Protein AF-0000000073405586 (afdb_homodimer)

Sequence (906 aa):
MIQQFIDRERELEFLEEKYNEDKAQFIILYGRRRIGKTELVKQFIKDKEAIYHLSTTDGIQNNVNRLKETFARFTGKNYFRSLNVLFDDLLIYFGDEIGDKKVILAIDEFQYLIEADRSIISQVQRAWDEKLRSTKIYLLITGSSVGMMENEVLSTKSPLYGRRTGSWKLSALPFPSLSSFFRNKDIEELIKIWSTVDGIPFYILQLDPRLSVEENIKFKIMKKGNVLYDEPLYLLREEFKEQRVYLSILRAVSQGYNTVSKISEVTGLDKGNLTSYLDRLEENEIVERVIPYGMKRGWWEIKDNFFDFWFRFVYENVSDLEIDRVEEVMNRVNLEQYFSSKFEKLIRELIRNKTIPLPFKYEYVSKYLHKGEEVDIIAEGKDVLFMAEVKWSDNVDCKPLINKMRRIISKLNQEGKKNEYYGVFAKSFKNCDADVSFDLNKLTQTLRIKQGYMIQQFIDRERELEFLEEKYNEDKAQFIILYGRRRIGKTELVKQFIKDKEAIYHLSTTDGIQNNVNRLKETFARFTGKNYFRSLNVLFDDLLIYFGDEIGDKKVILAIDEFQYLIEADRSIISQVQRAWDEKLRSTKIYLLITGSSVGMMENEVLSTKSPLYGRRTGSWKLSALPFPSLSSFFRNKDIEELIKIWSTVDGIPFYILQLDPRLSVEENIKFKIMKKGNVLYDEPLYLLREEFKEQRVYLSILRAVSQGYNTVSKISEVTGLDKGNLTSYLDRLEENEIVERVIPYGMKRGWWEIKDNFFDFWFRFVYENVSDLEIDRVEEVMNRVNLEQYFSSKFEKLIRELIRNKTIPLPFKYEYVSKYLHKGEEVDIIAEGKDVLFMAEVKWSDNVDCKPLINKMRRIISKLNQEGKKNEYYGVFAKSFKNCDADVSFDLNKLTQTLRIKQGY

Nearest PDB structures (foldseek):
  4zzl-assembly1_A  TM=5.320E-01  e=2.211E-02  Pseudomonas aeruginosa
  7tji-assembly1_C  TM=3.770E-01  e=5.898E-03  Saccharomyces cerevisiae
  7tjj-assembly1_C  TM=3.459E-01  e=6.957E-03  Saccharomyces cerevisiae
  9bcx-assembly1_D  TM=3.627E-01  e=1.589E-02  Saccharomyces cerevisiae
  7tjh-assembly1_C  TM=3.698E-01  e=2.211E-02  Saccharomyces cerevisiae

Secondary structure (DSSP, 8-state):
------S-HHHHHHHHHHHTSSS-EEEEEE--TTSSHHHHHHHHHTTS-EEEEE--SS-HHHHHHHHHHHHHHHH--THHHH----HHHHHHHHHHHHTT---EEEEE-THHHHHH-TTHHHHHHHHHHHTGGGTT-EEEEEES-HHHIIIIISSTTSTTGGG-SEEEE--PPPGGGHHHH-TT--HHHHHHHHHHHTT-HHHHHHS-TTS-HHHHIIIIISSTTSHHHHHHHHHHHHH-S-HHHHHHHHHHHHTT--SHHHHHHHH---HHHHHHHHHHHHHTTSEEEE--TT-S--EEEE-SHHHHHIIIIIGGGHHHHHTT-HHHHHHHS-HHHHHHHHHHHHHHHHHHTTSS--SS--SEEEEEEETTEEEEEEEE-SSEEEEEEEE-SSSEEHHHHHHHHHHHHHHH-TT--SEEEEEEEES-EEE---SEEE-HHHHHHHHT-----/------S-HHHHHHHHHHHHSSS-EEEEEE--TTSSHHHHHHHHHTTS-EEEEE--SS-HHHHHHHHHHHHHHHH--THHHH----HHHHHHHHHHHHTTS--EEEEE-THHHHHH-TTHHHHHHHHHHHTGGGTT-EEEEEES-HHHIIIIISSTTSTTGGG-SEEEE--PPPGGGHHHH-TT--HHHHHHHHHHHTT-HHHHHHS-TTS-HHHHIIIIISSTTSHHHHHHHHHHHHH-S-HHHHHHHHHHHHTT--SHHHHHHHH---HHHHHHHHHHHHHTTSEEEE--TT-SS-EEEE-SHHHHHIIIIIGGGHHHHHTT-HHHHHHHS-HHHHHHHHHHHHHHHHHHTTSS--SS--SEEEEEEETTEEEEEEEE-SSEEEEEEEE-SSSEEHHHHHHHHHHHHHHH-TT--SEEEEEEEES-EEE---SEEE-HHHHHHHHT-----

Organism: Sulfolobus acidocaldarius (strain ATCC 33909 / DSM 639 / JCM 8929 / NBRC 15157 / NCIMB 11770) (NCBI:txid330779)

Solvent-accessible surface area (backbone atoms only — not comparable to full-atom values): 48409 Å² total; per-residue (Å²): 139,81,79,76,78,66,92,50,61,68,62,50,48,50,54,51,55,53,65,68,40,94,42,42,35,33,34,39,40,32,24,46,79,58,53,49,65,70,60,52,50,48,62,67,44,56,99,50,59,58,47,65,41,59,48,48,65,54,33,56,65,57,47,48,51,54,47,24,48,50,50,16,67,73,72,68,44,67,63,44,67,71,60,88,70,54,72,26,56,53,49,33,56,48,37,64,71,48,41,81,45,67,36,34,43,34,36,35,37,44,55,34,44,39,73,56,37,63,61,48,52,55,28,49,36,48,20,36,74,74,35,36,60,80,28,27,34,34,38,35,39,26,26,45,49,39,54,54,45,45,61,58,42,60,20,86,85,19,75,40,34,88,62,48,72,44,71,48,76,58,64,66,48,58,76,59,58,50,31,77,73,30,39,78,43,54,64,72,54,48,50,49,42,36,42,41,36,37,39,28,53,55,55,54,68,64,52,56,73,93,50,54,66,69,52,30,43,51,62,37,34,47,26,78,90,32,73,56,48,51,39,67,64,51,48,40,53,73,75,33,87,62,35,46,60,54,48,32,50,52,45,36,35,54,72,66,33,31,38,68,66,53,35,23,66,74,66,67,46,54,61,74,62,45,51,56,53,50,51,53,36,36,49,59,52,42,29,42,80,47,55,34,57,93,48,92,68,56,36,46,43,62,56,31,29,34,58,38,44,39,45,54,58,41,61,71,38,41,36,46,26,75,64,69,36,46,69,62,48,63,69,70,53,65,63,65,62,51,44,35,56,38,48,43,52,48,52,48,49,33,44,66,70,54,65,46,80,65,100,64,73,62,81,43,67,35,34,33,65,56,96,90,43,72,42,65,29,33,34,37,30,96,55,31,39,35,40,29,45,64,42,81,40,68,57,37,62,39,63,69,56,50,52,53,47,51,60,54,46,49,71,74,44,68,83,59,74,47,48,77,46,42,31,42,36,28,51,27,66,68,48,72,91,53,81,38,71,40,32,50,66,54,46,36,62,67,57,62,48,57,60,54,123,136,89,83,78,79,66,91,49,61,67,62,51,47,52,54,49,55,54,64,68,41,96,42,42,36,34,35,39,41,32,24,46,78,57,54,49,66,70,59,52,51,48,62,66,44,55,97,50,60,58,46,65,42,61,48,50,66,55,34,56,66,56,48,48,51,54,48,24,49,49,49,16,66,74,72,68,44,66,64,43,65,69,59,89,70,56,71,26,55,52,49,32,54,48,38,63,71,46,42,80,45,66,36,35,44,33,36,34,37,44,56,34,43,40,73,58,38,64,61,49,52,56,28,51,36,50,19,35,76,73,33,35,58,81,26,27,33,34,40,34,38,27,28,47,51,38,53,54,45,46,60,58,42,58,21,86,86,19,74,39,33,86,62,48,73,45,72,48,74,59,65,66,48,56,75,61,59,50,32,77,75,30,39,78,42,52,66,70,54,48,51,49,42,36,42,42,36,39,40,28,53,55,54,53,70,64,50,57,74,92,49,55,65,67,50,30,44,52,63,37,34,47,26,77,90,32,74,57,49,49,41,65,63,51,50,41,53,73,74,34,84,63,35,46,59,54,50,30,51,52,45,36,35,54,72,66,32,31,37,69,68,52,35,22,65,76,66,68,45,54,61,73,63,45,51,55,53,51,50,52,35,35,50,59,54,42,29,40,80,45,53,34,56,92,47,91,69,56,35,46,43,62,57,32,29,34,56,38,44,39,45,54,58,42,62,72,39,40,36,46,27,75,63,69,36,45,70,62,49,63,70,70,55,66,62,64,62,51,45,34,56,39,48,44,51,48,53,48,49,34,44,66,70,53,67,48,79,63,100,64,73,61,82,44,67,36,33,34,63,56,96,88,43,72,41,64,29,33,35,38,29,96,54,32,39,34,41,29,44,63,43,82,40,67,55,38,64,39,63,69,56,51,53,52,50,51,60,55,46,50,70,74,42,68,83,60,73,46,47,76,46,43,31,43,35,29,52,27,64,70,48,73,93,50,81,39,71,38,31,51,68,54,45,35,61,67,56,61,48,60,60,53,123

Foldseek 3Di:
DPDPPFDCVVVLVVLVVQLPDQFEAAEEEEAAPLQQPVVSVVVNCPPHAEDEAEDDLPAQVVSQQVVLVSLCVSLVPNVSNVDDDHPLVSLLVSLVRCAAPEYEYEYEACVSHCVRPVCVQVSVLNSCVPGRRHYNYYYYYYHNQQVCCCPAACDPPHSNNVVHPYYDYRDFDALLSLCVLQVADAVLQSLLVCLAFNRRVSSSVQADSVDGSLVRCLPQALAPPHCNVCVVLVSLVVQDPPSVLLLLQLLQQLVPQWALVSSCVRSVDDSVVSVVSLVSCVSSQQKDFADAPPGPHTTIHGRGSNSSNCSNQRVVCVVCSVVPVSVVSSVVDDSLVSSFVSQLVSVQVCVQVCLPPDPDDFNDKHWHDDPRDTFSIWTDDPAAIETEHEGADEADECVVVVVSVVVVVCVVCVVVRHHYFYEYEYCYHVDDDGSHYDHSVNVCVSSVNNNND/DDDDPFDCPVVLVVLVVQLPPQFEAAEEEEAAPLQQPVVSVVVNCPPHAEDEAEDDLPAQVVSQQVVLVSLCVSLVPNVSNVDDDHPLVSLLVSLVRCAAPEYEYEYEACVSHCVRPVCVQVSVLNSCVPGRRHYNYYYYYYHNQQVCCCPAACDPPHSNNVVHPYYDYRDFDALLSLCVLQVADAVLQSLLVCLAFNRRVSSSVQADSVDGSLVRCLPQALAPPHCNVCVVLVSLVVQDPPSVLLLLLLLQQLVPQWALVSSCVRSVDDSVVSVVSLVSCVSSQQKDWADAPPGPHTTIHGRGSNSSNCSNQRVVCVVCSVVPVSVVSSVVDDSLVSSFVSQLVSVQVCVQVCLPPDPDDFNDKHWHDDPHDTFSIWTDDPAAIETEHEGADEADECVVVVVSVVVVVCVVCVVVRHHYFYEYEYCYHVDDDGSHYDHSVNVCVSSVRNNND

pLDDT: mean 93.16, std 7.82, range [24.2, 98.69]

Radius of gyration: 31.66 Å; Cα contacts (8 Å, |Δi|>4): 1477; chains: 2; bounding box: 80×100×73 Å

Structure (mmCIF, N/CA/C/O backbone):
data_AF-0000000073405586-model_v1
#
loop_
_entity.id
_entity.type
_entity.pdbx_description
1 polymer 'Conserved Archaeal protein'
#
loop_
_atom_site.group_PDB
_atom_site.id
_atom_site.type_symbol
_atom_site.label_atom_id
_atom_site.label_alt_id
_atom_site.label_comp_id
_atom_site.label_asym_id
_atom_site.label_entity_id
_atom_site.label_seq_id
_atom_site.pdbx_PDB_ins_code
_atom_site.Cartn_x
_atom_site.Cartn_y
_atom_site.Cartn_z
_atom_site.occupancy
_atom_site.B_iso_or_equiv
_atom_site.auth_seq_id
_atom_site.auth_comp_id
_atom_site.auth_asym_id
_atom_site.auth_atom_id
_atom_site.pdbx_PDB_model_num
ATOM 1 N N . MET A 1 1 ? -14.164 2.766 -19.672 1 27.66 1 MET A N 1
ATOM 2 C CA . MET A 1 1 ? -14.586 1.571 -20.391 1 27.66 1 MET A CA 1
ATOM 3 C C . MET A 1 1 ? -14.648 0.362 -19.469 1 27.66 1 MET A C 1
ATOM 5 O O . MET A 1 1 ? -13.617 -0.123 -19 1 27.66 1 MET A O 1
ATOM 9 N N . ILE A 1 2 ? -15.484 0.156 -18.578 1 34.91 2 ILE A N 1
ATOM 10 C CA . ILE A 1 2 ? -15.82 -0.611 -17.391 1 34.91 2 ILE A CA 1
ATOM 11 C C . ILE A 1 2 ? -15.727 -2.105 -17.688 1 34.91 2 ILE A C 1
ATOM 13 O O . ILE A 1 2 ? -15.719 -2.932 -16.781 1 34.91 2 ILE A O 1
ATOM 17 N N . GLN A 1 3 ? -15.977 -2.729 -18.812 1 44.03 3 GLN A N 1
ATOM 18 C CA . GLN A 1 3 ? -16.828 -3.906 -18.969 1 44.03 3 GLN A CA 1
ATOM 19 C C . GLN A 1 3 ? -16.156 -5.148 -18.391 1 44.03 3 GLN A C 1
ATOM 21 O O . GLN A 1 3 ? -16.594 -6.273 -18.641 1 44.03 3 GLN A O 1
ATOM 26 N N . GLN A 1 4 ? -14.797 -5.152 -18.031 1 52.56 4 GLN A N 1
ATOM 27 C CA . GLN A 1 4 ? -13.875 -6.254 -18.297 1 52.56 4 GLN A CA 1
ATOM 28 C C . GLN A 1 4 ? -14.078 -7.398 -17.312 1 52.56 4 GLN A C 1
ATOM 30 O O . GLN A 1 4 ? -13.227 -7.656 -16.469 1 52.56 4 GLN A O 1
ATOM 35 N N . PHE A 1 5 ? -15.227 -7.477 -16.875 1 65.56 5 PHE A N 1
ATOM 36 C CA . PHE A 1 5 ? -15.391 -8.727 -16.141 1 65.56 5 PHE A CA 1
ATOM 37 C C . PHE A 1 5 ? -15.18 -9.93 -17.062 1 65.56 5 PHE A C 1
ATOM 39 O O . PHE A 1 5 ? -16.094 -10.328 -17.781 1 65.56 5 PHE A O 1
ATOM 46 N N . ILE A 1 6 ? -14.023 -10.266 -17.156 1 70.12 6 ILE A N 1
ATOM 47 C CA . ILE A 1 6 ? -13.609 -11.289 -18.109 1 70.12 6 ILE A CA 1
ATOM 48 C C . ILE A 1 6 ? -13.328 -12.594 -17.375 1 70.12 6 ILE A C 1
ATOM 50 O O . ILE A 1 6 ? -12.742 -12.594 -16.281 1 70.12 6 ILE A O 1
ATOM 54 N N . ASP A 1 7 ? -13.914 -13.586 -17.984 1 71 7 ASP A N 1
ATOM 55 C CA . ASP A 1 7 ? -13.562 -14.977 -17.703 1 71 7 ASP A CA 1
ATOM 56 C C . ASP A 1 7 ? -13.961 -15.367 -16.281 1 71 7 ASP A C 1
ATOM 58 O O . ASP A 1 7 ? -13.164 -15.953 -15.555 1 71 7 ASP A O 1
ATOM 62 N N . ARG A 1 8 ? -15.125 -14.828 -15.758 1 88.06 8 ARG A N 1
ATOM 63 C CA . ARG A 1 8 ? -15.719 -15.258 -14.492 1 88.06 8 ARG A CA 1
ATOM 64 C C . ARG A 1 8 ? -17.172 -15.672 -14.688 1 88.06 8 ARG A C 1
ATOM 66 O O . ARG A 1 8 ? -18 -15.477 -13.797 1 88.06 8 ARG A O 1
ATOM 73 N N . GLU A 1 9 ? -17.422 -16.219 -15.836 1 89 9 GLU A N 1
ATOM 74 C CA . GLU A 1 9 ? -18.781 -16.578 -16.188 1 89 9 GLU A CA 1
ATOM 75 C C . GLU A 1 9 ? -19.281 -17.766 -15.359 1 89 9 GLU A C 1
ATOM 77 O O . GLU A 1 9 ? -20.422 -17.781 -14.898 1 89 9 GLU A O 1
ATOM 82 N N . ARG A 1 10 ? -18.375 -18.703 -15.148 1 90 10 ARG A N 1
ATOM 83 C CA . ARG A 1 10 ? -18.766 -19.875 -14.375 1 90 10 ARG A CA 1
ATOM 84 C C . ARG A 1 10 ? -19.062 -19.5 -12.922 1 90 10 ARG A C 1
ATOM 86 O O . ARG A 1 10 ? -20.031 -20 -12.336 1 90 10 ARG A O 1
ATOM 93 N N . GLU A 1 11 ? -18.25 -18.688 -12.398 1 93.56 11 GLU A N 1
ATOM 94 C CA . GLU A 1 11 ? -18.469 -18.234 -11.023 1 93.56 11 GLU A CA 1
ATOM 95 C C . GLU A 1 11 ? -19.75 -17.438 -10.898 1 93.56 11 GLU A C 1
ATOM 97 O O . GLU A 1 11 ? -20.516 -17.625 -9.953 1 93.56 11 GLU A O 1
ATOM 102 N N . LEU A 1 12 ? -20 -16.578 -11.852 1 95 12 LEU A N 1
ATOM 103 C CA . LEU A 1 12 ? -21.219 -15.781 -11.828 1 95 12 LEU A CA 1
ATOM 104 C C . LEU A 1 12 ? -22.453 -16.656 -12 1 95 12 LEU A C 1
ATOM 106 O O . LEU A 1 12 ? -23.484 -16.438 -11.344 1 95 12 LEU A O 1
ATOM 110 N N . GLU A 1 13 ? -22.328 -17.656 -12.844 1 94.5 13 GLU A N 1
ATOM 111 C CA . GLU A 1 13 ? -23.422 -18.594 -13.055 1 94.5 13 GLU A CA 1
ATOM 112 C C . GLU A 1 13 ? -23.734 -19.375 -11.781 1 94.5 13 GLU A C 1
ATOM 114 O O . GLU A 1 13 ? -24.906 -19.594 -11.453 1 94.5 13 GLU A O 1
ATOM 119 N N . PHE A 1 14 ? -22.734 -19.75 -11.148 1 95.12 14 PHE A N 1
ATOM 120 C CA . PHE A 1 14 ? -22.906 -20.453 -9.875 1 95.12 14 PHE A CA 1
ATOM 121 C C . PHE A 1 14 ? -23.688 -19.578 -8.891 1 95.12 14 PHE A C 1
ATOM 123 O O . PHE A 1 14 ? -24.641 -20.047 -8.273 1 95.12 14 PHE A O 1
ATOM 130 N N . LEU A 1 15 ? -23.281 -18.328 -8.734 1 97.44 15 LEU A N 1
ATOM 131 C CA . LEU A 1 15 ? -23.953 -17.406 -7.816 1 97.44 15 LEU A CA 1
ATOM 132 C C . LEU A 1 15 ? -25.406 -17.188 -8.227 1 97.44 15 LEU A C 1
ATOM 134 O O . LEU A 1 15 ? -26.297 -17.172 -7.375 1 97.44 15 LEU A O 1
ATOM 138 N N . GLU A 1 16 ? -25.672 -17.094 -9.516 1 97.12 16 GLU A N 1
ATOM 139 C CA . GLU A 1 16 ? -27.016 -16.859 -10.031 1 97.12 16 GLU A CA 1
ATOM 140 C C . GLU A 1 16 ? -27.906 -18.078 -9.82 1 97.12 16 GLU A C 1
ATOM 142 O O . GLU A 1 16 ? -29.078 -17.938 -9.492 1 97.12 16 GLU A O 1
ATOM 147 N N . GLU A 1 17 ? -27.312 -19.203 -10.062 1 96.81 17 GLU A N 1
ATOM 148 C CA . GLU A 1 17 ? -28.062 -20.438 -9.844 1 96.81 17 GLU A CA 1
ATOM 149 C C . GLU A 1 17 ? -28.531 -20.547 -8.398 1 96.81 17 GLU A C 1
ATOM 151 O O . GLU A 1 17 ? -29.688 -20.891 -8.141 1 96.81 17 GLU A O 1
ATOM 156 N N . LYS A 1 18 ? -27.672 -20.266 -7.5 1 97.12 18 LYS A N 1
ATOM 157 C CA . LYS A 1 18 ? -28.016 -20.312 -6.082 1 97.12 18 LYS A CA 1
ATOM 158 C C . LYS A 1 18 ? -29.031 -19.219 -5.734 1 97.12 18 LYS A C 1
ATOM 160 O O . LYS A 1 18 ? -29.938 -19.453 -4.93 1 97.12 18 LYS A O 1
ATOM 165 N N . TYR A 1 19 ? -28.906 -18.062 -6.297 1 97.38 19 TYR A N 1
ATOM 166 C CA . TYR A 1 19 ? -29.812 -16.953 -6.062 1 97.38 19 TYR A CA 1
ATOM 167 C C . TYR A 1 19 ? -31.234 -17.312 -6.508 1 97.38 19 TYR A C 1
ATOM 169 O O . TYR A 1 19 ? -32.219 -16.891 -5.887 1 97.38 19 TYR A O 1
ATOM 177 N N . ASN A 1 20 ? -31.312 -18.094 -7.523 1 96.38 20 ASN A N 1
ATOM 178 C CA . ASN A 1 20 ? -32.594 -18.422 -8.109 1 96.38 20 ASN A CA 1
ATOM 179 C C . ASN A 1 20 ? -33.312 -19.516 -7.324 1 96.38 20 ASN A C 1
ATOM 181 O O . ASN A 1 20 ? -34.5 -19.75 -7.516 1 96.38 20 ASN A O 1
ATOM 185 N N . GLU A 1 21 ? -32.5 -20.047 -6.457 1 95.06 21 GLU A N 1
ATOM 186 C CA . GLU A 1 21 ? -33.188 -20.969 -5.547 1 95.06 21 GLU A CA 1
ATOM 187 C C . GLU A 1 21 ? -34.031 -20.234 -4.52 1 95.06 21 GLU A C 1
ATOM 189 O O . GLU A 1 21 ? -33.625 -19.172 -4.02 1 95.06 21 GLU A O 1
ATOM 194 N N . ASP A 1 22 ? -35.25 -20.578 -4.324 1 91.88 22 ASP A N 1
ATOM 195 C CA . ASP A 1 22 ? -36.188 -19.891 -3.455 1 91.88 22 ASP A CA 1
ATOM 196 C C . ASP A 1 22 ? -36.031 -20.344 -2.004 1 91.88 22 ASP A C 1
ATOM 198 O O . ASP A 1 22 ? -36.969 -20.797 -1.38 1 91.88 22 ASP A O 1
ATOM 202 N N . LYS A 1 23 ? -34.875 -20.172 -1.495 1 95.5 23 LYS A N 1
ATOM 203 C CA . LYS A 1 23 ? -34.531 -20.484 -0.11 1 95.5 23 LYS A CA 1
ATOM 204 C C . LYS A 1 23 ? -33.312 -19.688 0.342 1 95.5 23 LYS A C 1
ATOM 206 O O . LYS A 1 23 ? -32.625 -19.047 -0.474 1 95.5 23 LYS A O 1
ATOM 211 N N . ALA A 1 24 ? -33.062 -19.719 1.585 1 97.56 24 ALA A N 1
ATOM 212 C CA . ALA A 1 24 ? -31.891 -19.031 2.125 1 97.56 24 ALA A CA 1
ATOM 213 C C . ALA A 1 24 ? -30.594 -19.656 1.591 1 97.56 24 ALA A C 1
ATOM 215 O O . ALA A 1 24 ? -30.516 -20.875 1.429 1 97.56 24 ALA A O 1
ATOM 216 N N . GLN A 1 25 ? -29.688 -18.844 1.227 1 97.94 25 GLN A N 1
ATOM 217 C CA . GLN A 1 25 ? -28.391 -19.297 0.725 1 97.94 25 GLN A CA 1
ATOM 218 C C . GLN A 1 25 ? -27.25 -18.766 1.59 1 97.94 25 GLN A C 1
ATOM 220 O O . GLN A 1 25 ? -27.266 -17.594 2.008 1 97.94 25 GLN A O 1
ATOM 225 N N . PHE A 1 26 ? -26.328 -19.578 1.99 1 98.19 26 PHE A N 1
ATOM 226 C CA . PHE A 1 26 ? -25.094 -19.25 2.678 1 98.19 26 PHE A CA 1
ATOM 227 C C . PHE A 1 26 ? -23.875 -19.625 1.835 1 98.19 26 PHE A C 1
ATOM 229 O O . PHE A 1 26 ? -23.422 -20.781 1.882 1 98.19 26 PHE A O 1
ATOM 236 N N . ILE A 1 27 ? -23.359 -18.656 1.091 1 98.25 27 ILE A N 1
ATOM 237 C CA . ILE A 1 27 ? -22.344 -18.891 0.082 1 98.25 27 ILE A CA 1
ATOM 238 C C . ILE A 1 27 ? -21 -18.344 0.558 1 98.25 27 ILE A C 1
ATOM 240 O O . ILE A 1 27 ? -20.938 -17.219 1.074 1 98.25 27 ILE A O 1
ATOM 244 N N . ILE A 1 28 ? -19.953 -19.125 0.409 1 97.62 28 ILE A N 1
ATOM 245 C CA . ILE A 1 28 ? -18.594 -18.703 0.755 1 97.62 28 ILE A CA 1
ATOM 246 C C . ILE A 1 28 ? -17.75 -18.578 -0.513 1 97.62 28 ILE A C 1
ATOM 248 O O . ILE A 1 28 ? -17.594 -19.531 -1.265 1 97.62 28 ILE A O 1
ATOM 252 N N . LEU A 1 29 ? -17.266 -17.406 -0.779 1 97.25 29 LEU A N 1
ATOM 253 C CA . LEU A 1 29 ? -16.344 -17.109 -1.875 1 97.25 29 LEU A CA 1
ATOM 254 C C . LEU A 1 29 ? -14.969 -16.703 -1.343 1 97.25 29 LEU A C 1
ATOM 256 O O . LEU A 1 29 ? -14.852 -15.766 -0.562 1 97.25 29 LEU A O 1
ATOM 260 N N . TYR A 1 30 ? -13.898 -17.438 -1.693 1 96.06 30 TYR A N 1
ATOM 261 C CA . TYR A 1 30 ? -12.594 -17.094 -1.138 1 96.06 30 TYR A CA 1
ATOM 262 C C . TYR A 1 30 ? -11.5 -17.281 -2.178 1 96.06 30 TYR A C 1
ATOM 264 O O . TYR A 1 30 ? -11.719 -17.891 -3.227 1 96.06 30 TYR A O 1
ATOM 272 N N . GLY A 1 31 ? -10.438 -16.656 -2 1 94.38 31 GLY A N 1
ATOM 273 C CA . GLY A 1 31 ? -9.281 -16.625 -2.887 1 94.38 31 GLY A CA 1
ATOM 274 C C . GLY A 1 31 ? -8.289 -15.531 -2.535 1 94.38 31 GLY A C 1
ATOM 275 O O . GLY A 1 31 ? -8.602 -14.625 -1.758 1 94.38 31 GLY A O 1
ATOM 276 N N . ARG A 1 32 ? -7.184 -15.602 -3.105 1 92.06 32 ARG A N 1
ATOM 277 C CA . ARG A 1 32 ? -6.117 -14.656 -2.775 1 92.06 32 ARG A CA 1
ATOM 278 C C . ARG A 1 32 ? -6.504 -13.234 -3.164 1 92.06 32 ARG A C 1
ATOM 280 O O . ARG A 1 32 ? -7.438 -13.031 -3.943 1 92.06 32 ARG A O 1
ATOM 287 N N . ARG A 1 33 ? -5.707 -12.266 -2.666 1 90.06 33 ARG A N 1
ATOM 288 C CA . ARG A 1 33 ? -5.93 -10.867 -3.01 1 90.06 33 ARG A CA 1
ATOM 289 C C . ARG A 1 33 ? -5.672 -10.617 -4.492 1 90.06 33 ARG A C 1
ATOM 291 O O . ARG A 1 33 ? -4.809 -11.258 -5.094 1 90.06 33 ARG A O 1
ATOM 298 N N . ARG A 1 34 ? -6.406 -9.695 -5.074 1 92.56 34 ARG A N 1
ATOM 299 C CA . ARG A 1 34 ? -6.246 -9.219 -6.445 1 92.56 34 ARG A CA 1
ATOM 300 C C . ARG A 1 34 ? -6.816 -10.227 -7.441 1 92.56 34 ARG A C 1
ATOM 302 O O . ARG A 1 34 ? -6.703 -10.039 -8.656 1 92.56 34 ARG A O 1
ATOM 309 N N . ILE A 1 35 ? -7.539 -11.266 -6.922 1 93.56 35 ILE A N 1
ATOM 310 C CA . ILE A 1 35 ? -8.008 -12.336 -7.793 1 93.56 35 ILE A CA 1
ATOM 311 C C . ILE A 1 35 ? -9.359 -11.945 -8.406 1 93.56 35 ILE A C 1
ATOM 313 O O . ILE A 1 35 ? -9.836 -12.594 -9.336 1 93.56 35 ILE A O 1
ATOM 317 N N . GLY A 1 36 ? -10.086 -10.922 -7.801 1 93 36 GLY A N 1
ATOM 318 C CA . GLY A 1 36 ? -11.297 -10.406 -8.422 1 93 36 GLY A CA 1
ATOM 319 C C . GLY A 1 36 ? -12.555 -10.711 -7.625 1 93 36 GLY A C 1
ATOM 320 O O . GLY A 1 36 ? -13.664 -10.672 -8.164 1 93 36 GLY A O 1
ATOM 321 N N . LYS A 1 37 ? -12.484 -11.008 -6.367 1 94.75 37 LYS A N 1
ATOM 322 C CA . LYS A 1 37 ? -13.633 -11.344 -5.535 1 94.75 37 LYS A CA 1
ATOM 323 C C . LYS A 1 37 ? -14.617 -10.188 -5.461 1 94.75 37 LYS A C 1
ATOM 325 O O . LYS A 1 37 ? -15.812 -10.359 -5.703 1 94.75 37 LYS A O 1
ATOM 330 N N . THR A 1 38 ? -14.109 -8.984 -5.082 1 93.62 38 THR A N 1
ATOM 331 C CA . THR A 1 38 ? -14.961 -7.809 -4.906 1 93.62 38 THR A CA 1
ATOM 332 C C . THR A 1 38 ? -15.68 -7.465 -6.211 1 93.62 38 THR A C 1
ATOM 334 O O . THR A 1 38 ? -16.875 -7.164 -6.203 1 93.62 38 THR A O 1
ATOM 337 N N . GLU A 1 39 ? -14.938 -7.566 -7.301 1 92.56 39 GLU A N 1
ATOM 338 C CA . GLU A 1 39 ? -15.547 -7.277 -8.602 1 92.56 39 GLU A CA 1
ATOM 339 C C . GLU A 1 39 ? -16.641 -8.289 -8.93 1 92.56 39 GLU A C 1
ATOM 341 O O . GLU A 1 39 ? -17.672 -7.922 -9.492 1 92.56 39 GLU A O 1
ATOM 346 N N . LEU A 1 40 ? -16.375 -9.547 -8.648 1 95.06 40 LEU A N 1
ATOM 347 C CA . LEU A 1 40 ? -17.375 -10.578 -8.875 1 95.06 40 LEU A CA 1
ATOM 348 C C . LEU A 1 40 ? -18.641 -10.305 -8.062 1 95.06 40 LEU A C 1
ATOM 350 O O . LEU A 1 40 ? -19.75 -10.406 -8.586 1 95.06 40 LEU A O 1
ATOM 354 N N . VAL A 1 41 ? -18.5 -9.914 -6.812 1 96.44 41 VAL A N 1
ATOM 355 C CA . VAL A 1 41 ? -19.625 -9.594 -5.945 1 96.44 41 VAL A CA 1
ATOM 356 C C . VAL A 1 41 ? -20.375 -8.398 -6.5 1 96.44 41 VAL A C 1
ATOM 358 O O . VAL A 1 41 ? -21.609 -8.406 -6.559 1 96.44 41 VAL A O 1
ATOM 361 N N . LYS A 1 42 ? -19.672 -7.402 -6.91 1 94.5 42 LYS A N 1
ATOM 362 C CA . LYS A 1 42 ? -20.266 -6.188 -7.461 1 94.5 42 LYS A CA 1
ATOM 363 C C . LYS A 1 42 ? -21.156 -6.508 -8.656 1 94.5 42 LYS A C 1
ATOM 365 O O . LYS A 1 42 ? -22.281 -6.008 -8.75 1 94.5 42 LYS A O 1
ATOM 370 N N . GLN A 1 43 ? -20.609 -7.352 -9.562 1 94.19 43 GLN A N 1
ATOM 371 C CA . GLN A 1 43 ? -21.375 -7.738 -10.742 1 94.19 43 GLN A CA 1
ATOM 372 C C . GLN A 1 43 ? -22.609 -8.562 -10.367 1 94.19 43 GLN A C 1
ATOM 374 O O . GLN A 1 43 ? -23.672 -8.398 -10.953 1 94.19 43 GLN A O 1
ATOM 379 N N . PHE A 1 44 ? -22.484 -9.375 -9.445 1 96.62 44 PHE A N 1
ATOM 380 C CA . PHE A 1 44 ? -23.562 -10.273 -9.031 1 96.62 44 PHE A CA 1
ATOM 381 C C . PHE A 1 44 ? -24.719 -9.484 -8.414 1 96.62 44 PHE A C 1
ATOM 383 O O . PHE A 1 44 ? -25.891 -9.781 -8.688 1 96.62 44 PHE A O 1
ATOM 390 N N . ILE A 1 45 ? -24.375 -8.445 -7.605 1 97.06 45 ILE A N 1
ATOM 391 C CA . ILE A 1 45 ? -25.406 -7.805 -6.816 1 97.06 45 ILE A CA 1
ATOM 392 C C . ILE A 1 45 ? -26.062 -6.691 -7.633 1 97.06 45 ILE A C 1
ATOM 394 O O . ILE A 1 45 ? -27.031 -6.07 -7.188 1 97.06 45 ILE A O 1
ATOM 398 N N . LYS A 1 46 ? -25.562 -6.523 -8.844 1 94.19 46 LYS A N 1
ATOM 399 C CA . LYS A 1 46 ? -26.109 -5.484 -9.711 1 94.19 46 LYS A CA 1
ATOM 400 C C . LYS A 1 46 ? -27.609 -5.707 -9.953 1 94.19 46 LYS A C 1
ATOM 402 O O . LYS A 1 46 ? -28.016 -6.816 -10.281 1 94.19 46 LYS A O 1
ATOM 407 N N . ASP A 1 47 ? -28.391 -4.66 -9.789 1 93.56 47 ASP A N 1
ATOM 408 C CA . ASP A 1 47 ? -29.828 -4.625 -10.039 1 93.56 47 ASP A CA 1
ATOM 409 C C . ASP A 1 47 ? -30.578 -5.574 -9.102 1 93.56 47 ASP A C 1
ATOM 411 O O . ASP A 1 47 ? -31.609 -6.117 -9.461 1 93.56 47 ASP A O 1
ATOM 415 N N . LYS A 1 48 ? -30.031 -5.891 -7.969 1 96.69 48 LYS A N 1
ATOM 416 C CA . LYS A 1 48 ? -30.641 -6.719 -6.941 1 96.69 48 LYS A CA 1
ATOM 417 C C . LYS A 1 48 ? -30.719 -5.977 -5.609 1 96.69 48 LYS A C 1
ATOM 419 O O . LYS A 1 48 ? -30.047 -4.969 -5.414 1 96.69 48 LYS A O 1
ATOM 424 N N . GLU A 1 49 ? -31.672 -6.355 -4.824 1 96.81 49 GLU A N 1
ATOM 425 C CA . GLU A 1 49 ? -31.703 -5.855 -3.451 1 96.81 49 GLU A CA 1
ATOM 426 C C . GLU A 1 49 ? -30.547 -6.418 -2.635 1 96.81 49 GLU A C 1
ATOM 428 O O . GLU A 1 49 ? -30.562 -7.586 -2.236 1 96.81 49 GLU A O 1
ATOM 433 N N . ALA A 1 50 ? -29.562 -5.531 -2.449 1 97.88 50 ALA A N 1
ATOM 434 C CA . ALA A 1 50 ? -28.344 -6.07 -1.854 1 97.88 50 ALA A CA 1
ATOM 435 C C . ALA A 1 50 ? -27.703 -5.055 -0.915 1 97.88 50 ALA A C 1
ATOM 437 O O . ALA A 1 50 ? -27.812 -3.846 -1.127 1 97.88 50 ALA A O 1
ATOM 438 N N . ILE A 1 51 ? -27.125 -5.574 0.143 1 97.5 51 ILE A N 1
ATOM 439 C CA . ILE A 1 51 ? -26.234 -4.844 1.036 1 97.5 51 ILE A CA 1
ATOM 440 C C . ILE A 1 51 ? -24.812 -5.367 0.886 1 97.5 51 ILE A C 1
ATOM 442 O O . ILE A 1 51 ? -24.578 -6.582 0.896 1 97.5 51 ILE A O 1
ATOM 446 N N . TYR A 1 52 ? -23.922 -4.484 0.625 1 97.62 52 TYR A N 1
ATOM 447 C CA . TYR A 1 52 ? -22.516 -4.824 0.596 1 97.62 52 TYR A CA 1
ATOM 448 C C . TYR A 1 52 ? -21.781 -4.207 1.784 1 97.62 52 TYR A C 1
ATOM 450 O O . TYR A 1 52 ? -21.875 -3 2.018 1 97.62 52 TYR A O 1
ATOM 458 N N . HIS A 1 53 ? -21.094 -5.023 2.537 1 97.5 53 HIS A N 1
ATOM 459 C CA . HIS A 1 53 ? -20.328 -4.594 3.695 1 97.5 53 HIS A CA 1
ATOM 460 C C . HIS A 1 53 ? -18.875 -5.027 3.58 1 97.5 53 HIS A C 1
ATOM 462 O O . HIS A 1 53 ? -18.578 -6.227 3.529 1 97.5 53 HIS A O 1
ATOM 468 N N . LEU A 1 54 ? -17.953 -4.094 3.557 1 96.31 54 LEU A N 1
ATOM 469 C CA . LEU A 1 54 ? -16.516 -4.398 3.611 1 96.31 54 LEU A CA 1
ATOM 470 C C . LEU A 1 54 ? -16.031 -4.438 5.055 1 96.31 54 LEU A C 1
ATOM 472 O O . LEU A 1 54 ? -16.062 -3.424 5.754 1 96.31 54 LEU A O 1
ATOM 476 N N . SER A 1 55 ? -15.594 -5.605 5.465 1 95.81 55 SER A N 1
ATOM 477 C CA . SER A 1 55 ? -15.023 -5.723 6.805 1 95.81 55 SER A CA 1
ATOM 478 C C . SER A 1 55 ? -13.641 -5.082 6.875 1 95.81 55 SER A C 1
ATOM 480 O O . SER A 1 55 ? -12.852 -5.188 5.934 1 95.81 55 SER A O 1
ATOM 482 N N . THR A 1 56 ? -13.422 -4.398 8.016 1 92 56 THR A N 1
ATOM 483 C CA . THR A 1 56 ? -12.141 -3.729 8.211 1 92 56 THR A CA 1
ATOM 484 C C . THR A 1 56 ? -11.469 -4.215 9.5 1 92 56 THR A C 1
ATOM 486 O O . THR A 1 56 ? -12.078 -4.949 10.281 1 92 56 THR A O 1
ATOM 489 N N . THR A 1 57 ? -10.227 -3.818 9.688 1 87 57 THR A N 1
ATOM 490 C CA . THR A 1 57 ? -9.406 -4.355 10.766 1 87 57 THR A CA 1
ATOM 491 C C . THR A 1 57 ? -9.523 -3.486 12.016 1 87 57 THR A C 1
ATOM 493 O O . THR A 1 57 ? -8.852 -3.736 13.016 1 87 57 THR A O 1
ATOM 496 N N . ASP A 1 58 ? -10.367 -2.5 12 1 84.06 58 ASP A N 1
ATOM 497 C CA . ASP A 1 58 ? -10.414 -1.522 13.086 1 84.06 58 ASP A CA 1
ATOM 498 C C . ASP A 1 58 ? -11.258 -2.031 14.25 1 84.06 58 ASP A C 1
ATOM 500 O O . ASP A 1 58 ? -11.695 -1.246 15.094 1 84.06 58 ASP A O 1
ATOM 504 N N . GLY A 1 59 ? -11.633 -3.344 14.258 1 84.56 59 GLY A N 1
ATOM 505 C CA . GLY A 1 59 ? -12.328 -3.928 15.391 1 84.56 59 GLY A CA 1
ATOM 506 C C . GLY A 1 59 ? -13.766 -4.309 15.086 1 84.56 59 GLY A C 1
ATOM 507 O O . GLY A 1 59 ? -14.359 -3.791 14.141 1 84.56 59 GLY A O 1
ATOM 508 N N . ILE A 1 60 ? -14.328 -5.125 15.898 1 89 60 ILE A N 1
ATOM 509 C CA . ILE A 1 60 ? -15.648 -5.688 15.664 1 89 60 ILE A CA 1
ATOM 510 C C . ILE A 1 60 ? -16.719 -4.602 15.844 1 89 60 ILE A C 1
ATOM 512 O O . ILE A 1 60 ? -17.672 -4.527 15.07 1 89 60 ILE A O 1
ATOM 516 N N . GLN A 1 61 ? -16.531 -3.773 16.828 1 88 61 GLN A N 1
ATOM 517 C CA . GLN A 1 61 ? -17.531 -2.758 17.125 1 88 61 GLN A CA 1
ATOM 518 C C . GLN A 1 61 ? -17.703 -1.785 15.969 1 88 61 GLN A C 1
ATOM 520 O O . GLN A 1 61 ? -18.828 -1.428 15.609 1 88 61 GLN A O 1
ATOM 525 N N . ASN A 1 62 ? -16.609 -1.41 15.43 1 88.25 62 ASN A N 1
ATOM 526 C CA . ASN A 1 62 ? -16.672 -0.483 14.305 1 88.25 62 ASN A CA 1
ATOM 527 C C . ASN A 1 62 ? -17.344 -1.122 13.086 1 88.25 62 ASN A C 1
ATOM 529 O O . ASN A 1 62 ? -18.094 -0.46 12.367 1 88.25 62 ASN A O 1
ATOM 533 N N . ASN A 1 63 ? -17.062 -2.377 12.812 1 92.56 63 ASN A N 1
ATOM 534 C CA . ASN A 1 63 ? -17.703 -3.102 11.719 1 92.56 63 ASN A CA 1
ATOM 535 C C . ASN A 1 63 ? -19.203 -3.229 11.938 1 92.56 63 ASN A C 1
ATOM 537 O O . ASN A 1 63 ? -20 -3.012 11.016 1 92.56 63 ASN A O 1
ATOM 541 N N . VAL A 1 64 ? -19.578 -3.475 13.188 1 94.19 64 VAL A N 1
ATOM 542 C CA . VAL A 1 64 ? -20.984 -3.609 13.539 1 94.19 64 VAL A CA 1
ATOM 543 C C . VAL A 1 64 ? -21.688 -2.262 13.391 1 94.19 64 VAL A C 1
ATOM 545 O O . VAL A 1 64 ? -22.797 -2.191 12.867 1 94.19 64 VAL A O 1
ATOM 548 N N . ASN A 1 65 ? -21 -1.205 13.781 1 91.62 65 ASN A N 1
ATOM 549 C CA . ASN A 1 65 ? -21.594 0.128 13.68 1 91.62 65 ASN A CA 1
ATOM 550 C C . ASN A 1 65 ? -21.859 0.51 12.227 1 91.62 65 ASN A C 1
ATOM 552 O O . ASN A 1 65 ? -22.906 1.083 11.914 1 91.62 65 ASN A O 1
ATOM 556 N N . ARG A 1 66 ? -20.984 0.22 11.383 1 92.5 66 ARG A N 1
ATOM 557 C CA . ARG A 1 66 ? -21.188 0.512 9.969 1 92.5 66 ARG A CA 1
ATOM 558 C C . ARG A 1 66 ? -22.312 -0.323 9.391 1 92.5 66 ARG A C 1
ATOM 560 O O . ARG A 1 66 ? -23.094 0.16 8.562 1 92.5 66 ARG A O 1
ATOM 567 N N . LEU A 1 67 ? -22.391 -1.535 9.836 1 95.75 67 LEU A N 1
ATOM 568 C CA . LEU A 1 67 ? -23.453 -2.408 9.367 1 95.75 67 LEU A CA 1
ATOM 569 C C . LEU A 1 67 ? -24.812 -1.919 9.867 1 95.75 67 LEU A C 1
ATOM 571 O O . LEU A 1 67 ? -25.797 -1.969 9.133 1 95.75 67 LEU A O 1
ATOM 575 N N . LYS A 1 68 ? -24.812 -1.461 11.125 1 96.31 68 LYS A N 1
ATOM 576 C CA . LYS A 1 68 ? -26.031 -0.892 11.68 1 96.31 68 LYS A CA 1
ATOM 577 C C . LYS A 1 68 ? -26.547 0.264 10.82 1 96.31 68 LYS A C 1
ATOM 579 O O . LYS A 1 68 ? -27.734 0.34 10.516 1 96.31 68 LYS A O 1
ATOM 584 N N . GLU A 1 69 ? -25.641 1.126 10.484 1 94.06 69 GLU A N 1
ATOM 585 C CA . GLU A 1 69 ? -26 2.268 9.648 1 94.06 69 GLU A CA 1
ATOM 586 C C . GLU A 1 69 ? -26.531 1.812 8.297 1 94.06 69 GLU A C 1
ATOM 588 O O . GLU A 1 69 ? -27.516 2.367 7.797 1 94.06 69 GLU A O 1
ATOM 593 N N . THR A 1 70 ? -25.969 0.824 7.73 1 95.31 70 THR A N 1
ATOM 594 C CA . THR A 1 70 ? -26.375 0.296 6.434 1 95.31 70 THR A CA 1
ATOM 595 C C . THR A 1 70 ? -27.75 -0.366 6.527 1 95.31 70 THR A C 1
ATOM 597 O O . THR A 1 70 ? -28.594 -0.199 5.637 1 95.31 70 THR A O 1
ATOM 600 N N . PHE A 1 71 ? -27.969 -1.117 7.629 1 97.38 71 PHE A N 1
ATOM 601 C CA . PHE A 1 71 ? -29.266 -1.761 7.828 1 97.38 71 PHE A CA 1
ATOM 602 C C . PHE A 1 71 ? -30.359 -0.722 7.98 1 97.38 71 PHE A C 1
ATOM 604 O O . PHE A 1 71 ? -31.453 -0.886 7.434 1 97.38 71 PHE A O 1
ATOM 611 N N . ALA A 1 72 ? -30.016 0.338 8.719 1 96.5 72 ALA A N 1
ATOM 612 C CA . ALA A 1 72 ? -30.984 1.407 8.914 1 96.5 72 ALA A CA 1
ATOM 613 C C . ALA A 1 72 ? -31.375 2.035 7.578 1 96.5 72 ALA A C 1
ATOM 615 O O . ALA A 1 72 ? -32.562 2.207 7.289 1 96.5 72 ALA A O 1
ATOM 616 N N . ARG A 1 73 ? -30.5 2.307 6.777 1 94.31 73 ARG A N 1
ATOM 617 C CA . ARG A 1 73 ? -30.75 2.932 5.484 1 94.31 73 ARG A CA 1
ATOM 618 C C . ARG A 1 73 ? -31.516 1.994 4.559 1 94.31 73 ARG A C 1
ATOM 620 O O . ARG A 1 73 ? -32.438 2.42 3.855 1 94.31 73 ARG A O 1
ATOM 627 N N . PHE A 1 74 ? -31.172 0.745 4.598 1 95.69 74 PHE A N 1
ATOM 628 C CA . PHE A 1 74 ? -31.734 -0.242 3.691 1 95.69 74 PHE A CA 1
ATOM 629 C C . PHE A 1 74 ? -33.188 -0.541 4.062 1 95.69 74 PHE A C 1
ATOM 631 O O . PHE A 1 74 ? -34.062 -0.642 3.189 1 95.69 74 PHE A O 1
ATOM 638 N N . THR A 1 75 ? -33.5 -0.642 5.375 1 96.62 75 THR A N 1
ATOM 639 C CA . THR A 1 75 ? -34.812 -1.065 5.836 1 96.62 75 THR A CA 1
ATOM 640 C C . THR A 1 75 ? -35.688 0.142 6.113 1 96.62 75 THR A C 1
ATOM 642 O O . THR A 1 75 ? -36.938 0.006 6.223 1 96.62 75 THR A O 1
ATOM 645 N N . GLY A 1 76 ? -35.031 1.273 6.316 1 95.69 76 GLY A N 1
ATOM 646 C CA . GLY A 1 76 ? -35.781 2.457 6.738 1 95.69 76 GLY A CA 1
ATOM 647 C C . GLY A 1 76 ? -36.094 2.467 8.219 1 95.69 76 GLY A C 1
ATOM 648 O O . GLY A 1 76 ? -36.875 3.303 8.688 1 95.69 76 GLY A O 1
ATOM 649 N N . LYS A 1 77 ? -35.562 1.502 8.953 1 96.56 77 LYS A N 1
ATOM 650 C CA . LYS A 1 77 ? -35.781 1.389 10.383 1 96.56 77 LYS A CA 1
ATOM 651 C C . LYS A 1 77 ? -34.656 2.018 11.188 1 96.56 77 LYS A C 1
ATOM 653 O O . LYS A 1 77 ? -33.625 1.387 11.398 1 96.56 77 LYS A O 1
ATOM 658 N N . ASN A 1 78 ? -34.844 3.102 11.859 1 94.94 78 ASN A N 1
ATOM 659 C CA . ASN A 1 78 ? -33.812 3.898 12.516 1 94.94 78 ASN A CA 1
ATOM 660 C C . ASN A 1 78 ? -33.344 3.252 13.812 1 94.94 78 ASN A C 1
ATOM 662 O O . ASN A 1 78 ? -32.281 3.607 14.344 1 94.94 78 ASN A O 1
ATOM 666 N N . TYR A 1 79 ? -34.062 2.283 14.281 1 94.44 79 TYR A N 1
ATOM 667 C CA . TYR A 1 79 ? -33.688 1.687 15.555 1 94.44 79 TYR A CA 1
ATOM 668 C C . TYR A 1 79 ? -32.375 0.935 15.422 1 94.44 79 TYR A C 1
ATOM 670 O O . TYR A 1 79 ? -31.656 0.745 16.406 1 94.44 79 TYR A O 1
ATOM 678 N N . PHE A 1 80 ? -32.031 0.524 14.242 1 94.88 80 PHE A N 1
ATOM 679 C CA . PHE A 1 80 ? -30.766 -0.153 14.016 1 94.88 80 PHE A CA 1
ATOM 680 C C . PHE A 1 80 ? -29.609 0.699 14.508 1 94.88 80 PHE A C 1
ATOM 682 O O . PHE A 1 80 ? -28.625 0.173 15.039 1 94.88 80 PHE A O 1
ATOM 689 N N . ARG A 1 81 ? -29.641 2.01 14.391 1 92.38 81 ARG A N 1
ATOM 690 C CA . ARG A 1 81 ? -28.562 2.932 14.727 1 92.38 81 ARG A CA 1
ATOM 691 C C . ARG A 1 81 ? -28.328 2.975 16.234 1 92.38 81 ARG A C 1
ATOM 693 O O . ARG A 1 81 ? -27.234 3.264 16.703 1 92.38 81 ARG A O 1
ATOM 700 N N . SER A 1 82 ? -29.328 2.576 16.984 1 92.25 82 SER A N 1
ATOM 701 C CA . SER A 1 82 ? -29.266 2.742 18.438 1 92.25 82 SER A CA 1
ATOM 702 C C . SER A 1 82 ? -29.047 1.406 19.141 1 92.25 82 SER A C 1
ATOM 704 O O . SER A 1 82 ? -28.969 1.351 20.375 1 92.25 82 SER A O 1
ATOM 706 N N . LEU A 1 83 ? -28.938 0.417 18.375 1 90.62 83 LEU A N 1
ATOM 707 C CA . LEU A 1 83 ? -28.812 -0.915 18.953 1 90.62 83 LEU A CA 1
ATOM 708 C C . LEU A 1 83 ? -27.453 -1.085 19.625 1 90.62 83 LEU A C 1
ATOM 710 O O . LEU A 1 83 ? -26.438 -0.587 19.125 1 90.62 83 LEU A O 1
ATOM 714 N N . ASN A 1 84 ? -27.453 -1.657 20.75 1 90.44 84 ASN A N 1
ATOM 715 C CA . ASN A 1 84 ? -26.25 -2.123 21.422 1 90.44 84 ASN A CA 1
ATOM 716 C C . ASN A 1 84 ? -26.234 -3.645 21.547 1 90.44 84 ASN A C 1
ATOM 718 O O . ASN A 1 84 ? -26.5 -4.18 22.625 1 90.44 84 ASN A O 1
ATOM 722 N N . VAL A 1 85 ? -25.953 -4.316 20.484 1 89.44 85 VAL A N 1
ATOM 723 C CA . VAL A 1 85 ? -26.031 -5.773 20.406 1 89.44 85 VAL A CA 1
ATOM 724 C C . VAL A 1 85 ? -24.781 -6.332 19.719 1 89.44 85 VAL A C 1
ATOM 726 O O . VAL A 1 85 ? -24 -5.582 19.141 1 89.44 85 VAL A O 1
ATOM 729 N N . LEU A 1 86 ? -24.688 -7.598 19.875 1 91.69 86 LEU A N 1
ATOM 730 C CA . LEU A 1 86 ? -23.609 -8.312 19.172 1 91.69 86 LEU A CA 1
ATOM 731 C C . LEU A 1 86 ? -23.984 -8.578 17.719 1 91.69 86 LEU A C 1
ATOM 733 O O . LEU A 1 86 ? -25.109 -8.305 17.312 1 91.69 86 LEU A O 1
ATOM 737 N N . PHE A 1 87 ? -23.094 -9.102 17.031 1 95.19 87 PHE A N 1
ATOM 738 C CA . PHE A 1 87 ? -23.219 -9.328 15.602 1 95.19 87 PHE A CA 1
ATOM 739 C C . PHE A 1 87 ? -24.359 -10.273 15.297 1 95.19 87 PHE A C 1
ATOM 741 O O . PHE A 1 87 ? -25.109 -10.07 14.336 1 95.19 87 PHE A O 1
ATOM 748 N N . ASP A 1 88 ? -24.562 -11.328 16.109 1 96 88 ASP A N 1
ATOM 749 C CA . ASP A 1 88 ? -25.609 -12.312 15.898 1 96 88 ASP A CA 1
ATOM 750 C C . ASP A 1 88 ? -27 -11.68 16.031 1 96 88 ASP A C 1
ATOM 752 O O . ASP A 1 88 ? -27.844 -11.812 15.148 1 96 88 ASP A O 1
ATOM 756 N N . ASP A 1 89 ? -27.188 -10.883 17.062 1 96.25 89 ASP A N 1
ATOM 757 C CA . ASP A 1 89 ? -28.469 -10.227 17.281 1 96.25 89 ASP A CA 1
ATOM 758 C C . ASP A 1 89 ? -28.781 -9.242 16.141 1 96.25 89 ASP A C 1
ATOM 760 O O . ASP A 1 89 ? -29.922 -9.141 15.703 1 96.25 89 ASP A O 1
ATOM 764 N N . LEU A 1 90 ? -27.781 -8.555 15.75 1 97.25 90 LEU A N 1
ATOM 765 C CA . LEU A 1 90 ? -27.953 -7.617 14.648 1 97.25 90 LEU A CA 1
ATOM 766 C C . LEU A 1 90 ? -28.469 -8.336 13.406 1 97.25 90 LEU A C 1
ATOM 768 O O . LEU A 1 90 ? -29.391 -7.855 12.742 1 97.25 90 LEU A O 1
ATOM 772 N N . LEU A 1 91 ? -27.922 -9.523 13.086 1 97.88 91 LEU A N 1
ATOM 773 C CA . LEU A 1 91 ? -28.328 -10.305 11.922 1 97.88 91 LEU A CA 1
ATOM 774 C C . LEU A 1 91 ? -29.734 -10.859 12.102 1 97.88 91 LEU A C 1
ATOM 776 O O . LEU A 1 91 ? -30.5 -10.922 11.141 1 97.88 91 LEU A O 1
ATOM 780 N N . ILE A 1 92 ? -30.031 -11.258 13.344 1 97.56 92 ILE A N 1
ATOM 781 C CA . ILE A 1 92 ? -31.344 -11.805 13.633 1 97.56 92 ILE A CA 1
ATOM 782 C C . ILE A 1 92 ? -32.406 -10.727 13.406 1 97.56 92 ILE A C 1
ATOM 784 O O . ILE A 1 92 ? -33.406 -10.961 12.727 1 97.56 92 ILE A O 1
ATOM 788 N N . TYR A 1 93 ? -32.156 -9.492 13.906 1 97.56 93 TYR A N 1
ATOM 789 C CA . TYR A 1 93 ? -33.094 -8.383 13.727 1 97.56 93 TYR A CA 1
ATOM 790 C C . TYR A 1 93 ? -33.219 -8.031 12.258 1 97.56 93 TYR A C 1
ATOM 792 O O . TYR A 1 93 ? -34.312 -7.676 11.797 1 97.56 93 TYR A O 1
ATOM 800 N N . PHE A 1 94 ? -32.156 -8.07 11.562 1 97.81 94 PHE A N 1
ATOM 801 C CA . PHE A 1 94 ? -32.219 -7.816 10.133 1 97.81 94 PHE A CA 1
ATOM 802 C C . PHE A 1 94 ? -33.094 -8.844 9.438 1 97.81 94 PHE A C 1
ATOM 804 O O . PHE A 1 94 ? -33.906 -8.492 8.578 1 97.81 94 PHE A O 1
ATOM 811 N N . GLY A 1 95 ? -32.969 -10.109 9.805 1 97.62 95 GLY A N 1
ATOM 812 C CA . GLY A 1 95 ? -33.844 -11.156 9.289 1 97.62 95 GLY A CA 1
ATOM 813 C C . GLY A 1 95 ? -35.312 -10.898 9.539 1 97.62 95 GLY A C 1
ATOM 814 O O . GLY A 1 95 ? -36.156 -11.172 8.68 1 97.62 95 GLY A O 1
ATOM 815 N N . ASP A 1 96 ? -35.531 -10.383 10.703 1 97.06 96 ASP A N 1
ATOM 816 C CA . ASP A 1 96 ? -36.906 -10.047 11.039 1 97.06 96 ASP A CA 1
ATOM 817 C C . ASP A 1 96 ? -37.469 -8.992 10.086 1 97.06 96 ASP A C 1
ATOM 819 O O . ASP A 1 96 ? -38.625 -9.062 9.688 1 97.06 96 ASP A O 1
ATOM 823 N N . GLU A 1 97 ? -36.656 -8.062 9.719 1 96.88 97 GLU A N 1
ATOM 824 C CA . GLU A 1 97 ? -37.125 -6.934 8.914 1 96.88 97 GLU A CA 1
ATOM 825 C C . GLU A 1 97 ? -37.281 -7.328 7.449 1 96.88 97 GLU A C 1
ATOM 827 O O . GLU A 1 97 ? -38.156 -6.824 6.754 1 96.88 97 GLU A O 1
ATOM 832 N N . ILE A 1 98 ? -36.469 -8.195 6.965 1 95.5 98 ILE A N 1
ATOM 833 C CA . ILE A 1 98 ? -36.531 -8.516 5.543 1 95.5 98 ILE A CA 1
ATOM 834 C C . ILE A 1 98 ? -37.656 -9.508 5.293 1 95.5 98 ILE A C 1
ATOM 836 O O . ILE A 1 98 ? -38.219 -9.586 4.188 1 95.5 98 ILE A O 1
ATOM 840 N N . GLY A 1 99 ? -38.031 -10.312 6.289 1 93.12 99 GLY A N 1
ATOM 841 C CA . GLY A 1 99 ? -39.125 -11.266 6.129 1 93.12 99 GLY A CA 1
ATOM 842 C C . GLY A 1 99 ? -38.906 -12.25 4.996 1 93.12 99 GLY A C 1
ATOM 843 O O . GLY A 1 99 ? -37.875 -12.93 4.957 1 93.12 99 GLY A O 1
ATOM 844 N N . ASP A 1 100 ? -39.812 -12.156 3.992 1 92.25 100 ASP A N 1
ATOM 845 C CA . ASP A 1 100 ? -39.781 -13.109 2.891 1 92.25 100 ASP A CA 1
ATOM 846 C C . ASP A 1 100 ? -39.156 -12.484 1.648 1 92.25 100 ASP A C 1
ATOM 848 O O . ASP A 1 100 ? -39.094 -13.117 0.592 1 92.25 100 ASP A O 1
ATOM 852 N N . LYS A 1 101 ? -38.594 -11.328 1.858 1 95.44 101 LYS A N 1
ATOM 853 C CA . LYS A 1 101 ? -37.938 -10.648 0.744 1 95.44 101 LYS A CA 1
ATOM 854 C C . LYS A 1 101 ? -36.562 -11.242 0.48 1 95.44 101 LYS A C 1
ATOM 856 O O . LYS A 1 101 ? -35.844 -11.555 1.417 1 95.44 101 LYS A O 1
ATOM 861 N N . LYS A 1 102 ? -36.344 -11.406 -0.786 1 96.81 102 LYS A N 1
ATOM 862 C CA . LYS A 1 102 ? -35 -11.875 -1.161 1 96.81 102 LYS A CA 1
ATOM 863 C C . LYS A 1 102 ? -34 -10.734 -1.123 1 96.81 102 LYS A C 1
ATOM 865 O O . LYS A 1 102 ? -34.062 -9.797 -1.923 1 96.81 102 LYS A O 1
ATOM 870 N N . VAL A 1 103 ? -33.031 -10.82 -0.183 1 98 103 VAL A N 1
ATOM 871 C CA . VAL A 1 103 ? -32.031 -9.781 0.016 1 98 103 VAL A CA 1
ATOM 872 C C . VAL A 1 103 ? -30.656 -10.398 0.077 1 98 103 VAL A C 1
ATOM 874 O O . VAL A 1 103 ? -30.453 -11.438 0.717 1 98 103 VAL A O 1
ATOM 877 N N . ILE A 1 104 ? -29.734 -9.852 -0.674 1 98.62 104 ILE A N 1
ATOM 878 C CA . ILE A 1 104 ? -28.344 -10.289 -0.611 1 98.62 104 ILE A CA 1
ATOM 879 C C . ILE A 1 104 ? -27.594 -9.484 0.452 1 98.62 104 ILE A C 1
ATOM 881 O O . ILE A 1 104 ? -27.641 -8.258 0.448 1 98.62 104 ILE A O 1
ATOM 885 N N . LEU A 1 105 ? -27.016 -10.117 1.416 1 98.62 105 LEU A N 1
ATOM 886 C CA . LEU A 1 105 ? -26.062 -9.523 2.35 1 98.62 105 LEU A CA 1
ATOM 887 C C . LEU A 1 105 ? -24.656 -10.047 2.088 1 98.62 105 LEU A C 1
ATOM 889 O O . LEU A 1 105 ? -24.328 -11.18 2.457 1 98.62 105 LEU A O 1
ATOM 893 N N . ALA A 1 106 ? -23.875 -9.227 1.43 1 98.62 106 ALA A N 1
ATOM 894 C CA . ALA A 1 106 ? -22.484 -9.594 1.13 1 98.62 106 ALA A CA 1
ATOM 895 C C . ALA A 1 106 ? -21.531 -9.008 2.164 1 98.62 106 ALA A C 1
ATOM 897 O O . ALA A 1 106 ? -21.453 -7.789 2.322 1 98.62 106 ALA A O 1
ATOM 898 N N . ILE A 1 107 ? -20.859 -9.852 2.852 1 98.25 107 ILE A N 1
ATOM 899 C CA . ILE A 1 107 ? -19.828 -9.453 3.803 1 98.25 107 ILE A CA 1
ATOM 900 C C . ILE A 1 107 ? -18.453 -9.781 3.242 1 98.25 107 ILE A C 1
ATOM 902 O O . ILE A 1 107 ? -18.031 -10.945 3.24 1 98.25 107 ILE A O 1
ATOM 906 N N . ASP A 1 108 ? -17.75 -8.742 2.773 1 97.5 108 ASP A N 1
ATOM 907 C CA . ASP A 1 108 ? -16.453 -8.898 2.131 1 97.5 108 ASP A CA 1
ATOM 908 C C . ASP A 1 108 ? -15.328 -8.867 3.158 1 97.5 108 ASP A C 1
ATOM 910 O O . ASP A 1 108 ? -15.406 -8.141 4.152 1 97.5 108 ASP A O 1
ATOM 914 N N . GLU A 1 109 ? -14.305 -9.656 2.943 1 96.31 109 GLU A N 1
ATOM 915 C CA . GLU A 1 109 ? -13.125 -9.766 3.789 1 96.31 109 GLU A CA 1
ATOM 916 C C . GLU A 1 109 ? -13.492 -10.18 5.207 1 96.31 109 GLU A C 1
ATOM 918 O O . GLU A 1 109 ? -13.094 -9.531 6.176 1 96.31 109 GLU A O 1
ATOM 923 N N . PHE A 1 110 ? -14.188 -11.328 5.316 1 97.31 110 PHE A N 1
ATOM 924 C CA . PHE A 1 110 ? -14.758 -11.852 6.551 1 97.31 110 PHE A CA 1
ATOM 925 C C . PHE A 1 110 ? -13.664 -12.227 7.543 1 97.31 110 PHE A C 1
ATOM 927 O O . PHE A 1 110 ? -13.891 -12.211 8.758 1 97.31 110 PHE A O 1
ATOM 934 N N . GLN A 1 111 ? -12.445 -12.477 6.996 1 94.25 111 GLN A N 1
ATOM 935 C CA . GLN A 1 111 ? -11.359 -12.891 7.879 1 94.25 111 GLN A CA 1
ATOM 936 C C . GLN A 1 111 ? -11.008 -11.797 8.875 1 94.25 111 GLN A C 1
ATOM 938 O O . GLN A 1 111 ? -10.516 -12.078 9.969 1 94.25 111 GLN A O 1
ATOM 943 N N . TYR A 1 112 ? -11.266 -10.562 8.531 1 93 112 TYR A N 1
ATOM 944 C CA . TYR A 1 112 ? -10.961 -9.461 9.438 1 93 112 TYR A CA 1
ATOM 945 C C . TYR A 1 112 ? -11.859 -9.492 10.664 1 93 112 TYR A C 1
ATOM 947 O O . TYR A 1 112 ? -11.43 -9.125 11.766 1 93 112 TYR A O 1
ATOM 955 N N . LEU A 1 113 ? -13.086 -9.922 10.484 1 95.62 113 LEU A N 1
ATOM 956 C CA . LEU A 1 113 ? -13.977 -10.094 11.625 1 95.62 113 LEU A CA 1
ATOM 957 C C . LEU A 1 113 ? -13.508 -11.227 12.523 1 95.62 113 LEU A C 1
ATOM 959 O O . LEU A 1 113 ? -13.523 -11.109 13.75 1 95.62 113 LEU A O 1
ATOM 963 N N . ILE A 1 114 ? -13.07 -12.289 11.898 1 94.44 114 ILE A N 1
ATOM 964 C CA . ILE A 1 114 ? -12.578 -13.438 12.641 1 94.44 114 ILE A CA 1
ATOM 965 C C . ILE A 1 114 ? -11.352 -13.039 13.461 1 94.44 114 ILE A C 1
ATOM 967 O O . ILE A 1 114 ? -11.242 -13.391 14.633 1 94.44 114 ILE A O 1
ATOM 971 N N . GLU A 1 115 ? -10.469 -12.273 12.852 1 90.62 115 GLU A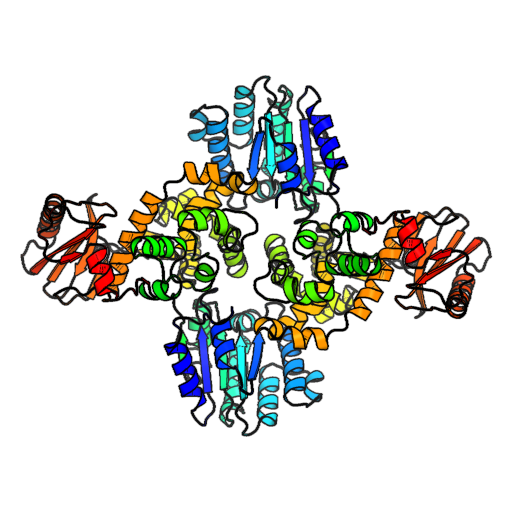 N 1
ATOM 972 C CA . GLU A 1 115 ? -9.25 -11.828 13.516 1 90.62 115 GLU A CA 1
ATOM 973 C C . GLU A 1 115 ? -9.562 -10.922 14.703 1 90.62 115 GLU A C 1
ATOM 975 O O . GLU A 1 115 ? -8.867 -10.961 15.719 1 90.62 115 GLU A O 1
ATOM 980 N N . ALA A 1 116 ? -10.586 -10.156 14.508 1 89.31 116 ALA A N 1
ATOM 981 C CA . ALA A 1 116 ? -10.977 -9.219 15.555 1 89.31 116 ALA A CA 1
ATOM 982 C C . ALA A 1 116 ? -11.617 -9.953 16.734 1 89.31 116 ALA A C 1
ATOM 984 O O . ALA A 1 116 ? -11.375 -9.609 17.891 1 89.31 116 ALA A O 1
ATOM 985 N N . ASP A 1 117 ? -12.461 -10.938 16.406 1 93.5 117 ASP A N 1
ATOM 986 C CA . ASP A 1 117 ? -13.188 -11.719 17.406 1 93.5 117 ASP A CA 1
ATOM 987 C C . ASP A 1 117 ? -13.562 -13.094 16.859 1 93.5 117 ASP A C 1
ATOM 989 O O . ASP A 1 117 ? -14.547 -13.227 16.125 1 93.5 117 ASP A O 1
ATOM 993 N N . ARG A 1 118 ? -12.93 -14.094 17.312 1 92.06 118 ARG A N 1
ATOM 994 C CA . ARG A 1 118 ? -13.125 -15.445 16.797 1 92.06 118 ARG A CA 1
ATOM 995 C C . ARG A 1 118 ? -14.555 -15.922 17.031 1 92.06 118 ARG A C 1
ATOM 997 O O . ARG A 1 118 ? -15.031 -16.828 16.344 1 92.06 118 ARG A O 1
ATOM 1004 N N . SER A 1 119 ? -15.18 -15.328 18 1 95 119 SER A N 1
ATOM 1005 C CA . SER A 1 119 ? -16.531 -15.758 18.328 1 95 119 SER A CA 1
ATOM 1006 C C . SER A 1 119 ? -17.516 -15.406 17.219 1 95 119 SER A C 1
ATOM 1008 O O . SER A 1 119 ? -18.656 -15.867 17.219 1 95 119 SER A O 1
ATOM 1010 N N . ILE A 1 120 ? -17.031 -14.648 16.25 1 96.44 120 ILE A N 1
ATOM 1011 C CA . ILE A 1 120 ? -17.891 -14.234 15.133 1 96.44 120 ILE A CA 1
ATOM 1012 C C . ILE A 1 120 ? -18.422 -15.461 14.406 1 96.44 120 ILE A C 1
ATOM 1014 O O . ILE A 1 120 ? -19.547 -15.453 13.898 1 96.44 120 ILE A O 1
ATOM 1018 N N . ILE A 1 121 ? -17.656 -16.516 14.367 1 96.12 121 ILE A N 1
ATOM 1019 C CA . ILE A 1 121 ? -18.047 -17.75 13.688 1 96.12 121 ILE A CA 1
ATOM 1020 C C . ILE A 1 121 ? -19.281 -18.344 14.359 1 96.12 121 ILE A C 1
ATOM 1022 O O . ILE A 1 121 ? -20.281 -18.656 13.688 1 96.12 121 ILE A O 1
ATOM 1026 N N . SER A 1 122 ? -19.25 -18.406 15.641 1 96.12 122 SER A N 1
ATOM 1027 C CA . SER A 1 122 ? -20.375 -18.938 16.406 1 96.12 122 SER A CA 1
ATOM 1028 C C . SER A 1 122 ? -21.562 -17.984 16.344 1 96.12 122 SER A C 1
ATOM 1030 O O . SER A 1 122 ? -22.719 -18.422 16.375 1 96.12 122 SER A O 1
ATOM 1032 N N . GLN A 1 123 ? -21.281 -16.734 16.297 1 96.94 123 GLN A N 1
ATOM 1033 C CA . GLN A 1 123 ? -22.359 -15.742 16.203 1 96.94 123 GLN A CA 1
ATOM 1034 C C . GLN A 1 123 ? -23.109 -15.852 14.891 1 96.94 123 GLN A C 1
ATOM 1036 O O . GLN A 1 123 ? -24.328 -15.797 14.859 1 96.94 123 GLN A O 1
ATOM 1041 N N . VAL A 1 124 ? -22.406 -16.031 13.828 1 97.56 124 VAL A N 1
ATOM 1042 C CA . VAL A 1 124 ? -23.047 -16.203 12.531 1 97.56 124 VAL A CA 1
ATOM 1043 C C . VAL A 1 124 ? -23.859 -17.5 12.523 1 97.56 124 VAL A C 1
ATOM 1045 O O . VAL A 1 124 ? -24.953 -17.547 11.977 1 97.56 124 VAL A O 1
ATOM 1048 N N . GLN A 1 125 ? -23.297 -18.516 13.141 1 96.88 125 GLN A N 1
ATOM 1049 C CA . GLN A 1 125 ? -24.031 -19.781 13.273 1 96.88 125 GLN A CA 1
ATOM 1050 C C . GLN A 1 125 ? -25.359 -19.562 13.984 1 96.88 125 GLN A C 1
ATOM 1052 O O . GLN A 1 125 ? -26.406 -20.031 13.508 1 96.88 125 GLN A O 1
ATOM 1057 N N . ARG A 1 126 ? -25.312 -18.906 15.055 1 97.19 126 ARG A N 1
ATOM 1058 C CA . ARG A 1 126 ? -26.531 -18.656 15.828 1 97.19 126 ARG A CA 1
ATOM 1059 C C . ARG A 1 126 ? -27.547 -17.859 15 1 97.19 126 ARG A C 1
ATOM 1061 O O . ARG A 1 126 ? -28.734 -18.219 14.961 1 97.19 126 ARG A O 1
ATOM 1068 N N . ALA A 1 127 ? -27.109 -16.844 14.414 1 98 127 ALA A N 1
ATOM 1069 C CA . ALA A 1 127 ? -28 -16.016 13.602 1 98 127 ALA A CA 1
ATOM 1070 C C . ALA A 1 127 ? -28.641 -16.844 12.484 1 98 127 ALA A C 1
ATOM 1072 O O . ALA A 1 127 ? -29.828 -16.688 12.211 1 98 127 ALA A O 1
ATOM 1073 N N . TRP A 1 128 ? -27.812 -17.672 11.844 1 97.69 128 TRP A N 1
ATOM 1074 C CA . TRP A 1 128 ? -28.297 -18.516 10.75 1 97.69 128 TRP A CA 1
ATOM 1075 C C . TRP A 1 128 ? -29.375 -19.484 11.242 1 97.69 128 TRP A C 1
ATOM 1077 O O . TRP A 1 128 ? -30.438 -19.578 10.648 1 97.69 128 TRP A O 1
ATOM 1087 N N . ASP A 1 129 ? -29.094 -20.141 12.383 1 97.25 129 ASP A N 1
ATOM 1088 C CA . ASP A 1 129 ? -29.953 -21.188 12.898 1 97.25 129 ASP A CA 1
ATOM 1089 C C . ASP A 1 129 ? -31.25 -20.609 13.461 1 97.25 129 ASP A C 1
ATOM 1091 O O . ASP A 1 129 ? -32.312 -21.219 13.32 1 97.25 129 ASP A O 1
ATOM 1095 N N . GLU A 1 130 ? -31.125 -19.5 13.992 1 97.25 130 GLU A N 1
ATOM 1096 C CA . GLU A 1 130 ? -32.25 -18.938 14.711 1 97.25 130 GLU A CA 1
ATOM 1097 C C . GLU A 1 130 ? -33.188 -18.188 13.766 1 97.25 130 GLU A C 1
ATOM 1099 O O . GLU A 1 130 ? -34.406 -18.141 13.992 1 97.25 130 GLU A O 1
ATOM 1104 N N . LYS A 1 131 ? -32.625 -17.656 12.734 1 97.38 131 LYS A N 1
ATOM 1105 C CA . LYS A 1 131 ? -33.5 -16.766 11.992 1 97.38 131 LYS A CA 1
ATOM 1106 C C . LYS A 1 131 ? -33.219 -16.828 10.5 1 97.38 131 LYS A C 1
ATOM 1108 O O . LYS A 1 131 ? -34.125 -17.062 9.695 1 97.38 131 LYS A O 1
ATOM 1113 N N . LEU A 1 132 ? -32.031 -16.672 10.055 1 97.62 132 LEU A N 1
ATOM 1114 C CA . LEU A 1 132 ? -31.719 -16.391 8.664 1 97.62 132 LEU A CA 1
ATOM 1115 C C . LEU A 1 132 ? -32.094 -17.562 7.762 1 97.62 132 LEU A C 1
ATOM 1117 O O . LEU A 1 132 ? -32.562 -17.359 6.641 1 97.62 132 LEU A O 1
ATOM 1121 N N . ARG A 1 133 ? -31.953 -18.781 8.289 1 96.25 133 ARG A N 1
ATOM 1122 C CA . ARG A 1 133 ? -32.25 -19.953 7.48 1 96.25 133 ARG A CA 1
ATOM 1123 C C . ARG A 1 133 ? -33.719 -20.047 7.129 1 96.25 133 ARG A C 1
ATOM 1125 O O . ARG A 1 133 ? -34.094 -20.688 6.152 1 96.25 133 ARG A O 1
ATOM 1132 N N . SER A 1 134 ? -34.531 -19.375 7.906 1 96 134 SER A N 1
ATOM 1133 C CA . SER A 1 134 ? -36 -19.438 7.691 1 96 134 SER A CA 1
ATOM 1134 C C . SER A 1 134 ? -36.469 -18.297 6.781 1 96 134 SER A C 1
ATOM 1136 O O . SER A 1 134 ? -37.656 -18.172 6.512 1 96 134 SER A O 1
ATOM 1138 N N . THR A 1 135 ? -35.562 -17.516 6.262 1 96.88 135 THR A N 1
ATOM 1139 C CA . THR A 1 135 ? -35.875 -16.438 5.332 1 96.88 135 THR A CA 1
ATOM 1140 C C . THR A 1 135 ? -35.406 -16.781 3.92 1 96.88 135 THR A C 1
ATOM 1142 O O . THR A 1 135 ? -35.219 -17.953 3.607 1 96.88 135 THR A O 1
ATOM 1145 N N . LYS A 1 136 ? -35.344 -15.789 3.033 1 97.12 136 LYS A N 1
ATOM 1146 C CA . LYS A 1 136 ? -34.812 -15.977 1.684 1 97.12 136 LYS A CA 1
ATOM 1147 C C . LYS A 1 136 ? -33.531 -15.195 1.483 1 97.12 136 LYS A C 1
ATOM 1149 O O . LYS A 1 136 ? -33.188 -14.812 0.36 1 97.12 136 LYS A O 1
ATOM 1154 N N . ILE A 1 137 ? -32.812 -14.977 2.578 1 98.06 137 ILE A N 1
ATOM 1155 C CA . ILE A 1 137 ? -31.578 -14.203 2.553 1 98.06 137 ILE A CA 1
ATOM 1156 C C . ILE A 1 137 ? -30.531 -14.93 1.729 1 98.06 137 ILE A C 1
ATOM 1158 O O . ILE A 1 137 ? -30.484 -16.172 1.725 1 98.06 137 ILE A O 1
ATOM 1162 N N . TYR A 1 138 ? -29.828 -14.203 0.968 1 98.44 138 TYR A N 1
ATOM 1163 C CA . TYR A 1 138 ? -28.578 -14.656 0.344 1 98.44 138 TYR A CA 1
ATOM 1164 C C . TYR A 1 138 ? -27.375 -14.094 1.078 1 98.44 138 TYR A C 1
ATOM 1166 O O . TYR A 1 138 ? -26.922 -12.984 0.79 1 98.44 138 TYR A O 1
ATOM 1174 N N . LEU A 1 139 ? -26.812 -14.875 2.027 1 98.5 139 LEU A N 1
ATOM 1175 C CA . LEU A 1 139 ? -25.641 -14.469 2.787 1 98.5 139 LEU A CA 1
ATOM 1176 C C . LEU A 1 139 ? -24.359 -14.852 2.057 1 98.5 139 LEU A C 1
ATOM 1178 O O . LEU A 1 139 ? -24.031 -16.031 1.939 1 98.5 139 LEU A O 1
ATOM 1182 N N . LEU A 1 140 ? -23.672 -13.898 1.523 1 98.5 140 LEU A N 1
ATOM 1183 C CA . LEU A 1 140 ? -22.438 -14.086 0.776 1 98.5 140 LEU A CA 1
ATOM 1184 C C . LEU A 1 140 ? -21.234 -13.602 1.581 1 98.5 140 LEU A C 1
ATOM 1186 O O . LEU A 1 140 ? -21.094 -12.406 1.856 1 98.5 140 LEU A O 1
ATOM 1190 N N . ILE A 1 141 ? -20.406 -14.516 1.969 1 98.06 141 ILE A N 1
ATOM 1191 C CA . ILE A 1 141 ? -19.188 -14.188 2.719 1 98.06 141 ILE A CA 1
ATOM 1192 C C . ILE A 1 141 ? -17.969 -14.398 1.836 1 98.06 141 ILE A C 1
ATOM 1194 O O . ILE A 1 141 ? -17.844 -15.422 1.163 1 98.06 141 ILE A O 1
ATOM 1198 N N . THR A 1 142 ? -17.078 -13.383 1.79 1 97.94 142 THR A N 1
ATOM 1199 C CA . THR A 1 142 ? -15.852 -13.531 1.013 1 97.94 142 THR A CA 1
ATOM 1200 C C . THR A 1 142 ? -14.625 -13.414 1.911 1 97.94 142 THR A C 1
ATOM 1202 O O . THR A 1 142 ? -14.711 -12.891 3.025 1 97.94 142 THR A O 1
ATOM 1205 N N . GLY A 1 143 ? -13.523 -13.969 1.51 1 96.19 143 GLY A N 1
ATOM 1206 C CA . GLY A 1 143 ? -12.273 -13.875 2.25 1 96.19 143 GLY A CA 1
ATOM 1207 C C . GLY A 1 143 ? -11.047 -13.984 1.366 1 96.19 143 GLY A C 1
ATOM 1208 O O . GLY A 1 143 ? -11.039 -14.742 0.393 1 96.19 143 GLY A O 1
ATOM 1209 N N . SER A 1 144 ? -10 -13.227 1.759 1 93.69 144 SER A N 1
ATOM 1210 C CA . SER A 1 144 ? -8.766 -13.25 0.987 1 93.69 144 SER A CA 1
ATOM 1211 C C . SER A 1 144 ? -7.699 -14.109 1.671 1 93.69 144 SER A C 1
ATOM 1213 O O . SER A 1 144 ? -6.684 -14.445 1.063 1 93.69 144 SER A O 1
ATOM 1215 N N . SER A 1 145 ? -7.906 -14.367 2.934 1 90.75 145 SER A N 1
ATOM 1216 C CA . SER A 1 145 ? -7.031 -15.297 3.639 1 90.75 145 SER A CA 1
ATOM 1217 C C . SER A 1 145 ? -7.461 -16.734 3.412 1 90.75 145 SER A C 1
ATOM 1219 O O . SER A 1 145 ? -8.211 -17.312 4.215 1 90.75 145 SER A O 1
ATOM 1221 N N . VAL A 1 146 ? -6.906 -17.328 2.426 1 89.94 146 VAL A N 1
ATOM 1222 C CA . VAL A 1 146 ? -7.344 -18.656 1.984 1 89.94 146 VAL A CA 1
ATOM 1223 C C . VAL A 1 146 ? -7.223 -19.641 3.135 1 89.94 146 VAL A C 1
ATOM 1225 O O . VAL A 1 146 ? -8.164 -20.391 3.424 1 89.94 146 VAL A O 1
ATOM 1228 N N . GLY A 1 147 ? -6.102 -19.609 3.809 1 87.31 147 GLY A N 1
ATOM 1229 C CA . GLY A 1 147 ? -5.902 -20.516 4.934 1 87.31 147 GLY A CA 1
ATOM 1230 C C . GLY A 1 147 ? -6.934 -20.328 6.031 1 87.31 147 GLY A C 1
ATOM 1231 O O . GLY A 1 147 ? -7.5 -21.312 6.523 1 87.31 147 GLY A O 1
ATOM 1232 N N . MET A 1 148 ? -7.223 -19.156 6.34 1 89.12 148 MET A N 1
ATOM 1233 C CA . MET A 1 148 ? -8.188 -18.859 7.402 1 89.12 148 MET A CA 1
ATOM 1234 C C . MET A 1 148 ? -9.586 -19.297 6.992 1 89.12 148 MET A C 1
ATOM 1236 O O . MET A 1 148 ? -10.32 -19.875 7.797 1 89.12 148 MET A O 1
ATOM 1240 N N . MET A 1 149 ? -9.938 -19.031 5.777 1 93.31 149 MET A N 1
ATOM 1241 C CA . MET A 1 149 ? -11.266 -19.406 5.301 1 93.31 149 MET A CA 1
ATOM 1242 C C . MET A 1 149 ? -11.422 -20.922 5.277 1 93.31 149 MET A C 1
ATOM 1244 O O . MET A 1 149 ? -12.469 -21.453 5.664 1 93.31 149 MET A O 1
ATOM 1248 N N . GLU A 1 150 ? -10.406 -21.594 4.91 1 91.44 150 GLU A N 1
ATOM 1249 C CA . GLU A 1 150 ? -10.461 -23.047 4.828 1 91.44 150 GLU A CA 1
ATOM 1250 C C . GLU A 1 150 ? -10.453 -23.688 6.219 1 91.44 150 GLU A C 1
ATOM 1252 O O . GLU A 1 150 ? -11.172 -24.641 6.473 1 91.44 150 GLU A O 1
ATOM 1257 N N . ASN A 1 151 ? -9.727 -23.062 7.133 1 89.81 151 ASN A N 1
ATOM 1258 C CA . ASN A 1 151 ? -9.539 -23.656 8.453 1 89.81 151 ASN A CA 1
ATOM 1259 C C . ASN A 1 151 ? -10.648 -23.25 9.414 1 89.81 151 ASN A C 1
ATOM 1261 O O . ASN A 1 151 ? -11.094 -24.062 10.242 1 89.81 151 ASN A O 1
ATOM 1265 N N . GLU A 1 152 ? -11.109 -22.016 9.281 1 92.06 152 GLU A N 1
ATOM 1266 C CA . GLU A 1 152 ? -12.023 -21.484 10.297 1 92.06 152 GLU A CA 1
ATOM 1267 C C . GLU A 1 152 ? -13.469 -21.531 9.805 1 92.06 152 GLU A C 1
ATOM 1269 O O . GLU A 1 152 ? -14.398 -21.609 10.617 1 92.06 152 GLU A O 1
ATOM 1274 N N . VAL A 1 153 ? -13.672 -21.5 8.531 1 93.31 153 VAL A N 1
ATOM 1275 C CA . VAL A 1 153 ? -15.039 -21.375 8.016 1 93.31 153 VAL A CA 1
ATOM 1276 C C . VAL A 1 153 ? -15.453 -22.672 7.328 1 93.31 153 VAL A C 1
ATOM 1278 O O . VAL A 1 153 ? -16.562 -23.156 7.531 1 93.31 153 VAL A O 1
ATOM 1281 N N . LEU A 1 154 ? -14.547 -23.281 6.609 1 93.25 154 LEU A N 1
ATOM 1282 C CA . LEU A 1 154 ? -14.93 -24.375 5.711 1 93.25 154 LEU A CA 1
ATOM 1283 C C . LEU A 1 154 ? -14.531 -25.719 6.293 1 93.25 154 LEU A C 1
ATOM 1285 O O . LEU A 1 154 ? -14.984 -26.766 5.812 1 93.25 154 LEU A O 1
ATOM 1289 N N . SER A 1 155 ? -13.75 -25.656 7.32 1 91.56 155 SER A N 1
ATOM 1290 C CA . SER A 1 155 ? -13.32 -26.922 7.918 1 91.56 155 SER A CA 1
ATOM 1291 C C . SER A 1 155 ? -14.492 -27.656 8.562 1 91.56 155 SER A C 1
ATOM 1293 O O . SER A 1 155 ? -15.453 -27.016 9.016 1 91.56 155 SER A O 1
ATOM 1295 N N . THR A 1 156 ? -14.352 -28.938 8.688 1 87.44 156 THR A N 1
ATOM 1296 C CA . THR A 1 156 ? -15.398 -29.766 9.273 1 87.44 156 THR A CA 1
ATOM 1297 C C . THR A 1 156 ? -15.586 -29.453 10.75 1 87.44 156 THR A C 1
ATOM 1299 O O . THR A 1 156 ? -16.656 -29.672 11.312 1 87.44 156 THR A O 1
ATOM 1302 N N . LYS A 1 157 ? -14.656 -28.875 11.328 1 89.25 157 LYS A N 1
ATOM 1303 C CA . LYS A 1 157 ? -14.711 -28.547 12.75 1 89.25 157 LYS A CA 1
ATOM 1304 C C . LYS A 1 157 ? -15.391 -27.203 12.977 1 89.25 157 LYS A C 1
ATOM 1306 O O . LYS A 1 157 ? -15.773 -26.875 14.102 1 89.25 157 LYS A O 1
ATOM 1311 N N . SER A 1 158 ? -15.594 -26.5 11.906 1 91.5 158 SER A N 1
ATOM 1312 C CA . SER A 1 158 ? -16.172 -25.172 12.016 1 91.5 158 SER A CA 1
ATOM 1313 C C . SER A 1 158 ? -17.672 -25.234 12.273 1 91.5 158 SER A C 1
ATOM 1315 O O . SER A 1 158 ? -18.375 -26.031 11.648 1 91.5 158 SER A O 1
ATOM 1317 N N . PRO A 1 159 ? -18.172 -24.359 13.109 1 91.12 159 PRO A N 1
ATOM 1318 C CA . PRO A 1 159 ? -19.609 -24.25 13.328 1 91.12 159 PRO A CA 1
ATOM 1319 C C . PRO A 1 159 ? -20.375 -23.938 12.047 1 91.12 159 PRO A C 1
ATOM 1321 O O . PRO A 1 159 ? -21.578 -24.203 11.961 1 91.12 159 PRO A O 1
ATOM 1324 N N . LEU A 1 160 ? -19.719 -23.406 11.078 1 93.44 160 LEU A N 1
ATOM 1325 C CA . LEU A 1 160 ? -20.406 -22.938 9.883 1 93.44 160 LEU A CA 1
ATOM 1326 C C . LEU A 1 160 ? -20.391 -24 8.789 1 93.44 160 LEU A C 1
ATOM 1328 O O . LEU A 1 160 ? -21.078 -23.875 7.77 1 93.44 160 LEU A O 1
ATOM 1332 N N . TYR A 1 161 ? -19.578 -25.047 8.945 1 88.56 161 TYR A N 1
ATOM 1333 C CA . TYR A 1 161 ? -19.344 -26.062 7.918 1 88.56 161 TYR A CA 1
ATOM 1334 C C . TYR A 1 161 ? -20.672 -26.625 7.426 1 88.56 161 TYR A C 1
ATOM 1336 O O . TYR A 1 161 ? -20.938 -26.656 6.219 1 88.56 161 TYR A O 1
ATOM 1344 N N . GLY A 1 162 ? -21.578 -27.031 8.219 1 89.31 162 GLY A N 1
ATOM 1345 C CA . GLY A 1 162 ? -22.812 -27.688 7.84 1 89.31 162 GLY A CA 1
ATOM 1346 C C . GLY A 1 162 ? -23.906 -26.719 7.422 1 89.31 162 GLY A C 1
ATOM 1347 O O . GLY A 1 162 ? -24.969 -27.125 6.949 1 89.31 162 GLY A O 1
ATOM 1348 N N . ARG A 1 163 ? -23.641 -25.469 7.473 1 93.19 163 ARG A N 1
ATOM 1349 C CA . ARG A 1 163 ? -24.656 -24.469 7.172 1 93.19 163 ARG A CA 1
ATOM 1350 C C . ARG A 1 163 ? -24.469 -23.891 5.773 1 93.19 163 ARG A C 1
ATOM 1352 O O . ARG A 1 163 ? -25.422 -23.422 5.148 1 93.19 163 ARG A O 1
ATOM 1359 N N . ARG A 1 164 ? -23.25 -23.984 5.27 1 93.56 164 ARG A N 1
ATOM 1360 C CA . ARG A 1 164 ? -22.969 -23.422 3.953 1 93.56 164 ARG A CA 1
ATOM 1361 C C . ARG A 1 164 ? -23.719 -24.172 2.865 1 93.56 164 ARG A C 1
ATOM 1363 O O . ARG A 1 164 ? -23.844 -25.406 2.92 1 93.56 164 ARG A O 1
ATOM 1370 N N . THR A 1 165 ? -24.266 -23.469 1.94 1 95.38 165 THR A N 1
ATOM 1371 C CA . THR A 1 165 ? -25 -24.062 0.833 1 95.38 165 THR A CA 1
ATOM 1372 C C . THR A 1 165 ? -24.141 -24.109 -0.43 1 95.38 165 THR A C 1
ATOM 1374 O O . THR A 1 165 ? -24.547 -24.703 -1.435 1 95.38 165 THR A O 1
ATOM 1377 N N . GLY A 1 166 ? -23.047 -23.484 -0.386 1 95.31 166 GLY A N 1
ATOM 1378 C CA . GLY A 1 166 ? -22.094 -23.516 -1.491 1 95.31 166 GLY A CA 1
ATOM 1379 C C . GLY A 1 166 ? -20.812 -22.781 -1.191 1 95.31 166 GLY A C 1
ATOM 1380 O O . GLY A 1 166 ? -20.766 -21.922 -0.3 1 95.31 166 GLY A O 1
ATOM 1381 N N . SER A 1 167 ? -19.781 -23.156 -1.789 1 95.94 167 SER A N 1
ATOM 1382 C CA . SER A 1 167 ? -18.5 -22.469 -1.692 1 95.94 167 SER A CA 1
ATOM 1383 C C . SER A 1 167 ? -17.734 -22.516 -3.012 1 95.94 167 SER A C 1
ATOM 1385 O O . SER A 1 167 ? -17.953 -23.422 -3.824 1 95.94 167 SER A O 1
ATOM 1387 N N . TRP A 1 168 ? -16.953 -21.5 -3.232 1 95.56 168 TRP A N 1
ATOM 1388 C CA . TRP A 1 168 ? -16.141 -21.438 -4.449 1 95.56 168 TRP A CA 1
ATOM 1389 C C . TRP A 1 168 ? -14.812 -20.75 -4.188 1 95.56 168 TRP A C 1
ATOM 1391 O O . TRP A 1 168 ? -14.773 -19.625 -3.678 1 95.56 168 TRP A O 1
ATOM 1401 N N . LYS A 1 169 ? -13.719 -21.406 -4.465 1 94.94 169 LYS A N 1
ATOM 1402 C CA . LYS A 1 169 ? -12.391 -20.797 -4.414 1 94.94 169 LYS A CA 1
ATOM 1403 C C . LYS A 1 169 ? -12.023 -20.172 -5.754 1 94.94 169 LYS A C 1
ATOM 1405 O O . LYS A 1 169 ? -11.898 -20.875 -6.762 1 94.94 169 LYS A O 1
ATOM 1410 N N . LEU A 1 170 ? -11.883 -18.875 -5.773 1 94.19 170 LEU A N 1
ATOM 1411 C CA . LEU A 1 170 ? -11.445 -18.203 -6.992 1 94.19 170 LEU A CA 1
ATOM 1412 C C . LEU A 1 170 ? -9.961 -18.453 -7.25 1 94.19 170 LEU A C 1
ATOM 1414 O O . LEU A 1 170 ? -9.148 -18.375 -6.328 1 94.19 170 LEU A O 1
ATOM 1418 N N . SER A 1 171 ? -9.625 -18.797 -8.477 1 92 171 SER A N 1
ATOM 1419 C CA . SER A 1 171 ? -8.242 -19.047 -8.883 1 92 171 SER A CA 1
ATOM 1420 C C . SER A 1 171 ? -7.82 -18.109 -10.008 1 92 171 SER A C 1
ATOM 1422 O O . SER A 1 171 ? -8.648 -17.391 -10.57 1 92 171 SER A O 1
ATOM 1424 N N . ALA A 1 172 ? -6.469 -18.094 -10.227 1 93.75 172 ALA A N 1
ATOM 1425 C CA . ALA A 1 172 ? -5.949 -17.281 -11.328 1 93.75 172 ALA A CA 1
ATOM 1426 C C . ALA A 1 172 ? -6.602 -17.672 -12.648 1 93.75 172 ALA A C 1
ATOM 1428 O O . ALA A 1 172 ? -7.02 -18.812 -12.836 1 93.75 172 ALA A O 1
ATOM 1429 N N . LEU A 1 173 ? -6.73 -16.734 -13.555 1 93.94 173 LEU A N 1
ATOM 1430 C CA . LEU A 1 173 ? -7.262 -17 -14.883 1 93.94 173 LEU A CA 1
ATOM 1431 C C . LEU A 1 173 ? -6.324 -17.922 -15.656 1 93.94 173 LEU A C 1
ATOM 1433 O O . LEU A 1 173 ? -5.102 -17.797 -15.57 1 93.94 173 LEU A O 1
ATOM 1437 N N . PRO A 1 174 ? -6.895 -18.812 -16.375 1 92.44 174 PRO A N 1
ATOM 1438 C CA . PRO A 1 174 ? -6.051 -19.672 -17.203 1 92.44 174 PRO A CA 1
ATOM 1439 C C . PRO A 1 174 ? -5.34 -18.906 -18.312 1 92.44 174 PRO A C 1
ATOM 1441 O O . PRO A 1 174 ? -5.852 -17.891 -18.797 1 92.44 174 PRO A O 1
ATOM 1444 N N . PHE A 1 175 ? -4.25 -19.438 -18.766 1 95.69 175 PHE A N 1
ATOM 1445 C CA . PHE A 1 175 ? -3.385 -18.766 -19.734 1 95.69 175 PHE A CA 1
ATOM 1446 C C . PHE A 1 175 ? -4.164 -18.375 -20.984 1 95.69 175 PHE A C 1
ATOM 1448 O O . PHE A 1 175 ? -4.07 -17.25 -21.453 1 95.69 175 PHE A O 1
ATOM 1455 N N . PRO A 1 176 ? -5.027 -19.234 -21.516 1 92.44 176 PRO A N 1
ATOM 1456 C CA . PRO A 1 176 ? -5.699 -18.875 -22.766 1 92.44 176 PRO A CA 1
ATOM 1457 C C . PRO A 1 176 ? -6.633 -17.688 -22.609 1 92.44 176 PRO A C 1
ATOM 1459 O O . PRO A 1 176 ? -6.906 -16.984 -23.594 1 92.44 176 PRO A O 1
ATOM 1462 N N . SER A 1 177 ? -7.051 -17.469 -21.438 1 91.31 177 SER A N 1
ATOM 1463 C CA . SER A 1 177 ? -7.98 -16.375 -21.188 1 91.31 177 SER A CA 1
ATOM 1464 C C . SER A 1 177 ? -7.316 -15.016 -21.406 1 91.31 177 SER A C 1
ATOM 1466 O O . SER A 1 177 ? -8 -14 -21.562 1 91.31 177 SER A O 1
ATOM 1468 N N . LEU A 1 178 ? -6.008 -14.945 -21.422 1 94.44 178 LEU A N 1
ATOM 1469 C CA . LEU A 1 178 ? -5.285 -13.695 -21.594 1 94.44 178 LEU A CA 1
ATOM 1470 C C . LEU A 1 178 ? -5.586 -13.086 -22.969 1 94.44 178 LEU A C 1
ATOM 1472 O O . LEU A 1 178 ? -5.539 -11.859 -23.125 1 94.44 178 LEU A O 1
ATOM 1476 N N . SER A 1 179 ? -5.953 -13.93 -23.922 1 92.88 179 SER A N 1
ATOM 1477 C CA . SER A 1 179 ? -6.219 -13.461 -25.266 1 92.88 179 SER A CA 1
ATOM 1478 C C . SER A 1 179 ? -7.438 -12.539 -25.312 1 92.88 179 SER A C 1
ATOM 1480 O O . SER A 1 179 ? -7.543 -11.672 -26.172 1 92.88 179 SER A O 1
ATOM 1482 N N . SER A 1 180 ? -8.281 -12.727 -24.344 1 90.5 180 SER A N 1
ATOM 1483 C CA . SER A 1 180 ? -9.477 -11.883 -24.281 1 90.5 180 SER A CA 1
ATOM 1484 C C . SER A 1 180 ? -9.125 -10.469 -23.828 1 90.5 180 SER A C 1
ATOM 1486 O O . SER A 1 180 ? -9.828 -9.516 -24.172 1 90.5 180 SER A O 1
ATOM 1488 N N . PHE A 1 181 ? -8.039 -10.32 -23.094 1 91.62 181 PHE A N 1
ATOM 1489 C CA . PHE A 1 181 ? -7.59 -9.023 -22.609 1 91.62 181 PHE A CA 1
ATOM 1490 C C . PHE A 1 181 ? -6.691 -8.352 -23.641 1 91.62 181 PHE A C 1
ATOM 1492 O O . PHE A 1 181 ? -6.605 -7.117 -23.688 1 91.62 181 PHE A O 1
ATOM 1499 N N . PHE A 1 182 ? -6.027 -9.203 -24.406 1 93.38 182 PHE A N 1
ATOM 1500 C CA . PHE A 1 182 ? -5.043 -8.719 -25.375 1 93.38 182 PHE A CA 1
ATOM 1501 C C . PHE A 1 182 ? -5.328 -9.266 -26.766 1 93.38 182 PHE A C 1
ATOM 1503 O O . PHE A 1 182 ? -4.539 -10.039 -27.312 1 93.38 182 PHE A O 1
ATOM 1510 N N . ARG A 1 183 ? -6.305 -8.797 -27.469 1 87.88 183 ARG A N 1
ATOM 1511 C CA . ARG A 1 183 ? -6.859 -9.359 -28.703 1 87.88 183 ARG A CA 1
ATOM 1512 C C . ARG A 1 183 ? -5.863 -9.242 -29.844 1 87.88 183 ARG A C 1
ATOM 1514 O O . ARG A 1 183 ? -5.863 -10.07 -30.766 1 87.88 183 ARG A O 1
ATOM 1521 N N . ASN A 1 184 ? -4.945 -8.312 -29.797 1 88.5 184 ASN A N 1
ATOM 1522 C CA . ASN A 1 184 ? -4.051 -8.094 -30.922 1 88.5 184 ASN A CA 1
ATOM 1523 C C . ASN A 1 184 ? -2.652 -8.641 -30.641 1 88.5 184 ASN A C 1
ATOM 1525 O O . ASN A 1 184 ? -1.712 -8.367 -31.391 1 88.5 184 ASN A O 1
ATOM 1529 N N . LYS A 1 185 ? -2.592 -9.5 -29.703 1 93.75 185 LYS A N 1
ATOM 1530 C CA . LYS A 1 185 ? -1.271 -10.031 -29.375 1 93.75 185 LYS A CA 1
ATOM 1531 C C . LYS A 1 185 ? -1.146 -11.492 -29.781 1 93.75 185 LYS A C 1
ATOM 1533 O O . LYS A 1 185 ? -2.109 -12.258 -29.672 1 93.75 185 LYS A O 1
ATOM 1538 N N . ASP A 1 186 ? 0.008 -11.781 -30.25 1 95.19 186 ASP A N 1
ATOM 1539 C CA . ASP A 1 186 ? 0.253 -13.18 -30.594 1 95.19 186 ASP A CA 1
ATOM 1540 C C . ASP A 1 186 ? 0.625 -13.984 -29.344 1 95.19 186 ASP A C 1
ATOM 1542 O O . ASP A 1 186 ? 0.734 -13.43 -28.25 1 95.19 186 ASP A O 1
ATOM 1546 N N . ILE A 1 187 ? 0.817 -15.242 -29.469 1 96.81 187 ILE A N 1
ATOM 1547 C CA . ILE A 1 187 ? 0.991 -16.141 -28.344 1 96.81 187 ILE A CA 1
ATOM 1548 C C . ILE A 1 187 ? 2.324 -15.852 -27.656 1 96.81 187 ILE A C 1
ATOM 1550 O O . ILE A 1 187 ? 2.449 -16 -26.438 1 96.81 187 ILE A O 1
ATOM 1554 N N . GLU A 1 188 ? 3.338 -15.523 -28.422 1 97.44 188 GLU A N 1
ATOM 1555 C CA . GLU A 1 188 ? 4.625 -15.203 -27.812 1 97.44 188 GLU A CA 1
ATOM 1556 C C . GLU A 1 188 ? 4.496 -14.047 -26.828 1 97.44 188 GLU A C 1
ATOM 1558 O O . GLU A 1 188 ? 5.023 -14.117 -25.703 1 97.44 188 GLU A O 1
ATOM 1563 N N . GLU A 1 189 ? 3.785 -13.047 -27.266 1 97.19 189 GLU A N 1
ATOM 1564 C CA . GLU A 1 189 ? 3.533 -11.906 -26.406 1 97.19 189 GLU A CA 1
ATOM 1565 C C . GLU A 1 189 ? 2.689 -12.305 -25.188 1 97.19 189 GLU A C 1
ATOM 1567 O O . GLU A 1 189 ? 2.922 -11.828 -24.078 1 97.19 189 GLU A O 1
ATOM 1572 N N . LEU A 1 190 ? 1.731 -13.156 -25.406 1 97.75 190 LEU A N 1
ATOM 1573 C CA . LEU A 1 190 ? 0.87 -13.609 -24.328 1 97.75 190 LEU A CA 1
ATOM 1574 C C . LEU A 1 190 ? 1.668 -14.391 -23.281 1 97.75 190 LEU A C 1
ATOM 1576 O O . LEU A 1 190 ? 1.421 -14.266 -22.078 1 97.75 190 LEU A O 1
ATOM 1580 N N . ILE A 1 191 ? 2.609 -15.18 -23.766 1 98.38 191 ILE A N 1
ATOM 1581 C CA . ILE A 1 191 ? 3.463 -15.945 -22.875 1 98.38 191 ILE A CA 1
ATOM 1582 C C . ILE A 1 191 ? 4.309 -14.992 -22.031 1 98.38 191 ILE A C 1
ATOM 1584 O O . ILE A 1 191 ? 4.457 -15.18 -20.812 1 98.38 191 ILE A O 1
ATOM 1588 N N . LYS A 1 192 ? 4.82 -13.984 -22.672 1 98.62 192 LYS A N 1
ATOM 1589 C CA . LYS A 1 192 ? 5.609 -12.992 -21.938 1 98.62 192 LYS A CA 1
ATOM 1590 C C . LYS A 1 192 ? 4.758 -12.258 -20.906 1 98.62 192 LYS A C 1
ATOM 1592 O O . LYS A 1 192 ? 5.215 -12 -19.797 1 98.62 192 LYS A O 1
ATOM 1597 N N . ILE A 1 193 ? 3.549 -11.984 -21.281 1 98.25 193 ILE A N 1
ATOM 1598 C CA . ILE A 1 193 ? 2.629 -11.32 -20.359 1 98.25 193 ILE A CA 1
ATOM 1599 C C . ILE A 1 193 ? 2.328 -12.234 -19.172 1 98.25 193 ILE A C 1
ATOM 1601 O O . ILE A 1 193 ? 2.434 -11.812 -18.016 1 98.25 193 ILE A O 1
ATOM 1605 N N . TRP A 1 194 ? 2.018 -13.43 -19.453 1 98.38 194 TRP A N 1
ATOM 1606 C CA . TRP A 1 194 ? 1.756 -14.406 -18.391 1 98.38 194 TRP A CA 1
ATOM 1607 C C . TRP A 1 194 ? 2.969 -14.555 -17.484 1 98.38 194 TRP A C 1
ATOM 1609 O O . TRP A 1 194 ? 2.828 -14.656 -16.266 1 98.38 194 TRP A O 1
ATOM 1619 N N . SER A 1 195 ? 4.098 -14.562 -18.094 1 98.62 195 SER A N 1
ATOM 1620 C CA . SER A 1 195 ? 5.348 -14.711 -17.359 1 98.62 195 SER A CA 1
ATOM 1621 C C . SER A 1 195 ? 5.547 -13.57 -16.375 1 98.62 195 SER A C 1
ATOM 1623 O O . SER A 1 195 ? 6.188 -13.742 -15.328 1 98.62 195 SER A O 1
ATOM 1625 N N . THR A 1 196 ? 4.984 -12.461 -16.688 1 98.44 196 THR A N 1
ATOM 1626 C CA . THR A 1 196 ? 5.211 -11.25 -15.906 1 98.44 196 THR A CA 1
ATOM 1627 C C . THR A 1 196 ? 4.117 -11.07 -14.852 1 98.44 196 THR A C 1
ATOM 1629 O O . THR A 1 196 ? 4.41 -10.867 -13.672 1 98.44 196 THR A O 1
ATOM 1632 N N . VAL A 1 197 ? 2.85 -11.258 -15.242 1 98.12 197 VAL A N 1
ATOM 1633 C CA . VAL A 1 197 ? 1.779 -10.836 -14.352 1 98.12 197 VAL A CA 1
ATOM 1634 C C . VAL A 1 197 ? 0.88 -12.023 -14.016 1 98.12 197 VAL A C 1
ATOM 1636 O O . VAL A 1 197 ? -0.136 -11.867 -13.336 1 98.12 197 VAL A O 1
ATOM 1639 N N . ASP A 1 198 ? 1.227 -13.156 -14.508 1 97.25 198 ASP A N 1
ATOM 1640 C CA . ASP A 1 198 ? 0.439 -14.352 -14.219 1 97.25 198 ASP A CA 1
ATOM 1641 C C . ASP A 1 198 ? -1.006 -14.18 -14.68 1 97.25 198 ASP A C 1
ATOM 1643 O O . ASP A 1 198 ? -1.276 -13.461 -15.641 1 97.25 198 ASP A O 1
ATOM 1647 N N . GLY A 1 199 ? -1.937 -14.969 -14.164 1 95.88 199 GLY A N 1
ATOM 1648 C CA . GLY A 1 199 ? -3.352 -14.891 -14.492 1 95.88 199 GLY A CA 1
ATOM 1649 C C . GLY A 1 199 ? -4.148 -14.07 -13.492 1 95.88 199 GLY A C 1
ATOM 1650 O O . GLY A 1 199 ? -5.324 -14.359 -13.242 1 95.88 199 GLY A O 1
ATOM 1651 N N . ILE A 1 200 ? -3.488 -13.086 -12.898 1 95.69 200 ILE A N 1
ATOM 1652 C CA . ILE A 1 200 ? -4.156 -12.289 -11.875 1 95.69 200 ILE A CA 1
ATOM 1653 C C . ILE A 1 200 ? -4.844 -11.094 -12.523 1 95.69 200 ILE A C 1
ATOM 1655 O O . ILE A 1 200 ? -4.18 -10.18 -13.031 1 95.69 200 ILE A O 1
ATOM 1659 N N . PRO A 1 201 ? -6.133 -11.016 -12.438 1 94.5 201 PRO A N 1
ATOM 1660 C CA . PRO A 1 201 ? -6.891 -9.984 -13.156 1 94.5 201 PRO A CA 1
ATOM 1661 C C . PRO A 1 201 ? -6.422 -8.57 -12.828 1 94.5 201 PRO A C 1
ATOM 1663 O O . PRO A 1 201 ? -6.281 -7.738 -13.727 1 94.5 201 PRO A O 1
ATOM 1666 N N . PHE A 1 202 ? -6.191 -8.32 -11.633 1 92.88 202 PHE A N 1
ATOM 1667 C CA . PHE A 1 202 ? -5.777 -6.984 -11.219 1 92.88 202 PHE A CA 1
ATOM 1668 C C . PHE A 1 202 ? -4.5 -6.566 -11.93 1 92.88 202 PHE A C 1
ATOM 1670 O O . PHE A 1 202 ? -4.387 -5.43 -12.398 1 92.88 202 PHE A O 1
ATOM 1677 N N . TYR A 1 203 ? -3.521 -7.457 -11.969 1 96.81 203 TYR A N 1
ATOM 1678 C CA . TYR A 1 203 ? -2.258 -7.145 -12.633 1 96.81 203 TYR A CA 1
ATOM 1679 C C . TYR A 1 203 ? -2.449 -6.996 -14.133 1 96.81 203 TYR A C 1
ATOM 1681 O O . TYR A 1 203 ? -1.917 -6.066 -14.742 1 96.81 203 TYR A O 1
ATOM 1689 N N . ILE A 1 204 ? -3.229 -7.863 -14.68 1 96.44 204 ILE A N 1
ATOM 1690 C CA . ILE A 1 204 ? -3.471 -7.902 -16.109 1 96.44 204 ILE A CA 1
ATOM 1691 C C . ILE A 1 204 ? -4.074 -6.574 -16.562 1 96.44 204 ILE A C 1
ATOM 1693 O O . ILE A 1 204 ? -3.633 -5.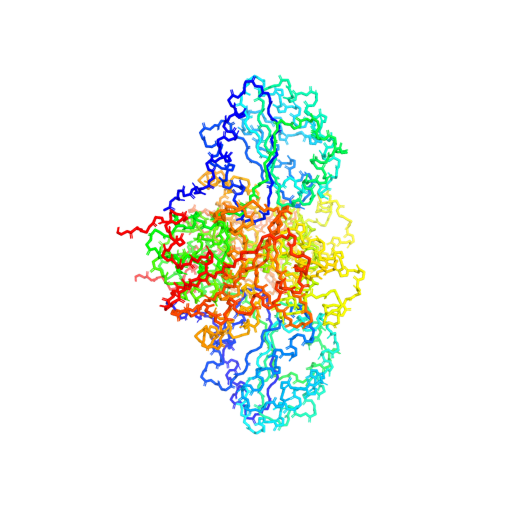992 -17.562 1 96.44 204 ILE A O 1
ATOM 1697 N N . LEU A 1 205 ? -4.938 -6.016 -15.828 1 93.62 205 LEU A N 1
ATOM 1698 C CA . LEU A 1 205 ? -5.699 -4.832 -16.203 1 93.62 205 LEU A CA 1
ATOM 1699 C C . LEU A 1 205 ? -4.84 -3.578 -16.109 1 93.62 205 LEU A C 1
ATOM 1701 O O . LEU A 1 205 ? -5.207 -2.523 -16.625 1 93.62 205 LEU A O 1
ATOM 1705 N N . GLN A 1 206 ? -3.717 -3.682 -15.406 1 94.19 206 GLN A N 1
ATOM 1706 C CA . GLN A 1 206 ? -2.826 -2.531 -15.297 1 94.19 206 GLN A CA 1
ATOM 1707 C C . GLN A 1 206 ? -2.002 -2.346 -16.562 1 94.19 206 GLN A C 1
ATOM 1709 O O . GLN A 1 206 ? -1.424 -1.279 -16.781 1 94.19 206 GLN A O 1
ATOM 1714 N N . LEU A 1 207 ? -1.938 -3.367 -17.391 1 96.62 207 LEU A N 1
ATOM 1715 C CA . LEU A 1 207 ? -1.108 -3.305 -18.578 1 96.62 207 LEU A CA 1
ATOM 1716 C C . LEU A 1 207 ? -1.854 -2.627 -19.734 1 96.62 207 LEU A C 1
ATOM 1718 O O . LEU A 1 207 ? -3.086 -2.66 -19.781 1 96.62 207 LEU A O 1
ATOM 1722 N N . ASP A 1 208 ? -1.095 -1.955 -20.609 1 96 208 ASP A N 1
ATOM 1723 C CA . ASP A 1 208 ? -1.624 -1.352 -21.828 1 96 208 ASP A CA 1
ATOM 1724 C C . ASP A 1 208 ? -1.557 -2.328 -23 1 96 208 ASP A C 1
ATOM 1726 O O . ASP A 1 208 ? -0.469 -2.674 -23.453 1 96 208 ASP A O 1
ATOM 1730 N N . PRO A 1 209 ? -2.717 -2.742 -23.516 1 95.19 209 PRO A N 1
ATOM 1731 C CA . PRO A 1 209 ? -2.723 -3.738 -24.578 1 95.19 209 PRO A CA 1
ATOM 1732 C C . PRO A 1 209 ? -2.088 -3.223 -25.875 1 95.19 209 PRO A C 1
ATOM 1734 O O . PRO A 1 209 ? -1.778 -4.008 -26.766 1 95.19 209 PRO A O 1
ATOM 1737 N N . ARG A 1 210 ? -1.964 -1.932 -26.109 1 95.25 210 ARG A N 1
ATOM 1738 C CA . ARG A 1 210 ? -1.404 -1.339 -27.312 1 95.25 210 ARG A CA 1
ATOM 1739 C C . ARG A 1 210 ? 0.12 -1.373 -27.297 1 95.25 210 ARG A C 1
ATOM 1741 O O . ARG A 1 210 ? 0.769 -1.193 -28.328 1 95.25 210 ARG A O 1
ATOM 1748 N N . LEU A 1 211 ? 0.804 -1.651 -26.031 1 97.12 211 LEU A N 1
ATOM 1749 C CA . LEU A 1 211 ? 2.254 -1.644 -25.859 1 97.12 211 LEU A CA 1
ATOM 1750 C C . LEU A 1 211 ? 2.809 -3.064 -25.859 1 97.12 211 LEU A C 1
ATOM 1752 O O . LEU A 1 211 ? 2.088 -4.016 -25.562 1 97.12 211 LEU A O 1
ATOM 1756 N N . SER A 1 212 ? 4.098 -3.193 -26.266 1 96.94 212 SER A N 1
ATOM 1757 C CA . SER A 1 212 ? 4.781 -4.473 -26.109 1 96.94 212 SER A CA 1
ATOM 1758 C C . SER A 1 212 ? 4.938 -4.824 -24.625 1 96.94 212 SER A C 1
ATOM 1760 O O . SER A 1 212 ? 4.742 -3.977 -23.75 1 96.94 212 SER A O 1
ATOM 1762 N N . VAL A 1 213 ? 5.254 -6.078 -24.359 1 97.31 213 VAL A N 1
ATOM 1763 C CA . VAL A 1 213 ? 5.441 -6.492 -22.984 1 97.31 213 VAL A CA 1
ATOM 1764 C C . VAL A 1 213 ? 6.613 -5.727 -22.359 1 97.31 213 VAL A C 1
ATOM 1766 O O . VAL A 1 213 ? 6.551 -5.316 -21.203 1 97.31 213 VAL A O 1
ATOM 1769 N N . GLU A 1 214 ? 7.648 -5.48 -23.188 1 97.56 214 GLU A N 1
ATOM 1770 C CA . GLU A 1 214 ? 8.812 -4.742 -22.703 1 97.56 214 GLU A CA 1
ATOM 1771 C C . GLU A 1 214 ? 8.445 -3.301 -22.359 1 97.56 214 GLU A C 1
ATOM 1773 O O . GLU A 1 214 ? 8.906 -2.762 -21.344 1 97.56 214 GLU A O 1
ATOM 1778 N N . GLU A 1 215 ? 7.656 -2.748 -23.156 1 97.5 215 GLU A N 1
ATOM 1779 C CA . GLU A 1 215 ? 7.195 -1.389 -22.891 1 97.5 215 GLU A CA 1
ATOM 1780 C C . GLU A 1 215 ? 6.32 -1.338 -21.641 1 97.5 215 GLU A C 1
ATOM 1782 O O . GLU A 1 215 ? 6.418 -0.4 -20.844 1 97.5 215 GLU A O 1
ATOM 1787 N N . ASN A 1 216 ? 5.457 -2.305 -21.516 1 98.19 216 ASN A N 1
ATOM 1788 C CA . ASN A 1 216 ? 4.637 -2.381 -20.312 1 98.19 216 ASN A CA 1
ATOM 1789 C C . ASN A 1 216 ? 5.492 -2.525 -19.062 1 98.19 216 ASN A C 1
ATOM 1791 O O . ASN A 1 216 ? 5.215 -1.901 -18.031 1 98.19 216 ASN A O 1
ATOM 1795 N N . ILE A 1 217 ? 6.516 -3.354 -19.156 1 98.44 217 ILE A N 1
ATOM 1796 C CA . ILE A 1 217 ? 7.43 -3.537 -18.047 1 98.44 217 ILE A CA 1
ATOM 1797 C C . ILE A 1 217 ? 8.086 -2.205 -17.688 1 98.44 217 ILE A C 1
ATOM 1799 O O . ILE A 1 217 ? 8.125 -1.82 -16.516 1 98.44 217 ILE A O 1
ATOM 1803 N N . LYS A 1 218 ? 8.477 -1.467 -18.672 1 97.5 218 LYS A N 1
ATOM 1804 C CA . LYS A 1 218 ? 9.156 -0.188 -18.484 1 97.5 218 LYS A CA 1
ATOM 1805 C C . LYS A 1 218 ? 8.219 0.855 -17.891 1 97.5 218 LYS A C 1
ATOM 1807 O O . LYS A 1 218 ? 8.555 1.501 -16.891 1 97.5 218 LYS A O 1
ATOM 1812 N N . PHE A 1 219 ? 7.012 0.907 -18.391 1 95.75 219 PHE A N 1
ATOM 1813 C CA . PHE A 1 219 ? 6.176 2.07 -18.109 1 95.75 219 PHE A CA 1
ATOM 1814 C C . PHE A 1 219 ? 5.133 1.754 -17.047 1 95.75 219 PHE A C 1
ATOM 1816 O O . PHE A 1 219 ? 4.652 2.654 -16.359 1 95.75 219 PHE A O 1
ATOM 1823 N N . LYS A 1 220 ? 4.789 0.484 -16.891 1 96.75 220 LYS A N 1
ATOM 1824 C CA . LYS A 1 220 ? 3.678 0.155 -16 1 96.75 220 LYS A CA 1
ATOM 1825 C C . LYS A 1 220 ? 4.168 -0.566 -14.75 1 96.75 220 LYS A C 1
ATOM 1827 O O . LYS A 1 220 ? 3.457 -0.626 -13.742 1 96.75 220 LYS A O 1
ATOM 1832 N N . ILE A 1 221 ? 5.391 -1.08 -14.82 1 97.75 221 ILE A N 1
ATOM 1833 C CA . ILE A 1 221 ? 5.859 -1.876 -13.688 1 97.75 221 ILE A CA 1
ATOM 1834 C C . ILE A 1 221 ? 7.074 -1.2 -13.055 1 97.75 221 ILE A C 1
ATOM 1836 O O . ILE A 1 221 ? 7.094 -0.964 -11.844 1 97.75 221 ILE A O 1
ATOM 1840 N N . MET A 1 222 ? 8.047 -0.739 -13.867 1 97.56 222 MET A N 1
ATOM 1841 C CA . MET A 1 222 ? 9.328 -0.292 -13.336 1 97.56 222 MET A CA 1
ATOM 1842 C C . MET A 1 222 ? 9.328 1.215 -13.102 1 97.56 222 MET A C 1
ATOM 1844 O O . MET A 1 222 ? 10.281 1.765 -12.562 1 97.56 222 MET A O 1
ATOM 1848 N N . LYS A 1 223 ? 8.312 1.854 -13.5 1 93.81 223 LYS A N 1
ATOM 1849 C CA . LYS A 1 223 ? 8.242 3.301 -13.312 1 93.81 223 LYS A CA 1
ATOM 1850 C C . LYS A 1 223 ? 7.453 3.658 -12.055 1 93.81 223 LYS A C 1
ATOM 1852 O O . LYS A 1 223 ? 6.312 3.219 -11.883 1 93.81 223 LYS A O 1
ATOM 1857 N N . LYS A 1 224 ? 8.055 4.492 -11.25 1 87.19 224 LYS A N 1
ATOM 1858 C CA . LYS A 1 224 ? 7.434 4.961 -10.016 1 87.19 224 LYS A CA 1
ATOM 1859 C C . LYS A 1 224 ? 6.117 5.684 -10.297 1 87.19 224 LYS A C 1
ATOM 1861 O O . LYS A 1 224 ? 6.004 6.41 -11.281 1 87.19 224 LYS A O 1
ATOM 1866 N N . GLY A 1 225 ? 5.109 5.508 -9.445 1 80.38 225 GLY A N 1
ATOM 1867 C CA . GLY A 1 225 ? 3.803 6.125 -9.625 1 80.38 225 GLY A CA 1
ATOM 1868 C C . GLY A 1 225 ? 2.75 5.152 -10.125 1 80.38 225 GLY A C 1
ATOM 1869 O O . GLY A 1 225 ? 1.553 5.379 -9.938 1 80.38 225 GLY A O 1
ATOM 1870 N N . ASN A 1 226 ? 3.283 4.109 -10.781 1 87.31 226 ASN A N 1
ATOM 1871 C CA . ASN A 1 226 ? 2.354 3.078 -11.227 1 87.31 226 ASN A CA 1
ATOM 1872 C C . ASN A 1 226 ? 1.973 2.141 -10.078 1 87.31 226 ASN A C 1
ATOM 1874 O O . ASN A 1 226 ? 2.764 1.923 -9.164 1 87.31 226 ASN A O 1
ATOM 1878 N N . VAL A 1 227 ? 0.823 1.593 -10.156 1 87 227 VAL A N 1
ATOM 1879 C CA . VAL A 1 227 ? 0.26 0.743 -9.109 1 87 227 VAL A CA 1
ATOM 1880 C C . VAL A 1 227 ? 1.127 -0.502 -8.938 1 87 227 VAL A C 1
ATOM 1882 O O . VAL A 1 227 ? 1.373 -0.94 -7.809 1 87 227 VAL A O 1
ATOM 1885 N N . LEU A 1 228 ? 1.67 -1.041 -9.992 1 94.69 228 LEU A N 1
ATOM 1886 C CA . LEU A 1 228 ? 2.377 -2.316 -9.938 1 94.69 228 LEU A CA 1
ATOM 1887 C C . LEU A 1 228 ? 3.785 -2.133 -9.383 1 94.69 228 LEU A C 1
ATOM 1889 O O . LEU A 1 228 ? 4.434 -3.105 -8.992 1 94.69 228 LEU A O 1
ATOM 1893 N N . TYR A 1 229 ? 4.27 -0.896 -9.305 1 93.5 229 TYR A N 1
ATOM 1894 C CA . TYR A 1 229 ? 5.633 -0.614 -8.859 1 93.5 229 TYR A CA 1
ATOM 1895 C C . TYR A 1 229 ? 5.84 -1.058 -7.418 1 93.5 229 TYR A C 1
ATOM 1897 O O . TYR A 1 229 ? 6.875 -1.639 -7.082 1 93.5 229 TYR A O 1
ATOM 1905 N N . ASP A 1 230 ? 4.777 -0.887 -6.617 1 90.75 230 ASP A N 1
ATOM 1906 C CA . ASP A 1 230 ? 4.926 -1.185 -5.195 1 90.75 230 ASP A CA 1
ATOM 1907 C C . ASP A 1 230 ? 3.992 -2.316 -4.773 1 90.75 230 ASP A C 1
ATOM 1909 O O . ASP A 1 230 ? 3.912 -2.65 -3.588 1 90.75 230 ASP A O 1
ATOM 1913 N N . GLU A 1 231 ? 3.357 -2.949 -5.641 1 92.19 231 GLU A N 1
ATOM 1914 C CA . GLU A 1 231 ? 2.238 -3.842 -5.363 1 92.19 231 GLU A CA 1
ATOM 1915 C C . GLU A 1 231 ? 2.664 -4.996 -4.457 1 92.19 231 GLU A C 1
ATOM 1917 O O . GLU A 1 231 ? 1.984 -5.305 -3.477 1 92.19 231 GLU A O 1
ATOM 1922 N N . PRO A 1 232 ? 3.811 -5.723 -4.711 1 93.75 232 PRO A N 1
ATOM 1923 C CA . PRO A 1 232 ? 4.176 -6.84 -3.838 1 93.75 232 PRO A CA 1
ATOM 1924 C C . PRO A 1 232 ? 4.461 -6.398 -2.402 1 93.75 232 PRO A C 1
ATOM 1926 O O . PRO A 1 232 ? 4.09 -7.094 -1.454 1 93.75 232 PRO A O 1
ATOM 1929 N N . LEU A 1 233 ? 5.078 -5.234 -2.248 1 91.38 233 LEU A N 1
ATOM 1930 C CA . LEU A 1 233 ? 5.336 -4.723 -0.907 1 91.38 233 LEU A CA 1
ATOM 1931 C C . LEU A 1 233 ? 4.031 -4.379 -0.197 1 91.38 233 LEU A C 1
ATOM 1933 O O . LEU A 1 233 ? 3.883 -4.637 1 1 91.38 233 LEU A O 1
ATOM 1937 N N . TYR A 1 234 ? 3.148 -3.844 -0.986 1 87.25 234 TYR A N 1
ATOM 1938 C CA . TYR A 1 234 ? 1.834 -3.516 -0.444 1 87.25 234 TYR A CA 1
ATOM 1939 C C . TYR A 1 234 ? 1.113 -4.77 0.034 1 87.25 234 TYR A C 1
ATOM 1941 O O . TYR A 1 234 ? 0.573 -4.797 1.143 1 87.25 234 TYR A O 1
ATOM 1949 N N . LEU A 1 235 ? 1.147 -5.766 -0.737 1 90.25 235 LEU A N 1
ATOM 1950 C CA . LEU A 1 235 ? 0.446 -7.008 -0.426 1 90.25 235 LEU A CA 1
ATOM 1951 C C . LEU A 1 235 ? 1.066 -7.691 0.786 1 90.25 235 LEU A C 1
ATOM 1953 O O . LEU A 1 235 ? 0.351 -8.227 1.636 1 90.25 235 LEU A O 1
ATOM 1957 N N . LEU A 1 236 ? 2.375 -7.691 0.858 1 90.38 236 LEU A N 1
ATOM 1958 C CA . LEU A 1 236 ? 3.053 -8.32 1.986 1 90.38 236 LEU A CA 1
ATOM 1959 C C . LEU A 1 236 ? 2.691 -7.625 3.293 1 90.38 236 LEU A C 1
ATOM 1961 O O . LEU A 1 236 ? 2.479 -8.281 4.312 1 90.38 236 LEU A O 1
ATOM 1965 N N . ARG A 1 237 ? 2.555 -6.328 3.211 1 85.31 237 ARG A N 1
ATOM 1966 C CA . ARG A 1 237 ? 2.219 -5.551 4.402 1 85.31 237 ARG A CA 1
ATOM 1967 C C . ARG A 1 237 ? 0.78 -5.809 4.832 1 85.31 237 ARG A C 1
ATOM 1969 O O . ARG A 1 237 ? 0.476 -5.812 6.027 1 85.31 237 ARG A O 1
ATOM 1976 N N . GLU A 1 238 ? -0.025 -5.992 3.875 1 81.75 238 GLU A N 1
ATOM 1977 C CA . GLU A 1 238 ? -1.438 -6.227 4.156 1 81.75 238 GLU A CA 1
ATOM 1978 C C . GLU A 1 238 ? -1.666 -7.625 4.723 1 81.75 238 GLU A C 1
ATOM 1980 O O . GLU A 1 238 ? -2.518 -7.816 5.594 1 81.75 238 GLU A O 1
ATOM 1985 N N . GLU A 1 239 ? -0.851 -8.539 4.258 1 83 239 GLU A N 1
ATOM 1986 C CA . GLU A 1 239 ? -1.118 -9.945 4.543 1 83 239 GLU A CA 1
ATOM 1987 C C . GLU A 1 239 ? -0.362 -10.414 5.785 1 83 239 GLU A C 1
ATOM 1989 O O . GLU A 1 239 ? -0.809 -11.32 6.488 1 83 239 GLU A O 1
ATOM 1994 N N . PHE A 1 240 ? 0.799 -9.727 6.027 1 83.88 240 PHE A N 1
ATOM 1995 C CA . PHE A 1 240 ? 1.663 -10.32 7.043 1 83.88 240 PHE A CA 1
ATOM 1996 C C . PHE A 1 240 ? 2.084 -9.281 8.07 1 83.88 240 PHE A C 1
ATOM 1998 O O . PHE A 1 240 ? 2.438 -8.156 7.715 1 83.88 240 PHE A O 1
ATOM 2005 N N . LYS A 1 241 ? 2.129 -9.664 9.328 1 78.62 241 LYS A N 1
ATOM 2006 C CA . LYS A 1 241 ? 2.578 -8.789 10.406 1 78.62 241 LYS A CA 1
ATOM 2007 C C . LYS A 1 241 ? 4.09 -8.594 10.359 1 78.62 241 LYS A C 1
ATOM 2009 O O . LYS A 1 241 ? 4.574 -7.461 10.461 1 78.62 241 LYS A O 1
ATOM 2014 N N . GLU A 1 242 ? 4.832 -9.75 10.109 1 85.5 242 GLU A N 1
ATOM 2015 C CA . GLU A 1 242 ? 6.289 -9.68 10.047 1 85.5 242 GLU A CA 1
ATOM 2016 C C . GLU A 1 242 ? 6.773 -9.5 8.609 1 85.5 242 GLU A C 1
ATOM 2018 O O . GLU A 1 242 ? 7.531 -10.32 8.094 1 85.5 242 GLU A O 1
ATOM 2023 N N . GLN A 1 243 ? 6.449 -8.422 8.047 1 85.44 243 GLN A N 1
ATOM 2024 C CA . GLN A 1 243 ? 6.664 -8.18 6.629 1 85.44 243 GLN A CA 1
ATOM 2025 C C . GLN A 1 243 ? 8.148 -8.266 6.273 1 85.44 243 GLN A C 1
ATOM 2027 O O . GLN A 1 243 ? 8.508 -8.75 5.195 1 85.44 243 GLN A O 1
ATOM 2032 N N . ARG A 1 244 ? 9.039 -7.816 7.16 1 86.12 244 ARG A N 1
ATOM 2033 C CA . ARG A 1 244 ? 10.469 -7.785 6.883 1 86.12 244 ARG A CA 1
ATOM 2034 C C . ARG A 1 244 ? 11.016 -9.195 6.684 1 86.12 244 ARG A C 1
ATOM 2036 O O . ARG A 1 244 ? 11.859 -9.422 5.812 1 86.12 244 ARG A O 1
ATOM 2043 N N . VAL A 1 245 ? 10.531 -10.109 7.469 1 91.31 245 VAL A N 1
ATOM 2044 C CA . VAL A 1 245 ? 10.977 -11.492 7.391 1 91.31 245 VAL A CA 1
ATOM 2045 C C . VAL A 1 245 ? 10.539 -12.102 6.062 1 91.31 245 VAL A C 1
ATOM 2047 O O . VAL A 1 245 ? 11.336 -12.719 5.359 1 91.31 245 VAL A O 1
ATOM 2050 N N . TYR A 1 246 ? 9.289 -11.883 5.723 1 93.75 246 TYR A N 1
ATOM 2051 C CA . TYR A 1 246 ? 8.758 -12.43 4.477 1 93.75 246 TYR A CA 1
ATOM 2052 C C . TYR A 1 246 ? 9.469 -11.828 3.273 1 93.75 246 TYR A C 1
ATOM 2054 O O . TYR A 1 246 ? 9.75 -12.523 2.295 1 93.75 246 TYR A O 1
ATOM 2062 N N . LEU A 1 247 ? 9.758 -10.57 3.375 1 92.69 247 LEU A N 1
ATOM 2063 C CA . LEU A 1 247 ? 10.5 -9.891 2.316 1 92.69 247 LEU A CA 1
ATOM 2064 C C . LEU A 1 247 ? 11.867 -10.523 2.113 1 92.69 247 LEU A C 1
ATOM 2066 O O . LEU A 1 247 ? 12.289 -10.766 0.979 1 92.69 247 LEU A O 1
ATOM 2070 N N . SER A 1 248 ? 12.562 -10.789 3.184 1 92.44 248 SER A N 1
ATOM 2071 C CA . SER A 1 248 ? 13.891 -11.391 3.123 1 92.44 248 SER A CA 1
ATOM 2072 C C . SER A 1 248 ? 13.836 -12.797 2.537 1 92.44 248 SER A C 1
ATOM 2074 O O . SER A 1 248 ? 14.711 -13.18 1.759 1 92.44 248 SER A O 1
ATOM 2076 N N . ILE A 1 249 ? 12.82 -13.562 2.916 1 95.75 249 ILE A N 1
ATOM 2077 C CA . ILE A 1 249 ? 12.656 -14.922 2.43 1 95.75 249 ILE A CA 1
ATOM 2078 C C . ILE A 1 249 ? 12.398 -14.906 0.925 1 95.75 249 ILE A C 1
ATOM 2080 O O . ILE A 1 249 ? 13.055 -15.625 0.17 1 95.75 249 ILE A O 1
ATOM 2084 N N . LEU A 1 250 ? 11.484 -14.062 0.48 1 96.44 250 LEU A N 1
ATOM 2085 C CA . LEU A 1 250 ? 11.125 -14 -0.932 1 96.44 250 LEU A CA 1
ATOM 2086 C C . LEU A 1 250 ? 12.297 -13.508 -1.773 1 96.44 250 LEU A C 1
ATOM 2088 O O . LEU A 1 250 ? 12.5 -13.977 -2.898 1 96.44 250 LEU A O 1
ATOM 2092 N N . ARG A 1 251 ? 13.055 -12.625 -1.228 1 93.81 251 ARG A N 1
ATOM 2093 C CA . ARG A 1 251 ? 14.258 -12.18 -1.921 1 93.81 251 ARG A CA 1
ATOM 2094 C C . ARG A 1 251 ? 15.242 -13.328 -2.104 1 93.81 251 ARG A C 1
ATOM 2096 O O . ARG A 1 251 ? 15.789 -13.516 -3.191 1 93.81 251 ARG A O 1
ATOM 2103 N N . ALA A 1 252 ? 15.453 -14.055 -1.028 1 94.19 252 ALA A N 1
ATOM 2104 C CA . ALA A 1 252 ? 16.359 -15.195 -1.095 1 94.19 252 ALA A CA 1
ATOM 2105 C C . ALA A 1 252 ? 15.914 -16.188 -2.156 1 94.19 252 ALA A C 1
ATOM 2107 O O . ALA A 1 252 ? 16.719 -16.625 -2.994 1 94.19 252 ALA A O 1
ATOM 2108 N N . VAL A 1 253 ? 14.68 -16.5 -2.15 1 96.31 253 VAL A N 1
ATOM 2109 C CA . VAL A 1 253 ? 14.141 -17.469 -3.094 1 96.31 253 VAL A CA 1
ATOM 2110 C C . VAL A 1 253 ? 14.281 -16.938 -4.52 1 96.31 253 VAL A C 1
ATOM 2112 O O . VAL A 1 253 ? 14.633 -17.688 -5.434 1 96.31 253 VAL A O 1
ATOM 2115 N N . SER A 1 254 ? 14.07 -15.688 -4.723 1 93.5 254 SER A N 1
ATOM 2116 C CA . SER A 1 254 ? 14.148 -15.086 -6.051 1 93.5 254 SER A CA 1
ATOM 2117 C C . SER A 1 254 ? 15.578 -15.117 -6.582 1 93.5 254 SER A C 1
ATOM 2119 O O . SER A 1 254 ? 15.797 -15.078 -7.793 1 93.5 254 SER A O 1
ATOM 2121 N N . GLN A 1 255 ? 16.484 -15.188 -5.656 1 91 255 GLN A N 1
ATOM 2122 C CA . GLN A 1 255 ? 17.906 -15.195 -6.027 1 91 255 GLN A CA 1
ATOM 2123 C C . GLN A 1 255 ? 18.406 -16.625 -6.219 1 91 255 GLN A C 1
ATOM 2125 O O . GLN A 1 255 ? 19.594 -16.828 -6.48 1 91 255 GLN A O 1
ATOM 2130 N N . GLY A 1 256 ? 17.594 -17.609 -6.043 1 91.19 256 GLY A N 1
ATOM 2131 C CA . GLY A 1 256 ? 17.953 -18.969 -6.363 1 91.19 256 GLY A CA 1
ATOM 2132 C C . GLY A 1 256 ? 18.188 -19.828 -5.129 1 91.19 256 GLY A C 1
ATOM 2133 O O . GLY A 1 256 ? 18.516 -21.016 -5.242 1 91.19 256 GLY A O 1
ATOM 2134 N N . TYR A 1 257 ? 18.078 -19.188 -3.965 1 93.69 257 TYR A N 1
ATOM 2135 C CA . TYR A 1 257 ? 18.094 -20 -2.758 1 93.69 257 TYR A CA 1
ATOM 2136 C C . TYR A 1 257 ? 16.75 -20.688 -2.537 1 93.69 257 TYR A C 1
ATOM 2138 O O . TYR A 1 257 ? 15.773 -20.031 -2.139 1 93.69 257 TYR A O 1
ATOM 2146 N N . ASN A 1 258 ? 16.734 -22 -2.691 1 93.38 258 ASN A N 1
ATOM 2147 C CA . ASN A 1 258 ? 15.406 -22.609 -2.824 1 93.38 258 ASN A CA 1
ATOM 2148 C C . ASN A 1 258 ? 15.188 -23.703 -1.775 1 93.38 258 ASN A C 1
ATOM 2150 O O . AS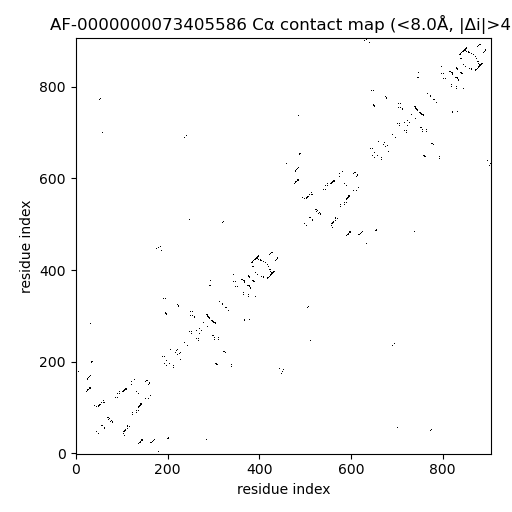N A 1 258 ? 14.109 -24.297 -1.718 1 93.38 258 ASN A O 1
ATOM 2154 N N . THR A 1 259 ? 16.203 -24.047 -0.952 1 94.19 259 THR A N 1
ATOM 2155 C CA . THR A 1 259 ? 16.031 -25.016 0.122 1 94.19 259 THR A CA 1
ATOM 2156 C C . THR A 1 259 ? 15.992 -24.312 1.479 1 94.19 259 THR A C 1
ATOM 2158 O O . THR A 1 259 ? 16.516 -23.219 1.631 1 94.19 259 THR A O 1
ATOM 2161 N N . VAL A 1 260 ? 15.406 -25.031 2.408 1 94.56 260 VAL A N 1
ATOM 2162 C CA . VAL A 1 260 ? 15.289 -24.484 3.754 1 94.56 260 VAL A CA 1
ATOM 2163 C C . VAL A 1 260 ? 16.672 -24.156 4.297 1 94.56 260 VAL A C 1
ATOM 2165 O O . VAL A 1 260 ? 16.875 -23.109 4.906 1 94.56 260 VAL A O 1
ATOM 2168 N N . SER A 1 261 ? 17.594 -24.984 3.982 1 94.5 261 SER A N 1
ATOM 2169 C CA . SER A 1 261 ? 18.953 -24.781 4.465 1 94.5 261 SER A CA 1
ATOM 2170 C C . SER A 1 261 ? 19.578 -23.531 3.85 1 94.5 261 SER A C 1
ATOM 2172 O O . SER A 1 261 ? 20.141 -22.703 4.562 1 94.5 261 SER A O 1
ATOM 2174 N N . LYS A 1 262 ? 19.5 -23.422 2.629 1 94.88 262 LYS A N 1
ATOM 2175 C CA . LYS A 1 262 ? 20.094 -22.297 1.928 1 94.88 262 LYS A CA 1
ATOM 2176 C C . LYS A 1 262 ? 19.422 -20.984 2.305 1 94.88 262 LYS A C 1
ATOM 2178 O O . LYS A 1 262 ? 20.078 -19.969 2.496 1 94.88 262 LYS A O 1
ATOM 2183 N N . ILE A 1 263 ? 18.125 -20.984 2.41 1 95.75 263 ILE A N 1
ATOM 2184 C CA . ILE A 1 263 ? 17.375 -19.797 2.773 1 95.75 263 ILE A CA 1
ATOM 2185 C C . ILE A 1 263 ? 17.734 -19.359 4.191 1 95.75 263 ILE A C 1
ATOM 2187 O O . ILE A 1 263 ? 17.938 -18.172 4.457 1 95.75 263 ILE A O 1
ATOM 2191 N N . SER A 1 264 ? 17.797 -20.359 5.043 1 95.5 264 SER A N 1
ATOM 2192 C CA . SER A 1 264 ? 18.172 -20.078 6.43 1 95.5 264 SER A CA 1
ATOM 2193 C C . SER A 1 264 ? 19.547 -19.438 6.52 1 95.5 264 SER A C 1
ATOM 2195 O O . SER A 1 264 ? 19.75 -18.5 7.289 1 95.5 264 SER A O 1
ATOM 2197 N N . GLU A 1 265 ? 20.422 -19.891 5.762 1 91.31 265 GLU A N 1
ATOM 2198 C CA . GLU A 1 265 ? 21.781 -19.391 5.773 1 91.31 265 GLU A CA 1
ATOM 2199 C C . GLU A 1 265 ? 21.844 -17.922 5.352 1 91.31 265 GLU A C 1
ATOM 2201 O O . GLU A 1 265 ? 22.516 -17.109 5.988 1 91.31 265 GLU A O 1
ATOM 2206 N N . VAL A 1 266 ? 21.156 -17.641 4.379 1 88.62 266 VAL A N 1
ATOM 2207 C CA . VAL A 1 266 ? 21.234 -16.297 3.807 1 88.62 266 VAL A CA 1
ATOM 2208 C C . VAL A 1 266 ? 20.422 -15.328 4.648 1 88.62 266 VAL A C 1
ATOM 2210 O O . VAL A 1 266 ? 20.781 -14.164 4.797 1 88.62 266 VAL A O 1
ATOM 2213 N N . THR A 1 267 ? 19.328 -15.703 5.195 1 89.62 267 THR A N 1
ATOM 2214 C CA . THR A 1 267 ? 18.422 -14.82 5.93 1 89.62 267 THR A CA 1
ATOM 2215 C C . THR A 1 267 ? 18.812 -14.758 7.402 1 89.62 267 THR A C 1
ATOM 2217 O O . THR A 1 267 ? 18.406 -13.836 8.117 1 89.62 267 THR A O 1
ATOM 2220 N N . GLY A 1 268 ? 19.422 -15.758 7.926 1 88.25 268 GLY A N 1
ATOM 2221 C CA . GLY A 1 268 ? 19.766 -15.844 9.336 1 88.25 268 GLY A CA 1
ATOM 2222 C C . GLY A 1 268 ? 18.641 -16.375 10.195 1 88.25 268 GLY A C 1
ATOM 2223 O O . GLY A 1 268 ? 18.766 -16.438 11.422 1 88.25 268 GLY A O 1
ATOM 2224 N N . LEU A 1 269 ? 17.625 -16.859 9.594 1 91.25 269 LEU A N 1
ATOM 2225 C CA . LEU A 1 269 ? 16.484 -17.375 10.328 1 91.25 269 LEU A CA 1
ATOM 2226 C C . LEU A 1 269 ? 16.703 -18.828 10.727 1 91.25 269 LEU A C 1
ATOM 2228 O O . LEU A 1 269 ? 17.281 -19.609 9.969 1 91.25 269 LEU A O 1
ATOM 2232 N N . ASP A 1 270 ? 16.203 -19.109 11.883 1 93.06 270 ASP A N 1
ATOM 2233 C CA . ASP A 1 270 ? 16.219 -20.516 12.289 1 93.06 270 ASP A CA 1
ATOM 2234 C C . ASP A 1 270 ? 15.312 -21.359 11.398 1 93.06 270 ASP A C 1
ATOM 2236 O O . ASP A 1 270 ? 14.234 -20.922 11.008 1 93.06 270 ASP A O 1
ATOM 2240 N N . LYS A 1 271 ? 15.789 -22.609 11.164 1 91.56 271 LYS A N 1
ATOM 2241 C CA . LYS A 1 271 ? 15.102 -23.484 10.219 1 91.56 271 LYS A CA 1
ATOM 2242 C C . LYS A 1 271 ? 13.664 -23.75 10.656 1 91.56 271 LYS A C 1
ATOM 2244 O O . LYS A 1 271 ? 12.758 -23.797 9.828 1 91.56 271 LYS A O 1
ATOM 2249 N N . GLY A 1 272 ? 13.469 -23.938 11.961 1 89.62 272 GLY A N 1
ATOM 2250 C CA . GLY A 1 272 ? 12.117 -24.172 12.453 1 89.62 272 GLY A CA 1
ATOM 2251 C C . GLY A 1 272 ? 11.172 -23.016 12.172 1 89.62 272 GLY A C 1
ATOM 2252 O O . GLY A 1 272 ? 10.086 -23.219 11.633 1 89.62 272 GLY A O 1
ATOM 2253 N N . ASN A 1 273 ? 11.539 -21.828 12.461 1 92.31 273 ASN A N 1
ATOM 2254 C CA . ASN A 1 273 ? 10.742 -20.625 12.195 1 92.31 273 ASN A CA 1
ATOM 2255 C C . ASN A 1 273 ? 10.547 -20.391 10.703 1 92.31 273 ASN A C 1
ATOM 2257 O O . ASN A 1 273 ? 9.461 -20.016 10.273 1 92.31 273 ASN A O 1
ATOM 2261 N N . LEU A 1 274 ? 11.609 -20.719 10.008 1 95.75 274 LEU A N 1
ATOM 2262 C CA . LEU A 1 274 ? 11.578 -20.5 8.562 1 95.75 274 LEU A CA 1
ATOM 2263 C C . LEU A 1 274 ? 10.484 -21.344 7.922 1 95.75 274 LEU A C 1
ATOM 2265 O O . LEU A 1 274 ? 9.773 -20.875 7.031 1 95.75 274 LEU A O 1
ATOM 2269 N N . THR A 1 275 ? 10.312 -22.547 8.328 1 94.44 275 THR A N 1
ATOM 2270 C CA . THR A 1 275 ? 9.305 -23.438 7.77 1 94.44 275 THR A CA 1
ATOM 2271 C C . THR A 1 275 ? 7.902 -22.891 7.996 1 94.44 275 THR A C 1
ATOM 2273 O O . THR A 1 275 ? 7.043 -22.984 7.117 1 94.44 275 THR A O 1
ATOM 2276 N N . SER A 1 276 ? 7.715 -22.328 9.094 1 94.31 276 SER A N 1
ATOM 2277 C CA . SER A 1 276 ? 6.414 -21.734 9.398 1 94.31 276 SER A CA 1
ATOM 2278 C C . SER A 1 276 ? 6.125 -20.547 8.484 1 94.31 276 SER A C 1
ATOM 2280 O O . SER A 1 276 ? 4.988 -20.375 8.031 1 94.31 276 SER A O 1
ATOM 2282 N N . TYR A 1 277 ? 7.125 -19.781 8.242 1 94.94 277 TYR A N 1
ATOM 2283 C CA . TYR A 1 277 ? 6.977 -18.641 7.34 1 94.94 277 TYR A CA 1
ATOM 2284 C C . TYR A 1 277 ? 6.68 -19.109 5.918 1 94.94 277 TYR A C 1
ATOM 2286 O O . TYR A 1 277 ? 5.816 -18.547 5.242 1 94.94 277 TYR A O 1
ATOM 2294 N N . LEU A 1 278 ? 7.375 -20.125 5.504 1 96.19 278 LEU A N 1
ATOM 2295 C CA . LEU A 1 278 ? 7.176 -20.672 4.168 1 96.19 278 LEU A CA 1
ATOM 2296 C C . LEU A 1 278 ? 5.781 -21.266 4.023 1 96.19 278 LEU A C 1
ATOM 2298 O O . LEU A 1 278 ? 5.137 -21.109 2.984 1 96.19 278 LEU A O 1
ATOM 2302 N N . ASP A 1 279 ? 5.309 -21.875 5.059 1 93.88 279 ASP A N 1
ATOM 2303 C CA . ASP A 1 279 ? 3.967 -22.453 5.047 1 93.88 279 ASP A CA 1
ATOM 2304 C C . ASP A 1 279 ? 2.908 -21.359 4.871 1 93.88 279 ASP A C 1
ATOM 2306 O O . ASP A 1 279 ? 1.944 -21.547 4.125 1 93.88 279 ASP A O 1
ATOM 2310 N N . ARG A 1 280 ? 3.121 -20.297 5.492 1 90.56 280 ARG A N 1
ATOM 2311 C CA . ARG A 1 280 ? 2.184 -19.172 5.387 1 90.56 280 ARG A CA 1
ATOM 2312 C C . ARG A 1 280 ? 2.189 -18.594 3.979 1 90.56 280 ARG A C 1
ATOM 2314 O O . ARG A 1 280 ? 1.137 -18.234 3.443 1 90.56 280 ARG A O 1
ATOM 2321 N N . LEU A 1 281 ? 3.381 -18.453 3.449 1 94.62 281 LEU A N 1
ATOM 2322 C CA . LEU A 1 281 ? 3.496 -17.969 2.08 1 94.62 281 LEU A CA 1
ATOM 2323 C C . LEU A 1 281 ? 2.807 -18.906 1.104 1 94.62 281 LEU A C 1
ATOM 2325 O O . LEU A 1 281 ? 2.178 -18.469 0.139 1 94.62 281 LEU A O 1
ATOM 2329 N N . GLU A 1 282 ? 2.904 -20.188 1.354 1 93.75 282 GLU A N 1
ATOM 2330 C CA . GLU A 1 282 ? 2.27 -21.188 0.508 1 93.75 282 GLU A CA 1
ATOM 2331 C C . GLU A 1 282 ? 0.75 -21.125 0.617 1 93.75 282 GLU A C 1
ATOM 2333 O O . GLU A 1 282 ? 0.045 -21.219 -0.39 1 93.75 282 GLU A O 1
ATOM 2338 N N . GLU A 1 283 ? 0.305 -20.906 1.799 1 87.88 283 GLU A N 1
ATOM 2339 C CA . GLU A 1 283 ? -1.13 -20.797 2.043 1 87.88 283 GLU A CA 1
ATOM 2340 C C . GLU A 1 283 ? -1.72 -19.609 1.292 1 87.88 283 GLU A C 1
ATOM 2342 O O . GLU A 1 283 ? -2.885 -19.625 0.889 1 87.88 283 GLU A O 1
ATOM 2347 N N . ASN A 1 284 ? -0.864 -18.609 1.122 1 88.06 284 ASN A N 1
ATOM 2348 C CA . ASN A 1 284 ? -1.328 -17.422 0.43 1 88.06 284 ASN A CA 1
ATOM 2349 C C . ASN A 1 284 ? -1.002 -17.469 -1.06 1 88.06 284 ASN A C 1
ATOM 2351 O O . ASN A 1 284 ? -1.158 -16.469 -1.769 1 88.06 284 ASN A O 1
ATOM 2355 N N . GLU A 1 285 ? -0.465 -18.578 -1.484 1 90.5 285 GLU A N 1
ATOM 2356 C CA . GLU A 1 285 ? -0.218 -18.906 -2.887 1 90.5 285 GLU A CA 1
ATOM 2357 C C . GLU A 1 285 ? 0.872 -18.016 -3.473 1 90.5 285 GLU A C 1
ATOM 2359 O O . GLU A 1 285 ? 0.81 -17.641 -4.645 1 90.5 285 GLU A O 1
ATOM 2364 N N . ILE A 1 286 ? 1.783 -17.609 -2.627 1 94.19 286 ILE A N 1
ATOM 2365 C CA . ILE A 1 286 ? 2.9 -16.781 -3.07 1 94.19 286 ILE A CA 1
ATOM 2366 C C . ILE A 1 286 ? 4.078 -17.672 -3.457 1 94.19 286 ILE A C 1
ATOM 2368 O O . ILE A 1 286 ? 4.742 -17.438 -4.469 1 94.19 286 ILE A O 1
ATOM 2372 N N . VAL A 1 287 ? 4.238 -18.75 -2.621 1 96.62 287 VAL A N 1
ATOM 2373 C CA . VAL A 1 287 ? 5.285 -19.719 -2.932 1 96.62 287 VAL A CA 1
ATOM 2374 C C . VAL A 1 287 ? 4.68 -21.109 -3.072 1 96.62 287 VAL A C 1
ATOM 2376 O O . VAL A 1 287 ? 3.51 -21.328 -2.738 1 96.62 287 VAL A O 1
ATOM 2379 N N . GLU A 1 288 ? 5.418 -22 -3.646 1 95.44 288 GLU A N 1
ATOM 2380 C CA . GLU A 1 288 ? 5.02 -23.391 -3.762 1 95.44 288 GLU A CA 1
ATOM 2381 C C . GLU A 1 288 ? 6.211 -24.328 -3.582 1 95.44 288 GLU A C 1
ATOM 2383 O O . GLU A 1 288 ? 7.355 -23.938 -3.834 1 95.44 288 GLU A O 1
ATOM 2388 N N . ARG A 1 289 ? 5.895 -25.484 -3.158 1 93.5 289 ARG A N 1
ATOM 2389 C CA . ARG A 1 289 ? 6.898 -26.531 -3.062 1 93.5 289 ARG A CA 1
ATOM 2390 C C . ARG A 1 289 ? 6.969 -27.344 -4.352 1 93.5 289 ARG A C 1
ATOM 2392 O O . ARG A 1 289 ? 5.941 -27.797 -4.863 1 93.5 289 ARG A O 1
ATOM 2399 N N . VAL A 1 290 ? 8.18 -27.453 -4.902 1 93.44 290 VAL A N 1
ATOM 2400 C CA . VAL A 1 290 ? 8.398 -28.25 -6.109 1 93.44 290 VAL A CA 1
ATOM 2401 C C . VAL A 1 290 ? 9.164 -29.531 -5.762 1 93.44 290 VAL A C 1
ATOM 2403 O O . VAL A 1 290 ? 10.273 -29.469 -5.219 1 93.44 290 VAL A O 1
ATOM 2406 N N . ILE A 1 291 ? 8.586 -30.609 -6.102 1 92.44 291 ILE A N 1
ATOM 2407 C CA . ILE A 1 291 ? 9.219 -31.906 -5.848 1 92.44 291 ILE A CA 1
ATOM 2408 C C . ILE A 1 291 ? 9.547 -32.594 -7.172 1 92.44 291 ILE A C 1
ATOM 2410 O O . ILE A 1 291 ? 8.641 -33.062 -7.867 1 92.44 291 ILE A O 1
ATOM 2414 N N . PRO A 1 292 ? 10.789 -32.656 -7.492 1 92.19 292 PRO A N 1
ATOM 2415 C CA . PRO A 1 292 ? 11.164 -33.344 -8.727 1 92.19 292 PRO A CA 1
ATOM 2416 C C . PRO A 1 292 ? 10.797 -34.844 -8.711 1 92.19 292 PRO A C 1
ATOM 2418 O O . PRO A 1 292 ? 10.656 -35.406 -7.633 1 92.19 292 PRO A O 1
ATOM 2421 N N . TYR A 1 293 ? 10.758 -35.344 -9.867 1 92.62 293 TYR A N 1
ATOM 2422 C CA . TYR A 1 293 ? 10.375 -36.719 -10.031 1 92.62 293 TYR A CA 1
ATOM 2423 C C . TYR A 1 293 ? 11.336 -37.656 -9.281 1 92.62 293 TYR A C 1
ATOM 2425 O O . TYR A 1 293 ? 12.555 -37.531 -9.422 1 92.62 293 TYR A O 1
ATOM 2433 N N . GLY A 1 294 ? 10.773 -38.438 -8.422 1 87.06 294 GLY A N 1
ATOM 2434 C CA . GLY A 1 294 ? 11.555 -39.438 -7.727 1 87.06 294 GLY A CA 1
ATOM 2435 C C . GLY A 1 294 ? 12.18 -38.938 -6.438 1 87.06 294 GLY A C 1
ATOM 2436 O O . GLY A 1 294 ? 12.82 -39.719 -5.715 1 87.06 294 GLY A O 1
ATOM 2437 N N . MET A 1 295 ? 12.008 -37.719 -6.164 1 87.44 295 MET A N 1
ATOM 2438 C CA . MET A 1 295 ? 12.594 -37.156 -4.945 1 87.44 295 MET A CA 1
ATOM 2439 C C . MET A 1 295 ? 11.547 -37.062 -3.844 1 87.44 295 MET A C 1
ATOM 2441 O O . MET A 1 295 ? 10.352 -36.938 -4.129 1 87.44 295 MET A O 1
ATOM 2445 N N . LYS A 1 296 ? 12.031 -37.188 -2.609 1 83.75 296 LYS A N 1
ATOM 2446 C CA . LYS A 1 296 ? 11.133 -37.062 -1.462 1 83.75 296 LYS A CA 1
ATOM 2447 C C . LYS A 1 296 ? 11.016 -35.594 -1.023 1 83.75 296 LYS A C 1
ATOM 2449 O O . LYS A 1 296 ? 9.977 -35.188 -0.505 1 83.75 296 LYS A O 1
ATOM 2454 N N . ARG A 1 297 ? 12.203 -34.969 -1.092 1 84.81 297 ARG A N 1
ATOM 2455 C CA . ARG A 1 297 ? 12.219 -33.562 -0.691 1 84.81 297 ARG A CA 1
ATOM 2456 C C . ARG A 1 297 ? 12.367 -32.656 -1.902 1 84.81 297 ARG A C 1
ATOM 2458 O O . ARG A 1 297 ? 13.055 -33 -2.865 1 84.81 297 ARG A O 1
ATOM 2465 N N . GLY A 1 298 ? 11.688 -31.656 -1.879 1 88.69 298 GLY A N 1
ATOM 2466 C CA . GLY A 1 298 ? 11.766 -30.703 -2.969 1 88.69 298 GLY A CA 1
ATOM 2467 C C . GLY A 1 298 ? 12.312 -29.344 -2.539 1 88.69 298 GLY A C 1
ATOM 2468 O O . GLY A 1 298 ? 13.141 -29.266 -1.625 1 88.69 298 GLY A O 1
ATOM 2469 N N . TRP A 1 299 ? 12.109 -28.391 -3.348 1 93 299 TRP A N 1
ATOM 2470 C CA . TRP A 1 299 ? 12.578 -27.031 -3.037 1 93 299 TRP A CA 1
ATOM 2471 C C . TRP A 1 299 ? 11.453 -26.016 -3.189 1 93 299 TRP A C 1
ATOM 2473 O O . TRP A 1 299 ? 10.328 -26.375 -3.555 1 93 299 TRP A O 1
ATOM 2483 N N . TRP A 1 300 ? 11.695 -24.812 -2.719 1 95.88 300 TRP A N 1
ATOM 2484 C CA . TRP A 1 300 ? 10.688 -23.75 -2.74 1 95.88 300 TRP A CA 1
ATOM 2485 C C . TRP A 1 300 ? 10.914 -22.828 -3.928 1 95.88 300 TRP A C 1
ATOM 2487 O O . TRP A 1 300 ? 12.047 -22.5 -4.266 1 95.88 300 TRP A O 1
ATOM 2497 N N . GLU A 1 301 ? 9.812 -22.453 -4.57 1 96.5 301 GLU A N 1
ATOM 2498 C CA . GLU A 1 301 ? 9.828 -21.453 -5.633 1 96.5 301 GLU A CA 1
ATOM 2499 C C . GLU A 1 301 ? 8.711 -20.438 -5.434 1 96.5 301 GLU A C 1
ATOM 2501 O O . GLU A 1 301 ? 7.73 -20.703 -4.742 1 96.5 301 GLU A O 1
ATOM 2506 N N . ILE A 1 302 ? 8.953 -19.266 -5.957 1 97.38 302 ILE A N 1
ATOM 2507 C CA . ILE A 1 302 ? 7.863 -18.297 -5.961 1 97.38 302 ILE A CA 1
ATOM 2508 C C . ILE A 1 302 ? 6.812 -18.719 -6.992 1 97.38 302 ILE A C 1
ATOM 2510 O O . ILE A 1 302 ? 7.125 -18.891 -8.172 1 97.38 302 ILE A O 1
ATOM 2514 N N . LYS A 1 303 ? 5.637 -18.922 -6.547 1 96.06 303 LYS A N 1
ATOM 2515 C CA . LYS A 1 303 ? 4.539 -19.406 -7.375 1 96.06 303 LYS A CA 1
ATOM 2516 C C . LYS A 1 303 ? 3.953 -18.297 -8.234 1 96.06 303 LYS A C 1
ATOM 2518 O O . LYS A 1 303 ? 3.707 -18.484 -9.43 1 96.06 303 LYS A O 1
ATOM 2523 N N . ASP A 1 304 ? 3.713 -17.172 -7.66 1 95.88 304 ASP A N 1
ATOM 2524 C CA . ASP A 1 304 ? 3.156 -16.016 -8.352 1 95.88 304 ASP A CA 1
ATOM 2525 C C . ASP A 1 304 ? 4.188 -15.383 -9.289 1 95.88 304 ASP A C 1
ATOM 2527 O O . ASP A 1 304 ? 5.227 -14.898 -8.836 1 95.88 304 ASP A O 1
ATOM 2531 N N . ASN A 1 305 ? 3.855 -15.383 -10.586 1 97.88 305 ASN A N 1
ATOM 2532 C CA . ASN A 1 305 ? 4.824 -14.891 -11.562 1 97.88 305 ASN A CA 1
ATOM 2533 C C . ASN A 1 305 ? 5.188 -13.43 -11.305 1 97.88 305 ASN A C 1
ATOM 2535 O O . ASN A 1 305 ? 6.336 -13.031 -11.492 1 97.88 305 ASN A O 1
ATOM 2539 N N . PHE A 1 306 ? 4.246 -12.664 -10.93 1 98.31 306 PHE A N 1
ATOM 2540 C CA . PHE A 1 306 ? 4.527 -11.242 -10.75 1 98.31 306 PHE A CA 1
ATOM 2541 C C . PHE A 1 306 ? 5.445 -11.016 -9.555 1 98.31 306 PHE A C 1
ATOM 2543 O O . PHE A 1 306 ? 6.359 -10.188 -9.617 1 98.31 306 PHE A O 1
ATOM 2550 N N . PHE A 1 307 ? 5.176 -11.711 -8.453 1 98 307 PHE A N 1
ATOM 2551 C CA . PHE A 1 307 ? 6.082 -11.641 -7.312 1 98 307 PHE A CA 1
ATOM 2552 C C . PHE A 1 307 ? 7.5 -12.023 -7.719 1 98 307 PHE A C 1
ATOM 2554 O O . PHE A 1 307 ? 8.461 -11.328 -7.363 1 98 307 PHE A O 1
ATOM 2561 N N . ASP A 1 308 ? 7.582 -13.094 -8.43 1 97.69 308 ASP A N 1
ATOM 2562 C CA . ASP A 1 308 ? 8.891 -13.555 -8.875 1 97.69 308 ASP A CA 1
ATOM 2563 C C . ASP A 1 308 ? 9.586 -12.508 -9.742 1 97.69 308 ASP A C 1
ATOM 2565 O O . ASP A 1 308 ? 10.75 -12.172 -9.508 1 97.69 308 ASP A O 1
ATOM 2569 N N . PHE A 1 309 ? 8.859 -12 -10.688 1 98.19 309 PHE A N 1
ATOM 2570 C CA . PHE A 1 309 ? 9.383 -10.977 -11.586 1 98.19 309 PHE A CA 1
ATOM 2571 C C . PHE A 1 309 ? 9.82 -9.742 -10.805 1 98.19 309 PHE A C 1
ATOM 2573 O O . PHE A 1 309 ? 10.922 -9.227 -11.016 1 98.19 309 PHE A O 1
ATOM 2580 N N . TRP A 1 310 ? 8.961 -9.289 -9.938 1 98.25 310 TRP A N 1
ATOM 2581 C CA . TRP A 1 310 ? 9.156 -8.047 -9.203 1 98.25 310 TRP A CA 1
ATOM 2582 C C . TRP A 1 310 ? 10.383 -8.133 -8.305 1 98.25 310 TRP A C 1
ATOM 2584 O O . TRP A 1 310 ? 11.219 -7.219 -8.305 1 98.25 310 TRP A O 1
ATOM 2594 N N . PHE A 1 311 ? 10.555 -9.195 -7.59 1 96.94 311 PHE A N 1
ATOM 2595 C CA . PHE A 1 311 ? 11.695 -9.336 -6.695 1 96.94 311 PHE A CA 1
ATOM 2596 C C . PHE A 1 311 ? 12.992 -9.438 -7.488 1 96.94 311 PHE A C 1
ATOM 2598 O O . PHE A 1 311 ? 14.023 -8.906 -7.078 1 96.94 311 PHE A O 1
ATOM 2605 N N . ARG A 1 312 ? 12.906 -10.062 -8.625 1 95.81 312 ARG A N 1
ATOM 2606 C CA . ARG A 1 312 ? 14.102 -10.312 -9.422 1 95.81 312 ARG A CA 1
ATOM 2607 C C . ARG A 1 312 ? 14.57 -9.039 -10.117 1 95.81 312 ARG A C 1
ATOM 2609 O O . ARG A 1 312 ? 15.773 -8.797 -10.234 1 95.81 312 ARG A O 1
ATOM 2616 N N . PHE A 1 313 ? 13.578 -8.258 -10.562 1 97.06 313 PHE A N 1
ATOM 2617 C CA . PHE A 1 313 ? 14 -7.211 -11.484 1 97.06 313 PHE A CA 1
ATOM 2618 C C . PHE A 1 313 ? 13.695 -5.832 -10.914 1 97.06 313 PHE A C 1
ATOM 2620 O O . PHE A 1 313 ? 14.391 -4.859 -11.219 1 97.06 313 PHE A O 1
ATOM 2627 N N . VAL A 1 314 ? 12.656 -5.68 -10.125 1 96.94 314 VAL A N 1
ATOM 2628 C CA . VAL A 1 314 ? 12.305 -4.375 -9.578 1 96.94 314 VAL A CA 1
ATOM 2629 C C . VAL A 1 314 ? 12.992 -4.172 -8.234 1 96.94 314 VAL A C 1
ATOM 2631 O O . VAL A 1 314 ? 13.797 -3.246 -8.07 1 96.94 314 VAL A O 1
ATOM 2634 N N . TYR A 1 315 ? 12.773 -5.062 -7.336 1 95.19 315 TYR A N 1
ATOM 2635 C CA . TYR A 1 315 ? 13.281 -4.934 -5.977 1 95.19 315 TYR A CA 1
ATOM 2636 C C . TYR A 1 315 ? 14.805 -4.871 -5.969 1 95.19 315 TYR A C 1
ATOM 2638 O O . TYR A 1 315 ? 15.398 -4.066 -5.238 1 95.19 315 TYR A O 1
ATOM 2646 N N . GLU A 1 316 ? 15.422 -5.691 -6.832 1 92.12 316 GLU A N 1
ATOM 2647 C CA . GLU A 1 316 ? 16.875 -5.758 -6.898 1 92.12 316 GLU A CA 1
ATOM 2648 C C . GLU A 1 316 ? 17.469 -4.461 -7.453 1 92.12 316 GLU A C 1
ATOM 2650 O O . GLU A 1 316 ? 18.641 -4.164 -7.234 1 92.12 316 GLU A O 1
ATOM 2655 N N . ASN A 1 317 ? 16.672 -3.699 -8.18 1 94.56 317 ASN A N 1
ATOM 2656 C CA . ASN A 1 317 ? 17.141 -2.482 -8.828 1 94.56 317 ASN A CA 1
ATOM 2657 C C . ASN A 1 317 ? 16.406 -1.247 -8.312 1 94.56 317 ASN A C 1
ATOM 2659 O O . ASN A 1 317 ? 16.312 -0.24 -9.008 1 94.56 317 ASN A O 1
ATOM 2663 N N . VAL A 1 318 ? 15.93 -1.346 -7.105 1 94.25 318 VAL A N 1
ATOM 2664 C CA . VAL A 1 318 ? 15.008 -0.344 -6.582 1 94.25 318 VAL A CA 1
ATOM 2665 C C . VAL A 1 318 ? 15.719 1.001 -6.461 1 94.25 318 VAL A C 1
ATOM 2667 O O . VAL A 1 318 ? 15.117 2.053 -6.68 1 94.25 318 VAL A O 1
ATOM 2670 N N . SER A 1 319 ? 17.031 1.059 -6.164 1 93.31 319 SER A N 1
ATOM 2671 C CA . SER A 1 319 ? 17.781 2.301 -6.027 1 93.31 319 SER A CA 1
ATOM 2672 C C . SER A 1 319 ? 17.797 3.086 -7.332 1 93.31 319 SER A C 1
ATOM 2674 O O . SER A 1 319 ? 17.547 4.293 -7.34 1 93.31 319 SER A O 1
ATOM 2676 N N . ASP A 1 320 ? 18.047 2.346 -8.406 1 93.56 320 ASP A N 1
ATOM 2677 C CA . ASP A 1 320 ? 18.078 2.99 -9.719 1 93.56 320 ASP A CA 1
ATOM 2678 C C . ASP A 1 320 ? 16.688 3.41 -10.156 1 93.56 320 ASP A C 1
ATOM 2680 O O . ASP A 1 320 ? 16.5 4.496 -10.711 1 93.56 320 ASP A O 1
ATOM 2684 N N . LEU A 1 321 ? 15.719 2.582 -9.875 1 95.12 321 LEU A N 1
ATOM 2685 C CA . LEU A 1 321 ? 14.359 2.852 -10.32 1 95.12 321 LEU A CA 1
ATOM 2686 C C . LEU A 1 321 ? 13.766 4.043 -9.57 1 95.12 321 LEU A C 1
ATOM 2688 O O . LEU A 1 321 ? 13 4.82 -10.141 1 95.12 321 LEU A O 1
ATOM 2692 N N . GLU A 1 322 ? 14.164 4.199 -8.312 1 91.81 322 GLU A N 1
ATOM 2693 C CA . GLU A 1 322 ? 13.664 5.293 -7.488 1 91.81 322 GLU A CA 1
ATOM 2694 C C . GLU A 1 322 ? 14.055 6.648 -8.07 1 91.81 322 GLU A C 1
ATOM 2696 O O . GLU A 1 322 ? 13.375 7.648 -7.844 1 91.81 322 GLU A O 1
ATOM 2701 N N . ILE A 1 323 ? 15.18 6.695 -8.789 1 91.69 323 ILE A N 1
ATOM 2702 C CA . ILE A 1 323 ? 15.625 7.953 -9.383 1 91.69 323 ILE A CA 1
ATOM 2703 C C . ILE A 1 323 ? 15.438 7.91 -10.891 1 91.69 323 ILE A C 1
ATOM 2705 O O . ILE A 1 323 ? 16.234 8.477 -11.641 1 91.69 323 ILE A O 1
ATOM 2709 N N . ASP A 1 324 ? 14.547 7.105 -11.438 1 91.88 324 ASP A N 1
ATOM 2710 C CA . ASP A 1 324 ? 13.984 7.09 -12.781 1 91.88 324 ASP A CA 1
ATOM 2711 C C . ASP A 1 324 ? 15.016 6.602 -13.805 1 91.88 324 ASP A C 1
ATOM 2713 O O . ASP A 1 324 ? 15.07 7.105 -14.922 1 91.88 324 ASP A O 1
ATOM 2717 N N . ARG A 1 325 ? 15.914 5.73 -13.328 1 94.31 325 ARG A N 1
ATOM 2718 C CA . ARG A 1 325 ? 16.875 5.133 -14.258 1 94.31 325 ARG A CA 1
ATOM 2719 C C . ARG A 1 325 ? 16.344 3.822 -14.828 1 94.31 325 ARG A C 1
ATOM 2721 O O . ARG A 1 325 ? 17.031 2.803 -14.797 1 94.31 325 ARG A O 1
ATOM 2728 N N . VAL A 1 326 ? 15.188 3.877 -15.43 1 96.44 326 VAL A N 1
ATOM 2729 C CA . VAL A 1 326 ? 14.469 2.705 -15.922 1 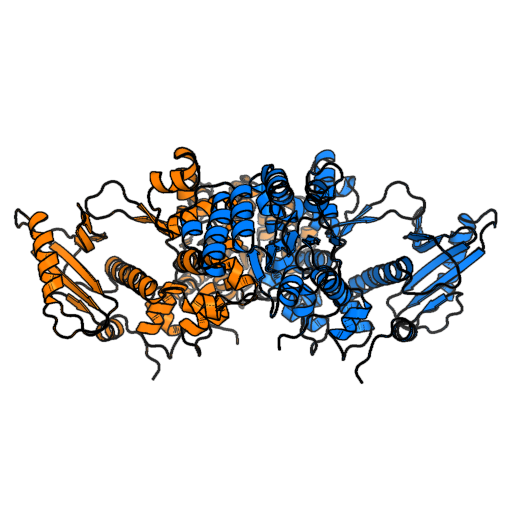96.44 326 VAL A CA 1
ATOM 2730 C C . VAL A 1 326 ? 15.18 2.131 -17.141 1 96.44 326 VAL A C 1
ATOM 2732 O O . VAL A 1 326 ? 15.344 0.914 -17.266 1 96.44 326 VAL A O 1
ATOM 2735 N N . GLU A 1 327 ? 15.664 3.027 -18.016 1 96.06 327 GLU A N 1
ATOM 2736 C CA . GLU A 1 327 ? 16.344 2.574 -19.219 1 96.06 327 GLU A CA 1
ATOM 2737 C C . GLU A 1 327 ? 17.625 1.804 -18.875 1 96.06 327 GLU A C 1
ATOM 2739 O O . GLU A 1 327 ? 17.922 0.778 -19.5 1 96.06 327 GLU A O 1
ATOM 2744 N N . GLU A 1 328 ? 18.312 2.291 -17.875 1 94.56 328 GLU A N 1
ATOM 2745 C CA . GLU A 1 328 ? 19.547 1.623 -17.453 1 94.56 328 GLU A CA 1
ATOM 2746 C C . GLU A 1 328 ? 19.25 0.231 -16.891 1 94.56 328 GLU A C 1
ATOM 2748 O O . GLU A 1 328 ? 19.969 -0.722 -17.172 1 94.56 328 GLU A O 1
ATOM 2753 N N . VAL A 1 329 ? 18.203 0.137 -16.156 1 95.94 329 VAL A N 1
ATOM 2754 C CA . VAL A 1 329 ? 17.828 -1.144 -15.578 1 95.94 329 VAL A CA 1
ATOM 2755 C C . VAL A 1 329 ? 17.391 -2.107 -16.672 1 95.94 329 VAL A C 1
ATOM 2757 O O . VAL A 1 329 ? 17.812 -3.266 -16.703 1 95.94 329 VAL A O 1
ATOM 2760 N N . MET A 1 330 ? 16.594 -1.643 -17.672 1 96.56 330 MET A N 1
ATOM 2761 C CA . MET A 1 330 ? 16.109 -2.473 -18.781 1 96.56 330 MET A CA 1
ATOM 2762 C C . MET A 1 330 ? 17.281 -3.016 -19.594 1 96.56 330 MET A C 1
ATOM 2764 O O . MET A 1 330 ? 17.219 -4.133 -20.109 1 96.56 330 MET A O 1
ATOM 2768 N N . ASN A 1 331 ? 18.344 -2.248 -19.656 1 94.75 331 ASN A N 1
ATOM 2769 C CA . ASN A 1 331 ? 19.5 -2.643 -20.453 1 94.75 331 ASN A CA 1
ATOM 2770 C C . ASN A 1 331 ? 20.344 -3.693 -19.734 1 94.75 331 ASN A C 1
ATOM 2772 O O . ASN A 1 331 ? 21.062 -4.465 -20.375 1 94.75 331 ASN A O 1
ATOM 2776 N N . ARG A 1 332 ? 20.219 -3.736 -18.484 1 92.56 332 ARG A N 1
ATOM 2777 C CA . ARG A 1 332 ? 21.141 -4.617 -17.766 1 92.56 332 ARG A CA 1
ATOM 2778 C C . ARG A 1 332 ? 20.453 -5.93 -17.391 1 92.56 332 ARG A C 1
ATOM 2780 O O . ARG A 1 332 ? 21.109 -6.945 -17.172 1 92.56 332 ARG A O 1
ATOM 2787 N N . VAL A 1 333 ? 19.125 -5.938 -17.312 1 93.44 333 VAL A N 1
ATOM 2788 C CA . VAL A 1 333 ? 18.422 -7.145 -16.891 1 93.44 333 VAL A CA 1
ATOM 2789 C C . VAL A 1 333 ? 18.25 -8.094 -18.078 1 93.44 333 VAL A C 1
ATOM 2791 O O . VAL A 1 333 ? 18.156 -7.652 -19.219 1 93.44 333 VAL A O 1
ATOM 2794 N N . ASN A 1 334 ? 18.188 -9.375 -17.828 1 94.56 334 ASN A N 1
ATOM 2795 C CA . ASN A 1 334 ? 18.016 -10.414 -18.844 1 94.56 334 ASN A CA 1
ATOM 2796 C C . ASN A 1 334 ? 16.594 -10.977 -18.828 1 94.56 334 ASN A C 1
ATOM 2798 O O . ASN A 1 334 ? 16.359 -12.047 -18.281 1 94.56 334 ASN A O 1
ATOM 2802 N N . LEU A 1 335 ? 15.711 -10.359 -19.531 1 97.12 335 LEU A N 1
ATOM 2803 C CA . LEU A 1 335 ? 14.305 -10.75 -19.562 1 97.12 335 LEU A CA 1
ATOM 2804 C C . LEU A 1 335 ? 14.117 -12.055 -20.328 1 97.12 335 LEU A C 1
ATOM 2806 O O . LEU A 1 335 ? 13.234 -12.852 -20 1 97.12 335 LEU A O 1
ATOM 2810 N N . GLU A 1 336 ? 14.969 -12.281 -21.281 1 96.44 336 GLU A N 1
ATOM 2811 C CA . GLU A 1 336 ? 14.82 -13.477 -22.125 1 96.44 336 GLU A CA 1
ATOM 2812 C C . GLU A 1 336 ? 15.055 -14.75 -21.312 1 96.44 336 GLU A C 1
ATOM 2814 O O . GLU A 1 336 ? 14.359 -15.75 -21.516 1 96.44 336 GLU A O 1
ATOM 2819 N N . GLN A 1 337 ? 16.016 -14.664 -20.516 1 96.38 337 GLN A N 1
ATOM 2820 C CA . GLN A 1 337 ? 16.266 -15.812 -19.656 1 96.38 337 GLN A CA 1
ATOM 2821 C C . GLN A 1 337 ? 15.086 -16.078 -18.734 1 96.38 337 GLN A C 1
ATOM 2823 O O . GLN A 1 337 ? 14.742 -17.234 -18.469 1 96.38 337 GLN A O 1
ATOM 2828 N N . TYR A 1 338 ? 14.531 -15.07 -18.25 1 96.94 338 TYR A N 1
ATOM 2829 C CA . TYR A 1 338 ? 13.359 -15.188 -17.406 1 96.94 338 TYR A CA 1
ATOM 2830 C C . TYR A 1 338 ? 12.18 -15.781 -18.156 1 96.94 338 TYR A C 1
ATOM 2832 O O . TYR A 1 338 ? 11.516 -16.703 -17.672 1 96.94 338 TYR A O 1
ATOM 2840 N N . PHE A 1 339 ? 11.914 -15.266 -19.391 1 98.31 339 PHE A N 1
ATOM 2841 C CA . PHE A 1 339 ? 10.82 -15.781 -20.203 1 98.31 339 PHE A CA 1
ATOM 2842 C C . PHE A 1 339 ? 11.039 -17.25 -20.531 1 98.31 339 PHE A C 1
ATOM 2844 O O . PHE A 1 339 ? 10.078 -18.031 -20.609 1 98.31 339 PHE A O 1
ATOM 2851 N N . SER A 1 340 ? 12.258 -17.609 -20.672 1 98.12 340 SER A N 1
ATOM 2852 C CA . SER A 1 340 ? 12.586 -19 -20.938 1 98.12 340 SER A CA 1
ATOM 2853 C C . SER A 1 340 ? 12.172 -19.906 -19.781 1 98.12 340 SER A C 1
ATOM 2855 O O . SER A 1 340 ? 11.5 -20.922 -19.984 1 98.12 340 SER A O 1
ATOM 2857 N N . SER A 1 341 ? 12.531 -19.484 -18.625 1 96.69 341 SER A N 1
ATOM 2858 C CA . SER A 1 341 ? 12.203 -20.266 -17.438 1 96.69 341 SER A CA 1
ATOM 2859 C C . SER A 1 341 ? 10.695 -20.344 -17.234 1 96.69 341 SER A C 1
ATOM 2861 O O . SER A 1 341 ? 10.164 -21.406 -16.859 1 96.69 341 SER A O 1
ATOM 2863 N N . LYS A 1 342 ? 10 -19.281 -17.484 1 98.06 342 LYS A N 1
ATOM 2864 C CA . LYS A 1 342 ? 8.555 -19.25 -17.281 1 98.06 342 LYS A CA 1
ATOM 2865 C C . LYS A 1 342 ? 7.816 -20.031 -18.359 1 98.06 342 LYS A C 1
ATOM 2867 O O . LYS A 1 342 ? 6.758 -20.609 -18.109 1 98.06 342 LYS A O 1
ATOM 2872 N N . PHE A 1 343 ? 8.438 -20.062 -19.578 1 98.44 343 PHE A N 1
ATOM 2873 C CA . PHE A 1 343 ? 7.855 -20.875 -20.625 1 98.44 343 PHE A CA 1
ATOM 2874 C C . PHE A 1 343 ? 7.859 -22.359 -20.25 1 98.44 343 PHE A C 1
ATOM 2876 O O . PHE A 1 343 ? 6.875 -23.062 -20.469 1 98.44 343 PHE A O 1
ATOM 2883 N N . GLU A 1 344 ? 8.875 -22.812 -19.641 1 98 344 GLU A N 1
ATOM 2884 C CA . GLU A 1 344 ? 8.938 -24.172 -19.125 1 98 344 GLU A CA 1
ATOM 2885 C C . GLU A 1 344 ? 7.82 -24.438 -18.125 1 98 344 GLU A C 1
ATOM 2887 O O . GLU A 1 344 ? 7.125 -25.453 -18.203 1 98 344 GLU A O 1
ATOM 2892 N N . LYS A 1 345 ? 7.719 -23.5 -17.234 1 97.12 345 LYS A N 1
ATOM 2893 C CA . LYS A 1 345 ? 6.688 -23.609 -16.219 1 97.12 345 LYS A CA 1
ATOM 2894 C C . LYS A 1 345 ? 5.297 -23.656 -16.828 1 97.12 345 LYS A C 1
ATOM 2896 O O . LYS A 1 345 ? 4.461 -24.469 -16.422 1 97.12 345 LYS A O 1
ATOM 2901 N N . LEU A 1 346 ? 5.09 -22.828 -17.781 1 98.25 346 LEU A N 1
ATOM 2902 C CA . LEU A 1 346 ? 3.783 -22.734 -18.422 1 98.25 346 LEU A CA 1
ATOM 2903 C C . LEU A 1 346 ? 3.43 -24.062 -19.109 1 98.25 346 LEU A C 1
ATOM 2905 O O . LEU A 1 346 ? 2.326 -24.578 -18.922 1 98.25 346 LEU A O 1
ATOM 2909 N N . ILE A 1 347 ? 4.375 -24.578 -19.875 1 98.19 347 ILE A N 1
ATOM 2910 C CA . ILE A 1 347 ? 4.113 -25.828 -20.609 1 98.19 347 ILE A CA 1
ATOM 2911 C C . ILE A 1 347 ? 3.826 -26.938 -19.609 1 98.19 347 ILE A C 1
ATOM 2913 O O . ILE A 1 347 ? 2.906 -27.734 -19.812 1 98.19 347 ILE A O 1
ATOM 2917 N N . ARG A 1 348 ? 4.59 -27 -18.609 1 97.25 348 ARG A N 1
ATOM 2918 C CA . ARG A 1 348 ? 4.371 -28.016 -17.594 1 97.25 348 ARG A CA 1
ATOM 2919 C C . ARG A 1 348 ? 2.975 -27.891 -16.984 1 97.25 348 ARG A C 1
ATOM 2921 O O . ARG A 1 348 ? 2.295 -28.906 -16.781 1 97.25 348 ARG A O 1
ATOM 2928 N N . GLU A 1 349 ? 2.543 -26.703 -16.734 1 95.62 349 GLU A N 1
ATOM 2929 C CA . GLU A 1 349 ? 1.22 -26.453 -16.156 1 95.62 349 GLU A CA 1
ATOM 2930 C C . GLU A 1 349 ? 0.118 -26.844 -17.141 1 95.62 349 GLU A C 1
ATOM 2932 O O . GLU A 1 349 ? -0.889 -27.438 -16.75 1 95.62 349 GLU A O 1
ATOM 2937 N N . LEU A 1 350 ? 0.321 -26.5 -18.391 1 97.06 350 LEU A N 1
ATOM 2938 C CA . LEU A 1 350 ? -0.67 -26.812 -19.406 1 97.06 350 LEU A CA 1
ATOM 2939 C C . LEU A 1 350 ? -0.813 -28.312 -19.609 1 97.06 350 LEU A C 1
ATOM 2941 O O . LEU A 1 350 ? -1.909 -28.812 -19.875 1 97.06 350 LEU A O 1
ATOM 2945 N N . ILE A 1 351 ? 0.286 -29.016 -19.453 1 96.94 351 ILE A N 1
ATOM 2946 C CA . ILE A 1 351 ? 0.241 -30.469 -19.531 1 96.94 351 ILE A CA 1
ATOM 2947 C C . ILE A 1 351 ? -0.42 -31.047 -18.281 1 96.94 351 ILE A C 1
ATOM 2949 O O . ILE A 1 351 ? -1.271 -31.922 -18.375 1 96.94 351 ILE A O 1
ATOM 2953 N N . ARG A 1 352 ? -0.033 -30.516 -17.156 1 95.31 352 ARG A N 1
ATOM 2954 C CA . ARG A 1 352 ? -0.557 -30.984 -15.883 1 95.31 352 ARG A CA 1
ATOM 2955 C C . ARG A 1 352 ? -2.076 -30.859 -15.836 1 95.31 352 ARG A C 1
ATOM 2957 O O . ARG A 1 352 ? -2.762 -31.75 -15.336 1 95.31 352 ARG A O 1
ATOM 2964 N N . ASN A 1 353 ? -2.586 -29.812 -16.422 1 92.94 353 ASN A N 1
ATOM 2965 C CA . ASN A 1 353 ? -4.023 -29.578 -16.359 1 92.94 353 ASN A CA 1
ATOM 2966 C C .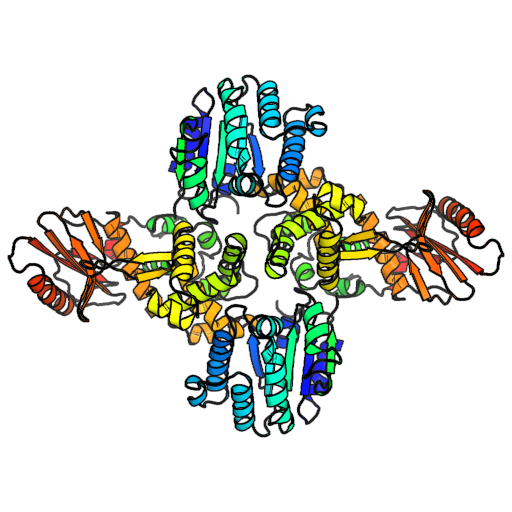 ASN A 1 353 ? -4.738 -30.125 -17.594 1 92.94 353 ASN A C 1
ATOM 2968 O O . ASN A 1 353 ? -5.926 -29.859 -17.797 1 92.94 353 ASN A O 1
ATOM 2972 N N . LYS A 1 354 ? -3.98 -30.719 -18.469 1 93.94 354 LYS A N 1
ATOM 2973 C CA . LYS A 1 354 ? -4.492 -31.438 -19.625 1 93.94 354 LYS A CA 1
ATOM 2974 C C . LYS A 1 354 ? -5.004 -30.484 -20.703 1 93.94 354 LYS A C 1
ATOM 2976 O O . LYS A 1 354 ? -5.836 -30.859 -21.531 1 93.94 354 LYS A O 1
ATOM 2981 N N . THR A 1 355 ? -4.57 -29.25 -20.562 1 93.12 355 THR A N 1
ATOM 2982 C CA . THR A 1 355 ? -4.883 -28.297 -21.625 1 93.12 355 THR A CA 1
ATOM 2983 C C . THR A 1 355 ? -4.152 -28.641 -22.906 1 93.12 355 THR A C 1
ATOM 2985 O O . THR A 1 355 ? -4.688 -28.453 -24 1 93.12 355 THR A O 1
ATOM 2988 N N . ILE A 1 356 ? -2.895 -29.062 -22.797 1 94.5 356 ILE A N 1
ATOM 2989 C CA . ILE A 1 356 ? -2.178 -29.672 -23.906 1 94.5 356 ILE A CA 1
ATOM 2990 C C . ILE A 1 356 ? -2.396 -31.188 -23.891 1 94.5 356 ILE A C 1
ATOM 2992 O O . ILE A 1 356 ? -1.94 -31.875 -22.969 1 94.5 356 ILE A O 1
ATOM 2996 N N . PRO A 1 357 ? -3.025 -31.641 -24.844 1 92.31 357 PRO A N 1
ATOM 2997 C CA . PRO A 1 357 ? -3.305 -33.094 -24.859 1 92.31 357 PRO A CA 1
ATOM 2998 C C . PRO A 1 357 ? -2.086 -33.906 -25.25 1 92.31 357 PRO A C 1
ATOM 3000 O O . PRO A 1 357 ? -1.36 -33.562 -26.172 1 92.31 357 PRO A O 1
ATOM 3003 N N . LEU A 1 358 ? -1.864 -34.969 -24.469 1 95.06 358 LEU A N 1
ATOM 3004 C CA . LEU A 1 358 ? -0.863 -35.969 -24.812 1 95.06 358 LEU A CA 1
ATOM 3005 C C . LEU A 1 358 ? -1.527 -37.25 -25.281 1 95.06 358 LEU A C 1
ATOM 3007 O O . LEU A 1 358 ? -2.676 -37.531 -24.938 1 95.06 358 LEU A O 1
ATOM 3011 N N . PRO A 1 359 ? -0.928 -38.031 -26.094 1 93.81 359 PRO A N 1
ATOM 3012 C CA . PRO A 1 359 ? -1.548 -39.188 -26.703 1 93.81 359 PRO A CA 1
ATOM 3013 C C . PRO A 1 359 ? -1.61 -40.375 -25.75 1 93.81 359 PRO A C 1
ATOM 3015 O O . PRO A 1 359 ? -1.856 -41.531 -26.188 1 93.81 359 PRO A O 1
ATOM 3018 N N . PHE A 1 360 ? -1.379 -40.219 -24.484 1 95 360 PHE A N 1
ATOM 3019 C CA . PHE A 1 360 ? -1.429 -41.25 -23.469 1 95 360 PHE A CA 1
ATOM 3020 C C . PHE A 1 360 ? -1.983 -40.719 -22.156 1 95 360 PHE A C 1
ATOM 3022 O O . PHE A 1 360 ? -2.061 -39.5 -21.969 1 95 360 PHE A O 1
ATOM 3029 N N . LYS A 1 361 ? -2.424 -41.656 -21.328 1 94.75 361 LYS A N 1
ATOM 3030 C CA . LYS A 1 361 ? -2.949 -41.281 -20.031 1 94.75 361 LYS A CA 1
ATOM 3031 C C . LYS A 1 361 ? -1.828 -41.156 -19 1 94.75 361 LYS A C 1
ATOM 3033 O O . LYS A 1 361 ? -0.877 -41.938 -19.016 1 94.75 361 LYS A O 1
ATOM 3038 N N . TYR A 1 362 ? -1.844 -40.125 -18.281 1 95.56 362 TYR A N 1
ATOM 3039 C CA . TYR A 1 362 ? -0.857 -39.906 -17.234 1 95.56 362 TYR A CA 1
ATOM 3040 C C . TYR A 1 362 ? -1.505 -39.281 -16.016 1 95.56 362 TYR A C 1
ATOM 3042 O O . TYR A 1 362 ? -2.58 -38.656 -16.109 1 95.56 362 TYR A O 1
ATOM 3050 N N . GLU A 1 363 ? -0.871 -39.406 -14.844 1 93.38 363 GLU A N 1
ATOM 3051 C CA . GLU A 1 363 ? -1.442 -38.875 -13.602 1 93.38 363 GLU A CA 1
ATOM 3052 C C . GLU A 1 363 ? -0.45 -37.969 -12.875 1 93.38 363 GLU A C 1
ATOM 3054 O O . GLU A 1 363 ? -0.839 -37.188 -12.016 1 93.38 363 GLU A O 1
ATOM 3059 N N . TYR A 1 364 ? 0.764 -38.062 -13.289 1 94.06 364 TYR A N 1
ATOM 3060 C CA . TYR A 1 364 ? 1.8 -37.312 -12.578 1 94.06 364 TYR A CA 1
ATOM 3061 C C . TYR A 1 364 ? 2.65 -36.5 -13.547 1 94.06 364 TYR A C 1
ATOM 3063 O O . TYR A 1 364 ? 3.008 -36.969 -14.625 1 94.06 364 TYR A O 1
ATOM 3071 N N . VAL A 1 365 ? 2.855 -35.344 -13.281 1 96.31 365 VAL A N 1
ATOM 3072 C CA . VAL A 1 365 ? 3.695 -34.438 -14.086 1 96.31 365 VAL A CA 1
ATOM 3073 C C . VAL A 1 365 ? 4.637 -33.656 -13.172 1 96.31 365 VAL A C 1
ATOM 3075 O O . VAL A 1 365 ? 4.211 -33.094 -12.164 1 96.31 365 VAL A O 1
ATOM 3078 N N . SER A 1 366 ? 5.906 -33.562 -13.445 1 95.62 366 SER A N 1
ATOM 3079 C CA . SER A 1 366 ? 6.879 -32.812 -12.672 1 95.62 366 SER A CA 1
ATOM 3080 C C . SER A 1 366 ? 8.148 -32.531 -13.477 1 95.62 366 SER A C 1
ATOM 3082 O O . SER A 1 366 ? 8.164 -32.719 -14.695 1 95.62 366 SER A O 1
ATOM 3084 N N . LYS A 1 367 ? 9.133 -32 -12.82 1 95.12 367 LYS A N 1
ATOM 3085 C CA . LYS A 1 367 ? 10.484 -31.875 -13.352 1 95.12 367 LYS A CA 1
ATOM 3086 C C . LYS A 1 367 ? 11.352 -33.062 -12.961 1 95.12 367 LYS A C 1
ATOM 3088 O O . LYS A 1 367 ? 11.047 -33.781 -11.992 1 95.12 367 LYS A O 1
ATOM 3093 N N . TYR A 1 368 ? 12.336 -33.25 -13.773 1 94.81 368 TYR A N 1
ATOM 3094 C CA . TYR A 1 368 ? 13.297 -34.281 -13.445 1 94.81 368 TYR A CA 1
ATOM 3095 C C . TYR A 1 368 ? 14.672 -33.688 -13.164 1 94.81 368 TYR A C 1
ATOM 3097 O O . TYR A 1 368 ? 15.188 -32.906 -13.953 1 94.81 368 TYR A O 1
ATOM 3105 N N . LEU A 1 369 ? 15.203 -33.938 -12.023 1 91 369 LEU A N 1
ATOM 3106 C CA . LEU A 1 369 ? 16.547 -33.531 -11.625 1 91 369 LEU A CA 1
ATOM 3107 C C . LEU A 1 369 ? 17.234 -34.656 -10.852 1 91 369 LEU A C 1
ATOM 3109 O O . LEU A 1 369 ? 16.812 -35.031 -9.758 1 91 369 LEU A O 1
ATOM 3113 N N . HIS A 1 370 ? 18.328 -35.219 -11.398 1 87.81 370 HIS A N 1
ATOM 3114 C CA . HIS A 1 370 ? 19.062 -36.281 -10.75 1 87.81 370 HIS A CA 1
ATOM 3115 C C . HIS A 1 370 ? 20.531 -36.281 -11.172 1 87.81 370 HIS A C 1
ATOM 3117 O O . HIS A 1 370 ? 20.844 -36.375 -12.367 1 87.81 370 HIS A O 1
ATOM 3123 N N . LYS A 1 371 ? 21.406 -36.156 -10.172 1 84.31 371 LYS A N 1
ATOM 3124 C CA . LYS A 1 371 ? 22.844 -36.219 -10.359 1 84.31 371 LYS A CA 1
ATOM 3125 C C . LYS A 1 371 ? 23.297 -35.281 -11.477 1 84.31 371 LYS A C 1
ATOM 3127 O O . LYS A 1 371 ? 24.016 -35.688 -12.398 1 84.31 371 LYS A O 1
ATOM 3132 N N . GLY A 1 372 ? 22.75 -34.125 -11.477 1 84 372 GLY A N 1
ATOM 3133 C CA . GLY A 1 372 ? 23.188 -33.062 -12.391 1 84 372 GLY A CA 1
ATOM 3134 C C . GLY A 1 372 ? 22.422 -33.062 -13.695 1 84 372 GLY A C 1
ATOM 3135 O O . GLY A 1 372 ? 22.562 -32.125 -14.5 1 84 372 GLY A O 1
ATOM 3136 N N . GLU A 1 373 ? 21.656 -34.188 -13.93 1 90.31 373 GLU A N 1
ATOM 3137 C CA . GLU A 1 373 ? 20.828 -34.219 -15.133 1 90.31 373 GLU A CA 1
ATOM 3138 C C . GLU A 1 373 ? 19.453 -33.656 -14.867 1 90.31 373 GLU A C 1
ATOM 3140 O O . GLU A 1 373 ? 18.828 -33.938 -13.844 1 90.31 373 GLU A O 1
ATOM 3145 N N . GLU A 1 374 ? 19.094 -32.812 -15.812 1 93.88 374 GLU A N 1
ATOM 3146 C CA . GLU A 1 374 ? 17.797 -32.156 -15.648 1 93.88 374 GLU A CA 1
ATOM 3147 C C . GLU A 1 374 ? 16.953 -32.25 -16.922 1 93.88 374 GLU A C 1
ATOM 3149 O O . GLU A 1 374 ? 17.484 -32.188 -18.031 1 93.88 374 GLU A O 1
ATOM 3154 N N . VAL A 1 375 ? 15.695 -32.625 -16.766 1 96.88 375 VAL A N 1
ATOM 3155 C CA . VAL A 1 375 ? 14.703 -32.594 -17.844 1 96.88 375 VAL A CA 1
ATOM 3156 C C . VAL A 1 375 ? 13.523 -31.703 -17.406 1 96.88 375 VAL A C 1
ATOM 3158 O O . VAL A 1 375 ? 13.086 -31.766 -16.25 1 96.88 375 VAL A O 1
ATOM 3161 N N . ASP A 1 376 ? 12.992 -30.984 -18.344 1 97.5 376 ASP A N 1
ATOM 3162 C CA . ASP A 1 376 ? 12.031 -29.938 -18 1 97.5 376 ASP A CA 1
ATOM 3163 C C . ASP A 1 376 ? 10.695 -30.531 -17.578 1 97.5 376 ASP A C 1
ATOM 3165 O O . ASP A 1 376 ? 10.016 -29.984 -16.719 1 97.5 376 ASP A O 1
ATOM 3169 N N . ILE A 1 377 ? 10.32 -31.609 -18.203 1 98.06 377 ILE A N 1
ATOM 3170 C CA . ILE A 1 377 ? 9.023 -32.219 -17.906 1 98.06 377 ILE A CA 1
ATOM 3171 C C . ILE A 1 377 ? 9.141 -33.719 -17.906 1 98.06 377 ILE A C 1
ATOM 3173 O O . ILE A 1 377 ? 9.758 -34.312 -18.797 1 98.06 377 ILE A O 1
ATOM 3177 N N . ILE A 1 378 ? 8.602 -34.312 -16.922 1 97.38 378 ILE A N 1
ATOM 3178 C CA . ILE A 1 378 ? 8.391 -35.75 -16.906 1 97.38 378 ILE A CA 1
ATOM 3179 C C . ILE A 1 378 ? 6.945 -36.062 -16.516 1 97.38 378 ILE A C 1
ATOM 3181 O O . ILE A 1 378 ? 6.383 -35.406 -15.633 1 97.38 378 ILE A O 1
ATOM 3185 N N . ALA A 1 379 ? 6.305 -36.844 -17.203 1 96.94 379 ALA A N 1
ATOM 3186 C CA . ALA A 1 379 ? 4.957 -37.312 -16.891 1 96.94 379 ALA A CA 1
ATOM 3187 C C . ALA A 1 379 ? 4.91 -38.844 -16.828 1 96.94 379 ALA A C 1
ATOM 3189 O O . ALA A 1 379 ? 5.555 -39.531 -17.641 1 96.94 379 ALA A O 1
ATOM 3190 N N . GLU A 1 380 ? 4.207 -39.312 -15.836 1 95.56 380 GLU A N 1
ATOM 3191 C CA . GLU A 1 380 ? 4.133 -40.75 -15.641 1 95.56 380 GLU A CA 1
ATOM 3192 C C . GLU A 1 380 ? 2.686 -41.219 -15.539 1 95.56 380 GLU A C 1
ATOM 3194 O O . GLU A 1 380 ? 1.865 -40.594 -14.875 1 95.56 380 GLU A O 1
ATOM 3199 N N . GLY A 1 381 ? 2.463 -42.25 -16.25 1 93.56 381 GLY A N 1
ATOM 3200 C CA . GLY A 1 381 ? 1.22 -43 -16.141 1 93.56 381 GLY A CA 1
ATOM 3201 C C . GLY A 1 381 ? 1.432 -44.469 -15.781 1 93.56 381 GLY A C 1
ATOM 3202 O O . GLY A 1 381 ? 2.545 -44.875 -15.445 1 93.56 381 GLY A O 1
ATOM 3203 N N . LYS A 1 382 ? 0.341 -45.281 -15.781 1 92.12 382 LYS A N 1
ATOM 3204 C CA . LYS A 1 382 ? 0.419 -46.688 -15.422 1 92.12 382 LYS A CA 1
ATOM 3205 C C . LYS A 1 382 ? 1.443 -47.406 -16.281 1 92.12 382 LYS A C 1
ATOM 3207 O O . LYS A 1 382 ? 2.328 -48.094 -15.766 1 92.12 382 LYS A O 1
ATOM 3212 N N . ASP A 1 383 ? 1.428 -47.219 -17.625 1 92.75 383 ASP A N 1
ATOM 3213 C CA . ASP A 1 383 ? 2.311 -47.969 -18.516 1 92.75 383 ASP A CA 1
ATOM 3214 C C . ASP A 1 383 ? 3.094 -47 -19.422 1 92.75 383 ASP A C 1
ATOM 3216 O O . ASP A 1 383 ? 3.514 -47.406 -20.516 1 92.75 383 ASP A O 1
ATOM 3220 N N . VAL A 1 384 ? 3.172 -45.781 -18.922 1 95.69 384 VAL A N 1
ATOM 3221 C CA . VAL A 1 384 ? 3.783 -44.812 -19.828 1 95.69 384 VAL A CA 1
ATOM 3222 C C . VAL A 1 384 ? 4.754 -43.938 -19.047 1 95.69 384 VAL A C 1
ATOM 3224 O O . VAL A 1 384 ? 4.512 -43.594 -17.891 1 95.69 384 VAL A O 1
ATOM 3227 N N . LEU A 1 385 ? 5.859 -43.594 -19.656 1 96.44 385 LEU A N 1
ATOM 3228 C CA . LEU A 1 385 ? 6.809 -42.594 -19.203 1 96.44 385 LEU A CA 1
ATOM 3229 C C . LEU A 1 385 ? 7.113 -41.594 -20.312 1 96.44 385 LEU A C 1
ATOM 3231 O O . LEU A 1 385 ? 7.492 -41.969 -21.406 1 96.44 385 LEU A O 1
ATOM 3235 N N . PHE A 1 386 ? 6.867 -40.375 -20.016 1 97.31 386 PHE A N 1
ATOM 3236 C CA . PHE A 1 386 ? 7.035 -39.281 -20.984 1 97.31 386 PHE A CA 1
ATOM 3237 C C . PHE A 1 386 ? 8.031 -38.25 -20.469 1 97.31 386 PHE A C 1
ATOM 3239 O O . PHE A 1 386 ? 7.969 -37.844 -19.312 1 97.31 386 PHE A O 1
ATOM 3246 N N . MET A 1 387 ? 9.008 -37.875 -21.297 1 97.75 387 MET A N 1
ATOM 3247 C CA . MET A 1 387 ? 9.922 -36.781 -21.016 1 97.75 387 MET A CA 1
ATOM 3248 C C . MET A 1 387 ? 9.859 -35.719 -22.109 1 97.75 387 MET A C 1
ATOM 3250 O O . MET A 1 387 ? 9.688 -36.031 -23.281 1 97.75 387 MET A O 1
ATOM 3254 N N . ALA A 1 388 ? 9.992 -34.531 -21.688 1 98.38 388 ALA A N 1
ATOM 3255 C CA . ALA A 1 388 ? 9.953 -33.469 -22.703 1 98.38 388 ALA A CA 1
ATOM 3256 C C . ALA A 1 388 ? 10.922 -32.344 -22.344 1 98.38 388 ALA A C 1
ATOM 3258 O O . ALA A 1 388 ? 11.133 -32.062 -21.172 1 98.38 388 ALA A O 1
ATOM 3259 N N . GLU A 1 389 ? 11.484 -31.719 -23.375 1 98.25 389 GLU A N 1
ATOM 3260 C CA . GLU A 1 389 ? 12.328 -30.516 -23.266 1 98.25 389 GLU A CA 1
ATOM 3261 C C . GLU A 1 389 ? 11.625 -29.297 -23.859 1 98.25 389 GLU A C 1
ATOM 3263 O O . GLU A 1 389 ? 10.898 -29.406 -24.844 1 98.25 389 GLU A O 1
ATOM 3268 N N . VAL A 1 390 ? 11.812 -28.188 -23.188 1 98.56 390 VAL A N 1
ATOM 3269 C CA . VAL A 1 390 ? 11.188 -26.938 -23.594 1 98.56 390 VAL A CA 1
ATOM 3270 C C . VAL A 1 390 ? 12.266 -25.906 -23.906 1 98.56 390 VAL A C 1
ATOM 3272 O O . VAL A 1 390 ? 13.141 -25.641 -23.078 1 98.56 390 VAL A O 1
ATOM 3275 N N . LYS A 1 391 ? 12.273 -25.328 -25.062 1 98.06 391 LYS A N 1
ATOM 3276 C CA . LYS A 1 391 ? 13.266 -24.344 -25.484 1 98.06 391 LYS A CA 1
ATOM 3277 C C . LYS A 1 391 ? 12.602 -23.047 -25.953 1 98.06 391 LYS A C 1
ATOM 3279 O O . LYS A 1 391 ? 11.789 -23.062 -26.875 1 98.06 391 LYS A O 1
ATOM 3284 N N . TRP A 1 392 ? 12.938 -21.906 -25.359 1 98.25 392 TRP A N 1
ATOM 3285 C CA . TRP A 1 392 ? 12.484 -20.594 -25.781 1 98.25 392 TRP A CA 1
ATOM 3286 C C . TRP A 1 392 ? 13.406 -20.031 -26.859 1 98.25 392 TRP A C 1
ATOM 3288 O O . TRP A 1 392 ? 14.094 -19.031 -26.641 1 98.25 392 TRP A O 1
ATOM 3298 N N . SER A 1 393 ? 13.453 -20.75 -27.922 1 97.38 393 SER A N 1
ATOM 3299 C CA . SER A 1 393 ? 14.32 -20.391 -29.047 1 97.38 393 SER A CA 1
ATOM 3300 C C . SER A 1 393 ? 13.68 -20.781 -30.375 1 97.38 393 SER A C 1
ATOM 3302 O O . SER A 1 393 ? 12.812 -21.641 -30.422 1 97.38 393 SER A O 1
ATOM 3304 N N . ASP A 1 394 ? 14.141 -20.125 -31.438 1 97.12 394 ASP A N 1
ATOM 3305 C CA . ASP A 1 394 ? 13.68 -20.422 -32.781 1 97.12 394 ASP A CA 1
ATOM 3306 C C . ASP A 1 394 ? 14.562 -21.484 -33.438 1 97.12 394 ASP A C 1
ATOM 3308 O O . ASP A 1 394 ? 15.719 -21.672 -33.062 1 97.12 394 ASP A O 1
ATOM 3312 N N . ASN A 1 395 ? 13.945 -22.188 -34.344 1 97.25 395 ASN A N 1
ATOM 3313 C CA . ASN A 1 395 ? 14.672 -23.125 -35.219 1 97.25 395 ASN A CA 1
ATOM 3314 C C . ASN A 1 395 ? 15.414 -24.188 -34.406 1 97.25 395 ASN A C 1
ATOM 3316 O O . ASN A 1 395 ? 16.609 -24.406 -34.594 1 97.25 395 ASN A O 1
ATOM 3320 N N . VAL A 1 396 ? 14.727 -24.766 -33.5 1 97.5 396 VAL A N 1
ATOM 3321 C CA . VAL A 1 396 ? 15.312 -25.75 -32.594 1 97.5 396 VAL A CA 1
ATOM 3322 C C . VAL A 1 396 ? 15.43 -27.094 -33.344 1 97.5 396 VAL A C 1
ATOM 3324 O O . VAL A 1 396 ? 14.523 -27.484 -34.062 1 97.5 396 VAL A O 1
ATOM 3327 N N . ASP A 1 397 ? 16.562 -27.781 -33.156 1 96.62 397 ASP A N 1
ATOM 3328 C CA . ASP A 1 397 ? 16.75 -29.172 -33.594 1 96.62 397 ASP A CA 1
ATOM 3329 C C . ASP A 1 397 ? 16.422 -30.156 -32.469 1 96.62 397 ASP A C 1
ATOM 3331 O O . ASP A 1 397 ? 17.078 -30.156 -31.422 1 96.62 397 ASP A O 1
ATOM 3335 N N . CYS A 1 398 ? 15.562 -31.078 -32.719 1 96.12 398 CYS A N 1
ATOM 3336 C CA . CYS A 1 398 ? 15.047 -31.938 -31.672 1 96.12 398 CYS A CA 1
ATOM 3337 C C . CYS A 1 398 ? 16 -33.094 -31.391 1 96.12 398 CYS A C 1
ATOM 3339 O O . CYS A 1 398 ? 15.953 -33.719 -30.328 1 96.12 398 CYS A O 1
ATOM 3341 N N . LYS A 1 399 ? 16.812 -33.469 -32.312 1 96.19 399 LYS A N 1
ATOM 3342 C CA . LYS A 1 399 ? 17.594 -34.688 -32.25 1 96.19 399 LYS A CA 1
ATOM 3343 C C . LYS A 1 399 ? 18.453 -34.75 -31 1 96.19 399 LYS A C 1
ATOM 3345 O O . LYS A 1 399 ? 18.406 -35.75 -30.266 1 96.19 399 LYS A O 1
ATOM 3350 N N . PRO A 1 400 ? 19.281 -33.656 -30.812 1 96.19 400 PRO A N 1
ATOM 3351 C CA . PRO A 1 400 ? 20.109 -33.719 -29.609 1 96.19 400 PRO A CA 1
ATOM 3352 C C . PRO A 1 400 ? 19.297 -33.812 -28.328 1 96.19 400 PRO A C 1
ATOM 3354 O O . PRO A 1 400 ? 19.719 -34.438 -27.359 1 96.19 400 PRO A O 1
ATOM 3357 N N . LEU A 1 401 ? 18.188 -33.219 -28.297 1 97.25 401 LEU A N 1
ATOM 3358 C CA . LEU A 1 401 ? 17.328 -33.219 -27.109 1 97.25 401 LEU A CA 1
ATOM 3359 C C . LEU A 1 401 ? 16.719 -34.594 -26.875 1 97.25 401 LEU A C 1
ATOM 3361 O O . LEU A 1 401 ? 16.688 -35.094 -25.75 1 97.25 401 LEU A O 1
ATOM 3365 N N . ILE A 1 402 ? 16.266 -35.25 -27.922 1 97.12 402 ILE A N 1
ATOM 3366 C CA . ILE A 1 402 ? 15.688 -36.594 -27.844 1 97.12 402 ILE A CA 1
ATOM 3367 C C . ILE A 1 402 ? 16.734 -37.594 -27.375 1 97.12 402 ILE A C 1
ATOM 3369 O O . ILE A 1 402 ? 16.453 -38.469 -26.547 1 97.12 402 ILE A O 1
ATOM 3373 N N . ASN A 1 403 ? 17.922 -37.406 -27.922 1 96.69 403 ASN A N 1
ATOM 3374 C CA . ASN A 1 403 ? 19.016 -38.281 -27.531 1 96.69 403 ASN A CA 1
ATOM 3375 C C . ASN A 1 403 ? 19.312 -38.188 -26.047 1 96.69 403 ASN A C 1
ATOM 3377 O O . ASN A 1 403 ? 19.531 -39.188 -25.375 1 96.69 403 ASN A O 1
ATOM 3381 N N . LYS A 1 404 ? 19.312 -37 -25.578 1 96.25 404 LYS A N 1
ATOM 3382 C CA . LYS A 1 404 ? 19.531 -36.75 -24.156 1 96.25 404 LYS A CA 1
ATOM 3383 C C . LYS A 1 404 ? 18.453 -37.406 -23.312 1 96.25 404 LYS A C 1
ATOM 3385 O O . LYS A 1 404 ? 18.75 -38.094 -22.328 1 96.25 404 LYS A O 1
ATOM 3390 N N . MET A 1 405 ? 17.203 -37.312 -23.672 1 97.31 405 MET A N 1
ATOM 3391 C CA . MET A 1 405 ? 16.078 -37.844 -22.922 1 97.31 405 MET A CA 1
ATOM 3392 C C . MET A 1 405 ? 16.094 -39.375 -22.969 1 97.31 405 MET A C 1
ATOM 3394 O O . MET A 1 405 ? 15.781 -40.031 -21.984 1 97.31 405 MET A O 1
ATOM 3398 N N . ARG A 1 406 ? 16.484 -39.906 -24.125 1 95.44 406 ARG A N 1
ATOM 3399 C CA . ARG A 1 406 ? 16.578 -41.344 -24.266 1 95.44 406 ARG A CA 1
ATOM 3400 C C . ARG A 1 406 ? 17.594 -41.938 -23.312 1 95.44 406 ARG A C 1
ATOM 3402 O O . ARG A 1 406 ? 17.359 -42.969 -22.703 1 95.44 406 ARG A O 1
ATOM 3409 N N . ARG A 1 407 ? 18.656 -41.219 -23.219 1 94.75 407 ARG A N 1
ATOM 3410 C CA . ARG A 1 407 ? 19.719 -41.656 -22.297 1 94.75 407 ARG A CA 1
ATOM 3411 C C . ARG A 1 407 ? 19.219 -41.656 -20.859 1 94.75 407 ARG A C 1
ATOM 3413 O O . ARG A 1 407 ? 19.484 -42.594 -20.109 1 94.75 407 ARG A O 1
ATOM 3420 N N . ILE A 1 408 ? 18.469 -40.719 -20.484 1 94.88 408 ILE A N 1
ATOM 3421 C CA . ILE A 1 408 ? 18 -40.562 -19.109 1 94.88 408 ILE A CA 1
ATOM 3422 C C . ILE A 1 408 ? 16.875 -41.562 -18.828 1 94.88 408 ILE A C 1
ATOM 3424 O O . ILE A 1 408 ? 16.891 -42.219 -17.781 1 94.88 408 ILE A O 1
ATOM 3428 N N . ILE A 1 409 ? 15.945 -41.719 -19.75 1 93.31 409 ILE A N 1
ATOM 3429 C CA . ILE A 1 409 ? 14.797 -42.594 -19.531 1 93.31 409 ILE A CA 1
ATOM 3430 C C . ILE A 1 409 ? 15.25 -44.062 -19.453 1 93.31 409 ILE A C 1
ATOM 3432 O O . ILE A 1 409 ? 14.664 -44.844 -18.734 1 93.31 409 ILE A O 1
ATOM 3436 N N . SER A 1 410 ? 16.312 -44.344 -20.203 1 91.56 410 SER A N 1
ATOM 3437 C CA . SER A 1 410 ? 16.828 -45.719 -20.203 1 91.56 410 SER A CA 1
ATOM 3438 C C . SER A 1 410 ? 17.266 -46.125 -18.797 1 91.56 410 SER A C 1
ATOM 3440 O O . SER A 1 410 ? 17.156 -47.312 -18.422 1 91.56 410 SER A O 1
ATOM 3442 N N . LYS A 1 411 ? 17.719 -45.188 -18.062 1 90.06 411 LYS A N 1
ATOM 3443 C CA . LYS A 1 411 ? 18.141 -45.438 -16.688 1 90.06 411 LYS A CA 1
ATOM 3444 C C . LYS A 1 411 ? 16.938 -45.625 -15.766 1 90.06 411 LYS A C 1
ATOM 3446 O O . LYS A 1 411 ? 17.016 -46.312 -14.742 1 90.06 411 LYS A O 1
ATOM 3451 N N . LEU A 1 412 ? 15.859 -45 -16.078 1 90.56 412 LEU A N 1
ATOM 3452 C CA . LEU A 1 412 ? 14.664 -45 -15.242 1 90.56 412 LEU A CA 1
ATOM 3453 C C . LEU A 1 412 ? 13.766 -46.188 -15.562 1 90.56 412 LEU A C 1
ATOM 3455 O O . LEU A 1 412 ? 13.086 -46.719 -14.68 1 90.56 412 LEU A O 1
ATOM 3459 N N . ASN A 1 413 ? 13.742 -46.5 -16.859 1 90.44 413 ASN A N 1
ATOM 3460 C CA . ASN A 1 413 ? 12.906 -47.594 -17.359 1 90.44 413 ASN A CA 1
ATOM 3461 C C . ASN A 1 413 ? 13.734 -48.844 -17.672 1 90.44 413 ASN A C 1
ATOM 3463 O O . ASN A 1 413 ? 13.641 -49.406 -18.766 1 90.44 413 ASN A O 1
ATOM 3467 N N . GLN A 1 414 ? 14.539 -49.312 -16.828 1 83.06 414 GLN A N 1
ATOM 3468 C CA . GLN A 1 414 ? 15.492 -50.375 -17.062 1 83.06 414 GLN A CA 1
ATOM 3469 C C . GLN A 1 414 ? 14.773 -51.688 -17.391 1 83.06 414 GLN A C 1
ATOM 3471 O O . GLN A 1 414 ? 15.234 -52.469 -18.234 1 83.06 414 GLN A O 1
ATOM 3476 N N . GLU A 1 415 ? 13.727 -51.906 -16.766 1 80.56 415 GLU A N 1
ATOM 3477 C CA . GLU A 1 415 ? 13.023 -53.156 -16.984 1 80.56 415 GLU A CA 1
ATOM 3478 C C . GLU A 1 415 ? 12.125 -53.094 -18.219 1 80.56 415 GLU A C 1
ATOM 3480 O O . GLU A 1 415 ? 11.57 -54.094 -18.656 1 80.56 415 GLU A O 1
ATOM 3485 N N . GLY A 1 416 ? 12.07 -51.969 -18.812 1 79.25 416 GLY A N 1
ATOM 3486 C CA . GLY A 1 416 ? 11.281 -51.781 -20.016 1 79.25 416 GLY A CA 1
ATOM 3487 C C . GLY A 1 416 ? 9.805 -52.031 -19.812 1 79.25 416 GLY A C 1
ATOM 3488 O O . GLY A 1 416 ? 9.133 -52.562 -20.703 1 79.25 416 GLY A O 1
ATOM 3489 N N . LYS A 1 417 ? 9.375 -51.719 -18.781 1 87.06 417 LYS A N 1
ATOM 3490 C CA . LYS A 1 417 ? 7.992 -52.031 -18.406 1 87.06 417 LYS A CA 1
ATOM 3491 C C . LYS A 1 417 ? 7.047 -50.938 -18.875 1 87.06 417 LYS A C 1
ATOM 3493 O O . LYS A 1 417 ? 5.852 -51.156 -19.062 1 87.06 417 LYS A O 1
ATOM 3498 N N . LYS A 1 418 ? 7.57 -49.812 -19.047 1 93.19 418 LYS A N 1
ATOM 3499 C CA . LYS A 1 418 ? 6.707 -48.719 -19.453 1 93.19 418 LYS A CA 1
ATOM 3500 C C . LYS A 1 418 ? 7.027 -48.25 -20.875 1 93.19 418 LYS A C 1
ATOM 3502 O O . LYS A 1 418 ? 8.188 -48.281 -21.297 1 93.19 418 LYS A O 1
ATOM 3507 N N . ASN A 1 419 ? 5.992 -47.875 -21.625 1 95.69 419 ASN A N 1
ATOM 3508 C CA . ASN A 1 419 ? 6.176 -47.25 -22.938 1 95.69 419 ASN A CA 1
ATOM 3509 C C . ASN A 1 419 ? 6.773 -45.844 -22.812 1 95.69 419 ASN A C 1
ATOM 3511 O O . ASN A 1 419 ? 6.359 -45.062 -21.969 1 95.69 419 ASN A O 1
ATOM 3515 N N . GLU A 1 420 ? 7.77 -45.625 -23.625 1 96.5 420 GLU A N 1
ATOM 3516 C CA . GLU A 1 420 ? 8.484 -44.344 -23.547 1 96.5 420 GLU A CA 1
ATOM 3517 C C . GLU A 1 420 ? 8.031 -43.406 -24.641 1 96.5 420 GLU A C 1
ATOM 3519 O O . GLU A 1 420 ? 7.836 -43.812 -25.781 1 96.5 420 GLU A O 1
ATOM 3524 N N . TYR A 1 421 ? 7.801 -42.219 -24.297 1 97.12 421 TYR A N 1
ATOM 3525 C CA . TYR A 1 421 ? 7.48 -41.125 -25.234 1 97.12 421 TYR A CA 1
ATOM 3526 C C . TYR A 1 421 ? 8.367 -39.906 -25 1 97.12 421 TYR A C 1
ATOM 3528 O O . TYR A 1 421 ? 8.789 -39.656 -23.875 1 97.12 421 TYR A O 1
ATOM 3536 N N . TYR A 1 422 ? 8.641 -39.156 -26.078 1 97.81 422 TYR A N 1
ATOM 3537 C CA . TYR A 1 422 ? 9.516 -38 -26.016 1 97.81 422 TYR A CA 1
ATOM 3538 C C . TYR A 1 422 ? 8.844 -36.781 -26.641 1 97.81 422 TYR A C 1
ATOM 3540 O O . TYR A 1 422 ? 8.156 -36.906 -27.656 1 97.81 422 TYR A O 1
ATOM 3548 N N . GLY A 1 423 ? 8.961 -35.688 -25.953 1 97.88 423 GLY A N 1
ATOM 3549 C CA . GLY A 1 423 ? 8.352 -34.469 -26.453 1 97.88 423 GLY A CA 1
ATOM 3550 C C . GLY A 1 423 ? 9.305 -33.281 -26.484 1 97.88 423 GLY A C 1
ATOM 3551 O O . GLY A 1 423 ? 10.258 -33.25 -25.703 1 97.88 423 GLY A O 1
ATOM 3552 N N . VAL A 1 424 ? 9.117 -32.375 -27.422 1 98.31 424 VAL A N 1
ATOM 3553 C CA . VAL A 1 424 ? 9.883 -31.125 -27.5 1 98.31 424 VAL A CA 1
ATOM 3554 C C . VAL A 1 424 ? 8.945 -29.953 -27.766 1 98.31 424 VAL A C 1
ATOM 3556 O O . VAL A 1 424 ? 8.062 -30.031 -28.625 1 98.31 424 VAL A O 1
ATOM 3559 N N . PHE A 1 425 ? 9.055 -28.922 -26.984 1 98.5 425 PHE A N 1
ATOM 3560 C CA . PHE A 1 425 ? 8.328 -27.672 -27.141 1 98.5 425 PHE A CA 1
ATOM 3561 C C . PHE A 1 425 ? 9.281 -26.516 -27.422 1 98.5 425 PHE A C 1
ATOM 3563 O O . PHE A 1 425 ? 10.328 -26.391 -26.781 1 98.5 425 PHE A O 1
ATOM 3570 N N . ALA A 1 426 ? 9.031 -25.719 -28.422 1 98.5 426 ALA A N 1
ATOM 3571 C CA . ALA A 1 426 ? 9.922 -24.625 -28.781 1 98.5 426 ALA A CA 1
ATOM 3572 C C . ALA A 1 426 ? 9.164 -23.5 -29.5 1 98.5 426 ALA A C 1
ATOM 3574 O O . ALA A 1 426 ? 7.98 -23.656 -29.812 1 98.5 426 ALA A O 1
ATOM 3575 N N . LYS A 1 427 ? 9.836 -22.359 -29.688 1 97.81 427 LYS A N 1
ATOM 3576 C CA . LYS A 1 427 ? 9.227 -21.312 -30.484 1 97.81 427 LYS A CA 1
ATOM 3577 C C . LYS A 1 427 ? 8.969 -21.781 -31.906 1 97.81 427 LYS A C 1
ATOM 3579 O O . LYS A 1 427 ? 7.887 -21.562 -32.469 1 97.81 427 LYS A O 1
ATOM 3584 N N . SER A 1 428 ? 10 -22.328 -32.469 1 97.62 428 SER A N 1
ATOM 3585 C CA . SER A 1 428 ? 9.891 -22.953 -33.781 1 97.62 428 SER A CA 1
ATOM 3586 C C . SER A 1 428 ? 10.93 -24.047 -33.938 1 97.62 428 SER A C 1
ATOM 3588 O O . SER A 1 428 ? 11.859 -24.172 -33.156 1 97.62 428 SER A O 1
ATOM 3590 N N . PHE A 1 429 ? 10.672 -24.938 -35.062 1 97.25 429 PHE A N 1
ATOM 3591 C CA . PHE A 1 429 ? 11.57 -26.062 -35.281 1 97.25 429 PHE A CA 1
ATOM 3592 C C . PHE A 1 429 ? 12.258 -25.938 -36.625 1 97.25 429 PHE A C 1
ATOM 3594 O O . PHE A 1 429 ? 11.648 -25.484 -37.594 1 97.25 429 PHE A O 1
ATOM 3601 N N . LYS A 1 430 ? 13.5 -26.25 -36.656 1 94.5 430 LYS A N 1
ATOM 3602 C CA . LYS A 1 430 ? 14.18 -26.516 -37.906 1 94.5 430 LYS A CA 1
ATOM 3603 C C . LYS A 1 430 ? 13.844 -27.922 -38.438 1 94.5 430 LYS A C 1
ATOM 3605 O O . LYS A 1 430 ? 13.477 -28.078 -39.594 1 94.5 430 LYS A O 1
ATOM 3610 N N . ASN A 1 431 ? 14.008 -28.938 -37.594 1 89 431 ASN A N 1
ATOM 3611 C CA . ASN A 1 431 ? 13.672 -30.359 -37.75 1 89 431 ASN A CA 1
ATOM 3612 C C . ASN A 1 431 ? 13.266 -31 -36.438 1 89 431 ASN A C 1
ATOM 3614 O O . ASN A 1 431 ? 13.984 -30.875 -35.438 1 89 431 ASN A O 1
ATOM 3618 N N . CYS A 1 432 ? 12.07 -31.594 -36.469 1 91.69 432 CYS A N 1
ATOM 3619 C CA . CYS A 1 432 ? 11.68 -32.219 -35.219 1 91.69 432 CYS A CA 1
ATOM 3620 C C . CYS A 1 432 ? 10.82 -33.438 -35.469 1 91.69 432 CYS A C 1
ATOM 3622 O O . CYS A 1 432 ? 9.68 -33.344 -35.906 1 91.69 432 CYS A O 1
ATOM 3624 N N . ASP A 1 433 ? 11.5 -34.562 -35.156 1 90.88 433 ASP A N 1
ATOM 3625 C CA . ASP A 1 433 ? 10.805 -35.844 -35.188 1 90.88 433 ASP A CA 1
ATOM 3626 C C . ASP A 1 433 ? 10.633 -36.438 -33.781 1 90.88 433 ASP A C 1
ATOM 3628 O O . ASP A 1 433 ? 11.336 -37.375 -33.406 1 90.88 433 ASP A O 1
ATOM 3632 N N . ALA A 1 434 ? 9.766 -35.906 -32.969 1 93.94 434 ALA A N 1
ATOM 3633 C CA . ALA A 1 434 ? 9.445 -36.375 -31.625 1 93.94 434 ALA A CA 1
ATOM 3634 C C . ALA A 1 434 ? 8.031 -36.938 -31.562 1 93.94 434 ALA A C 1
ATOM 3636 O O . ALA A 1 434 ? 7.219 -36.688 -32.469 1 93.94 434 ALA A O 1
ATOM 3637 N N . ASP A 1 435 ? 7.785 -37.688 -30.578 1 95.81 435 ASP A N 1
ATOM 3638 C CA . ASP A 1 435 ? 6.438 -38.219 -30.406 1 95.81 435 ASP A CA 1
ATOM 3639 C C . ASP A 1 435 ? 5.422 -37.094 -30.234 1 95.81 435 ASP A C 1
ATOM 3641 O O . ASP A 1 435 ? 4.281 -37.188 -30.688 1 95.81 435 ASP A O 1
ATOM 3645 N N . VAL A 1 436 ? 5.824 -36.094 -29.484 1 96.62 436 VAL A N 1
ATOM 3646 C CA . VAL A 1 436 ? 5.023 -34.875 -29.234 1 96.62 436 VAL A CA 1
ATOM 3647 C C . VAL A 1 436 ? 5.855 -33.625 -29.516 1 96.62 436 VAL A C 1
ATOM 3649 O O . VAL A 1 436 ? 6.902 -33.438 -28.891 1 96.62 436 VAL A O 1
ATOM 3652 N N . SER A 1 437 ? 5.492 -32.875 -30.469 1 96.62 437 SER A N 1
ATOM 3653 C CA . SER A 1 437 ? 6.191 -31.641 -30.781 1 96.62 437 SER A CA 1
ATOM 3654 C C . SER A 1 437 ? 5.211 -30.484 -30.922 1 96.62 437 SER A C 1
ATOM 3656 O O . SER A 1 437 ? 4.234 -30.578 -31.656 1 96.62 437 SER A O 1
ATOM 3658 N N . PHE A 1 438 ? 5.402 -29.453 -30.172 1 96.88 438 PHE A N 1
ATOM 3659 C CA . PHE A 1 438 ? 4.582 -28.25 -30.234 1 96.88 438 PHE A CA 1
ATOM 3660 C C . PHE A 1 438 ? 5.449 -27.016 -30.453 1 96.88 438 PHE A C 1
ATOM 3662 O O . PHE A 1 438 ? 6.344 -26.734 -29.656 1 96.88 438 PHE A O 1
ATOM 3669 N N . ASP A 1 439 ? 5.281 -26.328 -31.547 1 97.06 439 ASP A N 1
ATOM 3670 C CA . ASP A 1 439 ? 5.797 -24.969 -31.672 1 97.06 439 ASP A CA 1
ATOM 3671 C C . ASP A 1 439 ? 4.723 -23.938 -31.328 1 97.06 439 ASP A C 1
ATOM 3673 O O . ASP A 1 439 ? 3.615 -24.297 -30.938 1 97.06 439 ASP A O 1
ATOM 3677 N N . LEU A 1 440 ? 5.031 -22.688 -31.391 1 97.12 440 LEU A N 1
ATOM 3678 C CA . LEU A 1 440 ? 4.094 -21.656 -30.969 1 97.12 440 LEU A CA 1
ATOM 3679 C C . LEU A 1 440 ? 2.854 -21.656 -31.859 1 97.12 440 LEU A C 1
ATOM 3681 O O . LEU A 1 440 ? 1.749 -21.359 -31.391 1 97.12 440 LEU A O 1
ATOM 3685 N N . ASN A 1 441 ? 3.018 -22 -33.062 1 95.06 441 ASN A N 1
ATOM 3686 C CA . ASN A 1 441 ? 1.876 -22.078 -33.969 1 95.06 441 ASN A CA 1
ATOM 3687 C C . ASN A 1 441 ? 0.909 -23.188 -33.562 1 95.06 441 ASN A C 1
ATOM 3689 O O . ASN A 1 441 ? -0.302 -22.969 -33.5 1 95.06 441 ASN A O 1
ATOM 3693 N N . LYS A 1 442 ? 1.446 -24.359 -33.375 1 95.5 442 LYS A N 1
ATOM 3694 C CA . LYS A 1 442 ? 0.617 -25.484 -32.938 1 95.5 442 LYS A CA 1
ATOM 3695 C C . LYS A 1 442 ? -0.03 -25.188 -31.578 1 95.5 442 LYS A C 1
ATOM 3697 O O . LYS A 1 442 ? -1.178 -25.578 -31.344 1 95.5 442 LYS A O 1
ATOM 3702 N N . LEU A 1 443 ? 0.717 -24.578 -30.688 1 96.19 443 LEU A N 1
ATOM 3703 C CA . LEU A 1 443 ? 0.168 -24.188 -29.391 1 96.19 443 LEU A CA 1
ATOM 3704 C C . LEU A 1 443 ? -1.001 -23.234 -29.562 1 96.19 443 LEU A C 1
ATOM 3706 O O . LEU A 1 443 ? -2.012 -23.344 -28.875 1 96.19 443 LEU A O 1
ATOM 3710 N N . THR A 1 444 ? -0.856 -22.25 -30.469 1 95.25 444 THR A N 1
ATOM 3711 C CA . THR A 1 444 ? -1.899 -21.266 -30.734 1 95.25 444 THR A CA 1
ATOM 3712 C C . THR A 1 444 ? -3.191 -21.953 -31.156 1 95.25 444 THR A C 1
ATOM 3714 O O . THR A 1 444 ? -4.273 -21.609 -30.672 1 95.25 444 THR A O 1
ATOM 3717 N N . GLN A 1 445 ? -3.043 -22.938 -31.984 1 93.31 445 GLN A N 1
ATOM 3718 C CA . GLN A 1 445 ? -4.195 -23.672 -32.5 1 93.31 445 GLN A CA 1
ATOM 3719 C C . GLN A 1 445 ? -4.824 -24.531 -31.406 1 93.31 445 GLN A C 1
ATOM 3721 O O . GLN A 1 445 ? -6.051 -24.562 -31.25 1 93.31 445 GLN A O 1
ATOM 3726 N N . THR A 1 446 ? -3.959 -25.109 -30.688 1 92.75 446 THR A N 1
ATOM 3727 C CA . THR A 1 446 ? -4.418 -26.031 -29.656 1 92.75 446 THR A CA 1
ATOM 3728 C C . THR A 1 446 ? -5.156 -25.266 -28.547 1 92.75 446 THR A C 1
ATOM 3730 O O . THR A 1 446 ? -6.172 -25.75 -28.031 1 92.75 446 THR A O 1
ATOM 3733 N N . LEU A 1 447 ? -4.695 -24.109 -28.203 1 91.94 447 LEU A N 1
ATOM 3734 C CA . LEU A 1 447 ? -5.258 -23.344 -27.094 1 91.94 447 LEU A CA 1
ATOM 3735 C C . LEU A 1 447 ? -6.379 -22.438 -27.594 1 91.94 447 LEU A C 1
ATOM 3737 O O . LEU A 1 447 ? -7.023 -21.75 -26.797 1 91.94 447 LEU A O 1
ATOM 3741 N N . ARG A 1 448 ? -6.664 -22.438 -28.844 1 85.88 448 ARG A N 1
ATOM 3742 C CA . ARG A 1 448 ? -7.707 -21.625 -29.469 1 85.88 448 ARG A CA 1
ATOM 3743 C C . ARG A 1 448 ? -7.527 -20.156 -29.125 1 85.88 448 ARG A C 1
ATOM 3745 O O . ARG A 1 448 ? -8.477 -19.484 -28.703 1 85.88 448 ARG A O 1
ATOM 3752 N N . ILE A 1 449 ? -6.34 -19.75 -29.109 1 80.81 449 ILE A N 1
ATOM 3753 C CA . ILE A 1 449 ? -6.023 -18.359 -28.875 1 80.81 449 ILE A CA 1
ATOM 3754 C C . ILE A 1 449 ? -6.512 -17.5 -30.031 1 80.81 449 ILE A C 1
ATOM 3756 O O . ILE A 1 449 ? -6.184 -17.766 -31.188 1 80.81 449 ILE A O 1
ATOM 3760 N N . LYS A 1 450 ? -7.613 -16.609 -29.703 1 67.12 450 LYS A N 1
ATOM 3761 C CA . LYS A 1 450 ? -8.18 -15.742 -30.734 1 67.12 450 LYS A CA 1
ATOM 3762 C C . LYS A 1 450 ? -7.172 -14.68 -31.172 1 67.12 450 LYS A C 1
ATOM 3764 O O . LYS A 1 450 ? -6.605 -13.977 -30.328 1 67.12 450 LYS A O 1
ATOM 3769 N N . GLN A 1 451 ? -6.48 -14.781 -32.25 1 58.75 451 GLN A N 1
ATOM 3770 C CA . GLN A 1 451 ? -5.566 -13.773 -32.781 1 58.75 451 GLN A CA 1
ATOM 3771 C C . GLN A 1 451 ? -6.32 -12.711 -33.594 1 58.75 451 GLN A C 1
ATOM 3773 O O . GLN A 1 451 ? -7.238 -13.031 -34.344 1 58.75 451 GLN A O 1
ATOM 3778 N N . GLY A 1 452 ? -6.762 -11.641 -32.906 1 45.47 452 GLY A N 1
ATOM 3779 C CA . GLY A 1 452 ? -7.453 -10.586 -33.625 1 45.47 452 GLY A CA 1
ATOM 3780 C C . GLY A 1 452 ? -6.75 -10.188 -34.906 1 45.47 452 GLY A C 1
ATOM 3781 O O . GLY A 1 452 ? -5.57 -9.828 -34.906 1 45.47 452 GLY A O 1
ATOM 3782 N N . TYR A 1 453 ? -6.996 -10.836 -35.969 1 39.25 453 TYR A N 1
ATOM 3783 C CA . TYR A 1 453 ? -6.637 -10.148 -37.219 1 39.25 453 TYR A CA 1
ATOM 3784 C C . TYR A 1 453 ? -7.449 -8.875 -37.375 1 39.25 453 TYR A C 1
ATOM 3786 O O . TYR A 1 453 ? -8.594 -8.789 -36.938 1 39.25 453 TYR A O 1
ATOM 3794 N N . MET B 1 1 ? 5.145 14.648 -19.219 1 24.2 1 MET B N 1
ATOM 3795 C CA . MET B 1 1 ? 4.871 15.883 -18.484 1 24.2 1 MET B CA 1
ATOM 3796 C C . MET B 1 1 ? 5.648 15.914 -17.172 1 24.2 1 MET B C 1
ATOM 3798 O O . MET B 1 1 ? 5.355 15.156 -16.25 1 24.2 1 MET B O 1
ATOM 3802 N N . ILE B 1 2 ? 6.949 16.109 -17.219 1 32 2 ILE B N 1
ATOM 3803 C CA . ILE B 1 2 ? 8.055 15.984 -16.281 1 32 2 ILE B CA 1
ATOM 3804 C C . ILE B 1 2 ? 7.609 16.469 -14.898 1 32 2 ILE B C 1
ATOM 3806 O O . ILE B 1 2 ? 7.77 15.758 -13.906 1 32 2 ILE B O 1
ATOM 3810 N N . GLN B 1 3 ? 7.902 18.016 -14.492 1 41.78 3 GLN B N 1
ATOM 3811 C CA . GLN B 1 3 ? 9.094 18.812 -14.203 1 41.78 3 GLN B CA 1
ATOM 3812 C C . GLN B 1 3 ? 9.125 19.25 -12.742 1 41.78 3 GLN B C 1
ATOM 3814 O O . GLN B 1 3 ? 10.039 19.969 -12.32 1 41.78 3 GLN B O 1
ATOM 3819 N N . GLN B 1 4 ? 7.836 19.625 -11.961 1 51.16 4 GLN B N 1
ATOM 3820 C CA . GLN B 1 4 ? 7.578 20.812 -11.148 1 51.16 4 GLN B CA 1
ATOM 3821 C C . GLN B 1 4 ? 8.156 20.656 -9.75 1 51.16 4 GLN B C 1
ATOM 3823 O O . GLN B 1 4 ? 7.516 20.078 -8.867 1 51.16 4 GLN B O 1
ATOM 3828 N N . PHE B 1 5 ? 9.297 20.359 -9.789 1 65.38 5 PHE B N 1
ATOM 3829 C CA . PHE B 1 5 ? 9.93 20.641 -8.508 1 65.38 5 PHE B CA 1
ATOM 3830 C C . PHE B 1 5 ? 9.562 22.047 -8.023 1 65.38 5 PHE B C 1
ATOM 3832 O O . PHE B 1 5 ? 10.172 23.031 -8.445 1 65.38 5 PHE B O 1
ATOM 3839 N N . ILE B 1 6 ? 8.43 22.078 -7.465 1 69.75 6 ILE B N 1
ATOM 3840 C CA . ILE B 1 6 ? 7.848 23.359 -7.062 1 69.75 6 ILE B CA 1
ATOM 3841 C C . ILE B 1 6 ? 8.117 23.609 -5.578 1 69.75 6 ILE B C 1
ATOM 3843 O O . ILE B 1 6 ? 8.023 22.688 -4.762 1 69.75 6 ILE B O 1
ATOM 3847 N N . ASP B 1 7 ? 8.555 24.781 -5.438 1 70.88 7 ASP B N 1
ATOM 3848 C CA . ASP B 1 7 ? 8.594 25.406 -4.121 1 70.88 7 ASP B CA 1
ATOM 3849 C C . ASP B 1 7 ? 9.586 24.703 -3.205 1 70.88 7 ASP B C 1
ATOM 3851 O O . ASP B 1 7 ? 9.266 24.391 -2.057 1 70.88 7 ASP B O 1
ATOM 3855 N N . ARG B 1 8 ? 10.719 24.156 -3.781 1 87.81 8 ARG B N 1
ATOM 3856 C CA . ARG B 1 8 ? 11.828 23.625 -3.004 1 87.81 8 ARG B CA 1
ATOM 3857 C C . ARG B 1 8 ? 13.141 24.297 -3.379 1 87.81 8 ARG B C 1
ATOM 3859 O O . ARG B 1 8 ? 14.203 23.672 -3.354 1 87.81 8 ARG B O 1
ATOM 3866 N N . GLU B 1 9 ? 13.008 25.547 -3.713 1 88.75 9 GLU B N 1
ATOM 3867 C CA . GLU B 1 9 ? 14.172 26.281 -4.18 1 88.75 9 GLU B CA 1
ATOM 3868 C C . GLU B 1 9 ? 15.156 26.547 -3.043 1 88.75 9 GLU B C 1
ATOM 3870 O O . GLU B 1 9 ? 16.375 26.438 -3.229 1 88.75 9 GLU B O 1
ATOM 3875 N N . ARG B 1 10 ? 14.594 26.828 -1.877 1 90.12 10 ARG B N 1
ATOM 3876 C CA . ARG B 1 10 ? 15.461 27.094 -0.737 1 90.12 10 ARG B CA 1
ATOM 3877 C C . ARG B 1 10 ? 16.234 25.844 -0.328 1 90.12 10 ARG B C 1
ATOM 3879 O O . ARG B 1 10 ? 17.422 25.922 -0.016 1 90.12 10 ARG B O 1
ATOM 3886 N N . GLU B 1 11 ? 15.562 24.781 -0.321 1 93.5 11 GLU B N 1
ATOM 3887 C CA . GLU B 1 11 ? 16.203 23.516 0.026 1 93.5 11 GLU B CA 1
ATOM 3888 C C . GLU B 1 11 ? 17.266 23.141 -0.998 1 93.5 11 GLU B C 1
ATOM 3890 O O . GLU B 1 11 ? 18.359 22.703 -0.631 1 93.5 11 GLU B O 1
ATOM 3895 N N . LEU B 1 12 ? 16.969 23.328 -2.248 1 95 12 LEU B N 1
ATOM 3896 C CA . LEU B 1 12 ? 17.922 23.016 -3.305 1 95 12 LEU B CA 1
ATOM 3897 C C . LEU B 1 12 ? 19.125 23.938 -3.236 1 95 12 LEU B C 1
ATOM 3899 O O . LEU B 1 12 ? 20.266 23.5 -3.438 1 95 12 LEU B O 1
ATOM 3903 N N . GLU B 1 13 ? 18.875 25.203 -2.93 1 94.56 13 GLU B N 1
ATOM 3904 C CA . GLU B 1 13 ? 19.953 26.172 -2.789 1 94.56 13 GLU B CA 1
ATOM 3905 C C . GLU B 1 13 ? 20.875 25.797 -1.634 1 94.56 13 GLU B C 1
ATOM 3907 O O . GLU B 1 13 ? 22.094 25.922 -1.75 1 94.56 13 GLU B O 1
ATOM 3912 N N . PHE B 1 14 ? 20.297 25.391 -0.607 1 95.19 14 PHE B N 1
ATOM 3913 C CA . PHE B 1 14 ? 21.062 24.938 0.542 1 95.19 14 PHE B CA 1
ATOM 3914 C C . PHE B 1 14 ? 22 23.797 0.15 1 95.19 14 PHE B C 1
ATOM 3916 O O . PHE B 1 14 ? 23.188 23.828 0.458 1 95.19 14 PHE B O 1
ATOM 3923 N N . LEU B 1 15 ? 21.469 22.781 -0.538 1 97.44 15 LEU B N 1
ATOM 3924 C CA . LEU B 1 15 ? 22.25 21.641 -0.962 1 97.44 15 LEU B CA 1
ATOM 3925 C C . LEU B 1 15 ? 23.359 22.062 -1.917 1 97.44 15 LEU B C 1
ATOM 3927 O O . LEU B 1 15 ? 24.5 21.594 -1.804 1 97.44 15 LEU B O 1
ATOM 3931 N N . GLU B 1 16 ? 23.078 23 -2.799 1 97.12 16 GLU B N 1
ATOM 3932 C CA . GLU B 1 16 ? 24.047 23.469 -3.781 1 97.12 16 GLU B CA 1
ATOM 3933 C C . GLU B 1 16 ? 25.172 24.281 -3.113 1 97.12 16 GLU B C 1
ATOM 3935 O O . GLU B 1 16 ? 26.328 24.172 -3.496 1 97.12 16 GLU B O 1
ATOM 3940 N N . GLU B 1 17 ? 24.734 25.078 -2.191 1 96.81 17 GLU B N 1
ATOM 3941 C CA . GLU B 1 17 ? 25.719 25.859 -1.459 1 96.81 17 GLU B CA 1
ATOM 3942 C C . GLU B 1 17 ? 26.734 24.969 -0.755 1 96.81 17 GLU B C 1
ATOM 3944 O O . GLU B 1 17 ? 27.938 25.203 -0.81 1 96.81 17 GLU B O 1
ATOM 3949 N N . LYS B 1 18 ? 26.266 23.953 -0.138 1 97.19 18 LYS B N 1
ATOM 3950 C CA . LYS B 1 18 ? 27.125 23 0.541 1 97.19 18 LYS B CA 1
ATOM 3951 C C . LYS B 1 18 ? 27.984 22.234 -0.46 1 97.19 18 LYS B C 1
ATOM 3953 O O . LYS B 1 18 ? 29.156 21.953 -0.201 1 97.19 18 LYS B O 1
ATOM 3958 N N . TYR B 1 19 ? 27.422 21.859 -1.564 1 97.38 19 TYR B N 1
ATOM 3959 C CA . TYR B 1 19 ? 28.141 21.141 -2.611 1 97.38 19 TYR B CA 1
ATOM 3960 C C . TYR B 1 19 ? 29.312 21.953 -3.139 1 97.38 19 TYR B C 1
ATOM 3962 O O . TYR B 1 19 ? 30.359 21.406 -3.484 1 97.38 19 TYR B O 1
ATOM 3970 N N . ASN B 1 20 ? 29.125 23.219 -3.176 1 96.38 20 ASN B N 1
ATOM 3971 C CA . ASN B 1 20 ? 30.125 24.109 -3.762 1 96.38 20 ASN B CA 1
ATOM 3972 C C . ASN B 1 20 ? 31.266 24.391 -2.789 1 96.38 20 ASN B C 1
ATOM 3974 O O . ASN B 1 20 ? 32.312 24.891 -3.188 1 96.38 20 ASN B O 1
ATOM 3978 N N . GLU B 1 21 ? 30.969 23.938 -1.621 1 95.06 21 GLU B N 1
ATOM 3979 C CA . GLU B 1 21 ? 32.094 24 -0.688 1 95.06 21 GLU B CA 1
ATOM 3980 C C . GLU B 1 21 ? 33.125 22.922 -0.995 1 95.06 21 GLU B C 1
ATOM 3982 O O . GLU B 1 21 ? 32.781 21.797 -1.347 1 95.06 21 GLU B O 1
ATOM 3987 N N . ASP B 1 22 ? 34.375 23.234 -1.111 1 91.81 22 ASP B N 1
ATOM 3988 C CA . ASP B 1 22 ? 35.438 22.328 -1.512 1 91.81 22 ASP B CA 1
ATOM 3989 C C . ASP B 1 22 ? 35.938 21.516 -0.319 1 91.81 22 ASP B C 1
ATOM 3991 O O . ASP B 1 22 ? 37.125 21.547 -0.017 1 91.81 22 ASP B O 1
ATOM 3995 N N . LYS B 1 23 ? 35.062 20.812 0.297 1 95.5 23 LYS B N 1
ATOM 3996 C CA . LYS B 1 23 ? 35.344 19.938 1.426 1 95.5 23 LYS B CA 1
ATOM 3997 C C . LYS B 1 23 ? 34.281 18.859 1.571 1 95.5 23 LYS B C 1
ATOM 3999 O O . LYS B 1 23 ? 33.25 18.922 0.912 1 95.5 23 LYS B O 1
ATOM 4004 N N . ALA B 1 24 ? 34.562 17.922 2.375 1 97.5 24 ALA B N 1
ATOM 4005 C CA . ALA B 1 24 ? 33.594 16.875 2.633 1 97.5 24 ALA B CA 1
ATOM 4006 C C . ALA B 1 24 ? 32.312 17.438 3.299 1 97.5 24 ALA B C 1
ATOM 4008 O O . ALA B 1 24 ? 32.406 18.328 4.133 1 97.5 24 ALA B O 1
ATOM 4009 N N . GLN B 1 25 ? 31.203 16.984 2.859 1 97.94 25 GLN B N 1
ATOM 4010 C CA . GLN B 1 25 ? 29.922 17.406 3.418 1 97.94 25 GLN B CA 1
ATOM 4011 C C . GLN B 1 25 ? 29.141 16.219 3.951 1 97.94 25 GLN B C 1
ATOM 4013 O O . GLN B 1 25 ? 29.109 15.148 3.322 1 97.94 25 GLN B O 1
ATOM 4018 N N . PHE B 1 26 ? 28.625 16.297 5.137 1 98.19 26 PHE B N 1
ATOM 4019 C CA . PHE B 1 26 ? 27.719 15.336 5.75 1 98.19 26 PHE B CA 1
ATOM 4020 C C . PHE B 1 26 ? 26.359 15.984 6.043 1 98.19 26 PHE B C 1
ATOM 4022 O O . PHE B 1 26 ? 26.188 16.609 7.09 1 98.19 26 PHE B O 1
ATOM 4029 N N . ILE B 1 27 ? 25.422 15.789 5.109 1 98.25 27 ILE B N 1
ATOM 4030 C CA . ILE B 1 27 ? 24.156 16.5 5.133 1 98.25 27 ILE B CA 1
ATOM 4031 C C . ILE B 1 27 ? 23.031 15.539 5.508 1 98.25 27 ILE B C 1
ATOM 4033 O O . ILE B 1 27 ? 22.969 14.422 4.992 1 98.25 27 ILE B O 1
ATOM 4037 N N . ILE B 1 28 ? 22.172 15.961 6.418 1 97.62 28 ILE B N 1
ATOM 4038 C CA . ILE B 1 28 ? 21 15.18 6.828 1 97.62 28 ILE B CA 1
ATOM 4039 C C . ILE B 1 28 ? 19.734 15.875 6.363 1 97.62 28 ILE B C 1
ATOM 4041 O O . ILE B 1 28 ? 19.469 17.031 6.719 1 97.62 28 ILE B O 1
ATOM 4045 N N . LEU B 1 29 ? 18.969 15.219 5.551 1 97.25 29 LEU B N 1
ATOM 4046 C CA . LEU B 1 29 ? 17.656 15.664 5.09 1 97.25 29 LEU B CA 1
ATOM 4047 C C . LEU B 1 29 ? 16.547 14.75 5.625 1 97.25 29 LEU B C 1
ATOM 4049 O O . LEU B 1 29 ? 16.578 13.539 5.398 1 97.25 29 LEU B O 1
ATOM 4053 N N . TYR B 1 30 ? 15.586 15.281 6.391 1 96.06 30 TYR B N 1
ATOM 4054 C CA . TYR B 1 30 ? 14.562 14.406 6.957 1 96.06 30 TYR B CA 1
ATOM 4055 C C . TYR B 1 30 ? 13.203 15.086 6.945 1 96.06 30 TYR B C 1
ATOM 4057 O O . TYR B 1 30 ? 13.102 16.297 6.723 1 96.06 30 TYR B O 1
ATOM 4065 N N . GLY B 1 31 ? 12.195 14.359 7 1 94.44 31 GLY B N 1
ATOM 4066 C CA . GLY B 1 31 ? 10.805 14.773 6.938 1 94.44 31 GLY B CA 1
ATOM 4067 C C . GLY B 1 31 ? 9.844 13.625 6.715 1 94.44 31 GLY B C 1
ATOM 4068 O O . GLY B 1 31 ? 10.266 12.516 6.359 1 94.44 31 GLY B O 1
ATOM 4069 N N . ARG B 1 32 ? 8.633 13.883 6.875 1 92.12 32 ARG B N 1
ATOM 4070 C CA . ARG B 1 32 ? 7.625 12.828 6.781 1 92.12 32 ARG B CA 1
ATOM 4071 C C . ARG B 1 32 ? 7.559 12.258 5.367 1 92.12 32 ARG B C 1
ATOM 4073 O O . ARG B 1 32 ? 8.062 12.875 4.422 1 92.12 32 ARG B O 1
ATOM 4080 N N . ARG B 1 33 ? 6.859 11.102 5.242 1 90.06 33 ARG B N 1
ATOM 4081 C CA . ARG B 1 33 ? 6.668 10.484 3.934 1 90.06 33 ARG B CA 1
ATOM 4082 C C . ARG B 1 33 ? 5.816 11.375 3.029 1 90.06 33 ARG B C 1
ATOM 4084 O O . ARG B 1 33 ? 4.922 12.07 3.504 1 90.06 33 ARG B O 1
ATOM 4091 N N . ARG B 1 34 ? 6.074 11.336 1.745 1 92.62 34 ARG B N 1
ATOM 4092 C CA . ARG B 1 34 ? 5.309 12.008 0.696 1 92.62 34 ARG B CA 1
ATOM 4093 C C . ARG B 1 34 ? 5.613 13.5 0.665 1 92.62 34 ARG B C 1
ATOM 4095 O O . ARG B 1 34 ? 5.004 14.242 -0.105 1 92.62 34 ARG B O 1
ATOM 4102 N N . ILE B 1 35 ? 6.656 13.922 1.437 1 93.62 35 ILE B N 1
ATOM 4103 C CA . ILE B 1 35 ? 6.938 15.344 1.56 1 93.62 35 ILE B CA 1
ATOM 4104 C C . ILE B 1 35 ? 7.84 15.789 0.412 1 93.62 35 ILE B C 1
ATOM 4106 O O . ILE B 1 35 ? 8.023 16.984 0.192 1 93.62 35 ILE B O 1
ATOM 4110 N N . GLY B 1 36 ? 8.547 14.82 -0.286 1 93.06 36 GLY B N 1
ATOM 4111 C CA . GLY B 1 36 ? 9.305 15.164 -1.481 1 93.06 36 GLY B CA 1
ATOM 4112 C C . GLY B 1 36 ? 10.805 15.016 -1.307 1 93.06 36 GLY B C 1
ATOM 4113 O O . GLY B 1 36 ? 11.578 15.578 -2.076 1 93.06 36 GLY B O 1
ATOM 4114 N N . LYS B 1 37 ? 11.289 14.273 -0.368 1 94.69 37 LYS B N 1
ATOM 4115 C CA . LYS B 1 37 ? 12.711 14.094 -0.107 1 94.69 37 LYS B CA 1
ATOM 4116 C C . LYS B 1 37 ? 13.414 13.461 -1.307 1 94.69 37 LYS B C 1
ATOM 4118 O O . LYS B 1 37 ? 14.43 13.977 -1.776 1 94.69 37 LYS B O 1
ATOM 4123 N N . THR B 1 38 ? 12.883 12.305 -1.782 1 93.62 38 THR B N 1
ATOM 4124 C CA . THR B 1 38 ? 13.5 11.57 -2.883 1 93.62 38 THR B CA 1
ATOM 4125 C C . THR B 1 38 ? 13.578 12.438 -4.137 1 93.62 38 THR B C 1
ATOM 4127 O O . THR B 1 38 ? 14.602 12.461 -4.82 1 93.62 38 THR B O 1
ATOM 4130 N N . GLU B 1 39 ? 12.5 13.18 -4.375 1 92.56 39 GLU B N 1
ATOM 4131 C CA . GLU B 1 39 ? 12.484 14.055 -5.543 1 92.56 39 GLU B CA 1
ATOM 4132 C C . GLU B 1 39 ? 13.531 15.156 -5.41 1 92.56 39 GLU B C 1
ATOM 4134 O O . GLU B 1 39 ? 14.18 15.523 -6.395 1 92.56 39 GLU B O 1
ATOM 4139 N N . LEU B 1 40 ? 13.641 15.719 -4.227 1 95 40 LEU B N 1
ATOM 4140 C CA . LEU B 1 40 ? 14.648 16.75 -3.984 1 95 40 LEU B CA 1
ATOM 4141 C C . LEU B 1 40 ? 16.047 16.203 -4.23 1 95 40 LEU B C 1
ATOM 4143 O O . LEU B 1 40 ? 16.875 16.859 -4.879 1 95 40 LEU B O 1
ATOM 4147 N N . VAL B 1 41 ? 16.328 15 -3.775 1 96.44 41 VAL B N 1
ATOM 4148 C CA . VAL B 1 41 ? 17.641 14.359 -3.967 1 96.44 41 VAL B CA 1
ATOM 4149 C C . VAL B 1 41 ? 17.875 14.125 -5.457 1 96.44 41 VAL B C 1
ATOM 4151 O O . VAL B 1 41 ? 18.969 14.406 -5.965 1 96.44 41 VAL B O 1
ATOM 4154 N N . LYS B 1 42 ? 16.891 13.648 -6.125 1 94.56 42 LYS B N 1
ATOM 4155 C CA . LYS B 1 42 ? 16.969 13.375 -7.555 1 94.56 42 LYS B CA 1
ATOM 4156 C C . LYS B 1 42 ? 17.375 14.625 -8.336 1 94.56 42 LYS B C 1
ATOM 4158 O O . LYS B 1 42 ? 18.25 14.578 -9.195 1 94.56 42 LYS B O 1
ATOM 4163 N N . GLN B 1 43 ? 16.688 15.742 -8 1 94.19 43 GLN B N 1
ATOM 4164 C CA . GLN B 1 43 ? 16.984 17 -8.672 1 94.19 43 GLN B CA 1
ATOM 4165 C C . GLN B 1 43 ? 18.391 17.5 -8.336 1 94.19 43 GLN B C 1
ATOM 4167 O O . GLN B 1 43 ? 19.094 18.016 -9.203 1 94.19 43 GLN B O 1
ATOM 4172 N N . PHE B 1 44 ? 18.812 17.328 -7.191 1 96.62 44 PHE B N 1
ATOM 4173 C CA . PHE B 1 44 ? 20.109 17.812 -6.723 1 96.62 44 PHE B CA 1
ATOM 4174 C C . PHE B 1 44 ? 21.234 17.062 -7.406 1 96.62 44 PHE B C 1
ATOM 4176 O O . PHE B 1 44 ? 22.25 17.656 -7.797 1 96.62 44 PHE B O 1
ATOM 4183 N N . ILE B 1 45 ? 21.047 15.719 -7.594 1 97.06 45 ILE B N 1
ATOM 4184 C CA . ILE B 1 45 ? 22.172 14.906 -8.039 1 97.06 45 ILE B CA 1
ATOM 4185 C C . ILE B 1 45 ? 22.234 14.906 -9.562 1 97.06 45 ILE B C 1
ATOM 4187 O O . ILE B 1 45 ? 23.172 14.359 -10.148 1 97.06 45 ILE B O 1
ATOM 4191 N N . LYS B 1 46 ? 21.281 15.594 -10.164 1 94.31 46 LYS B N 1
ATOM 4192 C CA . LYS B 1 46 ? 21.25 15.648 -11.625 1 94.31 46 LYS B CA 1
ATOM 4193 C C . LYS B 1 46 ? 22.547 16.25 -12.18 1 94.31 46 LYS B C 1
ATOM 4195 O O . LYS B 1 46 ? 23 17.297 -11.711 1 94.31 46 LYS B O 1
ATOM 4200 N N . ASP B 1 47 ? 23.125 15.594 -13.156 1 93.62 47 ASP B N 1
ATOM 4201 C CA . ASP B 1 47 ? 24.328 16.016 -13.883 1 93.62 47 ASP B CA 1
ATOM 4202 C C . ASP B 1 47 ? 25.531 16.078 -12.953 1 93.62 47 ASP B C 1
ATOM 4204 O O . ASP B 1 47 ? 26.438 16.906 -13.156 1 93.62 47 ASP B O 1
ATOM 4208 N N . LYS B 1 48 ? 25.531 15.359 -11.883 1 96.75 48 LYS B N 1
ATOM 4209 C CA . LYS B 1 48 ? 26.656 15.258 -10.945 1 96.75 48 LYS B CA 1
ATOM 4210 C C . LYS B 1 48 ? 27.109 13.812 -10.781 1 96.75 48 LYS B C 1
ATOM 4212 O O . LYS B 1 48 ? 26.391 12.883 -11.148 1 96.75 48 LYS B O 1
ATOM 4217 N N . GLU B 1 49 ? 28.328 13.664 -10.445 1 96.88 49 GLU B N 1
ATOM 4218 C CA . GLU B 1 49 ? 28.797 12.336 -10.062 1 96.88 49 GLU B CA 1
ATOM 4219 C C . GLU B 1 49 ? 28.188 11.891 -8.742 1 96.88 49 GLU B C 1
ATOM 4221 O O . GLU B 1 49 ? 28.578 12.359 -7.672 1 96.88 49 GLU B O 1
ATOM 4226 N N . ALA B 1 50 ? 27.219 10.984 -8.914 1 97.88 50 ALA B N 1
ATOM 4227 C CA . ALA B 1 50 ? 26.438 10.672 -7.711 1 97.88 50 ALA B CA 1
ATOM 4228 C C . ALA B 1 50 ? 26.047 9.195 -7.688 1 97.88 50 ALA B C 1
ATOM 4230 O O . ALA B 1 50 ? 25.844 8.586 -8.734 1 97.88 50 ALA B O 1
ATOM 4231 N N . ILE B 1 51 ? 26.031 8.648 -6.492 1 97.5 51 ILE B N 1
ATOM 4232 C CA . ILE B 1 51 ? 25.438 7.352 -6.191 1 97.5 51 ILE B CA 1
ATOM 4233 C C . ILE B 1 51 ? 24.203 7.539 -5.328 1 97.5 51 ILE B C 1
ATOM 4235 O O . ILE B 1 51 ? 24.219 8.281 -4.344 1 97.5 51 ILE B O 1
ATOM 4239 N N . TYR B 1 52 ? 23.141 6.996 -5.789 1 97.62 52 TYR B N 1
ATOM 4240 C CA . TYR B 1 52 ? 21.906 6.973 -5 1 97.62 52 TYR B CA 1
ATOM 4241 C C . TYR B 1 52 ? 21.609 5.562 -4.512 1 97.62 52 TYR B C 1
ATOM 4243 O O . TYR B 1 52 ? 21.547 4.621 -5.305 1 97.62 52 TYR B O 1
ATOM 4251 N N . HIS B 1 53 ? 21.438 5.422 -3.225 1 97.5 53 HIS B N 1
ATOM 4252 C CA . HIS B 1 53 ? 21.109 4.145 -2.602 1 97.5 53 HIS B CA 1
ATOM 4253 C C . HIS B 1 53 ? 19.828 4.242 -1.772 1 97.5 53 HIS B C 1
ATOM 4255 O O . HIS B 1 53 ? 19.766 5.008 -0.808 1 97.5 53 HIS B O 1
ATOM 4261 N N . LEU B 1 54 ? 18.812 3.465 -2.117 1 96.25 54 LEU B N 1
ATOM 4262 C CA . LEU B 1 54 ? 17.609 3.361 -1.305 1 96.25 54 LEU B CA 1
ATOM 4263 C C . LEU B 1 54 ? 17.734 2.232 -0.287 1 96.25 54 LEU B C 1
ATOM 4265 O O . LEU B 1 54 ? 17.859 1.062 -0.662 1 96.25 54 LEU B O 1
ATOM 4269 N N . SER B 1 55 ? 17.719 2.619 0.981 1 95.81 55 SER B N 1
ATOM 4270 C CA . SER B 1 55 ? 17.75 1.603 2.027 1 95.81 55 SER B CA 1
ATOM 4271 C C . SER 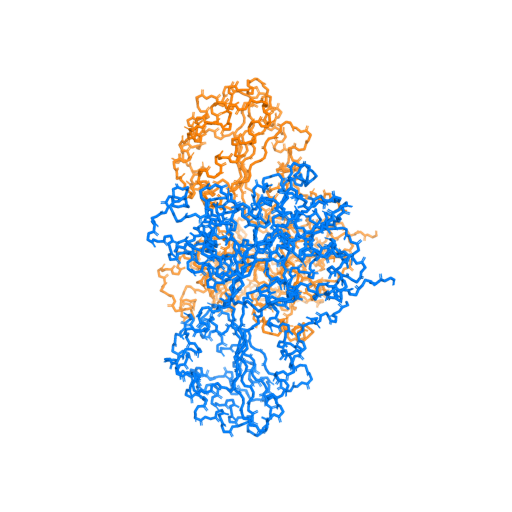B 1 55 ? 16.422 0.878 2.137 1 95.81 55 SER B C 1
ATOM 4273 O O . SER B 1 55 ? 15.359 1.494 1.997 1 95.81 55 SER B O 1
ATOM 4275 N N . THR B 1 56 ? 16.531 -0.447 2.34 1 91.88 56 THR B N 1
ATOM 4276 C CA . THR B 1 56 ? 15.328 -1.271 2.459 1 91.88 56 THR B CA 1
ATOM 4277 C C . THR B 1 56 ? 15.32 -2.021 3.787 1 91.88 56 THR B C 1
ATOM 4279 O O . THR B 1 56 ? 16.312 -2.006 4.523 1 91.88 56 THR B O 1
ATOM 4282 N N . THR B 1 57 ? 14.195 -2.639 4.086 1 86.94 57 THR B N 1
ATOM 4283 C CA . THR B 1 57 ? 13.984 -3.24 5.398 1 86.94 57 THR B CA 1
ATOM 4284 C C . THR B 1 57 ? 14.422 -4.703 5.402 1 86.94 57 THR B C 1
ATOM 4286 O O . THR B 1 57 ? 14.258 -5.402 6.402 1 86.94 57 THR B O 1
ATOM 4289 N N . ASP B 1 58 ? 14.992 -5.184 4.336 1 84.06 58 ASP B N 1
ATOM 4290 C CA . ASP B 1 58 ? 15.273 -6.609 4.195 1 84.06 58 ASP B CA 1
ATOM 4291 C C . ASP B 1 58 ? 16.578 -6.98 4.883 1 84.06 58 ASP B C 1
ATOM 4293 O O . ASP B 1 58 ? 17.156 -8.031 4.605 1 84.06 58 ASP B O 1
ATOM 4297 N N . GLY B 1 59 ? 17.172 -6.062 5.711 1 84.44 59 GLY B N 1
ATOM 4298 C CA . GLY B 1 59 ? 18.344 -6.391 6.5 1 84.44 59 GLY B CA 1
ATOM 4299 C C . GLY B 1 59 ? 19.578 -5.648 6.051 1 84.44 59 GLY B C 1
ATOM 4300 O O . GLY B 1 59 ? 19.656 -5.18 4.914 1 84.44 59 GLY B O 1
ATOM 4301 N N . ILE B 1 60 ? 20.562 -5.602 6.879 1 88.81 60 ILE B N 1
ATOM 4302 C CA . ILE B 1 60 ? 21.766 -4.812 6.645 1 88.81 60 ILE B CA 1
ATOM 4303 C C . ILE B 1 60 ? 22.594 -5.453 5.531 1 88.81 60 ILE B C 1
ATOM 4305 O O . ILE B 1 60 ? 23.141 -4.754 4.676 1 88.81 60 ILE B O 1
ATOM 4309 N N . GLN B 1 61 ? 22.672 -6.746 5.539 1 87.88 61 GLN B N 1
ATOM 4310 C CA . GLN B 1 61 ? 23.5 -7.445 4.57 1 87.88 61 GLN B CA 1
ATOM 4311 C C . GLN B 1 61 ? 23.016 -7.191 3.145 1 87.88 61 GLN B C 1
ATOM 4313 O O . GLN B 1 61 ? 23.828 -6.953 2.244 1 87.88 61 GLN B O 1
ATOM 4318 N N . ASN B 1 62 ? 21.75 -7.25 3.004 1 88.19 62 ASN B N 1
ATOM 4319 C CA . ASN B 1 62 ? 21.203 -7.012 1.677 1 88.19 62 ASN B CA 1
ATOM 4320 C C . ASN B 1 62 ? 21.453 -5.578 1.215 1 88.19 62 ASN B C 1
ATOM 4322 O O . ASN B 1 62 ? 21.719 -5.34 0.037 1 88.19 62 ASN B O 1
ATOM 4326 N N . ASN B 1 63 ? 21.312 -4.605 2.082 1 92.5 63 ASN B N 1
ATOM 4327 C CA . ASN B 1 63 ? 21.609 -3.209 1.761 1 92.5 63 ASN B CA 1
ATOM 4328 C C . ASN B 1 63 ? 23.062 -3.006 1.389 1 92.5 63 ASN B C 1
ATOM 4330 O O . ASN B 1 63 ? 23.375 -2.322 0.412 1 92.5 63 ASN B O 1
ATOM 4334 N N . VAL B 1 64 ? 23.938 -3.699 2.119 1 94.12 64 VAL B N 1
ATOM 4335 C CA . VAL B 1 64 ? 25.359 -3.607 1.865 1 94.12 64 VAL B CA 1
ATOM 4336 C C . VAL B 1 64 ? 25.688 -4.246 0.517 1 94.12 64 VAL B C 1
ATOM 4338 O O . VAL B 1 64 ? 26.484 -3.701 -0.258 1 94.12 64 VAL B O 1
ATOM 4341 N N . ASN B 1 65 ? 25.047 -5.348 0.216 1 91.5 65 ASN B N 1
ATOM 4342 C CA . ASN B 1 65 ? 25.281 -6.031 -1.051 1 91.5 65 ASN B CA 1
ATOM 4343 C C . ASN B 1 65 ? 24.891 -5.164 -2.24 1 91.5 65 ASN B C 1
ATOM 4345 O O . ASN B 1 65 ? 25.609 -5.113 -3.242 1 91.5 65 ASN B O 1
ATOM 4349 N N . ARG B 1 66 ? 23.812 -4.523 -2.148 1 92.38 66 ARG B N 1
ATOM 4350 C CA . ARG B 1 66 ? 23.391 -3.635 -3.223 1 92.38 66 ARG B CA 1
ATOM 4351 C C . ARG B 1 66 ? 24.344 -2.455 -3.373 1 92.38 66 ARG B C 1
ATOM 4353 O O . ARG B 1 66 ? 24.625 -2.016 -4.488 1 92.38 66 ARG B O 1
ATOM 4360 N N . LEU B 1 67 ? 24.797 -1.977 -2.258 1 95.69 67 LEU B N 1
ATOM 4361 C CA . LEU B 1 67 ? 25.75 -0.865 -2.293 1 95.69 67 LEU B CA 1
ATOM 4362 C C . LEU B 1 67 ? 27.078 -1.297 -2.906 1 95.69 67 LEU B C 1
ATOM 4364 O O . LEU B 1 67 ? 27.688 -0.542 -3.662 1 95.69 67 LEU B O 1
ATOM 4368 N N . LYS B 1 68 ? 27.484 -2.52 -2.553 1 96.31 68 LYS B N 1
ATOM 4369 C CA . LYS B 1 68 ? 28.703 -3.072 -3.139 1 96.31 68 LYS B CA 1
ATOM 4370 C C . LYS B 1 68 ? 28.609 -3.102 -4.66 1 96.31 68 LYS B C 1
ATOM 4372 O O . LYS B 1 68 ? 29.547 -2.705 -5.352 1 96.31 68 LYS B O 1
ATOM 4377 N N . GLU B 1 69 ? 27.5 -3.586 -5.129 1 94 69 GLU B N 1
ATOM 4378 C CA . GLU B 1 69 ? 27.297 -3.648 -6.57 1 94 69 GLU B CA 1
ATOM 4379 C C . GLU B 1 69 ? 27.328 -2.256 -7.195 1 94 69 GLU B C 1
ATOM 4381 O O . GLU B 1 69 ? 27.922 -2.068 -8.266 1 94 69 GLU B O 1
ATOM 4386 N N . THR B 1 70 ? 26.781 -1.302 -6.562 1 95.31 70 THR B N 1
ATOM 4387 C CA . THR B 1 70 ? 26.734 0.072 -7.051 1 95.31 70 THR B CA 1
ATOM 4388 C C . THR B 1 70 ? 28.141 0.69 -7.047 1 95.31 70 THR B C 1
ATOM 4390 O O . THR B 1 70 ? 28.516 1.392 -7.988 1 95.31 70 THR B O 1
ATOM 4393 N N . PHE B 1 71 ? 28.906 0.411 -5.973 1 97.44 71 PHE B N 1
ATOM 4394 C CA . PHE B 1 71 ? 30.266 0.925 -5.891 1 97.44 71 PHE B CA 1
ATOM 4395 C C . PHE B 1 71 ? 31.125 0.343 -7.004 1 97.44 71 PHE B C 1
ATOM 4397 O O . PHE B 1 71 ? 31.922 1.056 -7.613 1 97.44 71 PHE B O 1
ATOM 4404 N N . ALA B 1 72 ? 30.906 -0.962 -7.234 1 96.5 72 ALA B N 1
ATOM 4405 C CA . ALA B 1 72 ? 31.656 -1.616 -8.297 1 96.5 72 ALA B CA 1
ATOM 4406 C C . ALA B 1 72 ? 31.375 -0.973 -9.648 1 96.5 72 ALA B C 1
ATOM 4408 O O . ALA B 1 72 ? 32.312 -0.652 -10.398 1 96.5 72 ALA B O 1
ATOM 4409 N N . ARG B 1 73 ? 30.219 -0.726 -9.945 1 94.31 73 ARG B N 1
ATOM 4410 C CA . ARG B 1 73 ? 29.828 -0.135 -11.219 1 94.31 73 ARG B CA 1
ATOM 4411 C C . ARG B 1 73 ? 30.328 1.301 -11.336 1 94.31 73 ARG B C 1
ATOM 4413 O O . ARG B 1 73 ? 30.797 1.711 -12.398 1 94.31 73 ARG B O 1
ATOM 4420 N N . PHE B 1 74 ? 30.266 2.023 -10.266 1 95.69 74 PHE B N 1
ATOM 4421 C CA . PHE B 1 74 ? 30.609 3.439 -10.266 1 95.69 74 PHE B CA 1
ATOM 4422 C C . PHE B 1 74 ? 32.125 3.629 -10.398 1 95.69 74 PHE B C 1
ATOM 4424 O O . PHE B 1 74 ? 32.562 4.5 -11.148 1 95.69 74 PHE B O 1
ATOM 4431 N N . THR B 1 75 ? 32.938 2.785 -9.719 1 96.62 75 THR B N 1
ATOM 4432 C CA . THR B 1 75 ? 34.375 2.965 -9.664 1 96.62 75 THR B CA 1
ATOM 4433 C C . THR B 1 75 ? 35.062 2.141 -10.75 1 96.62 75 THR B C 1
ATOM 4435 O O . THR B 1 75 ? 36.219 2.373 -11.062 1 96.62 75 THR B O 1
ATOM 4438 N N . GLY B 1 76 ? 34.312 1.129 -11.219 1 95.69 76 GLY B N 1
ATOM 4439 C CA . GLY B 1 76 ? 34.938 0.182 -12.141 1 95.69 76 GLY B CA 1
ATOM 4440 C C . GLY B 1 76 ? 35.812 -0.854 -11.453 1 95.69 76 GLY B C 1
ATOM 4441 O O . GLY B 1 76 ? 36.531 -1.596 -12.109 1 95.69 76 GLY B O 1
ATOM 4442 N N . LYS B 1 77 ? 35.781 -0.86 -10.125 1 96.56 77 LYS B N 1
ATOM 4443 C CA . LYS B 1 77 ? 36.594 -1.795 -9.336 1 96.56 77 LYS B CA 1
ATOM 4444 C C . LYS B 1 77 ? 35.75 -3.006 -8.914 1 96.56 77 LYS B C 1
ATOM 4446 O O . LYS B 1 77 ? 35.031 -2.945 -7.926 1 96.56 77 LYS B O 1
ATOM 4451 N N . ASN B 1 78 ? 35.969 -4.176 -9.414 1 94.94 78 ASN B N 1
ATOM 4452 C CA . ASN B 1 78 ? 35.156 -5.371 -9.234 1 94.94 78 ASN B CA 1
ATOM 4453 C C . ASN B 1 78 ? 35.344 -5.992 -7.855 1 94.94 78 ASN B C 1
ATOM 4455 O O . ASN B 1 78 ? 34.562 -6.812 -7.414 1 94.94 78 ASN B O 1
ATOM 4459 N N . TYR B 1 79 ? 36.375 -5.559 -7.172 1 94.38 79 TYR B N 1
ATOM 4460 C CA . TYR B 1 79 ? 36.656 -6.176 -5.875 1 94.38 79 TYR B CA 1
ATOM 4461 C C . TYR B 1 79 ? 35.531 -5.836 -4.879 1 94.38 79 TYR B C 1
ATOM 4463 O O . TYR B 1 79 ? 35.312 -6.566 -3.912 1 94.38 79 TYR B O 1
ATOM 4471 N N . PHE B 1 80 ? 34.844 -4.766 -5.105 1 94.94 80 PHE B N 1
ATOM 4472 C CA . PHE B 1 80 ? 33.75 -4.391 -4.242 1 94.94 80 PHE B CA 1
ATOM 4473 C C . PHE B 1 80 ? 32.719 -5.523 -4.145 1 94.94 80 PHE B C 1
ATOM 4475 O O . PHE B 1 80 ? 32.156 -5.754 -3.084 1 94.94 80 PHE B O 1
ATOM 4482 N N . ARG B 1 81 ? 32.5 -6.277 -5.188 1 92.44 81 ARG B N 1
ATOM 4483 C CA . ARG B 1 81 ? 31.484 -7.332 -5.254 1 92.44 81 ARG B CA 1
ATOM 4484 C C . ARG B 1 81 ? 31.859 -8.508 -4.363 1 92.44 81 ARG B C 1
ATOM 4486 O O . ARG B 1 81 ? 30.984 -9.234 -3.885 1 92.44 81 ARG B O 1
ATOM 4493 N N . SER B 1 82 ? 33.094 -8.617 -4.047 1 92.25 82 SER B N 1
ATOM 4494 C CA . SER B 1 82 ? 33.594 -9.805 -3.346 1 92.25 82 SER B CA 1
ATOM 4495 C C . SER B 1 82 ? 33.906 -9.484 -1.891 1 92.25 82 SER B C 1
ATOM 4497 O O . SER B 1 82 ? 34.312 -10.367 -1.137 1 92.25 82 SER B O 1
ATOM 4499 N N . LEU B 1 83 ? 33.688 -8.312 -1.535 1 90.62 83 LEU B N 1
ATOM 4500 C CA . LEU B 1 83 ? 34.062 -7.891 -0.184 1 90.62 83 LEU B CA 1
ATOM 4501 C C . LEU B 1 83 ? 33.125 -8.531 0.846 1 90.62 83 LEU B C 1
ATOM 4503 O O . LEU B 1 83 ? 31.938 -8.672 0.601 1 90.62 83 LEU B O 1
ATOM 4507 N N . ASN B 1 84 ? 33.688 -8.977 1.884 1 90.44 84 ASN B N 1
ATOM 4508 C CA . ASN B 1 84 ? 32.938 -9.391 3.072 1 90.44 84 ASN B CA 1
ATOM 4509 C C . ASN B 1 84 ? 33.25 -8.5 4.27 1 90.44 84 ASN B C 1
ATOM 4511 O O . ASN B 1 84 ? 34.031 -8.891 5.145 1 90.44 84 ASN B O 1
ATOM 4515 N N . VAL B 1 85 ? 32.719 -7.328 4.281 1 89.56 85 VAL B N 1
ATOM 4516 C CA . VAL B 1 85 ? 33.031 -6.316 5.281 1 89.56 85 VAL 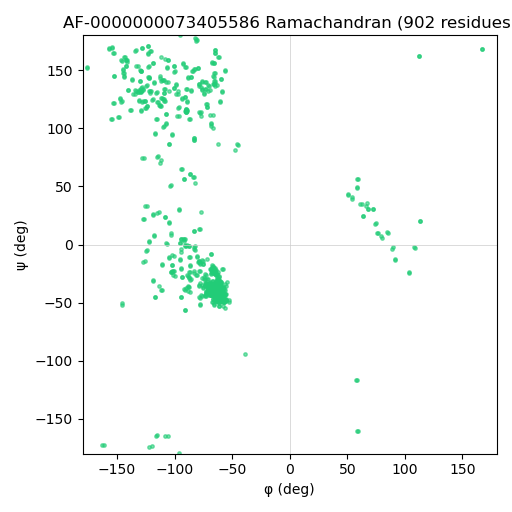B CA 1
ATOM 4517 C C . VAL B 1 85 ? 31.734 -5.68 5.801 1 89.56 85 VAL B C 1
ATOM 4519 O O . VAL B 1 85 ? 30.672 -5.879 5.23 1 89.56 85 VAL B O 1
ATOM 4522 N N . LEU B 1 86 ? 31.938 -4.977 6.852 1 91.62 86 LEU B N 1
ATOM 4523 C CA . LEU B 1 86 ? 30.828 -4.207 7.414 1 91.62 86 LEU B CA 1
ATOM 4524 C C . LEU B 1 86 ? 30.641 -2.893 6.664 1 91.62 86 LEU B C 1
ATOM 4526 O O . LEU B 1 86 ? 31.453 -2.547 5.801 1 91.62 86 LEU B O 1
ATOM 4530 N N . PHE B 1 87 ? 29.672 -2.215 7.012 1 95.12 87 PHE B N 1
ATOM 4531 C CA . PHE B 1 87 ? 29.25 -0.99 6.34 1 95.12 87 PHE B CA 1
ATOM 4532 C C . PHE B 1 87 ? 30.344 0.068 6.422 1 95.12 87 PHE B C 1
ATOM 4534 O O . PHE B 1 87 ? 30.609 0.777 5.445 1 95.12 87 PHE B O 1
ATOM 4541 N N . ASP B 1 88 ? 31.031 0.191 7.578 1 95.94 88 ASP B N 1
ATOM 4542 C CA . ASP B 1 88 ? 32.062 1.192 7.77 1 95.94 88 ASP B CA 1
ATOM 4543 C C . ASP B 1 88 ? 33.25 0.936 6.844 1 95.94 88 ASP B C 1
ATOM 4545 O O . ASP B 1 88 ? 33.688 1.836 6.125 1 95.94 88 ASP B O 1
ATOM 4549 N N . ASP B 1 89 ? 33.688 -0.311 6.746 1 96.19 89 ASP B N 1
ATOM 4550 C CA . ASP B 1 89 ? 34.812 -0.656 5.875 1 96.19 89 ASP B CA 1
ATOM 4551 C C . ASP B 1 89 ? 34.469 -0.406 4.406 1 96.19 89 ASP B C 1
ATOM 4553 O O . ASP B 1 89 ? 35.312 0.063 3.637 1 96.19 89 ASP B O 1
ATOM 4557 N N . LEU B 1 90 ? 33.281 -0.754 4.078 1 97.25 90 LEU B N 1
ATOM 4558 C CA . LEU B 1 90 ? 32.844 -0.518 2.709 1 97.25 90 LEU B CA 1
ATOM 4559 C C . LEU B 1 90 ? 32.938 0.96 2.348 1 97.25 90 LEU B C 1
ATOM 4561 O O . LEU B 1 90 ? 33.438 1.307 1.271 1 97.25 90 LEU B O 1
ATOM 4565 N N . LEU B 1 91 ? 32.562 1.868 3.254 1 97.88 91 LEU B N 1
ATOM 4566 C CA . LEU B 1 91 ? 32.594 3.309 3.029 1 97.88 91 LEU B CA 1
ATOM 4567 C C . LEU B 1 91 ? 34.031 3.805 2.99 1 97.88 91 LEU B C 1
ATOM 4569 O O . LEU B 1 91 ? 34.375 4.695 2.205 1 97.88 91 LEU B O 1
ATOM 4573 N N . ILE B 1 92 ? 34.875 3.209 3.857 1 97.56 92 ILE B N 1
ATOM 4574 C CA . ILE B 1 92 ? 36.281 3.598 3.896 1 97.56 92 ILE B CA 1
ATOM 4575 C C . ILE B 1 92 ? 36.938 3.258 2.566 1 97.56 92 ILE B C 1
ATOM 4577 O O . ILE B 1 92 ? 37.625 4.098 1.975 1 97.56 92 ILE B O 1
ATOM 4581 N N . TYR B 1 93 ? 36.688 2.041 2.041 1 97.62 93 TYR B N 1
ATOM 4582 C CA . TYR B 1 93 ? 37.25 1.623 0.764 1 97.62 93 TYR B CA 1
ATOM 4583 C C . TYR B 1 93 ? 36.719 2.5 -0.373 1 97.62 93 TYR B C 1
ATOM 4585 O O . TYR B 1 93 ? 37.469 2.805 -1.312 1 97.62 93 TYR B O 1
ATOM 4593 N N . PHE B 1 94 ? 35.5 2.832 -0.302 1 97.81 94 PHE B N 1
ATOM 4594 C CA . PHE B 1 94 ? 34.938 3.729 -1.31 1 97.81 94 PHE B CA 1
ATOM 4595 C C . PHE B 1 94 ? 35.656 5.078 -1.284 1 97.81 94 PHE B C 1
ATOM 4597 O O . PHE B 1 94 ? 36 5.629 -2.336 1 97.81 94 PHE B O 1
ATOM 4604 N N . GLY B 1 95 ? 35.906 5.609 -0.1 1 97.62 95 GLY B N 1
ATOM 4605 C CA . GLY B 1 95 ? 36.688 6.836 0.048 1 97.62 95 GLY B CA 1
ATOM 4606 C C . GLY B 1 95 ? 38.062 6.758 -0.576 1 97.62 95 GLY B C 1
ATOM 4607 O O . GLY B 1 95 ? 38.531 7.723 -1.187 1 97.62 95 GLY B O 1
ATOM 4608 N N . ASP B 1 96 ? 38.625 5.602 -0.408 1 97.06 96 ASP B N 1
ATOM 4609 C CA . ASP B 1 96 ? 39.938 5.391 -1.006 1 97.06 96 ASP B CA 1
ATOM 4610 C C . ASP B 1 96 ? 39.875 5.508 -2.527 1 97.06 96 ASP B C 1
ATOM 4612 O O . ASP B 1 96 ? 40.781 6.07 -3.15 1 97.06 96 ASP B O 1
ATOM 4616 N N . GLU B 1 97 ? 38.844 5.016 -3.094 1 96.88 97 GLU B N 1
ATOM 4617 C CA . GLU B 1 97 ? 38.719 4.957 -4.547 1 96.88 97 GLU B CA 1
ATOM 4618 C C . GLU B 1 97 ? 38.375 6.32 -5.129 1 96.88 97 GLU B C 1
ATOM 4620 O O . GLU B 1 97 ? 38.812 6.66 -6.234 1 96.88 97 GLU B O 1
ATOM 4625 N N . ILE B 1 98 ? 37.625 7.086 -4.449 1 95.5 98 ILE B N 1
ATOM 4626 C CA . ILE B 1 98 ? 37.188 8.352 -5.031 1 95.5 98 ILE B CA 1
ATOM 4627 C C . ILE B 1 98 ? 38.281 9.398 -4.879 1 95.5 98 ILE B C 1
ATOM 4629 O O . ILE B 1 98 ? 38.344 10.352 -5.656 1 95.5 98 ILE B O 1
ATOM 4633 N N . GLY B 1 99 ? 39.156 9.266 -3.873 1 93.12 99 GLY B N 1
ATOM 4634 C CA . GLY B 1 99 ? 40.25 10.203 -3.689 1 93.12 99 GLY B CA 1
ATOM 4635 C C . GLY B 1 99 ? 39.781 11.641 -3.506 1 93.12 99 GLY B C 1
ATOM 4636 O O . GLY B 1 99 ? 38.969 11.922 -2.629 1 93.12 99 GLY B O 1
ATOM 4637 N N . ASP B 1 100 ? 40.188 12.484 -4.492 1 92.31 100 ASP B N 1
ATOM 4638 C CA . ASP B 1 100 ? 39.906 13.906 -4.375 1 92.31 100 ASP B CA 1
ATOM 4639 C C . ASP B 1 100 ? 38.719 14.289 -5.281 1 92.31 100 ASP B C 1
ATOM 4641 O O . ASP B 1 100 ? 38.375 15.469 -5.379 1 92.31 100 ASP B O 1
ATOM 4645 N N . LYS B 1 101 ? 38.125 13.281 -5.816 1 95.56 101 LYS B N 1
ATOM 4646 C CA . LYS B 1 101 ? 36.969 13.539 -6.672 1 95.56 101 LYS B CA 1
ATOM 4647 C C . LYS B 1 101 ? 35.719 13.852 -5.848 1 95.56 101 LYS B C 1
ATOM 4649 O O . LYS B 1 101 ? 35.469 13.219 -4.816 1 95.56 101 LYS B O 1
ATOM 4654 N N . LYS B 1 102 ? 35.062 14.852 -6.32 1 96.88 102 LYS B N 1
ATOM 4655 C CA . LYS B 1 102 ? 33.781 15.18 -5.668 1 96.88 102 LYS B CA 1
ATOM 4656 C C . LYS B 1 102 ? 32.688 14.211 -6.09 1 96.88 102 LYS B C 1
ATOM 4658 O O . LYS B 1 102 ? 32.281 14.188 -7.258 1 96.88 102 LYS B O 1
ATOM 4663 N N . VAL B 1 103 ? 32.219 13.422 -5.137 1 98 103 VAL B N 1
ATOM 4664 C CA . VAL B 1 103 ? 31.188 12.406 -5.402 1 98 103 VAL B CA 1
ATOM 4665 C C . VAL B 1 103 ? 30.078 12.508 -4.367 1 98 103 VAL B C 1
ATOM 4667 O O . VAL B 1 103 ? 30.344 12.672 -3.172 1 98 103 VAL B O 1
ATOM 4670 N N . ILE B 1 104 ? 28.859 12.523 -4.824 1 98.62 104 ILE B N 1
ATOM 4671 C CA . ILE B 1 104 ? 27.703 12.508 -3.924 1 98.62 104 ILE B CA 1
ATOM 4672 C C . ILE B 1 104 ? 27.312 11.062 -3.633 1 98.62 104 ILE B C 1
ATOM 4674 O O . ILE B 1 104 ? 27.109 10.266 -4.555 1 98.62 104 ILE B O 1
ATOM 4678 N N . LEU B 1 105 ? 27.266 10.664 -2.414 1 98.62 105 LEU B N 1
ATOM 4679 C CA . LEU B 1 105 ? 26.672 9.414 -1.957 1 98.62 105 LEU B CA 1
ATOM 4680 C C . LEU B 1 105 ? 25.391 9.688 -1.165 1 98.62 105 LEU B C 1
ATOM 4682 O O . LEU B 1 105 ? 25.453 10.094 -0.002 1 98.62 105 LEU B O 1
ATOM 4686 N N . ALA B 1 106 ? 24.266 9.492 -1.826 1 98.62 106 ALA B N 1
ATOM 4687 C CA . ALA B 1 106 ? 22.984 9.695 -1.182 1 98.62 106 ALA B CA 1
ATOM 4688 C C . ALA B 1 106 ? 22.406 8.375 -0.664 1 98.62 106 ALA B C 1
ATOM 4690 O O . ALA B 1 106 ? 22.172 7.449 -1.44 1 98.62 106 ALA B O 1
ATOM 4691 N N . ILE B 1 107 ? 22.234 8.297 0.6 1 98.25 107 ILE B N 1
ATOM 4692 C CA . ILE B 1 107 ? 21.609 7.141 1.234 1 98.25 107 ILE B CA 1
ATOM 4693 C C . ILE B 1 107 ? 20.203 7.508 1.706 1 98.25 107 ILE B C 1
ATOM 4695 O O . ILE B 1 107 ? 20.031 8.188 2.723 1 98.25 107 ILE B O 1
ATOM 4699 N N . ASP B 1 108 ? 19.203 7.043 0.953 1 97.5 108 ASP B N 1
ATOM 4700 C CA . ASP B 1 108 ? 17.797 7.375 1.223 1 97.5 108 ASP B CA 1
ATOM 4701 C C . ASP B 1 108 ? 17.188 6.383 2.205 1 97.5 108 ASP B C 1
ATOM 4703 O O . ASP B 1 108 ? 17.516 5.195 2.189 1 97.5 108 ASP B O 1
ATOM 4707 N N . GLU B 1 109 ? 16.312 6.875 3.062 1 96.31 109 GLU B N 1
ATOM 4708 C CA . GLU B 1 109 ? 15.602 6.105 4.074 1 96.31 109 GLU B CA 1
ATOM 4709 C C . GLU B 1 109 ? 16.578 5.402 5.023 1 96.31 109 GLU B C 1
ATOM 4711 O O . GLU B 1 109 ? 16.469 4.191 5.234 1 96.31 109 GLU B O 1
ATOM 4716 N N . PHE B 1 110 ? 17.453 6.199 5.66 1 97.31 110 PHE B N 1
ATOM 4717 C CA . PHE B 1 110 ? 18.547 5.746 6.504 1 97.31 110 PHE B CA 1
ATOM 4718 C C . PHE B 1 110 ? 18.016 5.055 7.754 1 97.31 110 PHE B C 1
ATOM 4720 O O . PHE B 1 110 ? 18.688 4.191 8.328 1 97.31 110 PHE B O 1
ATOM 4727 N N . GLN B 1 111 ? 16.75 5.391 8.117 1 94.19 111 GLN B N 1
ATOM 4728 C CA . GLN B 1 111 ? 16.203 4.812 9.336 1 94.19 111 GLN B CA 1
ATOM 4729 C C . GLN B 1 111 ? 16.062 3.295 9.211 1 94.19 111 GLN B C 1
ATOM 4731 O O . GLN B 1 111 ? 16.109 2.582 10.219 1 94.19 111 GLN B O 1
ATOM 4736 N N . TYR B 1 112 ? 15.938 2.793 8.016 1 93 112 TYR B N 1
ATOM 4737 C CA . TYR B 1 112 ? 15.805 1.353 7.824 1 93 112 TYR B CA 1
ATOM 4738 C C . TYR B 1 112 ? 17.109 0.636 8.172 1 93 112 TYR B C 1
ATOM 4740 O O . TYR B 1 112 ? 17.078 -0.488 8.68 1 93 112 TYR B O 1
ATOM 4748 N N . LEU B 1 113 ? 18.219 1.279 7.914 1 95.62 113 LEU B N 1
ATOM 4749 C CA . LEU B 1 113 ? 19.5 0.712 8.312 1 95.62 113 LEU B CA 1
ATOM 4750 C C . LEU B 1 113 ? 19.641 0.707 9.836 1 95.62 113 LEU B C 1
ATOM 4752 O O . LEU B 1 113 ? 20.125 -0.272 10.414 1 95.62 113 LEU B O 1
ATOM 4756 N N . ILE B 1 114 ? 19.203 1.782 10.43 1 94.38 114 ILE B N 1
ATOM 4757 C CA . ILE B 1 114 ? 19.266 1.893 11.883 1 94.38 114 ILE B CA 1
ATOM 4758 C C . ILE B 1 114 ? 18.406 0.801 12.516 1 94.38 114 ILE B C 1
ATOM 4760 O O . ILE B 1 114 ? 18.828 0.144 13.469 1 94.38 114 ILE B O 1
ATOM 4764 N N . GLU B 1 115 ? 17.234 0.59 11.969 1 90.56 115 GLU B N 1
ATOM 4765 C CA . GLU B 1 115 ? 16.312 -0.413 12.492 1 90.56 115 GLU B CA 1
ATOM 4766 C C . GLU B 1 115 ? 16.891 -1.819 12.352 1 90.56 115 GLU B C 1
ATOM 4768 O O . GLU B 1 115 ? 16.672 -2.674 13.211 1 90.56 115 GLU B O 1
ATOM 4773 N N . ALA B 1 116 ? 17.594 -1.994 11.273 1 89.25 116 ALA B N 1
ATOM 4774 C CA . ALA B 1 116 ? 18.172 -3.307 11.016 1 89.25 116 ALA B CA 1
ATOM 4775 C C . ALA B 1 116 ? 19.344 -3.58 11.953 1 89.25 116 ALA B C 1
ATOM 4777 O O . ALA B 1 116 ? 19.516 -4.703 12.43 1 89.25 116 ALA B O 1
ATOM 4778 N N . ASP B 1 117 ? 20.172 -2.543 12.164 1 93.38 117 ASP B N 1
ATOM 4779 C CA . ASP B 1 117 ? 21.359 -2.637 13.008 1 93.38 117 ASP B CA 1
ATOM 4780 C C . ASP B 1 117 ? 21.75 -1.27 13.57 1 93.38 117 ASP B C 1
ATOM 4782 O O . ASP B 1 117 ? 22.359 -0.46 12.875 1 93.38 117 ASP B O 1
ATOM 4786 N N . ARG B 1 118 ? 21.547 -1.07 14.82 1 92 118 ARG B N 1
ATOM 4787 C CA . ARG B 1 118 ? 21.75 0.23 15.445 1 92 118 ARG B CA 1
ATOM 4788 C C . ARG B 1 118 ? 23.219 0.633 15.375 1 92 118 ARG B C 1
ATOM 4790 O O . ARG B 1 118 ? 23.547 1.816 15.477 1 92 118 ARG B O 1
ATOM 4797 N N . SER B 1 119 ? 24.062 -0.34 15.219 1 94.94 119 SER B N 1
ATOM 4798 C CA . SER B 1 119 ? 25.5 -0.048 15.188 1 94.94 119 SER B CA 1
ATOM 4799 C C . SER B 1 119 ? 25.875 0.729 13.93 1 94.94 119 SER B C 1
ATOM 4801 O O . SER B 1 119 ? 26.984 1.241 13.82 1 94.94 119 SER B O 1
ATOM 4803 N N . ILE B 1 120 ? 24.922 0.858 13.023 1 96.38 120 ILE B N 1
ATOM 4804 C CA . ILE B 1 120 ? 25.172 1.563 11.773 1 96.38 120 ILE B CA 1
ATOM 4805 C C . ILE B 1 120 ? 25.594 3 12.07 1 96.38 120 ILE B C 1
ATOM 4807 O O . ILE B 1 120 ? 26.406 3.574 11.344 1 96.38 120 ILE B O 1
ATOM 4811 N N . ILE B 1 121 ? 25.094 3.578 13.125 1 96.12 121 ILE B N 1
ATOM 4812 C CA . ILE B 1 121 ? 25.406 4.953 13.492 1 96.12 121 ILE B CA 1
ATOM 4813 C C . ILE B 1 121 ? 26.891 5.074 13.82 1 96.12 121 ILE B C 1
ATOM 4815 O O . ILE B 1 121 ? 27.578 5.953 13.297 1 96.12 121 ILE B O 1
ATOM 4819 N N . SER B 1 122 ? 27.359 4.16 14.594 1 96.06 122 SER B N 1
ATOM 4820 C CA . SER B 1 122 ? 28.781 4.16 14.961 1 96.06 122 SER B CA 1
ATOM 4821 C C . SER B 1 122 ? 29.656 3.799 13.766 1 96.06 122 SER B C 1
ATOM 4823 O O . SER B 1 122 ? 30.781 4.281 13.656 1 96.06 122 SER B O 1
ATOM 4825 N N . GLN B 1 123 ? 29.156 2.969 12.93 1 96.94 123 GLN B N 1
ATOM 4826 C CA . GLN B 1 123 ? 29.906 2.584 11.742 1 96.94 123 GLN B CA 1
ATOM 4827 C C . GLN B 1 123 ? 30.078 3.77 10.797 1 96.94 123 GLN B C 1
ATOM 4829 O O . GLN B 1 123 ? 31.172 3.979 10.258 1 96.94 123 GLN B O 1
ATOM 4834 N N . VAL B 1 124 ? 29.062 4.531 10.617 1 97.56 124 VAL B N 1
ATOM 4835 C CA . VAL B 1 124 ? 29.156 5.719 9.781 1 97.56 124 VAL B CA 1
ATOM 4836 C C . VAL B 1 124 ? 30.125 6.719 10.406 1 97.56 124 VAL B C 1
ATOM 4838 O O . VAL B 1 124 ? 30.922 7.355 9.703 1 97.56 124 VAL B O 1
ATOM 4841 N N . GLN B 1 125 ? 30.062 6.824 11.711 1 96.81 125 GLN B N 1
ATOM 4842 C CA . GLN B 1 125 ? 31 7.684 12.422 1 96.81 125 GLN B CA 1
ATOM 4843 C C . GLN B 1 125 ? 32.438 7.273 12.133 1 96.81 125 GLN B C 1
ATOM 4845 O O . GLN B 1 125 ? 33.281 8.117 11.812 1 96.81 125 GLN B O 1
ATOM 4850 N N . ARG B 1 126 ? 32.719 6.047 12.266 1 97.12 126 ARG B N 1
ATOM 4851 C CA . ARG B 1 126 ? 34.062 5.543 12.031 1 97.12 126 ARG B CA 1
ATOM 4852 C C . ARG B 1 126 ? 34.5 5.82 10.594 1 97.12 126 ARG B C 1
ATOM 4854 O O . ARG B 1 126 ? 35.625 6.297 10.367 1 97.12 126 ARG B O 1
ATOM 4861 N N . ALA B 1 127 ? 33.688 5.508 9.703 1 98 127 ALA B N 1
ATOM 4862 C CA . ALA B 1 127 ? 34 5.727 8.297 1 98 127 ALA B CA 1
ATOM 4863 C C . ALA B 1 127 ? 34.312 7.203 8.023 1 98 127 ALA B C 1
ATOM 4865 O O . ALA B 1 127 ? 35.25 7.531 7.297 1 98 127 ALA B O 1
ATOM 4866 N N . TRP B 1 128 ? 33.469 8.07 8.609 1 97.69 128 TRP B N 1
ATOM 4867 C CA . TRP B 1 128 ? 33.625 9.508 8.43 1 97.69 128 TRP B CA 1
ATOM 4868 C C . TRP B 1 128 ? 34.969 9.984 8.992 1 97.69 128 TRP B C 1
ATOM 4870 O O . TRP B 1 128 ? 35.719 10.688 8.312 1 97.69 128 TRP B O 1
ATOM 4880 N N . ASP B 1 129 ? 35.281 9.531 10.211 1 97.31 129 ASP B N 1
ATOM 4881 C CA . ASP B 1 129 ? 36.469 10.008 10.93 1 97.31 129 ASP B CA 1
ATOM 4882 C C . ASP B 1 129 ? 37.75 9.453 10.312 1 97.31 129 ASP B C 1
ATOM 4884 O O . ASP B 1 129 ? 38.75 10.141 10.258 1 97.31 129 ASP B O 1
ATOM 4888 N N . GLU B 1 130 ? 37.625 8.312 9.836 1 97.19 130 GLU B N 1
ATOM 4889 C CA . GLU B 1 130 ? 38.844 7.621 9.375 1 97.19 130 GLU B CA 1
ATOM 4890 C C . GLU B 1 130 ? 39.156 8.008 7.941 1 97.19 130 GLU B C 1
ATOM 4892 O O . GLU B 1 130 ? 40.344 8.031 7.559 1 97.19 130 GLU B O 1
ATOM 4897 N N . LYS B 1 131 ? 38.125 8.297 7.203 1 97.38 131 LYS B N 1
ATOM 4898 C CA . LYS B 1 131 ? 38.5 8.43 5.793 1 97.38 131 LYS B CA 1
ATOM 4899 C C . LYS B 1 131 ? 37.656 9.516 5.117 1 97.38 131 LYS B C 1
ATOM 4901 O O . LYS B 1 131 ? 38.188 10.422 4.488 1 97.38 131 LYS B O 1
ATOM 4906 N N . LEU B 1 132 ? 36.406 9.523 5.219 1 97.62 132 LEU B N 1
ATOM 4907 C CA . LEU B 1 132 ? 35.5 10.305 4.375 1 97.62 132 LEU B CA 1
ATOM 4908 C C . LEU B 1 132 ? 35.719 11.797 4.582 1 97.62 132 LEU B C 1
ATOM 4910 O O . LEU B 1 132 ? 35.656 12.578 3.629 1 97.62 132 LEU B O 1
ATOM 4914 N N . ARG B 1 133 ? 36 12.18 5.828 1 96.25 133 ARG B N 1
ATOM 4915 C CA . ARG B 1 133 ? 36.156 13.594 6.137 1 96.25 133 ARG B CA 1
ATOM 4916 C C . ARG B 1 133 ? 37.375 14.188 5.426 1 96.25 133 ARG B C 1
ATOM 4918 O O . ARG B 1 133 ? 37.438 15.398 5.215 1 96.25 133 ARG B O 1
ATOM 4925 N N . SER B 1 134 ? 38.312 13.336 5.043 1 96 134 SER B N 1
ATOM 4926 C CA . SER B 1 134 ? 39.531 13.797 4.402 1 96 134 SER B CA 1
ATOM 4927 C C . SER B 1 134 ? 39.375 13.82 2.885 1 96 134 SER B C 1
ATOM 4929 O O . SER B 1 134 ? 40.344 14.156 2.172 1 96 134 SER B O 1
ATOM 4931 N N . THR B 1 135 ? 38.25 13.516 2.367 1 96.88 135 THR B N 1
ATOM 4932 C CA . THR B 1 135 ? 37.938 13.547 0.938 1 96.88 135 THR B CA 1
ATOM 4933 C C . THR B 1 135 ? 37.062 14.734 0.595 1 96.88 135 THR B C 1
ATOM 4935 O O . THR B 1 135 ? 36.969 15.688 1.366 1 96.88 135 THR B O 1
ATOM 4938 N N . LYS B 1 136 ? 36.438 14.719 -0.609 1 97.12 136 LYS B N 1
ATOM 4939 C CA . LYS B 1 136 ? 35.469 15.734 -1.01 1 97.12 136 LYS B CA 1
ATOM 4940 C C . LYS B 1 136 ? 34.094 15.125 -1.184 1 97.12 136 LYS B C 1
ATOM 4942 O O . LYS B 1 136 ? 33.281 15.641 -1.959 1 97.12 136 LYS B O 1
ATOM 4947 N N . ILE B 1 137 ? 33.844 14.055 -0.463 1 98.06 137 ILE B N 1
ATOM 4948 C CA . ILE B 1 137 ? 32.594 13.336 -0.564 1 98.06 137 ILE B CA 1
ATOM 4949 C C . ILE B 1 137 ? 31.438 14.219 -0.067 1 98.06 137 ILE B C 1
ATOM 4951 O O . ILE B 1 137 ? 31.625 15.016 0.858 1 98.06 137 ILE B O 1
ATOM 4955 N N . TYR B 1 138 ? 30.375 14.18 -0.75 1 98.44 138 TYR B N 1
ATOM 4956 C CA . TYR B 1 138 ? 29.109 14.711 -0.28 1 98.44 138 TYR B CA 1
ATOM 4957 C C . TYR B 1 138 ? 28.188 13.586 0.192 1 98.44 138 TYR B C 1
ATOM 4959 O O . TYR B 1 138 ? 27.453 12.992 -0.607 1 98.44 138 TYR B O 1
ATOM 4967 N N . LEU B 1 139 ? 28.203 13.281 1.504 1 98.5 139 LEU B N 1
ATOM 4968 C CA . LEU B 1 139 ? 27.359 12.242 2.088 1 98.5 139 LEU B CA 1
ATOM 4969 C C . LEU B 1 139 ? 26 12.789 2.469 1 98.5 139 LEU B C 1
ATOM 4971 O O . LEU B 1 139 ? 25.891 13.594 3.4 1 98.5 139 LEU B O 1
ATOM 4975 N N . LEU B 1 140 ? 25 12.43 1.737 1 98.5 140 LEU B N 1
ATOM 4976 C CA . LEU B 1 140 ? 23.625 12.875 1.947 1 98.5 140 LEU B CA 1
ATOM 4977 C C . LEU B 1 140 ? 22.766 11.742 2.506 1 98.5 140 LEU B C 1
ATOM 4979 O O . LEU B 1 140 ? 22.531 10.742 1.828 1 98.5 140 LEU B O 1
ATOM 4983 N N . ILE B 1 141 ? 22.344 11.898 3.717 1 98.06 141 ILE B N 1
ATOM 4984 C CA . ILE B 1 141 ? 21.484 10.906 4.363 1 98.06 141 ILE B CA 1
ATOM 4985 C C . ILE B 1 141 ? 20.078 11.469 4.508 1 98.06 141 ILE B C 1
ATOM 4987 O O . ILE B 1 141 ? 19.891 12.609 4.934 1 98.06 141 ILE B O 1
ATOM 4991 N N . THR B 1 142 ? 19.062 10.672 4.082 1 97.94 142 THR B N 1
ATOM 4992 C CA . THR B 1 142 ? 17.688 11.109 4.242 1 97.94 142 THR B CA 1
ATOM 4993 C C . THR B 1 142 ? 16.906 10.141 5.133 1 97.94 142 THR B C 1
ATOM 4995 O O . THR B 1 142 ? 17.328 9 5.328 1 97.94 142 THR B O 1
ATOM 4998 N N . GLY B 1 143 ? 15.859 10.602 5.75 1 96.25 143 GLY B N 1
ATOM 4999 C CA . GLY B 1 143 ? 15.008 9.766 6.578 1 96.25 143 GLY B CA 1
ATOM 5000 C C . GLY B 1 143 ? 13.578 10.258 6.652 1 96.25 143 GLY B C 1
ATOM 5001 O O . GLY B 1 143 ? 13.328 11.469 6.68 1 96.25 143 GLY B O 1
ATOM 5002 N N . SER B 1 144 ? 12.648 9.273 6.723 1 93.69 144 SER B N 1
ATOM 5003 C CA . SER B 1 144 ? 11.234 9.633 6.801 1 93.69 144 SER B CA 1
ATOM 5004 C C . SER B 1 144 ? 10.703 9.492 8.227 1 93.69 144 SER B C 1
ATOM 5006 O O . SER B 1 144 ? 9.609 9.969 8.531 1 93.69 144 SER B O 1
ATOM 5008 N N . SER B 1 145 ? 11.43 8.773 9.031 1 90.75 145 SER B N 1
ATOM 5009 C CA . SER B 1 145 ? 11.086 8.695 10.445 1 90.75 145 SER B CA 1
ATOM 5010 C C . SER B 1 145 ? 11.648 9.891 11.219 1 90.75 145 SER B C 1
ATOM 5012 O O . SER B 1 145 ? 12.742 9.805 11.781 1 90.75 145 SER B O 1
ATOM 5014 N N . VAL B 1 146 ? 10.875 10.883 11.32 1 90 146 VAL B N 1
ATOM 5015 C CA . VAL B 1 146 ? 11.336 12.148 11.875 1 90 146 VAL B CA 1
ATOM 5016 C C . VAL B 1 146 ? 11.867 11.93 13.289 1 90 146 VAL B C 1
ATOM 5018 O O . VAL B 1 146 ? 12.961 12.375 13.625 1 90 146 VAL B O 1
ATOM 5021 N N . GLY B 1 147 ? 11.117 11.219 14.078 1 87.38 147 GLY B N 1
ATOM 5022 C CA . GLY B 1 147 ? 11.539 10.938 15.438 1 87.38 147 GLY B CA 1
ATOM 5023 C C . GLY B 1 147 ? 12.867 10.211 15.516 1 87.38 147 GLY B C 1
ATOM 5024 O O . GLY B 1 147 ? 13.75 10.586 16.281 1 87.38 147 GLY B O 1
ATOM 5025 N N . MET B 1 148 ? 13.039 9.258 14.695 1 89.12 148 MET B N 1
ATOM 5026 C CA . MET B 1 148 ? 14.266 8.469 14.703 1 89.12 148 MET B CA 1
ATOM 5027 C C . MET B 1 148 ? 15.453 9.312 14.242 1 89.12 148 MET B C 1
ATOM 5029 O O . MET B 1 148 ? 16.531 9.234 14.828 1 89.12 148 MET B O 1
ATOM 5033 N N . MET B 1 149 ? 15.234 10.094 13.234 1 93.25 149 MET B N 1
ATOM 5034 C CA . MET B 1 149 ? 16.312 10.938 12.734 1 93.25 149 MET B CA 1
ATOM 5035 C C . MET B 1 149 ? 16.734 11.977 13.773 1 93.25 149 MET B C 1
ATOM 5037 O O . MET B 1 149 ? 17.922 12.227 13.961 1 93.25 149 MET B O 1
ATOM 5041 N N . GLU B 1 150 ? 15.797 12.492 14.461 1 91.44 150 GLU B N 1
ATOM 5042 C CA . GLU B 1 150 ? 16.078 13.516 15.469 1 91.44 150 GLU B CA 1
ATOM 5043 C C . GLU B 1 150 ? 16.734 12.898 16.703 1 91.44 150 GLU B C 1
ATOM 5045 O O . GLU B 1 150 ? 17.656 13.477 17.281 1 91.44 150 GLU B O 1
ATOM 5050 N N . ASN B 1 151 ? 16.328 11.688 17.047 1 89.81 151 ASN B N 1
ATOM 5051 C CA . ASN B 1 151 ? 16.797 11.07 18.281 1 89.81 151 ASN B CA 1
ATOM 5052 C C . ASN B 1 151 ? 18.094 10.305 18.078 1 89.81 151 ASN B C 1
ATOM 5054 O O . ASN B 1 151 ? 18.969 10.305 18.953 1 89.81 151 ASN B O 1
ATOM 5058 N N . GLU B 1 152 ? 18.219 9.68 16.922 1 92.12 152 GLU B N 1
ATOM 5059 C CA . GLU B 1 152 ? 19.344 8.766 16.719 1 92.12 152 GLU B CA 1
ATOM 5060 C C . GLU B 1 152 ? 20.469 9.422 15.922 1 92.12 152 GLU B C 1
ATOM 5062 O O . GLU B 1 152 ? 21.641 9.055 16.062 1 92.12 152 GLU B O 1
ATOM 5067 N N . VAL B 1 153 ? 20.141 10.375 15.102 1 93.38 153 VAL B N 1
ATOM 5068 C CA . VAL B 1 153 ? 21.141 10.922 14.195 1 93.38 153 VAL B CA 1
ATOM 5069 C C . VAL B 1 153 ? 21.484 12.344 14.602 1 93.38 153 VAL B C 1
ATOM 5071 O O . VAL B 1 153 ? 22.672 12.719 14.641 1 93.38 153 VAL B O 1
ATOM 5074 N N . LEU B 1 154 ? 20.516 13.117 15.016 1 93.31 154 LEU B N 1
ATOM 5075 C CA . LEU B 1 154 ? 20.703 14.555 15.164 1 93.31 154 LEU B CA 1
ATOM 5076 C C . LEU B 1 154 ? 20.828 14.93 16.641 1 93.31 154 LEU B C 1
ATOM 5078 O O . LEU B 1 154 ? 21.25 16.047 16.969 1 93.31 154 LEU B O 1
ATOM 5082 N N . SER B 1 155 ? 20.516 14 17.469 1 91.56 155 SER B N 1
ATOM 5083 C CA . SER B 1 155 ? 20.594 14.305 18.891 1 91.56 155 SER B CA 1
ATOM 5084 C C . SER B 1 155 ? 22.031 14.523 19.328 1 91.56 155 SER B C 1
ATOM 5086 O O . SER B 1 155 ? 22.969 13.953 18.75 1 91.56 155 SER B O 1
ATOM 5088 N N . THR B 1 156 ? 22.203 15.234 20.406 1 87.5 156 THR B N 1
ATOM 5089 C CA . THR B 1 156 ? 23.516 15.555 20.922 1 87.5 156 THR B CA 1
ATOM 5090 C C . THR B 1 156 ? 24.219 14.289 21.438 1 87.5 156 THR B C 1
ATOM 5092 O O . THR B 1 156 ? 25.438 14.234 21.484 1 87.5 156 THR B O 1
ATOM 5095 N N . LYS B 1 157 ? 23.484 13.32 21.688 1 89.06 157 LYS B N 1
ATOM 5096 C CA . LYS B 1 157 ? 24.031 12.07 22.219 1 89.06 157 LYS B CA 1
ATOM 5097 C C . LYS B 1 157 ? 24.484 11.156 21.078 1 89.06 157 LYS B C 1
ATOM 5099 O O . LYS B 1 157 ? 25.203 10.188 21.312 1 89.06 157 LYS B O 1
ATOM 5104 N N . SER B 1 158 ? 24.125 11.523 19.906 1 91.44 158 SER B N 1
ATOM 5105 C CA . SER B 1 158 ? 24.438 10.68 18.75 1 91.44 158 SER B CA 1
ATOM 5106 C C . SER B 1 158 ? 25.906 10.812 18.359 1 91.44 158 SER B C 1
ATOM 5108 O O . SER B 1 158 ? 26.438 11.922 18.328 1 91.44 158 SER B O 1
ATOM 5110 N N . PRO B 1 159 ? 26.516 9.719 18 1 91 159 PRO B N 1
ATOM 5111 C CA . PRO B 1 159 ? 27.875 9.75 17.469 1 91 159 PRO B CA 1
ATOM 5112 C C . PRO B 1 159 ? 28.016 10.625 16.234 1 91 159 PRO B C 1
ATOM 5114 O O . PRO B 1 159 ? 29.109 11.094 15.914 1 91 159 PRO B O 1
ATOM 5117 N N . LEU B 1 160 ? 26.938 10.883 15.562 1 93.38 160 LEU B N 1
ATOM 5118 C CA . LEU B 1 160 ? 27 11.586 14.289 1 93.38 160 LEU B CA 1
ATOM 5119 C C . LEU B 1 160 ? 26.766 13.078 14.477 1 93.38 160 LEU B C 1
ATOM 5121 O O . LEU B 1 160 ? 26.953 13.867 13.547 1 93.38 160 LEU B O 1
ATOM 5125 N N . TYR B 1 161 ? 26.281 13.492 15.648 1 88.5 161 TYR B N 1
ATOM 5126 C CA . TYR B 1 161 ? 25.859 14.867 15.906 1 88.5 161 TYR B CA 1
ATOM 5127 C C . TYR B 1 161 ? 26.969 15.852 15.539 1 88.5 161 TYR B C 1
ATOM 5129 O O . TYR B 1 161 ? 26.75 16.797 14.773 1 88.5 161 TYR B O 1
ATOM 5137 N N . GLY B 1 162 ? 28.156 15.688 15.914 1 89.19 162 GLY B N 1
ATOM 5138 C CA . GLY B 1 162 ? 29.25 16.625 15.703 1 89.19 162 GLY B CA 1
ATOM 5139 C C . GLY B 1 162 ? 29.891 16.5 14.328 1 89.19 162 GLY B C 1
ATOM 5140 O O . GLY B 1 162 ? 30.75 17.312 13.961 1 89.19 162 GLY B O 1
ATOM 5141 N N . ARG B 1 163 ? 29.453 15.609 13.555 1 93.12 163 ARG B N 1
ATOM 5142 C CA . ARG B 1 163 ? 30.062 15.359 12.25 1 93.12 163 ARG B CA 1
ATOM 5143 C C . ARG B 1 163 ? 29.234 15.977 11.133 1 93.12 163 ARG B C 1
ATOM 5145 O O . ARG B 1 163 ? 29.75 16.312 10.07 1 93.12 163 ARG B O 1
ATOM 5152 N N . ARG B 1 164 ? 27.953 16.172 11.406 1 93.5 164 ARG B N 1
ATOM 5153 C CA . ARG B 1 164 ? 27.078 16.734 10.375 1 93.5 164 ARG B CA 1
ATOM 5154 C C . ARG B 1 164 ? 27.469 18.156 10.031 1 93.5 164 ARG B C 1
ATOM 5156 O O . ARG B 1 164 ? 27.812 18.938 10.914 1 93.5 164 ARG B O 1
ATOM 5163 N N . THR B 1 165 ? 27.453 18.484 8.773 1 95.38 165 THR B N 1
ATOM 5164 C CA . THR B 1 165 ? 27.797 19.812 8.312 1 95.38 165 THR B CA 1
ATOM 5165 C C . THR B 1 165 ? 26.547 20.609 7.973 1 95.38 165 THR B C 1
ATOM 5167 O O . THR B 1 165 ? 26.625 21.812 7.691 1 95.38 165 THR B O 1
ATOM 5170 N N . GLY B 1 166 ? 25.453 19.969 7.973 1 95.31 166 GLY B N 1
ATOM 5171 C CA . GLY B 1 166 ? 24.172 20.625 7.75 1 95.31 166 GLY B CA 1
ATOM 5172 C C . GLY B 1 166 ? 22.984 19.688 7.879 1 95.31 166 GLY B C 1
ATOM 5173 O O . GLY B 1 166 ? 23.141 18.469 7.766 1 95.31 166 GLY B O 1
ATOM 5174 N N . SER B 1 167 ? 21.906 20.172 8.227 1 96 167 SER B N 1
ATOM 5175 C CA . SER B 1 167 ? 20.656 19.422 8.266 1 96 167 SER B CA 1
ATOM 5176 C C . SER B 1 167 ? 19.469 20.281 7.879 1 96 167 SER B C 1
ATOM 5178 O O . SER B 1 167 ? 19.516 21.5 7.992 1 96 167 SER B O 1
ATOM 5180 N N . TRP B 1 168 ? 18.484 19.641 7.32 1 95.56 168 TRP B N 1
ATOM 5181 C CA . TRP B 1 168 ? 17.266 20.344 6.914 1 95.56 168 TRP B CA 1
ATOM 5182 C C . TRP B 1 168 ? 16.047 19.453 7.074 1 95.56 168 TRP B C 1
ATOM 5184 O O . TRP B 1 168 ? 16 18.344 6.543 1 95.56 168 TRP B O 1
ATOM 5194 N N . LYS B 1 169 ? 15.062 19.875 7.844 1 95 169 LYS B N 1
ATOM 5195 C CA . LYS B 1 169 ? 13.781 19.188 7.941 1 95 169 LYS B CA 1
ATOM 5196 C C . LYS B 1 169 ? 12.805 19.703 6.883 1 95 169 LYS B C 1
ATOM 5198 O O . LYS B 1 169 ? 12.422 20.875 6.902 1 95 169 LYS B O 1
ATOM 5203 N N . LEU B 1 170 ? 12.43 18.844 5.984 1 94.19 170 LEU B N 1
ATOM 5204 C CA . LEU B 1 170 ? 11.445 19.234 4.984 1 94.19 170 LEU B CA 1
ATOM 5205 C C . LEU B 1 170 ? 10.047 19.312 5.602 1 94.19 170 LEU B C 1
ATOM 5207 O O . LEU B 1 170 ? 9.664 18.438 6.387 1 94.19 170 LEU B O 1
ATOM 5211 N N . SER B 1 171 ? 9.312 20.375 5.309 1 92 171 SER B N 1
ATOM 5212 C CA . SER B 1 171 ? 7.961 20.578 5.809 1 92 171 SER B CA 1
ATOM 5213 C C . SER B 1 171 ? 6.961 20.719 4.664 1 92 171 SER B C 1
ATOM 5215 O O . SER B 1 171 ? 7.355 20.812 3.498 1 92 171 SER B O 1
ATOM 5217 N N . ALA B 1 172 ? 5.652 20.625 5.066 1 93.81 172 ALA B N 1
ATOM 5218 C CA . ALA B 1 172 ? 4.602 20.812 4.066 1 93.81 172 ALA B CA 1
ATOM 5219 C C . ALA B 1 172 ? 4.742 22.156 3.365 1 93.81 172 ALA B C 1
ATOM 5221 O O . ALA B 1 172 ? 5.254 23.125 3.945 1 93.81 172 ALA B O 1
ATOM 5222 N N . LEU B 1 173 ? 4.332 22.234 2.123 1 93.88 173 LEU B N 1
ATOM 5223 C CA . LEU B 1 173 ? 4.34 23.484 1.387 1 93.88 173 LEU B CA 1
ATOM 5224 C C . LEU B 1 173 ? 3.365 24.484 2.004 1 93.88 173 LEU B C 1
ATOM 5226 O O . LEU B 1 173 ? 2.275 24.109 2.438 1 93.88 173 LEU B O 1
ATOM 5230 N N . PRO B 1 174 ? 3.771 25.703 2.035 1 92.38 174 PRO B N 1
ATOM 5231 C CA . PRO B 1 174 ? 2.842 26.719 2.535 1 92.38 174 PRO B CA 1
ATOM 5232 C C . PRO B 1 174 ? 1.621 26.891 1.634 1 92.38 174 PRO B C 1
ATOM 5234 O O . PRO B 1 174 ? 1.708 26.672 0.422 1 92.38 174 PRO B O 1
ATOM 5237 N N . PHE B 1 175 ? 0.557 27.375 2.207 1 95.69 175 PHE B N 1
ATOM 5238 C CA . PHE B 1 175 ? -0.725 27.484 1.521 1 95.69 175 PHE B CA 1
ATOM 5239 C C . PHE B 1 175 ? -0.583 28.297 0.237 1 95.69 175 PHE B C 1
ATOM 5241 O O . PHE B 1 175 ? -1.064 27.875 -0.82 1 95.69 175 PHE B O 1
ATOM 5248 N N . PRO B 1 176 ? 0.151 29.422 0.228 1 92.44 176 PRO B N 1
ATOM 5249 C CA . PRO B 1 176 ? 0.201 30.219 -0.993 1 92.44 176 PRO B CA 1
ATOM 5250 C C . PRO B 1 176 ? 0.881 29.5 -2.152 1 92.44 176 PRO B C 1
ATOM 5252 O O . PRO B 1 176 ? 0.615 29.812 -3.318 1 92.44 176 PRO B O 1
ATOM 5255 N N . SER B 1 177 ? 1.679 28.578 -1.829 1 91.25 177 SER B N 1
ATOM 5256 C CA . SER B 1 177 ? 2.416 27.844 -2.855 1 91.25 177 SER B CA 1
ATOM 5257 C C . SER B 1 177 ? 1.48 27 -3.715 1 91.25 177 SER B C 1
ATOM 5259 O O . SER B 1 177 ? 1.847 26.578 -4.816 1 91.25 177 SER B O 1
ATOM 5261 N N . LEU B 1 178 ? 0.286 26.719 -3.252 1 94.44 178 LEU B N 1
ATOM 5262 C CA . LEU B 1 178 ? -0.667 25.891 -3.99 1 94.44 178 LEU B CA 1
ATOM 5263 C C . LEU B 1 178 ? -1.046 26.562 -5.312 1 94.44 178 LEU B C 1
ATOM 5265 O O . LEU B 1 178 ? -1.369 25.875 -6.281 1 94.44 178 LEU B O 1
ATOM 5269 N N . SER B 1 179 ? -0.937 27.875 -5.355 1 92.88 179 SER B N 1
ATOM 5270 C CA . SER B 1 179 ? -1.315 28.609 -6.555 1 92.88 179 SER B CA 1
ATOM 5271 C C . SER B 1 179 ? -0.403 28.266 -7.727 1 92.88 179 SER B C 1
ATOM 5273 O O . SER B 1 179 ? -0.812 28.359 -8.891 1 92.88 179 SER B O 1
ATOM 5275 N N . SER B 1 180 ? 0.775 27.844 -7.398 1 90.44 180 SER B N 1
ATOM 5276 C CA . SER B 1 180 ? 1.721 27.469 -8.445 1 90.44 180 SER B CA 1
ATOM 5277 C C . SER B 1 180 ? 1.317 26.156 -9.102 1 90.44 180 SER B C 1
ATOM 5279 O O . SER B 1 180 ? 1.639 25.906 -10.273 1 90.44 180 SER B O 1
ATOM 5281 N N . PHE B 1 181 ? 0.599 25.297 -8.383 1 91.62 181 PHE B N 1
ATOM 5282 C CA . PHE B 1 181 ? 0.141 24.016 -8.898 1 91.62 181 PHE B CA 1
ATOM 5283 C C . PHE B 1 181 ? -1.197 24.172 -9.609 1 91.62 181 PHE B C 1
ATOM 5285 O O . PHE B 1 181 ? -1.526 23.391 -10.5 1 91.62 181 PHE B O 1
ATOM 5292 N N . PHE B 1 182 ? -1.937 25.188 -9.148 1 93.38 182 PHE B N 1
ATOM 5293 C CA . PHE B 1 182 ? -3.291 25.391 -9.648 1 93.38 182 PHE B CA 1
ATOM 5294 C C . PHE B 1 182 ? -3.48 26.828 -10.125 1 93.38 182 PHE B C 1
ATOM 5296 O O . PHE B 1 182 ? -4.27 27.578 -9.555 1 93.38 182 PHE B O 1
ATOM 5303 N N . ARG B 1 183 ? -2.959 27.219 -11.242 1 87.81 183 ARG B N 1
ATOM 5304 C CA . ARG B 1 183 ? -2.838 28.578 -11.727 1 87.81 183 ARG B CA 1
ATOM 5305 C C . ARG B 1 183 ? -4.207 29.172 -12.055 1 87.81 183 ARG B C 1
ATOM 5307 O O . ARG B 1 183 ? -4.41 30.375 -11.953 1 87.81 183 ARG B O 1
ATOM 5314 N N . ASN B 1 184 ? -5.18 28.359 -12.359 1 88.62 184 ASN B N 1
ATOM 5315 C CA . ASN B 1 184 ? -6.469 28.891 -12.797 1 88.62 184 ASN B CA 1
ATOM 5316 C C . ASN B 1 184 ? -7.52 28.781 -11.688 1 88.62 184 ASN B C 1
ATOM 5318 O O . ASN B 1 184 ? -8.711 28.969 -11.938 1 88.62 184 ASN B O 1
ATOM 5322 N N . LYS B 1 185 ? -7.051 28.625 -10.516 1 93.88 185 LYS B N 1
ATOM 5323 C CA . LYS B 1 185 ? -8.008 28.484 -9.422 1 93.88 185 LYS B CA 1
ATOM 5324 C C . LYS B 1 185 ? -8.016 29.719 -8.523 1 93.88 185 LYS B C 1
ATOM 5326 O O . LYS B 1 185 ? -6.965 30.312 -8.289 1 93.88 185 LYS B O 1
ATOM 5331 N N . ASP B 1 186 ? -9.18 30.031 -8.117 1 95.25 186 ASP B N 1
ATOM 5332 C CA . ASP B 1 186 ? -9.266 31.141 -7.172 1 95.25 186 ASP B CA 1
ATOM 5333 C C . ASP B 1 186 ? -8.969 30.688 -5.746 1 95.25 186 ASP B C 1
ATOM 5335 O O . ASP B 1 186 ? -8.742 29.5 -5.508 1 95.25 186 ASP B O 1
ATOM 5339 N N . ILE B 1 187 ? -8.969 31.562 -4.816 1 96.81 187 ILE B N 1
ATOM 5340 C CA . ILE B 1 187 ? -8.508 31.281 -3.459 1 96.81 187 ILE B CA 1
ATOM 5341 C C . ILE B 1 187 ? -9.5 30.344 -2.771 1 96.81 187 ILE B C 1
ATOM 5343 O O . ILE B 1 187 ? -9.109 29.531 -1.937 1 96.81 187 ILE B O 1
ATOM 5347 N N . GLU B 1 188 ? -10.773 30.5 -3.055 1 97.5 188 GLU B N 1
ATOM 5348 C CA . GLU B 1 188 ? -11.758 29.609 -2.451 1 97.5 188 GLU B CA 1
ATOM 5349 C C . GLU B 1 188 ? -11.461 28.156 -2.805 1 97.5 188 GLU B C 1
ATOM 5351 O O . GLU B 1 188 ? -11.484 27.281 -1.935 1 97.5 188 GLU B O 1
ATOM 5356 N N . GLU B 1 189 ? -11.18 27.953 -4.066 1 97.19 189 GLU B N 1
ATOM 5357 C CA . GLU B 1 189 ? -10.82 26.625 -4.523 1 97.19 189 GLU B CA 1
ATOM 5358 C C . GLU B 1 189 ? -9.516 26.156 -3.887 1 97.19 189 GLU B C 1
ATOM 5360 O O . GLU B 1 189 ? -9.383 24.984 -3.527 1 97.19 189 GLU B O 1
ATOM 5365 N N . LEU B 1 190 ? -8.586 27.047 -3.752 1 97.75 190 LEU B N 1
ATOM 5366 C CA . LEU B 1 190 ? -7.297 26.703 -3.152 1 97.75 190 LEU B CA 1
ATOM 5367 C C . LEU B 1 190 ? -7.473 26.297 -1.691 1 97.75 190 LEU B C 1
ATOM 5369 O O . LEU B 1 190 ? -6.801 25.375 -1.212 1 97.75 190 LEU B O 1
ATOM 5373 N N . ILE B 1 191 ? -8.367 27 -1.017 1 98.38 191 ILE B N 1
ATOM 5374 C CA . ILE B 1 191 ? -8.641 26.672 0.378 1 98.38 191 ILE B CA 1
ATOM 5375 C C . ILE B 1 191 ? -9.25 25.281 0.472 1 98.38 191 ILE B C 1
ATOM 5377 O O . ILE B 1 191 ? -8.875 24.484 1.339 1 98.38 191 ILE B O 1
ATOM 5381 N N . LYS B 1 192 ? -10.148 25 -0.424 1 98.62 192 LYS B N 1
ATOM 5382 C CA . LYS B 1 192 ? -10.758 23.672 -0.446 1 98.62 192 LYS B CA 1
ATOM 5383 C C . LYS B 1 192 ? -9.719 22.594 -0.743 1 98.62 192 LYS B C 1
ATOM 5385 O O . LYS B 1 192 ? -9.742 21.516 -0.135 1 98.62 192 LYS B O 1
ATOM 5390 N N . ILE B 1 193 ? -8.828 22.906 -1.622 1 98.25 193 ILE B N 1
ATOM 5391 C CA . ILE B 1 193 ? -7.762 21.969 -1.966 1 98.25 193 ILE B CA 1
ATOM 5392 C C . ILE B 1 193 ? -6.859 21.734 -0.754 1 98.25 193 ILE B C 1
ATOM 5394 O O . ILE B 1 193 ? -6.582 20.594 -0.383 1 98.25 193 ILE B O 1
ATOM 5398 N N . TRP B 1 194 ? -6.469 22.797 -0.149 1 98.44 194 TRP B N 1
ATOM 5399 C CA . TRP B 1 194 ? -5.641 22.703 1.049 1 98.44 194 TRP B CA 1
ATOM 5400 C C . TRP B 1 194 ? -6.352 21.906 2.141 1 98.44 194 TRP B C 1
ATOM 5402 O O . TRP B 1 194 ? -5.73 21.094 2.834 1 98.44 194 TRP B O 1
ATOM 5412 N N . SER B 1 195 ? -7.598 22.156 2.242 1 98.69 195 SER B N 1
ATOM 5413 C CA . SER B 1 195 ? -8.406 21.469 3.25 1 98.69 195 SER B CA 1
ATOM 5414 C C . SER B 1 195 ? -8.414 19.969 3.031 1 98.69 195 SER B C 1
ATOM 5416 O O . SER B 1 195 ? -8.555 19.188 3.982 1 98.69 195 SER B O 1
ATOM 5418 N N . THR B 1 196 ? -8.234 19.578 1.819 1 98.44 196 THR B N 1
ATOM 5419 C CA . THR B 1 196 ? -8.359 18.172 1.449 1 98.44 196 THR B CA 1
ATOM 5420 C C . THR B 1 196 ? -6.992 17.484 1.471 1 98.44 196 THR B C 1
ATOM 5422 O O . THR B 1 196 ? -6.828 16.438 2.096 1 98.44 196 THR B O 1
ATOM 5425 N N . VAL B 1 197 ? -5.969 18.125 0.897 1 98.12 197 VAL B N 1
ATOM 5426 C CA . VAL B 1 197 ? -4.73 17.391 0.663 1 98.12 197 VAL B CA 1
ATOM 5427 C C . VAL B 1 197 ? -3.57 18.094 1.369 1 98.12 197 VAL B C 1
ATOM 5429 O O . VAL B 1 197 ? -2.414 17.688 1.231 1 98.12 197 VAL B O 1
ATOM 5432 N N . ASP B 1 198 ? -3.867 19.141 2.076 1 97.31 198 ASP B N 1
ATOM 5433 C CA . ASP B 1 198 ? -2.822 19.844 2.812 1 97.31 198 ASP B CA 1
ATOM 5434 C C . ASP B 1 198 ? -1.73 20.344 1.869 1 97.31 198 ASP B C 1
ATOM 5436 O O . ASP B 1 198 ? -1.995 20.625 0.699 1 97.31 198 ASP B O 1
ATOM 5440 N N . GLY B 1 199 ? -0.548 20.641 2.365 1 95.88 199 GLY B N 1
ATOM 5441 C CA . GLY B 1 199 ? 0.587 21.094 1.577 1 95.88 199 GLY B CA 1
ATOM 5442 C C . GLY B 1 199 ? 1.544 19.969 1.21 1 95.88 199 GLY B C 1
ATOM 5443 O O . GLY B 1 199 ? 2.75 20.203 1.084 1 95.88 199 GLY B O 1
ATOM 5444 N N . ILE B 1 200 ? 1.007 18.766 1.075 1 95.69 200 ILE B N 1
ATOM 5445 C CA . ILE B 1 200 ? 1.862 17.609 0.792 1 95.69 200 ILE B CA 1
ATOM 5446 C C . ILE B 1 200 ? 2.004 17.438 -0.718 1 95.69 200 ILE B C 1
ATOM 5448 O O . ILE B 1 200 ? 1.036 17.094 -1.403 1 95.69 200 ILE B O 1
ATOM 5452 N N . PRO B 1 201 ? 3.182 17.562 -1.232 1 94.5 201 PRO B N 1
ATOM 5453 C CA . PRO B 1 201 ? 3.389 17.562 -2.684 1 94.5 201 PRO B CA 1
ATOM 5454 C C . PRO B 1 201 ? 2.834 16.312 -3.355 1 94.5 201 PRO B C 1
ATOM 5456 O O . PRO B 1 201 ? 2.197 16.406 -4.41 1 94.5 201 PRO B O 1
ATOM 5459 N N . PHE B 1 202 ? 3.047 15.219 -2.783 1 92.88 202 PHE B N 1
ATOM 5460 C CA . PHE B 1 202 ? 2.588 13.969 -3.375 1 92.88 202 PHE B CA 1
ATOM 5461 C C . PHE B 1 202 ? 1.078 13.992 -3.58 1 92.88 202 PHE B C 1
ATOM 5463 O O . PHE B 1 202 ? 0.583 13.578 -4.629 1 92.88 202 PHE B O 1
ATOM 5470 N N . TYR B 1 203 ? 0.343 14.422 -2.562 1 96.88 203 TYR B N 1
ATOM 5471 C CA . TYR B 1 203 ? -1.111 14.477 -2.664 1 96.88 203 TYR B CA 1
ATOM 5472 C C . TYR B 1 203 ? -1.551 15.516 -3.688 1 96.88 203 TYR B C 1
ATOM 5474 O O . TYR B 1 203 ? -2.439 15.258 -4.504 1 96.88 203 TYR B O 1
ATOM 5482 N N . ILE B 1 204 ? -0.898 16.625 -3.658 1 96.38 204 ILE B N 1
ATOM 5483 C CA . ILE B 1 204 ? -1.236 17.75 -4.52 1 96.38 204 ILE B CA 1
ATOM 5484 C C . ILE B 1 204 ? -1.117 17.328 -5.984 1 96.38 204 ILE B C 1
ATOM 5486 O O . ILE B 1 204 ? -2.014 17.609 -6.789 1 96.38 204 ILE B O 1
ATOM 5490 N N . LEU B 1 205 ? -0.152 16.594 -6.32 1 93.62 205 LEU B N 1
ATOM 5491 C CA . LEU B 1 205 ? 0.168 16.234 -7.699 1 93.62 205 LEU B CA 1
ATOM 5492 C C . LEU B 1 205 ? -0.803 15.188 -8.234 1 93.62 205 LEU B C 1
ATOM 5494 O O . LEU B 1 205 ? -0.87 14.961 -9.438 1 93.62 205 LEU B O 1
ATOM 5498 N N . GLN B 1 206 ? -1.518 14.531 -7.332 1 94.12 206 GLN B N 1
ATOM 5499 C CA . GLN B 1 206 ? -2.486 13.531 -7.77 1 94.12 206 GLN B CA 1
ATOM 5500 C C . GLN B 1 206 ? -3.764 14.195 -8.281 1 94.12 206 GLN B C 1
ATOM 5502 O O . GLN B 1 206 ? -4.57 13.555 -8.961 1 94.12 206 GLN B O 1
ATOM 5507 N N . LEU B 1 207 ? -3.953 15.453 -7.965 1 96.69 207 LEU B N 1
ATOM 5508 C CA . LEU B 1 207 ? -5.184 16.141 -8.352 1 96.69 207 LEU B CA 1
ATOM 5509 C C . LEU B 1 207 ? -5.082 16.672 -9.773 1 96.69 207 LEU B C 1
ATOM 5511 O O . LEU B 1 207 ? -3.986 16.969 -10.258 1 96.69 207 LEU B O 1
ATOM 5515 N N . ASP B 1 208 ? -6.227 16.734 -10.461 1 96 208 ASP B N 1
ATOM 5516 C CA . ASP B 1 208 ? -6.34 17.328 -11.781 1 96 208 ASP B CA 1
ATOM 5517 C C . ASP B 1 208 ? -6.672 18.828 -11.68 1 96 208 ASP B C 1
ATOM 5519 O O . ASP B 1 208 ? -7.77 19.188 -11.258 1 96 208 ASP B O 1
ATOM 5523 N N . PRO B 1 209 ? -5.746 19.688 -12.109 1 95.12 209 PRO B N 1
ATOM 5524 C CA . PRO B 1 209 ? -5.973 21.125 -11.977 1 95.12 209 PRO B CA 1
ATOM 5525 C C . PRO B 1 209 ? -7.145 21.625 -12.82 1 95.12 209 PRO B C 1
ATOM 5527 O O . PRO B 1 209 ? -7.629 22.734 -12.617 1 95.12 209 PRO B O 1
ATOM 5530 N N . ARG B 1 210 ? -7.598 20.938 -13.859 1 95.25 210 ARG B N 1
ATOM 5531 C CA . ARG B 1 210 ? -8.68 21.328 -14.75 1 95.25 210 ARG B CA 1
ATOM 5532 C C . ARG B 1 210 ? -10.039 21.047 -14.117 1 95.25 210 ARG B C 1
ATOM 5534 O O . ARG B 1 210 ? -11.062 21.578 -14.57 1 95.25 210 ARG B O 1
ATOM 5541 N N . LEU B 1 211 ? -10.109 20.172 -12.945 1 97.12 211 LEU B N 1
ATOM 5542 C CA . LEU B 1 211 ? -11.352 19.781 -12.297 1 97.12 211 LEU B CA 1
ATOM 5543 C C . LEU B 1 211 ? -11.594 20.609 -11.031 1 97.12 211 LEU B C 1
ATOM 5545 O O . LEU B 1 211 ? -10.648 21.125 -10.438 1 97.12 211 LEU B O 1
ATOM 5549 N N . SER B 1 212 ? -12.898 20.75 -10.664 1 96.94 212 SER B N 1
ATOM 5550 C CA . SER B 1 212 ? -13.211 21.344 -9.359 1 96.94 212 SER B CA 1
ATOM 5551 C C . SER B 1 212 ? -12.711 20.453 -8.227 1 96.94 212 SER B C 1
ATOM 5553 O O . SER B 1 212 ? -12.359 19.297 -8.445 1 96.94 212 SER B O 1
ATOM 5555 N N . VAL B 1 213 ? -12.656 21.031 -7.031 1 97.38 213 VAL B N 1
ATOM 5556 C CA . VAL B 1 213 ? -12.211 20.25 -5.887 1 97.38 213 VAL B CA 1
ATOM 5557 C C . VAL B 1 213 ? -13.164 19.078 -5.652 1 97.38 213 VAL B C 1
ATOM 5559 O O . VAL B 1 213 ? -12.734 17.969 -5.332 1 97.38 213 VAL B O 1
ATOM 5562 N N . GLU B 1 214 ? -14.461 19.328 -5.879 1 97.56 214 GLU B N 1
ATOM 5563 C CA . GLU B 1 214 ? -15.461 18.281 -5.699 1 97.56 214 GLU B CA 1
ATOM 5564 C C . GLU B 1 214 ? -15.266 17.156 -6.711 1 97.56 214 GLU B C 1
ATOM 5566 O O . GLU B 1 214 ? -15.383 15.969 -6.367 1 97.56 214 GLU B O 1
ATOM 5571 N N . GLU B 1 215 ? -14.977 17.531 -7.871 1 97.5 215 GLU B N 1
ATOM 5572 C CA . GLU B 1 215 ? -14.703 16.531 -8.898 1 97.5 215 GLU B CA 1
ATOM 5573 C C . GLU B 1 215 ? -13.438 15.734 -8.586 1 97.5 215 GLU B C 1
ATOM 5575 O O . GLU B 1 215 ? -13.391 14.523 -8.797 1 97.5 215 GLU B O 1
ATOM 5580 N N . ASN B 1 216 ? -12.422 16.438 -8.148 1 98.19 216 ASN B N 1
ATOM 5581 C CA . ASN B 1 216 ? -11.203 15.742 -7.746 1 98.19 216 ASN B CA 1
ATOM 5582 C C . ASN B 1 216 ? -11.461 14.758 -6.609 1 98.19 216 ASN B C 1
ATOM 5584 O O . ASN B 1 216 ? -10.93 13.648 -6.609 1 98.19 216 ASN B O 1
ATOM 5588 N N . ILE B 1 217 ? -12.266 15.188 -5.656 1 98.5 217 ILE B N 1
ATOM 5589 C CA . ILE B 1 217 ? -12.617 14.312 -4.543 1 98.5 217 ILE B CA 1
ATOM 5590 C C . ILE B 1 217 ? -13.312 13.062 -5.066 1 98.5 217 ILE B C 1
ATOM 5592 O O . ILE B 1 217 ? -12.969 11.945 -4.684 1 98.5 217 ILE B O 1
ATOM 5596 N N . LYS B 1 218 ? -14.195 13.234 -6.012 1 97.5 218 LYS B N 1
ATOM 5597 C CA . LYS B 1 218 ? -14.977 12.141 -6.582 1 97.5 218 LYS B CA 1
ATOM 5598 C C . LYS B 1 218 ? -14.086 11.195 -7.387 1 97.5 218 LYS B C 1
ATOM 5600 O O . LYS B 1 218 ? -14.117 9.977 -7.18 1 97.5 218 LYS B O 1
ATOM 5605 N N . PHE B 1 219 ? -13.203 11.75 -8.164 1 95.75 219 PHE B N 1
ATOM 5606 C CA . PHE B 1 219 ? -12.555 10.945 -9.203 1 95.75 219 PHE B CA 1
ATOM 5607 C C . PHE B 1 219 ? -11.141 10.562 -8.789 1 95.75 219 PHE B C 1
ATOM 5609 O O . PHE B 1 219 ? -10.609 9.555 -9.258 1 95.75 219 PHE B O 1
ATOM 5616 N N . LYS B 1 220 ? -10.531 11.336 -7.895 1 96.75 220 LYS B N 1
ATOM 5617 C CA . LYS B 1 220 ? -9.117 11.102 -7.594 1 96.75 220 LYS B CA 1
ATOM 5618 C C . LYS B 1 220 ? -8.945 10.555 -6.18 1 96.75 220 LYS B C 1
ATOM 5620 O O . LYS B 1 220 ? -7.902 9.984 -5.855 1 96.75 220 LYS B O 1
ATOM 5625 N N . ILE B 1 221 ? -9.977 10.719 -5.367 1 97.75 221 ILE B N 1
ATOM 5626 C CA . ILE B 1 221 ? -9.82 10.32 -3.973 1 97.75 221 ILE B CA 1
ATOM 5627 C C . ILE B 1 221 ? -10.789 9.188 -3.639 1 97.75 221 ILE B C 1
ATOM 5629 O O . ILE B 1 221 ? -10.375 8.148 -3.125 1 97.75 221 ILE B O 1
ATOM 5633 N N . MET B 1 222 ? -12.07 9.312 -4.059 1 97.56 222 MET B N 1
ATOM 5634 C CA . MET B 1 222 ? -13.102 8.391 -3.592 1 97.56 222 MET B CA 1
ATOM 5635 C C . MET B 1 222 ? -13.289 7.238 -4.574 1 97.56 222 MET B C 1
ATOM 5637 O O . MET B 1 222 ? -14.062 6.316 -4.316 1 97.56 222 MET B O 1
ATOM 5641 N N . LYS B 1 223 ? -12.625 7.281 -5.637 1 93.81 223 LYS B N 1
ATOM 5642 C CA . 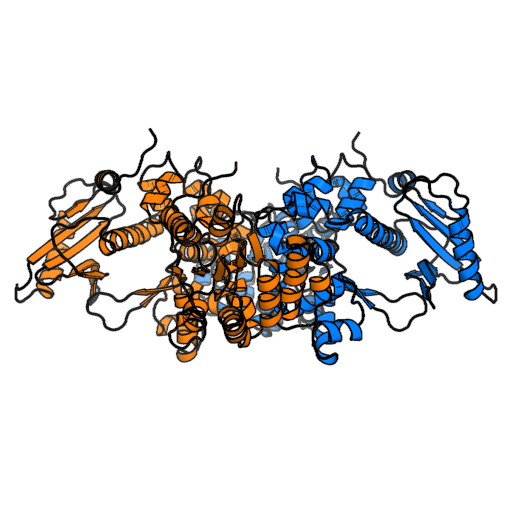LYS B 1 223 ? -12.758 6.223 -6.629 1 93.81 223 LYS B CA 1
ATOM 5643 C C . LYS B 1 223 ? -11.625 5.211 -6.508 1 93.81 223 LYS B C 1
ATOM 5645 O O . LYS B 1 223 ? -10.445 5.582 -6.531 1 93.81 223 LYS B O 1
ATOM 5650 N N . LYS B 1 224 ? -12.008 3.953 -6.445 1 87.06 224 LYS B N 1
ATOM 5651 C CA . LYS B 1 224 ? -11.047 2.857 -6.355 1 87.06 224 LYS B CA 1
ATOM 5652 C C . LYS B 1 224 ? -10.117 2.844 -7.562 1 87.06 224 LYS B C 1
ATOM 5654 O O . LYS B 1 224 ? -10.539 3.123 -8.688 1 87.06 224 LYS B O 1
ATOM 5659 N N . GLY B 1 225 ? -8.836 2.514 -7.367 1 80.19 225 GLY B N 1
ATOM 5660 C CA . GLY B 1 225 ? -7.848 2.492 -8.43 1 80.19 225 GLY B CA 1
ATOM 5661 C C . GLY B 1 225 ? -6.922 3.689 -8.406 1 80.19 225 GLY B C 1
ATOM 5662 O O . GLY B 1 225 ? -5.812 3.633 -8.945 1 80.19 225 GLY B O 1
ATOM 5663 N N . ASN B 1 226 ? -7.465 4.754 -7.789 1 87.31 226 ASN B N 1
ATOM 5664 C CA . ASN B 1 226 ? -6.609 5.926 -7.633 1 87.31 226 ASN B CA 1
ATOM 5665 C C . ASN B 1 226 ? -5.648 5.766 -6.461 1 87.31 226 ASN B C 1
ATOM 5667 O O . ASN B 1 226 ? -5.965 5.094 -5.48 1 87.31 226 ASN B O 1
ATOM 5671 N N . VAL B 1 227 ? -4.539 6.398 -6.551 1 87 227 VAL B N 1
ATOM 5672 C CA . VAL B 1 227 ? -3.463 6.281 -5.57 1 87 227 VAL B CA 1
ATOM 5673 C C . VAL B 1 227 ? -3.941 6.805 -4.215 1 87 227 VAL B C 1
ATOM 5675 O O . VAL B 1 227 ? -3.645 6.211 -3.176 1 87 227 VAL B O 1
ATOM 5678 N N . LEU B 1 228 ? -4.746 7.84 -4.188 1 94.81 228 LEU B N 1
ATOM 5679 C CA . LEU B 1 228 ? -5.121 8.5 -2.941 1 94.81 228 LEU B CA 1
ATOM 5680 C C . LEU B 1 228 ? -6.203 7.707 -2.215 1 94.81 228 LEU B C 1
ATOM 5682 O O . LEU B 1 228 ? -6.449 7.93 -1.027 1 94.81 228 LEU B O 1
ATOM 5686 N N . TYR B 1 229 ? -6.84 6.75 -2.896 1 93.5 229 TYR B N 1
ATOM 5687 C CA . TYR B 1 229 ? -7.945 5.984 -2.324 1 93.5 229 TYR B CA 1
ATOM 5688 C C . TYR B 1 229 ? -7.48 5.172 -1.122 1 93.5 229 TYR B C 1
ATOM 5690 O O . TYR B 1 229 ? -8.172 5.109 -0.103 1 93.5 229 TYR B O 1
ATOM 5698 N N . ASP B 1 230 ? -6.25 4.676 -1.221 1 90.75 230 ASP B N 1
ATOM 5699 C CA . ASP B 1 230 ? -5.766 3.795 -0.163 1 90.75 230 ASP B CA 1
ATOM 5700 C C . ASP B 1 230 ? -4.547 4.395 0.539 1 90.75 230 ASP B C 1
ATOM 5702 O O . ASP B 1 230 ? -3.951 3.758 1.409 1 90.75 230 ASP B O 1
ATOM 5706 N N . GLU B 1 231 ? -4.195 5.562 0.271 1 92.19 231 GLU B N 1
ATOM 5707 C CA . GLU B 1 231 ? -2.91 6.148 0.645 1 92.19 231 GLU B CA 1
ATOM 5708 C C . GLU B 1 231 ? -2.727 6.156 2.16 1 92.19 231 GLU B C 1
ATOM 5710 O O . GLU B 1 231 ? -1.676 5.762 2.666 1 92.19 231 GLU B O 1
ATOM 5715 N N . PRO B 1 232 ? -3.723 6.602 2.994 1 93.75 232 PRO B N 1
ATOM 5716 C CA . PRO B 1 232 ? -3.508 6.625 4.441 1 93.75 232 PRO B CA 1
ATOM 5717 C C . PRO B 1 232 ? -3.283 5.23 5.027 1 93.75 232 PRO B C 1
ATOM 5719 O O . PRO B 1 232 ? -2.449 5.059 5.918 1 93.75 232 PRO B O 1
ATOM 5722 N N . LEU B 1 233 ? -4.004 4.246 4.5 1 91.31 233 LEU B N 1
ATOM 5723 C CA . LEU B 1 233 ? -3.803 2.877 4.969 1 91.31 233 LEU B CA 1
ATOM 5724 C C . LEU B 1 233 ? -2.41 2.373 4.602 1 91.31 233 LEU B C 1
ATOM 5726 O O . LEU B 1 233 ? -1.763 1.69 5.398 1 91.31 233 LEU B O 1
ATOM 5730 N N . TYR B 1 234 ? -2.029 2.76 3.422 1 87.06 234 TYR B N 1
ATOM 5731 C CA . TYR B 1 234 ? -0.693 2.389 2.967 1 87.06 234 TYR B CA 1
ATOM 5732 C C . TYR B 1 234 ? 0.377 2.99 3.873 1 87.06 234 TYR B C 1
ATOM 5734 O O . TYR B 1 234 ? 1.301 2.293 4.297 1 87.06 234 TYR B O 1
ATOM 5742 N N . LEU B 1 235 ? 0.237 4.203 4.195 1 90.25 235 LEU B N 1
ATOM 5743 C CA . LEU B 1 235 ? 1.219 4.914 5.008 1 90.25 235 LEU B CA 1
ATOM 5744 C C . LEU B 1 235 ? 1.259 4.355 6.426 1 90.25 235 LEU B C 1
ATOM 5746 O O . LEU B 1 235 ? 2.334 4.215 7.012 1 90.25 235 LEU B O 1
ATOM 5750 N N . LEU B 1 236 ? 0.108 4.055 6.973 1 90.38 236 LEU B N 1
ATOM 5751 C CA . LEU B 1 236 ? 0.054 3.512 8.328 1 90.38 236 LEU B CA 1
ATOM 5752 C C . LEU B 1 236 ? 0.76 2.162 8.398 1 90.38 236 LEU B C 1
ATOM 5754 O O . LEU B 1 236 ? 1.478 1.882 9.359 1 90.38 236 LEU B O 1
ATOM 5758 N N . ARG B 1 237 ? 0.604 1.4 7.348 1 85.31 237 ARG B N 1
ATOM 5759 C CA . ARG B 1 237 ? 1.229 0.083 7.309 1 85.31 237 ARG B CA 1
ATOM 5760 C C . ARG B 1 237 ? 2.744 0.199 7.172 1 85.31 237 ARG B C 1
ATOM 5762 O O . ARG B 1 237 ? 3.484 -0.622 7.719 1 85.31 237 ARG B O 1
ATOM 5769 N N . GLU B 1 238 ? 3.131 1.164 6.453 1 81.81 238 GLU B N 1
ATOM 5770 C CA . GLU B 1 238 ? 4.559 1.37 6.227 1 81.81 238 GLU B CA 1
ATOM 5771 C C . GLU B 1 238 ? 5.246 1.907 7.477 1 81.81 238 GLU B C 1
ATOM 5773 O O . GLU B 1 238 ? 6.387 1.548 7.766 1 81.81 238 GLU B O 1
ATOM 5778 N N . GLU B 1 239 ? 4.5 2.701 8.211 1 83.12 239 GLU B N 1
ATOM 5779 C CA . GLU B 1 239 ? 5.117 3.455 9.297 1 83.12 239 GLU B CA 1
ATOM 5780 C C . GLU B 1 239 ? 5.004 2.707 10.625 1 83.12 239 GLU B C 1
ATOM 5782 O O . GLU B 1 239 ? 5.848 2.869 11.508 1 83.12 239 GLU B O 1
ATOM 5787 N N . PHE B 1 240 ? 3.926 1.868 10.711 1 84.06 240 PHE B N 1
ATOM 5788 C CA . PHE B 1 240 ? 3.652 1.351 12.047 1 84.06 240 PHE B CA 1
ATOM 5789 C C . PHE B 1 240 ? 3.484 -0.164 12.016 1 84.06 240 PHE B C 1
ATOM 5791 O O . PHE B 1 240 ? 2.816 -0.702 11.133 1 84.06 240 PHE B O 1
ATOM 5798 N N . LYS B 1 241 ? 4 -0.837 13.016 1 78.56 241 LYS B N 1
ATOM 5799 C CA . LYS B 1 241 ? 3.857 -2.285 13.141 1 78.56 241 LYS B CA 1
ATOM 5800 C C . LYS B 1 241 ? 2.439 -2.664 13.555 1 78.56 241 LYS B C 1
ATOM 5802 O O . LYS B 1 241 ? 1.834 -3.562 12.969 1 78.56 241 LYS B O 1
ATOM 5807 N N . GLU B 1 242 ? 1.891 -1.866 14.57 1 85.44 242 GLU B N 1
ATOM 5808 C CA . GLU B 1 242 ? 0.54 -2.141 15.055 1 85.44 242 GLU B CA 1
ATOM 5809 C C . GLU B 1 242 ? -0.492 -1.295 14.312 1 85.44 242 GLU B C 1
ATOM 5811 O O . GLU B 1 242 ? -1.227 -0.521 14.93 1 85.44 242 GLU B O 1
ATOM 5816 N N . GLN B 1 243 ? -0.621 -1.527 13.094 1 85.38 243 GLN B N 1
ATOM 5817 C CA . GLN B 1 243 ? -1.415 -0.682 12.203 1 85.38 243 GLN B CA 1
ATOM 5818 C C . GLN B 1 243 ? -2.875 -0.641 12.648 1 85.38 243 GLN B C 1
ATOM 5820 O O . GLN B 1 243 ? -3.531 0.398 12.547 1 85.38 243 GLN B O 1
ATOM 5825 N N . ARG B 1 244 ? -3.414 -1.74 13.156 1 86.06 244 ARG B N 1
ATOM 5826 C CA . ARG B 1 244 ? -4.816 -1.822 13.547 1 86.06 244 ARG B CA 1
ATOM 5827 C C . ARG B 1 244 ? -5.129 -0.859 14.688 1 86.06 244 ARG B C 1
ATOM 5829 O O . ARG B 1 244 ? -6.191 -0.234 14.703 1 86.06 244 ARG B O 1
ATOM 5836 N N . VAL B 1 245 ? -4.219 -0.757 15.594 1 91.31 245 VAL B N 1
ATOM 5837 C CA . VAL B 1 245 ? -4.395 0.124 16.75 1 91.31 245 VAL B CA 1
ATOM 5838 C C . VAL B 1 245 ? -4.402 1.58 16.281 1 91.31 245 VAL B C 1
ATOM 5840 O O . VAL B 1 245 ? -5.285 2.352 16.672 1 91.31 245 VAL B O 1
ATOM 5843 N N . TYR B 1 246 ? -3.445 1.918 15.453 1 93.81 246 TYR B N 1
ATOM 5844 C CA . TYR B 1 246 ? -3.355 3.287 14.953 1 93.81 246 TYR B CA 1
ATOM 5845 C C . TYR B 1 246 ? -4.582 3.648 14.125 1 93.81 246 TYR B C 1
ATOM 5847 O O . TYR B 1 246 ? -5.086 4.77 14.203 1 93.81 246 TYR B O 1
ATOM 5855 N N . LEU B 1 247 ? -5.043 2.689 13.375 1 92.69 247 LEU B N 1
ATOM 5856 C CA . LEU B 1 247 ? -6.246 2.887 12.578 1 92.69 247 LEU B CA 1
ATOM 5857 C C . LEU B 1 247 ? -7.445 3.197 13.469 1 92.69 247 LEU B C 1
ATOM 5859 O O . LEU B 1 247 ? -8.219 4.109 13.18 1 92.69 247 LEU B O 1
ATOM 5863 N N . SER B 1 248 ? -7.598 2.463 14.531 1 92.44 248 SER B N 1
ATOM 5864 C CA . SER B 1 248 ? -8.711 2.652 15.453 1 92.44 248 SER B CA 1
ATOM 5865 C C . SER B 1 248 ? -8.633 4.012 16.141 1 92.44 248 SER B C 1
ATOM 5867 O O . SER B 1 248 ? -9.648 4.676 16.344 1 92.44 248 SER B O 1
ATOM 5869 N N . ILE B 1 249 ? -7.426 4.414 16.516 1 95.81 249 ILE B N 1
ATOM 5870 C CA . ILE B 1 249 ? -7.211 5.691 17.188 1 95.81 249 ILE B CA 1
ATOM 5871 C C . ILE B 1 249 ? -7.57 6.836 16.234 1 95.81 249 ILE B C 1
ATOM 5873 O O . ILE B 1 249 ? -8.32 7.742 16.609 1 95.81 249 ILE B O 1
ATOM 5877 N N . LEU B 1 250 ? -7.078 6.777 15.016 1 96.5 250 LEU B N 1
ATOM 5878 C CA . LEU B 1 250 ? -7.312 7.844 14.047 1 96.5 250 LEU B CA 1
ATOM 5879 C C . LEU B 1 250 ? -8.789 7.926 13.672 1 96.5 250 LEU B C 1
ATOM 5881 O O . LEU B 1 250 ? -9.32 9.016 13.469 1 96.5 250 LEU B O 1
ATOM 5885 N N . ARG B 1 251 ? -9.422 6.812 13.625 1 93.88 251 ARG B N 1
ATOM 5886 C CA . ARG B 1 251 ? -10.859 6.809 13.383 1 93.88 251 ARG B CA 1
ATOM 5887 C C . ARG B 1 251 ? -11.609 7.508 14.508 1 93.88 251 ARG B C 1
ATOM 5889 O O . ARG B 1 251 ? -12.5 8.328 14.258 1 93.88 251 ARG B O 1
ATOM 5896 N N . ALA B 1 252 ? -11.242 7.156 15.719 1 94.31 252 ALA B N 1
ATOM 5897 C CA . ALA B 1 252 ? -11.883 7.777 16.875 1 94.31 252 ALA B CA 1
ATOM 5898 C C . ALA B 1 252 ? -11.711 9.289 16.844 1 94.31 252 ALA B C 1
ATOM 5900 O O . ALA B 1 252 ? -12.672 10.039 17.016 1 94.31 252 ALA B O 1
ATOM 5901 N N . VAL B 1 253 ? -10.531 9.711 16.594 1 96.38 253 VAL B N 1
ATOM 5902 C CA . VAL B 1 253 ? -10.227 11.141 16.562 1 96.38 253 VAL B CA 1
ATOM 5903 C C . VAL B 1 253 ? -11.016 11.82 15.453 1 96.38 253 VAL B C 1
ATOM 5905 O O . VAL B 1 253 ? -11.555 12.914 15.641 1 96.38 253 VAL B O 1
ATOM 5908 N N . SER B 1 254 ? -11.141 11.188 14.336 1 93.69 254 SER B N 1
ATOM 5909 C CA . SER B 1 254 ? -11.844 11.758 13.195 1 93.69 254 SER B CA 1
ATOM 5910 C C . SER B 1 254 ? -13.336 11.898 13.484 1 93.69 254 SER B C 1
ATOM 5912 O O . SER B 1 254 ? -14.016 12.727 12.867 1 93.69 254 SER B O 1
ATOM 5914 N N . GLN B 1 255 ? -13.781 11.102 14.398 1 91.19 255 GLN B N 1
ATOM 5915 C CA . GLN B 1 255 ? -15.203 11.117 14.75 1 91.19 255 GLN B CA 1
ATOM 5916 C C . GLN B 1 255 ? -15.469 12.102 15.883 1 91.19 255 GLN B C 1
ATOM 5918 O O . GLN B 1 255 ? -16.609 12.227 16.344 1 91.19 255 GLN B O 1
ATOM 5923 N N . GLY B 1 256 ? -14.484 12.758 16.391 1 91.25 256 GLY B N 1
ATOM 5924 C CA . GLY B 1 256 ? -14.68 13.82 17.375 1 91.25 256 GLY B CA 1
ATOM 5925 C C . GLY B 1 256 ? -14.242 13.438 18.766 1 91.25 256 GLY B C 1
ATOM 5926 O O . GLY B 1 256 ? -14.352 14.242 19.703 1 91.25 256 GLY B O 1
ATOM 5927 N N . TYR B 1 257 ? -13.805 12.18 18.906 1 93.62 257 TYR B N 1
ATOM 5928 C CA . TYR B 1 257 ? -13.195 11.828 20.188 1 93.62 257 TYR B CA 1
ATOM 5929 C C . TYR B 1 257 ? -11.773 12.359 20.266 1 93.62 257 TYR B C 1
ATOM 5931 O O . TYR B 1 257 ? -10.867 11.844 19.609 1 93.62 257 TYR B O 1
ATOM 5939 N N . ASN B 1 258 ? -11.57 13.312 21.156 1 93.25 258 ASN B N 1
ATOM 5940 C CA . ASN B 1 258 ? -10.32 14.055 21.016 1 93.25 258 ASN B CA 1
ATOM 5941 C C . ASN B 1 258 ? -9.508 14.031 22.312 1 93.25 258 ASN B C 1
ATOM 5943 O O . ASN B 1 258 ? -8.406 14.586 22.359 1 93.25 258 ASN B O 1
ATOM 5947 N N . THR B 1 259 ? -10.039 13.477 23.422 1 94.19 259 THR B N 1
ATOM 5948 C CA . THR B 1 259 ? -9.273 13.352 24.656 1 94.19 259 THR B CA 1
ATOM 5949 C C . THR B 1 259 ? -8.844 11.906 24.891 1 94.19 259 THR B C 1
ATOM 5951 O O . THR B 1 259 ? -9.461 10.977 24.359 1 94.19 259 THR B O 1
ATOM 5954 N N . VAL B 1 260 ? -7.812 11.797 25.703 1 94.5 260 VAL B N 1
ATOM 5955 C CA . VAL B 1 260 ? -7.289 10.469 26 1 94.5 260 VAL B CA 1
ATOM 5956 C C . VAL B 1 260 ? -8.391 9.594 26.594 1 94.5 260 VAL B C 1
ATOM 5958 O O . VAL B 1 260 ? -8.531 8.422 26.234 1 94.5 260 VAL B O 1
ATOM 5961 N N . SER B 1 261 ? -9.188 10.195 27.375 1 94.44 261 SER B N 1
ATOM 5962 C CA . SER B 1 261 ? -10.266 9.453 28.031 1 94.44 261 SER B CA 1
ATOM 5963 C C . SER B 1 261 ? -11.297 8.984 27.016 1 94.44 261 SER B C 1
ATOM 5965 O O . SER B 1 261 ? -11.688 7.809 27.016 1 94.44 261 SER B O 1
ATOM 5967 N N . LYS B 1 262 ? -11.719 9.828 26.219 1 94.88 262 LYS B N 1
ATOM 5968 C CA . LYS B 1 262 ? -12.75 9.492 25.234 1 94.88 262 LYS B CA 1
ATOM 5969 C C . LYS B 1 262 ? -12.227 8.492 24.219 1 94.88 262 LYS B C 1
ATOM 5971 O O . LYS B 1 262 ? -12.938 7.559 23.828 1 94.88 262 LYS B O 1
ATOM 5976 N N . ILE B 1 263 ? -11.016 8.648 23.766 1 95.81 263 ILE B N 1
ATOM 5977 C CA . ILE B 1 263 ? -10.422 7.742 22.797 1 95.81 263 ILE B CA 1
ATOM 5978 C C . ILE B 1 263 ? -10.281 6.352 23.406 1 95.81 263 ILE B C 1
ATOM 5980 O O . ILE B 1 263 ? -10.578 5.348 22.766 1 95.81 263 ILE B O 1
ATOM 5984 N N . SER B 1 264 ? -9.812 6.367 24.641 1 95.5 264 SER B N 1
ATOM 5985 C CA . SER B 1 264 ? -9.656 5.102 25.359 1 95.5 264 SER B CA 1
ATOM 5986 C C . SER B 1 264 ? -10.977 4.355 25.469 1 95.5 264 SER B C 1
ATOM 5988 O O . SER B 1 264 ? -11.031 3.141 25.266 1 95.5 264 SER B O 1
ATOM 5990 N N . GLU B 1 265 ? -11.977 5.047 25.719 1 91.31 265 GLU B N 1
ATOM 5991 C CA . GLU B 1 265 ? -13.305 4.453 25.891 1 91.31 265 GLU B CA 1
ATOM 5992 C C . GLU B 1 265 ? -13.781 3.803 24.594 1 91.31 265 GLU B C 1
ATOM 5994 O O . GLU B 1 265 ? -14.289 2.68 24.609 1 91.31 265 GLU B O 1
ATOM 5999 N N . VAL B 1 266 ? -13.602 4.469 23.578 1 88.69 266 VAL B N 1
ATOM 6000 C CA . VAL B 1 266 ? -14.148 4 22.312 1 88.69 266 VAL B CA 1
ATOM 6001 C C . VAL B 1 266 ? -13.258 2.902 21.734 1 88.69 266 VAL B C 1
ATOM 6003 O O . VAL B 1 266 ? -13.75 1.965 21.094 1 88.69 266 VAL B O 1
ATOM 6006 N N . THR B 1 267 ? -11.992 2.941 21.891 1 89.69 267 THR B N 1
ATOM 6007 C CA . THR B 1 267 ? -11.062 1.99 21.297 1 89.69 267 THR B CA 1
ATOM 6008 C C . THR B 1 267 ? -10.844 0.792 22.219 1 89.69 267 THR B C 1
ATOM 6010 O O . THR B 1 267 ? -10.367 -0.257 21.781 1 89.69 267 THR B O 1
ATOM 6013 N N . GLY B 1 268 ? -11.008 0.946 23.484 1 88.25 268 GLY B N 1
ATOM 6014 C CA . GLY B 1 268 ? -10.758 -0.099 24.469 1 88.25 268 GLY B CA 1
ATOM 6015 C C . GLY B 1 268 ? -9.297 -0.182 24.891 1 88.25 268 GLY B C 1
ATOM 6016 O O . GLY B 1 268 ? -8.922 -1.069 25.656 1 88.25 268 GLY B O 1
ATOM 6017 N N . LEU B 1 269 ? -8.531 0.772 24.516 1 91.25 269 LEU B N 1
ATOM 6018 C CA . LEU B 1 269 ? -7.113 0.782 24.844 1 91.25 269 LEU B CA 1
ATOM 6019 C C . LEU B 1 269 ? -6.891 1.394 26.234 1 91.25 269 LEU B C 1
ATOM 6021 O O . LEU B 1 269 ? -7.562 2.357 26.594 1 91.25 269 LEU B O 1
ATOM 6025 N N . ASP B 1 270 ? -5.934 0.826 26.875 1 93.06 270 ASP B N 1
ATOM 6026 C CA . ASP B 1 270 ? -5.543 1.438 28.141 1 93.06 270 ASP B CA 1
ATOM 6027 C C . ASP B 1 270 ? -4.914 2.812 27.922 1 93.06 270 ASP B C 1
ATOM 6029 O O . ASP B 1 270 ? -4.168 3.01 26.953 1 93.06 270 ASP B O 1
ATOM 6033 N N . LYS B 1 271 ? -5.195 3.699 28.891 1 91.38 271 LYS B N 1
ATOM 6034 C CA . LYS B 1 271 ? -4.781 5.094 28.75 1 91.38 271 LYS B CA 1
ATOM 6035 C C . LYS B 1 271 ? -3.268 5.207 28.625 1 91.38 271 LYS B C 1
ATOM 6037 O O . LYS B 1 271 ? -2.766 6.027 27.844 1 91.38 271 LYS B O 1
ATOM 6042 N N . GLY B 1 272 ? -2.539 4.418 29.406 1 89.5 272 GLY B N 1
ATOM 6043 C CA . GLY B 1 272 ? -1.088 4.453 29.328 1 89.5 272 GLY B CA 1
ATOM 6044 C C . GLY B 1 272 ? -0.556 4.086 27.953 1 89.5 272 GLY B C 1
ATOM 6045 O O . GLY B 1 272 ? 0.255 4.816 27.375 1 89.5 272 GLY B O 1
ATOM 6046 N N . ASN B 1 273 ? -1.001 3.016 27.375 1 92.38 273 ASN B N 1
ATOM 6047 C CA . ASN B 1 273 ? -0.608 2.572 26.031 1 92.38 273 ASN B CA 1
ATOM 6048 C C . ASN B 1 273 ? -1.05 3.561 24.969 1 92.38 273 ASN B C 1
ATOM 6050 O O . ASN B 1 273 ? -0.31 3.824 24.016 1 92.38 273 ASN B O 1
ATOM 6054 N N . LEU B 1 274 ? -2.229 4.09 25.234 1 95.75 274 LEU B N 1
ATOM 6055 C CA . LEU B 1 274 ? -2.801 5.023 24.266 1 95.75 274 LEU B CA 1
ATOM 6056 C C . LEU B 1 274 ? -1.906 6.246 24.094 1 95.75 274 LEU B C 1
ATOM 6058 O O . LEU B 1 274 ? -1.7 6.719 22.969 1 95.75 274 LEU B O 1
ATOM 6062 N N . THR B 1 275 ? -1.372 6.766 25.141 1 94.44 275 THR B N 1
ATOM 6063 C CA . THR B 1 275 ? -0.521 7.949 25.094 1 94.44 275 THR B CA 1
ATOM 6064 C C . THR B 1 275 ? 0.732 7.68 24.266 1 94.44 275 THR B C 1
ATOM 6066 O O . THR B 1 275 ? 1.182 8.547 23.516 1 94.44 275 THR B O 1
ATOM 6069 N N . SER B 1 276 ? 1.229 6.535 24.391 1 94.31 276 SER B N 1
ATOM 6070 C CA . SER B 1 276 ? 2.408 6.168 23.609 1 94.31 276 SER B CA 1
ATOM 6071 C C . SER B 1 276 ? 2.096 6.125 22.125 1 94.31 276 SER B C 1
ATOM 6073 O O . SER B 1 276 ? 2.912 6.543 21.297 1 94.31 276 SER B O 1
ATOM 6075 N N . TYR B 1 277 ? 0.957 5.609 21.812 1 94.94 277 TYR B N 1
ATOM 6076 C CA . TYR B 1 277 ? 0.53 5.559 20.422 1 94.94 277 TYR B CA 1
ATOM 6077 C C . TYR B 1 277 ? 0.327 6.961 19.859 1 94.94 277 TYR B C 1
ATOM 6079 O O . TYR B 1 277 ? 0.737 7.254 18.734 1 94.94 277 TYR B O 1
ATOM 6087 N N . LEU B 1 278 ? -0.273 7.812 20.641 1 96.19 278 LEU B N 1
ATOM 6088 C CA . LEU B 1 278 ? -0.515 9.188 20.234 1 96.19 278 LEU B CA 1
ATOM 6089 C C . LEU B 1 278 ? 0.799 9.938 20.047 1 96.19 278 LEU B C 1
ATOM 6091 O O . LEU B 1 278 ? 0.944 10.727 19.109 1 96.19 278 LEU B O 1
ATOM 6095 N N . ASP B 1 279 ? 1.744 9.664 20.875 1 93.81 279 ASP B N 1
ATOM 6096 C CA . ASP B 1 279 ? 3.059 10.289 20.766 1 93.81 279 ASP B CA 1
ATOM 6097 C C . ASP B 1 279 ? 3.74 9.906 19.453 1 93.81 279 ASP B C 1
ATOM 6099 O O . ASP B 1 279 ? 4.352 10.75 18.797 1 93.81 279 ASP B O 1
ATOM 6103 N N . ARG B 1 280 ? 3.588 8.703 19.109 1 90.56 280 ARG B N 1
ATOM 6104 C CA . ARG B 1 280 ? 4.184 8.234 17.859 1 90.56 280 ARG B CA 1
ATOM 6105 C C . ARG B 1 280 ? 3.521 8.883 16.656 1 90.56 280 ARG B C 1
ATOM 6107 O O . ARG B 1 280 ? 4.195 9.242 15.68 1 90.56 280 ARG B O 1
ATOM 6114 N N . LEU B 1 281 ? 2.209 8.969 16.719 1 94.62 281 LEU B N 1
ATOM 6115 C CA . LEU B 1 281 ? 1.48 9.633 15.648 1 94.62 281 LEU B CA 1
ATOM 6116 C C . LEU B 1 281 ? 1.896 11.094 15.531 1 94.62 281 LEU B C 1
ATOM 6118 O O . LEU B 1 281 ? 2.004 11.633 14.43 1 94.62 281 LEU B O 1
ATOM 6122 N N . GLU B 1 282 ? 2.137 11.727 16.641 1 93.81 282 GLU B N 1
ATOM 6123 C CA . GLU B 1 282 ? 2.564 13.125 16.672 1 93.81 282 GLU B CA 1
ATOM 6124 C C . GLU B 1 282 ? 3.967 13.281 16.094 1 93.81 282 GLU B C 1
ATOM 6126 O O . GLU B 1 282 ? 4.227 14.211 15.328 1 93.81 282 GLU B O 1
ATOM 6131 N N . GLU B 1 283 ? 4.793 12.352 16.406 1 87.88 283 GLU B N 1
ATOM 6132 C CA . GLU B 1 283 ? 6.156 12.359 15.891 1 87.88 283 GLU B CA 1
ATOM 6133 C C . GLU B 1 283 ? 6.176 12.25 14.375 1 87.88 283 GLU B C 1
ATOM 6135 O O . GLU B 1 283 ? 7.074 12.781 13.719 1 87.88 283 GLU B O 1
ATOM 6140 N N . ASN B 1 284 ? 5.152 11.57 13.891 1 88.19 284 ASN B N 1
ATOM 6141 C CA . ASN B 1 284 ? 5.078 11.383 12.445 1 88.19 284 ASN B CA 1
ATOM 6142 C C . ASN B 1 284 ? 4.215 12.453 11.789 1 88.19 284 ASN B C 1
ATOM 6144 O O . ASN B 1 284 ? 3.895 12.359 10.602 1 88.19 284 ASN B O 1
ATOM 6148 N N . GLU B 1 285 ? 3.771 13.391 12.586 1 90.44 285 GLU B N 1
ATOM 6149 C CA . GLU B 1 285 ? 3.061 14.586 12.141 1 90.44 285 GLU B CA 1
ATOM 6150 C C . GLU B 1 285 ? 1.684 14.234 11.586 1 90.44 285 GLU B C 1
ATOM 6152 O O . GLU B 1 285 ? 1.213 14.859 10.633 1 90.44 285 GLU B O 1
ATOM 6157 N N . ILE B 1 286 ? 1.112 13.18 12.109 1 94.25 286 ILE B N 1
ATOM 6158 C CA . ILE B 1 286 ? -0.222 12.766 11.695 1 94.25 286 ILE B CA 1
ATOM 6159 C C . ILE B 1 286 ? -1.271 13.406 12.594 1 94.25 286 ILE B C 1
ATOM 6161 O O . ILE B 1 286 ? -2.309 13.875 12.117 1 94.25 286 ILE B O 1
ATOM 6165 N N . VAL B 1 287 ? -0.886 13.469 13.922 1 96.69 287 VAL B N 1
ATOM 6166 C CA . VAL B 1 287 ? -1.772 14.133 14.867 1 96.69 287 VAL B CA 1
ATOM 6167 C C . VAL B 1 287 ? -1.02 15.258 15.578 1 96.69 287 VAL B C 1
ATOM 6169 O O . VAL B 1 287 ? 0.203 15.359 15.461 1 96.69 287 VAL B O 1
ATOM 6172 N N . GLU B 1 288 ? -1.75 16.109 16.203 1 95.5 288 GLU B N 1
ATOM 6173 C CA . GLU B 1 288 ? -1.174 17.188 17.016 1 95.5 288 GLU B CA 1
ATOM 6174 C C . GLU B 1 288 ? -2.006 17.438 18.266 1 95.5 288 GLU B C 1
ATOM 6176 O O . GLU B 1 288 ? -3.207 17.156 18.297 1 95.5 288 GLU B O 1
ATOM 6181 N N . ARG B 1 289 ? -1.344 17.938 19.234 1 93.5 289 ARG B N 1
ATOM 6182 C CA . ARG B 1 289 ? -2.014 18.359 20.453 1 93.5 289 ARG B CA 1
ATOM 6183 C C . ARG B 1 289 ? -2.434 19.828 20.375 1 93.5 289 ARG B C 1
ATOM 6185 O O . ARG B 1 289 ? -1.624 20.688 20.016 1 93.5 289 ARG B O 1
ATOM 6192 N N . VAL B 1 290 ? -3.713 20.078 20.641 1 93.31 290 VAL B N 1
ATOM 6193 C CA . VAL B 1 290 ? -4.238 21.438 20.641 1 93.31 290 VAL B CA 1
ATOM 6194 C C . VAL B 1 290 ? -4.559 21.859 22.062 1 93.31 290 VAL B C 1
ATOM 6196 O O . VAL B 1 290 ? -5.348 21.203 22.75 1 93.31 290 VAL B O 1
ATOM 6199 N N . ILE B 1 291 ? -3.982 22.922 22.453 1 92.31 291 ILE B N 1
ATOM 6200 C CA . ILE B 1 291 ? -4.219 23.453 23.781 1 92.31 291 ILE B CA 1
ATOM 6201 C C . ILE B 1 291 ? -4.898 24.828 23.688 1 92.31 291 ILE B C 1
ATOM 6203 O O . ILE B 1 291 ? -4.27 25.812 23.312 1 92.31 291 ILE B O 1
ATOM 6207 N N . PRO B 1 292 ? -6.129 24.875 24.031 1 92 292 PRO B N 1
ATOM 6208 C CA . PRO B 1 292 ? -6.82 26.156 24.016 1 92 292 PRO B CA 1
ATOM 6209 C C . PRO B 1 292 ? -6.211 27.172 24.969 1 92 292 PRO B C 1
ATOM 6211 O O . PRO B 1 292 ? -5.555 26.797 25.938 1 92 292 PRO B O 1
ATOM 6214 N N . TYR B 1 293 ? -6.547 28.359 24.703 1 92.56 293 TYR B N 1
ATOM 6215 C CA . TYR B 1 293 ? -6.012 29.453 25.484 1 92.56 293 TYR B CA 1
ATOM 6216 C C . TYR B 1 293 ? -6.406 29.328 26.953 1 92.56 293 TYR B C 1
ATOM 6218 O O . TYR B 1 293 ? -7.582 29.125 27.266 1 92.56 293 TYR B O 1
ATOM 6226 N N . GLY B 1 294 ? -5.418 29.297 27.797 1 87 294 GLY B N 1
ATOM 6227 C CA . GLY B 1 294 ? -5.656 29.312 29.234 1 87 294 GLY B CA 1
ATOM 6228 C C . GLY B 1 294 ? -5.816 27.922 29.828 1 87 294 GLY B C 1
ATOM 6229 O O . GLY B 1 294 ? -5.969 27.766 31.031 1 87 294 GLY B O 1
ATOM 6230 N N . MET B 1 295 ? -5.773 26.953 29 1 87.12 295 MET B N 1
ATOM 6231 C CA . MET B 1 295 ? -5.934 25.578 29.484 1 87.12 295 MET B CA 1
ATOM 6232 C C . MET B 1 295 ? -4.578 24.891 29.594 1 87.12 295 MET B C 1
ATOM 6234 O O . MET B 1 295 ? -3.633 25.234 28.891 1 87.12 295 MET B O 1
ATOM 6238 N N . LYS B 1 296 ? -4.508 23.984 30.578 1 83.5 296 LYS B N 1
ATOM 6239 C CA . LYS B 1 296 ? -3.279 23.219 30.766 1 83.5 296 LYS B CA 1
ATOM 6240 C C . LYS B 1 296 ? -3.271 21.969 29.875 1 83.5 296 LYS B C 1
ATOM 6242 O O . LYS B 1 296 ? -2.213 21.531 29.422 1 83.5 296 LYS B O 1
ATOM 6247 N N . ARG B 1 297 ? -4.48 21.391 29.859 1 85 297 ARG B N 1
ATOM 6248 C CA . ARG B 1 297 ? -4.598 20.172 29.062 1 85 297 ARG B CA 1
ATOM 6249 C C . ARG B 1 297 ? -5.363 20.453 27.766 1 85 297 ARG B C 1
ATOM 6251 O O . ARG B 1 297 ? -6.285 21.266 27.75 1 85 297 ARG B O 1
ATOM 6258 N N . GLY B 1 298 ? -4.93 19.906 26.766 1 88.69 298 GLY B N 1
ATOM 6259 C CA . GLY B 1 298 ? -5.586 20.078 25.484 1 88.69 298 GLY B CA 1
ATOM 6260 C C . GLY B 1 298 ? -6.16 18.781 24.938 1 88.69 298 GLY B C 1
ATOM 6261 O O . GLY B 1 298 ? -6.562 17.906 25.703 1 88.69 298 GLY B O 1
ATOM 6262 N N . TRP B 1 299 ? -6.477 18.797 23.703 1 92.94 299 TRP B N 1
ATOM 6263 C CA . TRP B 1 299 ? -7.027 17.609 23.062 1 92.94 299 TRP B CA 1
ATOM 6264 C C . TRP B 1 299 ? -6.258 17.266 21.797 1 92.94 299 TRP B C 1
ATOM 6266 O O . TRP B 1 299 ? -5.316 17.969 21.422 1 92.94 299 TRP B O 1
ATOM 6276 N N . TRP B 1 300 ? -6.52 16.094 21.25 1 95.81 300 TRP B N 1
ATOM 6277 C CA . TRP B 1 300 ? -5.82 15.602 20.062 1 95.81 300 TRP B CA 1
ATOM 6278 C C . TRP B 1 300 ? -6.652 15.828 18.797 1 95.81 300 TRP B C 1
ATOM 6280 O O . TRP B 1 300 ? -7.875 15.648 18.812 1 95.81 300 TRP B O 1
ATOM 6290 N N . GLU B 1 301 ? -5.98 16.281 17.75 1 96.56 301 GLU B N 1
ATOM 6291 C CA . GLU B 1 301 ? -6.594 16.406 16.438 1 96.56 301 GLU B CA 1
ATOM 6292 C C . GLU B 1 301 ? -5.703 15.805 15.359 1 96.56 301 GLU B C 1
ATOM 6294 O O . GLU B 1 301 ? -4.492 15.656 15.547 1 96.56 301 GLU B O 1
ATOM 6299 N N . ILE B 1 302 ? -6.34 15.383 14.297 1 97.38 302 ILE B N 1
ATOM 6300 C CA . ILE B 1 302 ? -5.539 14.961 13.156 1 97.38 302 ILE B CA 1
ATOM 6301 C C . ILE B 1 302 ? -4.922 16.172 12.477 1 97.38 302 ILE B C 1
ATOM 6303 O O . ILE B 1 302 ? -5.633 17.109 12.078 1 97.38 302 ILE B O 1
ATOM 6307 N N . LYS B 1 303 ? -3.648 16.203 12.406 1 96.06 303 LYS B N 1
ATOM 6308 C CA . LYS B 1 303 ? -2.895 17.344 11.883 1 96.06 303 LYS B CA 1
ATOM 6309 C C . LYS B 1 303 ? -2.91 17.359 10.359 1 96.06 303 LYS B C 1
ATOM 6311 O O . LYS B 1 303 ? -3.111 18.406 9.742 1 96.06 303 LYS B O 1
ATOM 6316 N N . ASP B 1 304 ? -2.68 16.234 9.773 1 95.94 304 ASP B N 1
ATOM 6317 C CA . ASP B 1 304 ? -2.664 16.078 8.32 1 95.94 304 ASP B CA 1
ATOM 6318 C C . ASP B 1 304 ? -4.078 16.172 7.742 1 95.94 304 ASP B C 1
ATOM 6320 O O . ASP B 1 304 ? -4.926 15.32 8.039 1 95.94 304 ASP B O 1
ATOM 6324 N N . ASN B 1 305 ? -4.289 17.188 6.883 1 97.94 305 ASN B N 1
ATOM 6325 C CA . ASN B 1 305 ? -5.637 17.406 6.367 1 97.94 305 ASN B CA 1
ATOM 6326 C C . ASN B 1 305 ? -6.133 16.203 5.578 1 97.94 305 ASN B C 1
ATOM 6328 O O . ASN B 1 305 ? -7.32 15.867 5.621 1 97.94 305 ASN B O 1
ATOM 6332 N N . PHE B 1 306 ? -5.273 15.57 4.855 1 98.31 306 PHE B N 1
ATOM 6333 C CA . PHE B 1 306 ? -5.719 14.469 4.016 1 98.31 306 PHE B CA 1
ATOM 6334 C C . PHE B 1 306 ? -6.125 13.273 4.871 1 98.31 306 PHE B C 1
ATOM 6336 O O . PHE B 1 306 ? -7.121 12.602 4.582 1 98.31 306 PHE B O 1
ATOM 6343 N N . PHE B 1 307 ? -5.316 12.977 5.875 1 97.81 307 PHE B N 1
ATOM 6344 C CA . PHE B 1 307 ? -5.695 11.922 6.809 1 97.81 307 PHE B CA 1
ATOM 6345 C C . PHE B 1 307 ? -7.066 12.203 7.41 1 97.81 307 PHE B C 1
ATOM 6347 O O . PHE B 1 307 ? -7.918 11.312 7.477 1 97.81 307 PHE B O 1
ATOM 6354 N N . ASP B 1 308 ? -7.223 13.43 7.848 1 97.69 308 ASP B N 1
ATOM 6355 C CA . ASP B 1 308 ? -8.492 13.812 8.461 1 97.69 308 ASP B CA 1
ATOM 6356 C C . ASP B 1 308 ? -9.648 13.633 7.477 1 97.69 308 ASP B C 1
ATOM 6358 O O . ASP B 1 308 ? -10.672 13.031 7.812 1 97.69 308 ASP B O 1
ATOM 6362 N N . PHE B 1 309 ? -9.461 14.148 6.301 1 98.25 309 PHE B N 1
ATOM 6363 C CA . PHE B 1 309 ? -10.469 14.047 5.254 1 98.25 309 PHE B CA 1
ATOM 6364 C C . PHE B 1 309 ? -10.789 12.586 4.949 1 98.25 309 PHE B C 1
ATOM 6366 O O . PHE B 1 309 ? -11.953 12.203 4.883 1 98.25 309 PHE B O 1
ATOM 6373 N N . TRP B 1 310 ? -9.758 11.805 4.766 1 98.25 310 TRP B N 1
ATOM 6374 C CA . TRP B 1 310 ? -9.875 10.414 4.332 1 98.25 310 TRP B CA 1
ATOM 6375 C C . TRP B 1 310 ? -10.625 9.586 5.367 1 98.25 310 TRP B C 1
ATOM 6377 O O . TRP B 1 310 ? -11.539 8.828 5.027 1 98.25 310 TRP B O 1
ATOM 6387 N N . PHE B 1 311 ? -10.297 9.719 6.613 1 97 311 PHE B N 1
ATOM 6388 C CA . PHE B 1 311 ? -10.953 8.938 7.656 1 97 311 PHE B CA 1
ATOM 6389 C C . PHE B 1 311 ? -12.414 9.352 7.801 1 97 311 PHE B C 1
ATOM 6391 O O . PHE B 1 311 ? -13.281 8.508 8.031 1 97 311 PHE B O 1
ATOM 6398 N N . ARG B 1 312 ? -12.664 10.609 7.602 1 95.88 312 ARG B N 1
ATOM 6399 C CA . ARG B 1 312 ? -14.008 11.133 7.812 1 95.88 312 ARG B CA 1
ATOM 6400 C C . ARG B 1 312 ? -14.945 10.734 6.676 1 95.88 312 ARG B C 1
ATOM 6402 O O . ARG B 1 312 ? -16.109 10.438 6.902 1 95.88 312 ARG B O 1
ATOM 6409 N N . PHE B 1 313 ? -14.359 10.727 5.461 1 97.12 313 PHE B N 1
ATOM 6410 C CA . PHE B 1 313 ? -15.297 10.648 4.348 1 97.12 313 PHE B CA 1
ATOM 6411 C C . PHE B 1 313 ? -15.055 9.383 3.529 1 97.12 313 PHE B C 1
ATOM 6413 O O . PHE B 1 313 ? -15.984 8.852 2.918 1 97.12 313 PHE B O 1
ATOM 6420 N N . VAL B 1 314 ? -13.844 8.898 3.451 1 96.94 314 VAL B N 1
ATOM 6421 C CA . VAL B 1 314 ? -13.555 7.707 2.652 1 96.94 314 VAL B CA 1
ATOM 6422 C C . VAL B 1 314 ? -13.688 6.457 3.52 1 96.94 314 VAL B C 1
ATOM 6424 O O . VAL B 1 314 ? -14.516 5.586 3.238 1 96.94 314 VAL B O 1
ATOM 6427 N N . TYR B 1 315 ? -12.969 6.422 4.582 1 95.19 315 TYR B N 1
ATOM 6428 C CA . TYR B 1 315 ? -12.922 5.242 5.441 1 95.19 315 TYR B CA 1
ATOM 6429 C C . TYR B 1 315 ? -14.297 4.91 5.992 1 95.19 315 TYR B C 1
ATOM 6431 O O . TYR B 1 315 ? -14.695 3.742 6.035 1 95.19 315 TYR B O 1
ATOM 6439 N N . GLU B 1 316 ? -15.047 5.977 6.367 1 92.19 316 GLU B N 1
ATOM 6440 C CA . GLU B 1 316 ? -16.375 5.797 6.949 1 92.19 316 GLU B CA 1
ATOM 6441 C C . GLU B 1 316 ? -17.359 5.258 5.918 1 92.19 316 GLU B C 1
ATOM 6443 O O . GLU B 1 316 ? -18.406 4.695 6.281 1 92.19 316 GLU B O 1
ATOM 6448 N N . ASN B 1 317 ? -17.062 5.434 4.637 1 94.56 317 ASN B N 1
ATOM 6449 C CA . ASN B 1 317 ? -17.969 5.031 3.568 1 94.56 317 ASN B CA 1
ATOM 6450 C C . ASN B 1 317 ? -17.344 3.977 2.662 1 94.56 317 ASN B C 1
ATOM 6452 O O . ASN B 1 317 ? -17.719 3.854 1.494 1 94.56 317 ASN B O 1
ATOM 6456 N N . VAL B 1 318 ? -16.422 3.248 3.203 1 94.25 318 VAL B N 1
ATOM 6457 C CA . VAL B 1 318 ? -15.562 2.379 2.395 1 94.25 318 VAL B CA 1
ATOM 6458 C C . VAL B 1 318 ? -16.406 1.281 1.753 1 94.25 318 VAL B C 1
ATOM 6460 O O . VAL B 1 318 ? -16.141 0.868 0.622 1 94.25 318 VAL B O 1
ATOM 6463 N N . SER B 1 319 ? -17.484 0.783 2.396 1 93.12 319 SER B N 1
ATOM 6464 C CA . SER B 1 319 ? -18.344 -0.266 1.854 1 93.12 319 SER B CA 1
ATOM 6465 C C . SER B 1 319 ? -19 0.182 0.558 1 93.12 319 SER B C 1
ATOM 6467 O O . SER B 1 319 ? -19.016 -0.555 -0.43 1 93.12 319 SER B O 1
ATOM 6469 N N . ASP B 1 320 ? -19.516 1.401 0.605 1 93.44 320 ASP B N 1
ATOM 6470 C CA . ASP B 1 320 ? -20.188 1.941 -0.58 1 93.44 320 ASP B CA 1
ATOM 6471 C C . ASP B 1 320 ? -19.172 2.25 -1.68 1 93.44 320 ASP B C 1
ATOM 6473 O O . ASP B 1 320 ? -19.422 1.985 -2.857 1 93.44 320 ASP B O 1
ATOM 6477 N N . LEU B 1 321 ? -18.031 2.762 -1.299 1 95.12 321 LEU B N 1
ATOM 6478 C CA . LEU B 1 321 ? -17.031 3.166 -2.273 1 95.12 321 LEU B CA 1
ATOM 6479 C C . LEU B 1 321 ? -16.422 1.95 -2.969 1 95.12 321 LEU B C 1
ATOM 6481 O O . LEU B 1 321 ? -16.094 2.008 -4.156 1 95.12 321 LEU B O 1
ATOM 6485 N N . GLU B 1 322 ? -16.328 0.847 -2.236 1 91.69 322 GLU B N 1
ATOM 6486 C CA . GLU B 1 322 ? -15.758 -0.38 -2.783 1 91.69 322 GLU B CA 1
ATOM 6487 C C . GLU B 1 322 ? -16.594 -0.908 -3.945 1 91.69 322 GLU B C 1
ATOM 6489 O O . GLU B 1 322 ? -16.078 -1.603 -4.824 1 91.69 322 GLU B O 1
ATOM 6494 N N . ILE B 1 323 ? -17.891 -0.607 -3.936 1 91.56 323 ILE B N 1
ATOM 6495 C CA . ILE B 1 323 ? -18.766 -1.076 -5.008 1 91.56 323 ILE B CA 1
ATOM 6496 C C . ILE B 1 323 ? -19.172 0.101 -5.887 1 91.56 323 ILE B C 1
ATOM 6498 O O . ILE B 1 323 ? -20.297 0.133 -6.402 1 91.56 323 ILE B O 1
ATOM 6502 N N . ASP B 1 324 ? -18.438 1.179 -5.949 1 91.75 324 ASP B N 1
ATOM 6503 C CA . ASP B 1 324 ? -18.453 2.283 -6.906 1 91.75 324 ASP B CA 1
ATOM 6504 C C . ASP B 1 324 ? -19.688 3.162 -6.703 1 91.75 324 ASP B C 1
ATOM 6506 O O . ASP B 1 324 ? -20.266 3.656 -7.668 1 91.75 324 ASP B O 1
ATOM 6510 N N . ARG B 1 325 ? -20.156 3.225 -5.445 1 94.19 325 ARG B N 1
ATOM 6511 C CA . ARG B 1 325 ? -21.266 4.117 -5.145 1 94.19 325 ARG B CA 1
ATOM 6512 C C . ARG B 1 325 ? -20.766 5.484 -4.699 1 94.19 325 ARG B C 1
ATOM 6514 O O . ARG B 1 325 ? -21.188 5.996 -3.658 1 94.19 325 ARG B O 1
ATOM 6521 N N . VAL B 1 326 ? -19.969 6.113 -5.531 1 96.44 326 VAL B N 1
ATOM 6522 C CA . VAL B 1 326 ? -19.297 7.371 -5.223 1 96.44 326 VAL B CA 1
ATOM 6523 C C . VAL B 1 326 ? -20.328 8.508 -5.191 1 96.44 326 VAL B C 1
ATOM 6525 O O . VAL B 1 326 ? -20.281 9.352 -4.293 1 96.44 326 VAL B O 1
ATOM 6528 N N . GLU B 1 327 ? -21.266 8.484 -6.145 1 96 327 GLU B N 1
ATOM 6529 C CA . GLU B 1 327 ? -22.281 9.539 -6.207 1 96 327 GLU B CA 1
ATOM 6530 C C . GLU B 1 327 ? -23.141 9.547 -4.949 1 96 327 GLU B C 1
ATOM 6532 O O . GLU B 1 327 ? -23.453 10.617 -4.422 1 96 327 GLU B O 1
ATOM 6537 N N . GLU B 1 328 ? -23.453 8.367 -4.48 1 94.5 328 GLU B N 1
ATOM 6538 C CA . GLU B 1 328 ? -24.266 8.258 -3.271 1 94.5 328 GLU B CA 1
ATOM 6539 C C . GLU B 1 328 ? -23.531 8.812 -2.059 1 94.5 328 GLU B C 1
ATOM 6541 O O . GLU B 1 328 ? -24.125 9.508 -1.228 1 94.5 328 GLU B O 1
ATOM 6546 N N . VAL B 1 329 ? -22.281 8.523 -1.995 1 96 329 VAL B N 1
ATOM 6547 C CA . VAL B 1 329 ? -21.469 8.992 -0.879 1 96 329 VAL B CA 1
ATOM 6548 C C . VAL B 1 329 ? -21.344 10.516 -0.945 1 96 329 VAL B C 1
ATOM 6550 O O . VAL B 1 329 ? -21.516 11.203 0.062 1 96 329 VAL B O 1
ATOM 6553 N N . MET B 1 330 ? -21.094 11.094 -2.148 1 96.56 330 MET B N 1
ATOM 6554 C CA . MET B 1 330 ? -20.938 12.539 -2.334 1 96.56 330 MET B CA 1
ATOM 6555 C C . MET B 1 330 ? -22.219 13.273 -1.931 1 96.56 330 MET B C 1
ATOM 6557 O O . MET B 1 330 ? -22.156 14.398 -1.417 1 96.56 330 MET B O 1
ATOM 6561 N N . ASN B 1 331 ? -23.328 12.617 -2.102 1 94.69 331 ASN B N 1
ATOM 6562 C CA . ASN B 1 331 ? -24.609 13.242 -1.798 1 94.69 331 ASN B CA 1
ATOM 6563 C C . ASN B 1 331 ? -24.891 13.242 -0.298 1 94.69 331 ASN B C 1
ATOM 6565 O O . ASN B 1 331 ? -25.656 14.086 0.196 1 94.69 331 ASN B O 1
ATOM 6569 N N . ARG B 1 332 ? -24.297 12.383 0.376 1 92.56 332 ARG B N 1
ATOM 6570 C CA . ARG B 1 332 ? -24.672 12.25 1.782 1 92.56 332 ARG B CA 1
ATOM 6571 C C . ARG B 1 332 ? -23.656 12.961 2.682 1 92.56 332 ARG B C 1
ATOM 6573 O O . ARG B 1 332 ? -23.984 13.344 3.809 1 92.56 332 ARG B O 1
ATOM 6580 N N . VAL B 1 333 ? -22.438 13.156 2.197 1 93.44 333 VAL B N 1
ATOM 6581 C CA . VAL B 1 333 ? -21.406 13.758 3.045 1 93.44 333 VAL B CA 1
ATOM 6582 C C . VAL B 1 333 ? -21.547 15.281 3.018 1 93.44 333 VAL B C 1
ATOM 6584 O O . VAL B 1 333 ? -22 15.852 2.023 1 93.44 333 VAL B O 1
ATOM 6587 N N . ASN B 1 334 ? -21.156 15.953 4.094 1 94.5 334 ASN B N 1
ATOM 6588 C CA . ASN B 1 334 ? -21.203 17.406 4.219 1 94.5 334 ASN B CA 1
ATOM 6589 C C . ASN B 1 334 ? -19.812 18.031 4.086 1 94.5 334 ASN B C 1
ATOM 6591 O O . ASN B 1 334 ? -19.172 18.359 5.09 1 94.5 334 ASN B O 1
ATOM 6595 N N . LEU B 1 335 ? -19.406 18.297 2.885 1 97.19 335 LEU B N 1
ATOM 6596 C CA . LEU B 1 335 ? -18.078 18.828 2.609 1 97.19 335 LEU B CA 1
ATOM 6597 C C . LEU B 1 335 ? -17.969 20.281 3.068 1 97.19 335 LEU B C 1
ATOM 6599 O O . LEU B 1 335 ? -16.891 20.719 3.49 1 97.19 335 LEU B O 1
ATOM 6603 N N . GLU B 1 336 ? -19.062 20.984 3.053 1 96.44 336 GLU B N 1
ATOM 6604 C CA . GLU B 1 336 ? -19.047 22.406 3.408 1 96.44 336 GLU B CA 1
ATOM 6605 C C . GLU B 1 336 ? -18.703 22.594 4.883 1 96.44 336 GLU B C 1
ATOM 6607 O O . GLU B 1 336 ? -17.969 23.516 5.238 1 96.44 336 GLU B O 1
ATOM 6612 N N . GLN B 1 337 ? -19.266 21.766 5.637 1 96.31 337 GLN B N 1
ATOM 6613 C CA . GLN B 1 337 ? -18.953 21.828 7.059 1 96.31 337 GLN B CA 1
ATOM 6614 C C . GLN B 1 337 ? -17.469 21.547 7.301 1 96.31 337 GLN B C 1
ATOM 6616 O O . GLN B 1 337 ? -16.844 22.172 8.172 1 96.31 337 GLN B O 1
ATOM 6621 N N . TYR B 1 338 ? -16.969 20.641 6.602 1 97 338 TYR B N 1
ATOM 6622 C CA . TYR B 1 338 ? -15.562 20.312 6.707 1 97 338 TYR B CA 1
ATOM 6623 C C . TYR B 1 338 ? -14.688 21.484 6.262 1 97 338 TYR B C 1
ATOM 6625 O O . TYR B 1 338 ? -13.727 21.844 6.941 1 97 338 TYR B O 1
ATOM 6633 N N . PHE B 1 339 ? -15.023 22.094 5.102 1 98.31 339 PHE B N 1
ATOM 6634 C CA . PHE B 1 339 ? -14.266 23.234 4.598 1 98.31 339 PHE B CA 1
ATOM 6635 C C . PHE B 1 339 ? -14.312 24.391 5.59 1 98.31 339 PHE B C 1
ATOM 6637 O O . PHE B 1 339 ? -13.336 25.141 5.734 1 98.31 339 PHE B O 1
ATOM 6644 N N . SER B 1 340 ? -15.398 24.5 6.246 1 98.12 340 SER B N 1
ATOM 6645 C CA . SER B 1 340 ? -15.539 25.547 7.254 1 98.12 340 SER B CA 1
ATOM 6646 C C . SER B 1 340 ? -14.547 25.359 8.391 1 98.12 340 SER B C 1
ATOM 6648 O O . SER B 1 340 ? -13.836 26.297 8.766 1 98.12 340 SER B O 1
ATOM 6650 N N . SER B 1 341 ? -14.5 24.172 8.875 1 96.69 341 SER B N 1
ATOM 6651 C CA . SER B 1 341 ? -13.586 23.875 9.977 1 96.69 341 SER B CA 1
ATOM 6652 C C . SER B 1 341 ? -12.133 24.047 9.555 1 96.69 341 SER B C 1
ATOM 6654 O O . SER B 1 341 ? -11.32 24.562 10.328 1 96.69 341 SER B O 1
ATOM 6656 N N . LYS B 1 342 ? -11.812 23.688 8.359 1 98.06 342 LYS B N 1
ATOM 6657 C CA . LYS B 1 342 ? -10.43 23.766 7.883 1 98.06 342 LYS B CA 1
ATOM 6658 C C . LYS B 1 342 ? -10.047 25.203 7.562 1 98.06 342 LYS B C 1
ATOM 6660 O O . LYS B 1 342 ? -8.891 25.594 7.719 1 98.06 342 LYS B O 1
ATOM 6665 N N . PHE B 1 343 ? -11.078 26.016 7.172 1 98.44 343 PHE B N 1
ATOM 6666 C CA . PHE B 1 343 ? -10.82 27.422 6.957 1 98.44 343 PHE B CA 1
ATOM 6667 C C . PHE B 1 343 ? -10.398 28.109 8.258 1 98.44 343 PHE B C 1
ATOM 6669 O O . PHE B 1 343 ? -9.469 28.922 8.273 1 98.44 343 PHE B O 1
ATOM 6676 N N . GLU B 1 344 ? -10.992 27.766 9.328 1 97.94 344 GLU B N 1
ATOM 6677 C CA . GLU B 1 344 ? -10.594 28.266 10.641 1 97.94 344 GLU B CA 1
ATOM 6678 C C . GLU B 1 344 ? -9.148 27.891 10.953 1 97.94 344 GLU B C 1
ATOM 6680 O O . GLU B 1 344 ? -8.367 28.75 11.391 1 97.94 344 GLU B O 1
ATOM 6685 N N . LYS B 1 345 ? -8.883 26.656 10.703 1 97.12 345 LYS B N 1
ATOM 6686 C CA . LYS B 1 345 ? -7.535 26.156 10.953 1 97.12 345 LYS B CA 1
ATOM 6687 C C . LYS B 1 345 ? -6.512 26.906 10.109 1 97.12 345 LYS B C 1
ATOM 6689 O O . LYS B 1 345 ? -5.449 27.297 10.609 1 97.12 345 LYS B O 1
ATOM 6694 N N . LEU B 1 346 ? -6.855 27.109 8.891 1 98.25 346 LEU B N 1
ATOM 6695 C CA . LEU B 1 346 ? -5.941 27.766 7.965 1 98.25 346 LEU B CA 1
ATOM 6696 C C . LEU B 1 346 ? -5.648 29.203 8.422 1 98.25 346 LEU B C 1
ATOM 6698 O O . LEU B 1 346 ? -4.488 29.609 8.469 1 98.25 346 LEU B O 1
ATOM 6702 N N . ILE B 1 347 ? -6.707 29.938 8.742 1 98.19 347 ILE B N 1
ATOM 6703 C CA . ILE B 1 347 ? -6.523 31.328 9.156 1 98.19 347 ILE B CA 1
ATOM 6704 C C . ILE B 1 347 ? -5.668 31.375 10.422 1 98.19 347 ILE B C 1
ATOM 6706 O O . ILE B 1 347 ? -4.773 32.219 10.539 1 98.19 347 ILE B O 1
ATOM 6710 N N . ARG B 1 348 ? -5.957 30.531 11.305 1 97.19 348 ARG B N 1
ATOM 6711 C CA . ARG B 1 348 ? -5.172 30.484 12.539 1 97.19 348 ARG B CA 1
ATOM 6712 C C . ARG B 1 348 ? -3.701 30.219 12.234 1 97.19 348 ARG B C 1
ATOM 6714 O O . ARG B 1 348 ? -2.82 30.844 12.828 1 97.19 348 ARG B O 1
ATOM 6721 N N . GLU B 1 349 ? -3.432 29.328 11.336 1 95.62 349 GLU B N 1
ATOM 6722 C CA . GLU B 1 349 ? -2.062 29 10.953 1 95.62 349 GLU B CA 1
ATOM 6723 C C . GLU B 1 349 ? -1.383 30.188 10.266 1 95.62 349 GLU B C 1
ATOM 6725 O O . GLU B 1 349 ? -0.212 30.469 10.523 1 95.62 349 GLU B O 1
ATOM 6730 N N . LEU B 1 350 ? -2.113 30.844 9.406 1 97.06 350 LEU B N 1
ATOM 6731 C CA . LEU B 1 350 ? -1.565 31.984 8.672 1 97.06 350 LEU B CA 1
ATOM 6732 C C . LEU B 1 350 ? -1.233 33.125 9.625 1 97.06 350 LEU B C 1
ATOM 6734 O O . LEU B 1 350 ? -0.262 33.844 9.406 1 97.06 350 LEU B O 1
ATOM 6738 N N . ILE B 1 351 ? -2.033 33.25 10.656 1 96.94 351 ILE B N 1
ATOM 6739 C CA . ILE B 1 351 ? -1.759 34.281 11.664 1 96.94 351 ILE B CA 1
ATOM 6740 C C . ILE B 1 351 ? -0.568 33.844 12.516 1 96.94 351 ILE B C 1
ATOM 6742 O O . ILE B 1 351 ? 0.329 34.656 12.789 1 96.94 351 ILE B O 1
ATOM 6746 N N . ARG B 1 352 ? -0.579 32.594 12.898 1 95.31 352 ARG B N 1
ATOM 6747 C CA . ARG B 1 352 ? 0.48 32.062 13.75 1 95.31 352 ARG B CA 1
ATOM 6748 C C . ARG B 1 352 ? 1.846 32.25 13.086 1 95.31 352 ARG B C 1
ATOM 6750 O O . ARG B 1 352 ? 2.824 32.594 13.758 1 95.31 352 ARG B O 1
ATOM 6757 N N . ASN B 1 353 ? 1.886 32.094 11.797 1 92.94 353 ASN B N 1
ATOM 6758 C CA . ASN B 1 353 ? 3.166 32.156 11.102 1 92.94 353 ASN B CA 1
ATOM 6759 C C . ASN B 1 353 ? 3.428 33.531 10.547 1 92.94 353 ASN B C 1
ATOM 6761 O O . ASN B 1 353 ? 4.371 33.75 9.781 1 92.94 353 ASN B O 1
ATOM 6765 N N . LYS B 1 354 ? 2.518 34.438 10.781 1 94 354 LYS B N 1
ATOM 6766 C CA . LYS B 1 354 ? 2.656 35.875 10.477 1 94 354 LYS B CA 1
ATOM 6767 C C . LYS B 1 354 ? 2.523 36.125 8.977 1 94 354 LYS B C 1
ATOM 6769 O O . LYS B 1 354 ? 3.02 37.125 8.469 1 94 354 LYS B O 1
ATOM 6774 N N . THR B 1 355 ? 1.946 35.156 8.32 1 93.12 355 THR B N 1
ATOM 6775 C CA . THR B 1 355 ? 1.636 35.344 6.91 1 93.12 355 THR B CA 1
ATOM 6776 C C . THR B 1 355 ? 0.533 36.375 6.742 1 93.12 355 THR B C 1
ATOM 6778 O O . THR B 1 355 ? 0.55 37.156 5.789 1 93.12 355 THR B O 1
ATOM 6781 N N . ILE B 1 356 ? -0.465 36.344 7.605 1 94.56 356 ILE B N 1
ATOM 6782 C CA . ILE B 1 356 ? -1.436 37.406 7.723 1 94.56 356 ILE B CA 1
ATOM 6783 C C . ILE B 1 356 ? -0.956 38.438 8.766 1 94.56 356 ILE B C 1
ATOM 6785 O O . ILE B 1 356 ? -0.88 38.125 9.953 1 94.56 356 ILE B O 1
ATOM 6789 N N . PRO B 1 357 ? -0.682 39.562 8.336 1 92.25 357 PRO B N 1
ATOM 6790 C CA . PRO B 1 357 ? -0.172 40.562 9.273 1 92.25 357 PRO B CA 1
ATOM 6791 C C . PRO B 1 357 ? -1.271 41.156 10.148 1 92.25 357 PRO B C 1
ATOM 6793 O O . PRO B 1 357 ? -2.355 41.469 9.656 1 92.25 357 PRO B O 1
ATOM 6796 N N . LEU B 1 358 ? -0.968 41.219 11.438 1 95.06 358 LEU B N 1
ATOM 6797 C CA . LEU B 1 358 ? -1.822 41.938 12.375 1 95.06 358 LEU B CA 1
ATOM 6798 C C . LEU B 1 358 ? -1.176 43.25 12.805 1 95.06 358 LEU B C 1
ATOM 6800 O O . LEU B 1 358 ? 0.049 43.406 12.758 1 95.06 358 LEU B O 1
ATOM 6804 N N . PRO B 1 359 ? -1.896 44.219 13.148 1 93.75 359 PRO B N 1
ATOM 6805 C CA . PRO B 1 359 ? -1.359 45.562 13.438 1 93.75 359 PRO B CA 1
ATOM 6806 C C . PRO B 1 359 ? -0.708 45.656 14.82 1 93.75 359 PRO B C 1
ATOM 6808 O O . PRO B 1 359 ? -0.444 46.75 15.312 1 93.75 359 PRO B O 1
ATOM 6811 N N . PHE B 1 360 ? -0.448 44.562 15.477 1 95 360 PHE B N 1
ATOM 6812 C CA . PHE B 1 360 ? 0.19 44.5 16.781 1 95 360 PHE B CA 1
ATOM 6813 C C . PHE B 1 360 ? 1.104 43.281 16.891 1 95 360 PHE B C 1
ATOM 6815 O O . PHE B 1 360 ? 1.021 42.375 16.078 1 95 360 PHE B O 1
ATOM 6822 N N . LYS B 1 361 ? 1.993 43.375 17.875 1 94.81 361 LYS B N 1
ATOM 6823 C CA . LYS B 1 361 ? 2.91 42.281 18.109 1 94.81 361 LYS B CA 1
ATOM 6824 C C . LYS B 1 361 ? 2.277 41.219 19.031 1 94.81 361 LYS B C 1
ATOM 6826 O O . LYS B 1 361 ? 1.562 41.562 19.969 1 94.81 361 LYS B O 1
ATOM 6831 N N . TYR B 1 362 ? 2.381 40.031 18.656 1 95.56 362 TYR B N 1
ATOM 6832 C CA . TYR B 1 362 ? 1.859 38.938 19.453 1 95.56 362 TYR B CA 1
ATOM 6833 C C . TYR B 1 362 ? 2.805 37.719 19.406 1 95.56 362 TYR B C 1
ATOM 6835 O O . TYR B 1 362 ? 3.627 37.625 18.5 1 95.56 362 TYR B O 1
ATOM 6843 N N . GLU B 1 363 ? 2.713 36.844 20.422 1 93.38 363 GLU B N 1
ATOM 6844 C CA . GLU B 1 363 ? 3.617 35.688 20.484 1 93.38 363 GLU B CA 1
ATOM 6845 C C . GLU B 1 363 ? 2.84 34.375 20.609 1 93.38 363 GLU B C 1
ATOM 6847 O O . GLU B 1 363 ? 3.385 33.312 20.359 1 93.38 363 GLU B O 1
ATOM 6852 N N . TYR B 1 364 ? 1.598 34.5 20.922 1 94.06 364 TYR B N 1
ATOM 6853 C CA . TYR B 1 364 ? 0.807 33.312 21.172 1 94.06 364 TYR B CA 1
ATOM 6854 C C . TYR B 1 364 ? -0.489 33.344 20.359 1 94.06 364 TYR B C 1
ATOM 6856 O O . TYR B 1 364 ? -1.146 34.375 20.266 1 94.06 364 TYR B O 1
ATOM 6864 N N . VAL B 1 365 ? -0.779 32.344 19.734 1 96.25 365 VAL B N 1
ATOM 6865 C CA . VAL B 1 365 ? -2.012 32.188 18.969 1 96.25 365 VAL B CA 1
ATOM 6866 C C . VAL B 1 365 ? -2.648 30.844 19.25 1 96.25 365 VAL B C 1
ATOM 6868 O O . VAL B 1 365 ? -1.969 29.812 19.234 1 96.25 365 VAL B O 1
ATOM 6871 N N . SER B 1 366 ? -3.908 30.75 19.516 1 95.69 366 SER B N 1
ATOM 6872 C CA . SER B 1 366 ? -4.621 29.5 19.766 1 95.69 366 SER B CA 1
ATOM 6873 C C . SER B 1 366 ? -6.129 29.688 19.625 1 95.69 366 SER B C 1
ATOM 6875 O O . SER B 1 366 ? -6.586 30.703 19.094 1 95.69 366 SER B O 1
ATOM 6877 N N . LYS B 1 367 ? -6.863 28.672 19.984 1 95.06 367 LYS B N 1
ATOM 6878 C CA . LYS B 1 367 ? -8.32 28.719 20.125 1 95.06 367 LYS B CA 1
ATOM 6879 C C . LYS B 1 367 ? -8.719 29.047 21.562 1 95.06 367 LYS B C 1
ATOM 6881 O O . LYS B 1 367 ? -7.938 28.859 22.484 1 95.06 367 LYS B O 1
ATOM 6886 N N . TYR B 1 368 ? -9.898 29.594 21.625 1 94.88 368 TYR B N 1
ATOM 6887 C CA . TYR B 1 368 ? -10.438 29.844 22.953 1 94.88 368 TYR B CA 1
ATOM 6888 C C . TYR B 1 368 ? -11.68 29 23.203 1 94.88 368 TYR B C 1
ATOM 6890 O O . TYR B 1 368 ? -12.594 28.953 22.391 1 94.88 368 TYR B O 1
ATOM 6898 N N . LEU B 1 369 ? -11.664 28.219 24.219 1 91 369 LEU B N 1
ATOM 6899 C CA . LEU B 1 369 ? -12.789 27.406 24.688 1 91 369 LEU B CA 1
ATOM 6900 C C . LEU B 1 369 ? -12.898 27.438 26.203 1 91 369 LEU B C 1
ATOM 6902 O O . LEU B 1 369 ? -12.008 26.938 26.906 1 91 369 LEU B O 1
ATOM 6906 N N . HIS B 1 370 ? -13.984 27.984 26.734 1 87.88 370 HIS B N 1
ATOM 6907 C CA . HIS B 1 370 ? -14.195 28.078 28.172 1 87.88 370 HIS B CA 1
ATOM 6908 C C . HIS B 1 370 ? -15.688 28.109 28.5 1 87.88 370 HIS B C 1
ATOM 6910 O O . HIS B 1 370 ? -16.406 29 28.031 1 87.88 370 HIS B O 1
ATOM 6916 N N . LYS B 1 371 ? -16.094 27.141 29.297 1 84.25 371 LYS B N 1
ATOM 6917 C CA . LYS B 1 371 ? -17.453 27.047 29.812 1 84.25 371 LYS B CA 1
ATOM 6918 C C . LYS B 1 371 ? -18.469 27.172 28.688 1 84.25 371 LYS B C 1
ATOM 6920 O O . LYS B 1 371 ? -19.406 27.984 28.766 1 84.25 371 LYS B O 1
ATOM 6925 N N . GLY B 1 372 ? -18.203 26.516 27.609 1 84.12 372 GLY B N 1
ATOM 6926 C CA . GLY B 1 372 ? -19.141 26.438 26.516 1 84.12 372 GLY B CA 1
ATOM 6927 C C . GLY B 1 372 ? -18.969 27.531 25.484 1 84.12 372 GLY B C 1
ATOM 6928 O O . GLY B 1 372 ? -19.578 27.484 24.406 1 84.12 372 GLY B O 1
ATOM 6929 N N . GLU B 1 373 ? -18.172 28.578 25.875 1 90.38 373 GLU B N 1
ATOM 6930 C CA . GLU B 1 373 ? -17.891 29.641 24.922 1 90.38 373 GLU B CA 1
ATOM 6931 C C . GLU B 1 373 ? -16.641 29.312 24.094 1 90.38 373 GLU B C 1
ATOM 6933 O O . GLU B 1 373 ? -15.633 28.875 24.641 1 90.38 373 GLU B O 1
ATOM 6938 N N . GLU B 1 374 ? -16.859 29.531 22.828 1 93.94 374 GLU B N 1
ATOM 6939 C CA . GLU B 1 374 ? -15.758 29.219 21.922 1 93.94 374 GLU B CA 1
ATOM 6940 C C . GLU B 1 374 ? -15.469 30.391 20.969 1 93.94 374 GLU B C 1
ATOM 6942 O O . GLU B 1 374 ? -16.391 31.047 20.5 1 93.94 374 GLU B O 1
ATOM 6947 N N . VAL B 1 375 ? -14.195 30.75 20.828 1 96.88 375 VAL B N 1
ATOM 6948 C CA . VAL B 1 375 ? -13.734 31.703 19.812 1 96.88 375 VAL B CA 1
ATOM 6949 C C . VAL B 1 375 ? -12.672 31.031 18.938 1 96.88 375 VAL B C 1
ATOM 6951 O O . VAL B 1 375 ? -11.812 30.297 19.438 1 96.88 375 VAL B O 1
ATOM 6954 N N . ASP B 1 376 ? -12.695 31.344 17.672 1 97.5 376 ASP B N 1
ATOM 6955 C CA . ASP B 1 376 ? -11.883 30.609 16.719 1 97.5 376 ASP B CA 1
ATOM 6956 C C . ASP B 1 376 ? -10.406 30.922 16.875 1 97.5 376 ASP B C 1
ATOM 6958 O O . ASP B 1 376 ? -9.547 30.062 16.688 1 97.5 376 ASP B O 1
ATOM 6962 N N . ILE B 1 377 ? -10.109 32.156 17.172 1 98.06 377 ILE B N 1
ATOM 6963 C CA . ILE B 1 377 ? -8.711 32.562 17.281 1 98.06 377 ILE B CA 1
ATOM 6964 C C . ILE B 1 377 ? -8.539 33.531 18.453 1 98.06 377 ILE B C 1
ATOM 6966 O O . ILE B 1 377 ? -9.336 34.469 18.625 1 98.06 377 ILE B O 1
ATOM 6970 N N . ILE B 1 378 ? -7.562 33.281 19.219 1 97.38 378 ILE B N 1
ATOM 6971 C CA . ILE B 1 378 ? -7.098 34.25 20.203 1 97.38 378 ILE B CA 1
ATOM 6972 C C . ILE B 1 378 ? -5.59 34.438 20.078 1 97.38 378 ILE B C 1
ATOM 6974 O O . ILE B 1 378 ? -4.855 33.469 19.859 1 97.38 378 ILE B O 1
ATOM 6978 N N . ALA B 1 379 ? -5.137 35.562 20.031 1 97 379 ALA B N 1
ATOM 6979 C CA . ALA B 1 379 ? -3.717 35.906 20.016 1 97 379 ALA B CA 1
ATOM 6980 C C . ALA B 1 379 ? -3.371 36.875 21.156 1 97 379 ALA B C 1
ATOM 6982 O O . ALA B 1 379 ? -4.141 37.781 21.453 1 97 379 ALA B O 1
ATOM 6983 N N . GLU B 1 380 ? -2.26 36.562 21.781 1 95.56 380 GLU B N 1
ATOM 6984 C CA . GLU B 1 380 ? -1.853 37.375 22.922 1 95.56 380 GLU B CA 1
ATOM 6985 C C . GLU B 1 380 ? -0.421 37.875 22.766 1 95.56 380 GLU B C 1
ATOM 6987 O O . GLU B 1 380 ? 0.463 37.125 22.344 1 95.56 380 GLU B O 1
ATOM 6992 N N . GLY B 1 381 ? -0.313 39.094 23.016 1 93.56 381 GLY B N 1
ATOM 6993 C CA . GLY B 1 381 ? 0.99 39.75 23.141 1 93.56 381 GLY B CA 1
ATOM 6994 C C . GLY B 1 381 ? 1.209 40.375 24.5 1 93.56 381 GLY B C 1
ATOM 6995 O O . GLY B 1 381 ? 0.417 40.188 25.422 1 93.56 381 GLY B O 1
ATOM 6996 N N . LYS B 1 382 ? 2.336 41.125 24.672 1 92.06 382 LYS B N 1
ATOM 6997 C CA . LYS B 1 382 ? 2.668 41.781 25.938 1 92.06 382 LYS B CA 1
ATOM 6998 C C . LYS B 1 382 ? 1.541 42.688 26.391 1 92.06 382 LYS B C 1
ATOM 7000 O O . LYS B 1 382 ? 1.075 42.594 27.531 1 92.06 382 LYS B O 1
ATOM 7005 N N . ASP B 1 383 ? 0.998 43.562 25.516 1 92.75 383 ASP B N 1
ATOM 7006 C CA . ASP B 1 383 ? -0.011 44.531 25.906 1 92.75 383 ASP B CA 1
ATOM 7007 C C . ASP B 1 383 ? -1.25 44.438 25.016 1 92.75 383 ASP B C 1
ATOM 7009 O O . ASP B 1 383 ? -1.984 45.406 24.859 1 92.75 383 ASP B O 1
ATOM 7013 N N . VAL B 1 384 ? -1.356 43.25 24.422 1 95.69 384 VAL B N 1
ATOM 7014 C CA . VAL B 1 384 ? -2.445 43.156 23.453 1 95.69 384 VAL B CA 1
ATOM 7015 C C . VAL B 1 384 ? -3.178 41.844 23.609 1 95.69 384 VAL B C 1
ATOM 7017 O O . VAL B 1 384 ? -2.561 40.812 23.906 1 95.69 384 VAL B O 1
ATOM 7020 N N . LEU B 1 385 ? -4.469 41.875 23.469 1 96.38 385 LEU B N 1
ATOM 7021 C CA . LEU B 1 385 ? -5.328 40.688 23.344 1 96.38 385 LEU B CA 1
ATOM 7022 C C . LEU B 1 385 ? -6.219 40.781 22.109 1 96.38 385 LEU B C 1
ATOM 7024 O O . LEU B 1 385 ? -6.922 41.781 21.938 1 96.38 385 LEU B O 1
ATOM 7028 N N . PHE B 1 386 ? -6.109 39.812 21.281 1 97.31 386 PHE B N 1
ATOM 7029 C CA . PHE B 1 386 ? -6.84 39.812 20.016 1 97.31 386 PHE B CA 1
ATOM 7030 C C . PHE B 1 386 ? -7.727 38.562 19.922 1 97.31 386 PHE B C 1
ATOM 7032 O O . PHE B 1 386 ? -7.289 37.469 20.234 1 97.31 386 PHE B O 1
ATOM 7039 N N . MET B 1 387 ? -8.992 38.75 19.547 1 97.75 387 MET B N 1
ATOM 7040 C CA . MET B 1 387 ? -9.906 37.656 19.266 1 97.75 387 MET B CA 1
ATOM 7041 C C . MET B 1 387 ? -10.469 37.781 17.844 1 97.75 387 MET B C 1
ATOM 7043 O O . MET B 1 387 ? -10.727 38.875 17.375 1 97.75 387 MET B O 1
ATOM 7047 N N . ALA B 1 388 ? -10.648 36.688 17.266 1 98.38 388 ALA B N 1
ATOM 7048 C CA . ALA B 1 388 ? -11.203 36.75 15.914 1 98.38 388 ALA B CA 1
ATOM 7049 C C . ALA B 1 388 ? -12.141 35.562 15.656 1 98.38 388 ALA B C 1
ATOM 7051 O O . ALA B 1 388 ? -11.922 34.469 16.172 1 98.38 388 ALA B O 1
ATOM 7052 N N . GLU B 1 389 ? -13.164 35.781 14.844 1 98.25 389 GLU B N 1
ATOM 7053 C CA . GLU B 1 389 ? -14.102 34.781 14.352 1 98.25 389 GLU B CA 1
ATOM 7054 C C . GLU B 1 389 ? -13.938 34.562 12.852 1 98.25 389 GLU B C 1
ATOM 7056 O O . GLU B 1 389 ? -13.648 35.5 12.109 1 98.25 389 GLU B O 1
ATOM 7061 N N . VAL B 1 390 ? -14.047 33.312 12.484 1 98.56 390 VAL B N 1
ATOM 7062 C CA . VAL B 1 390 ? -13.875 32.906 11.086 1 98.56 390 VAL B CA 1
ATOM 7063 C C . VAL B 1 390 ? -15.164 32.281 10.578 1 98.56 390 VAL B C 1
ATOM 7065 O O . VAL B 1 390 ? -15.68 31.328 11.188 1 98.56 390 VAL B O 1
ATOM 7068 N N . LYS B 1 391 ? -15.727 32.75 9.516 1 98.06 391 LYS B N 1
ATOM 7069 C CA . LYS B 1 391 ? -16.969 32.219 8.953 1 98.06 391 LYS B CA 1
ATOM 7070 C C . LYS B 1 391 ? -16.797 31.844 7.48 1 98.06 391 LYS B C 1
ATOM 7072 O O . LYS B 1 391 ? -16.422 32.688 6.664 1 98.06 391 LYS B O 1
ATOM 7077 N N . TRP B 1 392 ? -17.078 30.609 7.102 1 98.25 392 TRP B N 1
ATOM 7078 C CA . TRP B 1 392 ? -17.078 30.141 5.719 1 98.25 392 TRP B CA 1
ATOM 7079 C C . TRP B 1 392 ? -18.438 30.406 5.066 1 98.25 392 TRP B C 1
ATOM 7081 O O . TRP B 1 392 ? -19.156 29.453 4.715 1 98.25 392 TRP B O 1
ATOM 7091 N N . SER B 1 393 ? -18.766 31.656 5.023 1 97.38 393 SER B N 1
ATOM 7092 C CA . SER B 1 393 ? -20.047 32.094 4.484 1 97.38 393 SER B CA 1
ATOM 7093 C C . SER B 1 393 ? -19.922 33.438 3.779 1 97.38 393 SER B C 1
ATOM 7095 O O . SER B 1 393 ? -19 34.188 4.051 1 97.38 393 SER B O 1
ATOM 7097 N N . ASP B 1 394 ? -20.875 33.688 2.893 1 97.12 394 ASP B N 1
ATOM 7098 C CA . ASP B 1 394 ? -20.938 34.969 2.188 1 97.12 394 ASP B CA 1
ATOM 7099 C C . ASP B 1 394 ? -21.781 36 2.949 1 97.12 394 ASP B C 1
ATOM 7101 O O . ASP B 1 394 ? -22.641 35.594 3.744 1 97.12 394 ASP B O 1
ATOM 7105 N N . ASN B 1 395 ? -21.453 37.25 2.734 1 97.25 395 ASN B N 1
ATOM 7106 C CA . ASN B 1 395 ? -22.266 38.344 3.227 1 97.25 395 ASN B CA 1
ATOM 7107 C C . ASN B 1 395 ? -22.422 38.281 4.746 1 97.25 395 ASN B C 1
ATOM 7109 O O . ASN B 1 395 ? -23.547 38.344 5.262 1 97.25 395 ASN B O 1
ATOM 7113 N N . VAL B 1 396 ? -21.344 38.125 5.406 1 97.56 396 VAL B N 1
ATOM 7114 C CA . VAL B 1 396 ? -21.344 38 6.859 1 97.56 396 VAL B CA 1
ATOM 7115 C C . VAL B 1 396 ? -21.484 39.406 7.492 1 97.56 396 VAL B C 1
ATOM 7117 O O . VAL B 1 396 ? -20.891 40.375 7.023 1 97.56 396 VAL B O 1
ATOM 7120 N N . ASP B 1 397 ? -22.312 39.5 8.555 1 96.62 397 ASP B N 1
ATOM 7121 C CA . ASP B 1 397 ? -22.406 40.688 9.406 1 96.62 397 ASP B CA 1
ATOM 7122 C C . ASP B 1 397 ? -21.484 40.562 10.617 1 96.62 397 ASP B C 1
ATOM 7124 O O . ASP B 1 397 ? -21.672 39.656 11.445 1 96.62 397 ASP B O 1
ATOM 7128 N N . CYS B 1 398 ? -20.641 41.5 10.82 1 96.06 398 CYS B N 1
ATOM 7129 C CA . CYS B 1 398 ? -19.594 41.375 11.836 1 96.06 398 CYS B CA 1
ATOM 7130 C C . CYS B 1 398 ? -20.141 41.75 13.219 1 96.06 398 CYS B C 1
ATOM 7132 O O . CYS B 1 398 ? -19.562 41.375 14.234 1 96.06 398 CYS B O 1
ATOM 7134 N N . LYS B 1 399 ? -21.172 42.5 13.305 1 96.19 399 LYS B N 1
ATOM 7135 C CA . LYS B 1 399 ? -21.625 43.125 14.539 1 96.19 399 LYS B CA 1
ATOM 7136 C C . LYS B 1 399 ? -21.906 42.094 15.617 1 96.19 399 LYS B C 1
ATOM 7138 O O . LYS B 1 399 ? -21.391 42.188 16.734 1 96.19 399 LYS B O 1
ATOM 7143 N N . PRO B 1 400 ? -22.75 41.094 15.242 1 96.19 400 PRO B N 1
ATOM 7144 C CA . PRO B 1 400 ? -23.031 40.062 16.266 1 96.19 400 PRO B CA 1
ATOM 7145 C C . PRO B 1 400 ? -21.766 39.344 16.734 1 96.19 400 PRO B C 1
ATOM 7147 O O . PRO B 1 400 ? -21.656 38.969 17.906 1 96.19 400 PRO B O 1
ATOM 7150 N N . LEU B 1 401 ? -20.859 39.125 15.875 1 97.25 401 LEU B N 1
ATOM 7151 C CA . LEU B 1 401 ? -19.625 38.438 16.188 1 97.25 401 LEU B CA 1
ATOM 7152 C C . LEU B 1 401 ? -18.734 39.281 17.094 1 97.25 401 LEU B C 1
ATOM 7154 O O . LEU B 1 401 ? -18.172 38.75 18.062 1 97.25 401 LEU B O 1
ATOM 7158 N N . ILE B 1 402 ? -18.609 40.562 16.828 1 97.12 402 ILE B N 1
ATOM 7159 C CA . ILE B 1 402 ? -17.812 41.469 17.625 1 97.12 402 ILE B CA 1
ATOM 7160 C C . ILE B 1 402 ? -18.406 41.594 19.031 1 97.12 402 ILE B C 1
ATOM 7162 O O . ILE B 1 402 ? -17.656 41.594 20.016 1 97.12 402 ILE B O 1
ATOM 7166 N N . ASN B 1 403 ? -19.719 41.656 19.047 1 96.69 403 ASN B N 1
ATOM 7167 C CA . ASN B 1 403 ? -20.375 41.719 20.344 1 96.69 403 ASN B CA 1
ATOM 7168 C C . ASN B 1 403 ? -20.094 40.5 21.203 1 96.69 403 ASN B C 1
ATOM 7170 O O . ASN B 1 403 ? -19.844 40.625 22.406 1 96.69 403 ASN B O 1
ATOM 7174 N N . LYS B 1 404 ? -20.125 39.375 20.578 1 96.38 404 LYS B N 1
ATOM 7175 C CA . LYS B 1 404 ? -19.797 38.156 21.281 1 96.38 404 LYS B CA 1
ATOM 7176 C C . LYS B 1 404 ? -18.375 38.156 21.812 1 96.38 404 LYS B C 1
ATOM 7178 O O . LYS B 1 404 ? -18.125 37.844 22.984 1 96.38 404 LYS B O 1
ATOM 7183 N N . MET B 1 405 ? -17.422 38.594 21.047 1 97.31 405 MET B N 1
ATOM 7184 C CA . MET B 1 405 ? -16 38.594 21.422 1 97.31 405 MET B CA 1
ATOM 7185 C C . MET B 1 405 ? -15.75 39.625 22.516 1 97.31 405 MET B C 1
ATOM 7187 O O . MET B 1 405 ? -14.961 39.375 23.438 1 97.31 405 MET B O 1
ATOM 7191 N N . ARG B 1 406 ? -16.469 40.75 22.422 1 95.44 406 ARG B N 1
ATOM 7192 C CA . ARG B 1 406 ? -16.328 41.781 23.438 1 95.44 406 ARG B CA 1
ATOM 7193 C C . ARG B 1 406 ? -16.766 41.25 24.812 1 95.44 406 ARG B C 1
ATOM 7195 O O . ARG B 1 406 ? -16.125 41.531 25.828 1 95.44 406 ARG B O 1
ATOM 7202 N N . ARG B 1 407 ? -17.828 40.531 24.75 1 94.75 407 ARG B N 1
ATOM 7203 C CA . ARG B 1 407 ? -18.328 39.938 25.984 1 94.75 407 ARG B CA 1
ATOM 7204 C C . ARG B 1 407 ? -17.312 38.969 26.594 1 94.75 407 ARG B C 1
ATOM 7206 O O . ARG B 1 407 ? -17.094 38.969 27.797 1 94.75 407 ARG B O 1
ATOM 7213 N N . ILE B 1 408 ? -16.672 38.25 25.797 1 94.94 408 ILE B N 1
ATOM 7214 C CA . ILE B 1 408 ? -15.742 37.219 26.25 1 94.94 408 ILE B CA 1
ATOM 7215 C C . ILE B 1 408 ? -14.445 37.844 26.719 1 94.94 408 ILE B C 1
ATOM 7217 O O . ILE B 1 408 ? -13.914 37.5 27.781 1 94.94 408 ILE B O 1
ATOM 7221 N N . ILE B 1 409 ? -13.922 38.812 25.953 1 93.44 409 ILE B N 1
ATOM 7222 C CA . ILE B 1 409 ? -12.641 39.438 26.266 1 93.44 409 ILE B CA 1
ATOM 7223 C C . ILE B 1 409 ? -12.758 40.25 27.562 1 93.44 409 ILE B C 1
ATOM 7225 O O . ILE B 1 409 ? -11.797 40.344 28.328 1 93.44 409 ILE B O 1
ATOM 7229 N N . SER B 1 410 ? -13.938 40.781 27.797 1 91.56 410 SER B N 1
ATOM 7230 C CA . SER B 1 410 ? -14.148 41.594 29 1 91.56 410 SER B CA 1
ATOM 7231 C C . SER B 1 410 ? -13.922 40.75 30.25 1 91.56 410 SER B C 1
ATOM 7233 O O . SER B 1 410 ? -13.461 41.25 31.281 1 91.56 410 SER B O 1
ATOM 7235 N N . LYS B 1 411 ? -14.219 39.5 30.156 1 90.12 411 LYS B N 1
ATOM 7236 C CA . LYS B 1 411 ? -14.016 38.562 31.266 1 90.12 411 LYS B CA 1
ATOM 7237 C C . LYS B 1 411 ? -12.539 38.219 31.438 1 90.12 411 LYS B C 1
ATOM 7239 O O . LYS B 1 411 ? -12.086 37.906 32.531 1 90.12 411 LYS B O 1
ATOM 7244 N N . LEU B 1 412 ? -11.805 38.281 30.391 1 90.62 412 LEU B N 1
ATOM 7245 C CA . LEU B 1 412 ? -10.398 37.875 30.375 1 90.62 412 LEU B CA 1
ATOM 7246 C C . LEU B 1 412 ? -9.5 39.062 30.719 1 90.62 412 LEU B C 1
ATOM 7248 O O . LEU B 1 412 ? -8.438 38.875 31.328 1 90.62 412 LEU B O 1
ATOM 7252 N N . ASN B 1 413 ? -9.922 40.219 30.219 1 90.44 413 ASN B N 1
ATOM 7253 C CA . ASN B 1 413 ? -9.164 41.469 30.422 1 90.44 413 ASN B CA 1
ATOM 7254 C C . ASN B 1 413 ? -9.805 42.344 31.484 1 90.44 413 ASN B C 1
ATOM 7256 O O . ASN B 1 413 ? -10.047 43.531 31.25 1 90.44 413 ASN B O 1
ATOM 7260 N N . GLN B 1 414 ? -10.117 41.906 32.625 1 82.88 414 GLN B N 1
ATOM 7261 C CA . GLN B 1 414 ? -10.867 42.594 33.656 1 82.88 414 GLN B CA 1
ATOM 7262 C C . GLN B 1 414 ? -10.109 43.812 34.156 1 82.88 414 GLN B C 1
ATOM 7264 O O . GLN B 1 414 ? -10.711 44.875 34.438 1 82.88 414 GLN B O 1
ATOM 7269 N N . GLU B 1 415 ? -8.883 43.688 34.25 1 80.75 415 GLU B N 1
ATOM 7270 C CA . GLU B 1 415 ? -8.102 44.812 34.75 1 80.75 415 GLU B CA 1
ATOM 7271 C C . GLU B 1 415 ? -7.797 45.844 33.688 1 80.75 415 GLU B C 1
ATOM 7273 O O . GLU B 1 415 ? -7.277 46.906 33.969 1 80.75 415 GLU B O 1
ATOM 7278 N N . GLY B 1 416 ? -8.172 45.562 32.5 1 79.19 416 GLY B N 1
ATOM 7279 C CA . GLY B 1 416 ? -7.973 46.469 31.391 1 79.19 416 GLY B CA 1
ATOM 7280 C C . GLY B 1 416 ? -6.508 46.75 31.109 1 79.19 416 GLY B C 1
ATOM 7281 O O . GLY B 1 416 ? -6.148 47.875 30.766 1 79.19 416 GLY B O 1
ATOM 7282 N N . LYS B 1 417 ? -5.785 45.844 31.297 1 87.06 417 LYS B N 1
ATOM 7283 C CA . LYS B 1 417 ? -4.34 46.031 31.188 1 87.06 417 LYS B CA 1
ATOM 7284 C C . LYS B 1 417 ? -3.873 45.844 29.75 1 87.06 417 LYS B C 1
ATOM 7286 O O . LYS B 1 417 ? -2.822 46.375 29.359 1 87.06 417 LYS B O 1
ATOM 7291 N N . LYS B 1 418 ? -4.625 45.156 29.047 1 93.12 418 LYS B N 1
ATOM 7292 C CA . LYS B 1 418 ? -4.211 44.906 27.656 1 93.12 418 LYS B CA 1
ATOM 7293 C C . LYS B 1 418 ? -5.145 45.594 26.672 1 93.12 418 LYS B C 1
ATOM 7295 O O . LYS B 1 418 ? -6.348 45.688 26.906 1 93.12 418 LYS B O 1
ATOM 7300 N N . ASN B 1 419 ? -4.586 46.062 25.562 1 95.62 419 ASN B N 1
ATOM 7301 C CA . ASN B 1 419 ? -5.379 46.594 24.453 1 95.62 419 ASN B CA 1
ATOM 7302 C C . ASN B 1 419 ? -6.129 45.5 23.719 1 95.62 419 ASN B C 1
ATOM 7304 O O . ASN B 1 419 ? -5.562 44.438 23.453 1 95.62 419 ASN B O 1
ATOM 7308 N N . GLU B 1 420 ? -7.371 45.75 23.5 1 96.5 420 GLU B N 1
ATOM 7309 C CA . GLU B 1 420 ? -8.219 44.719 22.891 1 96.5 420 GLU B CA 1
ATOM 7310 C C . GLU B 1 420 ? -8.414 45 21.406 1 96.5 420 GLU B C 1
ATOM 7312 O O . GLU B 1 420 ? -8.609 46.125 20.984 1 96.5 420 GLU B O 1
ATOM 7317 N N . TYR B 1 421 ? -8.289 44 20.625 1 97.19 421 TYR B N 1
ATOM 7318 C CA . TYR B 1 421 ? -8.562 44.062 19.188 1 97.19 421 TYR B CA 1
ATOM 7319 C C . TYR B 1 421 ? -9.5 42.938 18.766 1 97.19 421 TYR B C 1
ATOM 7321 O O . TYR B 1 421 ? -9.484 41.844 19.375 1 97.19 421 TYR B O 1
ATOM 7329 N N . TYR B 1 422 ? -10.305 43.188 17.734 1 97.81 422 TYR B N 1
ATOM 7330 C CA . TYR B 1 422 ? -11.281 42.219 17.25 1 97.81 422 TYR B CA 1
ATOM 7331 C C . TYR B 1 422 ? -11.148 42 15.742 1 97.81 422 TYR B C 1
ATOM 7333 O O . TYR B 1 422 ? -10.906 42.938 15 1 97.81 422 TYR B O 1
ATOM 7341 N N . GLY B 1 423 ? -11.188 40.781 15.359 1 97.88 423 GLY B N 1
ATOM 7342 C CA . GLY B 1 423 ? -11.062 40.469 13.945 1 97.88 423 GLY B CA 1
ATOM 7343 C C . GLY B 1 423 ? -12.156 39.531 13.445 1 97.88 423 GLY B C 1
ATOM 7344 O O . GLY B 1 423 ? -12.711 38.75 14.211 1 97.88 423 GLY B O 1
ATOM 7345 N N . VAL B 1 424 ? -12.516 39.656 12.172 1 98.31 424 VAL B N 1
ATOM 7346 C CA . VAL B 1 424 ? -13.469 38.75 11.516 1 98.31 424 VAL B CA 1
ATOM 7347 C C . VAL B 1 424 ? -12.945 38.375 10.133 1 98.31 424 VAL B C 1
ATOM 7349 O O . VAL B 1 424 ? -12.477 39.219 9.375 1 98.31 424 VAL B O 1
ATOM 7352 N N . PHE B 1 425 ? -12.914 37.094 9.859 1 98.5 425 PHE B N 1
ATOM 7353 C CA . PHE B 1 425 ? -12.547 36.531 8.562 1 98.5 425 PHE B CA 1
ATOM 7354 C C . PHE B 1 425 ? -13.734 35.812 7.93 1 98.5 425 PHE B C 1
ATOM 7356 O O . PHE B 1 425 ? -14.445 35.062 8.602 1 98.5 425 PHE B O 1
ATOM 7363 N N . ALA B 1 426 ? -14.047 36.062 6.699 1 98.5 426 ALA B N 1
ATOM 7364 C CA . ALA B 1 426 ? -15.195 35.469 6.039 1 98.5 426 ALA B CA 1
ATOM 7365 C C . ALA B 1 426 ? -15 35.406 4.527 1 98.5 426 ALA B C 1
ATOM 7367 O O . ALA B 1 426 ? -14.023 35.938 4 1 98.5 426 ALA B O 1
ATOM 7368 N N . LYS B 1 427 ? -15.883 34.688 3.84 1 97.81 427 LYS B N 1
ATOM 7369 C CA . LYS B 1 427 ? -15.844 34.688 2.381 1 97.81 427 LYS B CA 1
ATOM 7370 C C . LYS B 1 427 ? -16.094 36.094 1.839 1 97.81 427 LYS B C 1
ATOM 7372 O O . LYS B 1 427 ? -15.367 36.562 0.951 1 97.81 427 LYS B O 1
ATOM 7377 N N . SER B 1 428 ? -17.125 36.656 2.346 1 97.62 428 SER B N 1
ATOM 7378 C CA . SER B 1 428 ? -17.438 38.062 2.037 1 97.62 428 SER B CA 1
ATOM 7379 C C . SER B 1 428 ? -18.234 38.719 3.158 1 97.62 428 SER B C 1
ATOM 7381 O O . SER B 1 428 ? -18.734 38.031 4.055 1 97.62 428 SER B O 1
ATOM 7383 N N . PHE B 1 429 ? -18.281 40.156 3.102 1 97.31 429 PHE B N 1
ATOM 7384 C CA . PHE B 1 429 ? -18.984 40.875 4.156 1 97.31 429 PHE B CA 1
ATOM 7385 C C . PHE B 1 429 ? -20.156 41.656 3.586 1 97.31 429 PHE B C 1
ATOM 7387 O O . PHE B 1 429 ? -20.062 42.188 2.477 1 97.31 429 PHE B O 1
ATOM 7394 N N . LYS B 1 430 ? -21.203 41.625 4.297 1 94.56 430 LYS B N 1
ATOM 7395 C CA . LYS B 1 430 ? -22.266 42.625 4.066 1 94.56 430 LYS B CA 1
ATOM 7396 C C . LYS B 1 430 ? -21.906 43.969 4.688 1 94.56 430 LYS B C 1
ATOM 7398 O O . LYS B 1 430 ? -22 45 4.027 1 94.56 430 LYS B O 1
ATOM 7403 N N . ASN B 1 431 ? -21.531 44 5.953 1 89 431 ASN B N 1
ATOM 7404 C CA . ASN B 1 431 ? -21.031 45.094 6.77 1 89 431 ASN B CA 1
ATOM 7405 C C . ASN B 1 431 ? -20.031 44.625 7.812 1 89 431 ASN B C 1
ATOM 7407 O O . ASN B 1 431 ? -20.297 43.656 8.547 1 89 431 ASN B O 1
ATOM 7411 N N . CYS B 1 432 ? -18.844 45.281 7.773 1 91.94 432 CYS B N 1
ATOM 7412 C CA . CYS B 1 432 ? -17.891 44.812 8.773 1 91.94 432 CYS B CA 1
ATOM 7413 C C . CYS B 1 432 ? -16.969 45.938 9.211 1 91.94 432 CYS B C 1
ATOM 7415 O O . CYS B 1 432 ? -16.141 46.406 8.422 1 91.94 432 CYS B O 1
ATOM 7417 N N . ASP B 1 433 ? -17.25 46.312 10.484 1 90.75 433 ASP B N 1
ATOM 7418 C CA . ASP B 1 433 ? -16.406 47.344 11.109 1 90.75 433 ASP B CA 1
ATOM 7419 C C . ASP B 1 433 ? -15.586 46.719 12.25 1 90.75 433 ASP B C 1
ATOM 7421 O O . ASP B 1 433 ? -15.844 47 13.422 1 90.75 433 ASP B O 1
ATOM 7425 N N . ALA B 1 434 ? -14.648 45.906 11.969 1 94.06 434 ALA B N 1
ATOM 7426 C CA . ALA B 1 434 ? -13.742 45.281 12.922 1 94.06 434 ALA B CA 1
ATOM 7427 C C . ALA B 1 434 ? -12.336 45.844 12.82 1 94.06 434 ALA B C 1
ATOM 7429 O O . ALA B 1 434 ? -12.008 46.5 11.828 1 94.06 434 ALA B O 1
ATOM 7430 N N . ASP B 1 435 ? -11.578 45.688 13.836 1 95.94 435 ASP B N 1
ATOM 7431 C CA . ASP B 1 435 ? -10.195 46.156 13.789 1 95.94 435 ASP B CA 1
ATOM 7432 C C . ASP B 1 435 ? -9.414 45.5 12.672 1 95.94 435 ASP B C 1
ATOM 7434 O O . ASP B 1 435 ? -8.555 46.125 12.047 1 95.94 435 ASP B O 1
ATOM 7438 N N . VAL B 1 436 ? -9.672 44.188 12.484 1 96.62 436 VAL B N 1
ATOM 7439 C CA . VAL B 1 436 ? -9.07 43.375 11.422 1 96.62 436 VAL B CA 1
ATOM 7440 C C . VAL B 1 436 ? -10.164 42.625 10.672 1 96.62 436 VAL B C 1
ATOM 7442 O O . VAL B 1 436 ? -10.906 41.844 11.273 1 96.62 436 VAL B O 1
ATOM 7445 N N . SER B 1 437 ? -10.344 42.906 9.461 1 96.62 437 SER B N 1
ATOM 7446 C CA . SER B 1 437 ? -11.32 42.188 8.648 1 96.62 437 SER B CA 1
ATOM 7447 C C . SER B 1 437 ? -10.711 41.719 7.328 1 96.62 437 SER B C 1
ATOM 7449 O O . SER B 1 437 ? -10.117 42.531 6.598 1 96.62 437 SER B O 1
ATOM 7451 N N . PHE B 1 438 ? -10.781 40.469 7.055 1 96.88 438 PHE B N 1
ATOM 7452 C CA . PHE B 1 438 ? -10.289 39.875 5.812 1 96.88 438 PHE B CA 1
ATOM 7453 C C . PHE B 1 438 ? -11.383 39.094 5.121 1 96.88 438 PHE B C 1
ATOM 7455 O O . PHE B 1 438 ? -11.93 38.156 5.699 1 96.88 438 PHE B O 1
ATOM 7462 N N . ASP B 1 439 ? -11.781 39.469 3.936 1 97.06 439 ASP B N 1
ATOM 7463 C CA . ASP B 1 439 ? -12.547 38.562 3.066 1 97.06 439 ASP B CA 1
ATOM 7464 C C . ASP B 1 439 ? -11.633 37.844 2.076 1 97.06 439 ASP B C 1
ATOM 7466 O O . ASP B 1 439 ? -10.414 38 2.131 1 97.06 439 ASP B O 1
ATOM 7470 N N . LEU B 1 440 ? -12.164 37.031 1.254 1 97.12 440 LEU B N 1
ATOM 7471 C CA . LEU B 1 440 ? -11.344 36.219 0.358 1 97.12 440 LEU B CA 1
ATOM 7472 C C . LEU B 1 440 ? -10.578 37.094 -0.619 1 97.12 440 LEU B C 1
ATOM 7474 O O . LEU B 1 440 ? -9.453 36.781 -1.004 1 97.12 440 LEU B O 1
ATOM 7478 N N . ASN B 1 441 ? -11.133 38.188 -0.966 1 95.19 441 ASN B N 1
ATOM 7479 C CA . ASN B 1 441 ? -10.445 39.125 -1.858 1 95.19 441 ASN B CA 1
ATOM 7480 C C . ASN B 1 441 ? -9.211 39.719 -1.195 1 95.19 441 ASN B C 1
ATOM 7482 O O . ASN B 1 441 ? -8.141 39.781 -1.798 1 95.19 441 ASN B O 1
ATOM 7486 N N . LYS B 1 442 ? -9.391 40.25 -0.008 1 95.5 442 LYS B N 1
ATOM 7487 C CA . LYS B 1 442 ? -8.273 40.812 0.732 1 95.5 442 LYS B CA 1
ATOM 7488 C C . LYS B 1 442 ? -7.207 39.75 1.019 1 95.5 442 LYS B C 1
ATOM 7490 O O . LYS B 1 442 ? -6.012 40.031 0.984 1 95.5 442 LYS B O 1
ATOM 7495 N N . LEU B 1 443 ? -7.641 38.562 1.345 1 96.12 443 LEU B N 1
ATOM 7496 C CA . LEU B 1 443 ? -6.707 37.469 1.568 1 96.12 443 LEU B CA 1
ATOM 7497 C C . LEU B 1 443 ? -5.895 37.188 0.31 1 96.12 443 LEU B C 1
ATOM 7499 O O . LEU B 1 443 ? -4.688 36.938 0.386 1 96.12 443 LEU B O 1
ATOM 7503 N N . THR B 1 444 ? -6.566 37.188 -0.842 1 95.31 444 THR B N 1
ATOM 7504 C CA . THR B 1 444 ? -5.91 36.938 -2.121 1 95.31 444 THR B CA 1
ATOM 7505 C C . THR B 1 444 ? -4.789 37.938 -2.359 1 95.31 444 THR B C 1
ATOM 7507 O O . THR B 1 444 ? -3.688 37.562 -2.762 1 95.31 444 THR B O 1
ATOM 7510 N N . GLN B 1 445 ? -5.07 39.156 -2.043 1 93.38 445 GLN B N 1
ATOM 7511 C CA . GLN B 1 445 ? -4.098 40.219 -2.23 1 93.38 445 GLN B CA 1
ATOM 7512 C C . GLN B 1 445 ? -2.941 40.094 -1.242 1 93.38 445 GLN B C 1
ATOM 7514 O O . GLN B 1 445 ? -1.777 40.25 -1.619 1 93.38 445 GLN B O 1
ATOM 7519 N N . THR B 1 446 ? -3.336 39.781 -0.079 1 92.69 446 THR B N 1
ATOM 7520 C CA . THR B 1 446 ? -2.348 39.719 0.991 1 92.69 446 THR B CA 1
ATOM 7521 C C . THR B 1 446 ? -1.386 38.531 0.754 1 92.69 446 THR B C 1
ATOM 7523 O O . THR B 1 446 ? -0.183 38.656 0.996 1 92.69 446 THR B O 1
ATOM 7526 N N . LEU B 1 447 ? -1.88 37.438 0.276 1 92.06 447 LEU B N 1
ATOM 7527 C CA . LEU B 1 447 ? -1.079 36.25 0.091 1 92.06 447 LEU B CA 1
ATOM 7528 C C . LEU B 1 447 ? -0.433 36.219 -1.29 1 92.06 447 LEU B C 1
ATOM 7530 O O . LEU B 1 447 ? 0.335 35.312 -1.61 1 92.06 447 LEU B O 1
ATOM 7534 N N . ARG B 1 448 ? -0.67 37.188 -2.09 1 85.81 448 ARG B N 1
ATOM 7535 C CA . ARG B 1 448 ? -0.129 37.344 -3.439 1 85.81 448 ARG B CA 1
ATOM 7536 C C . ARG B 1 448 ? -0.426 36.094 -4.273 1 85.81 448 ARG B C 1
ATOM 7538 O O . ARG B 1 448 ? 0.473 35.531 -4.906 1 85.81 448 ARG B O 1
ATOM 7545 N N . ILE B 1 449 ? -1.579 35.625 -4.094 1 81.31 449 ILE B N 1
ATOM 7546 C CA . ILE B 1 449 ? -2.018 34.469 -4.867 1 81.31 449 ILE B CA 1
ATOM 7547 C C . ILE B 1 449 ? -2.207 34.844 -6.328 1 81.31 449 ILE B C 1
ATOM 7549 O O . ILE B 1 449 ? -2.928 35.812 -6.629 1 81.31 449 ILE B O 1
ATOM 7553 N N . LYS B 1 450 ? -1.255 34.25 -7.23 1 67.88 450 LYS B N 1
ATOM 7554 C CA . LYS B 1 450 ? -1.325 34.562 -8.656 1 67.88 450 LYS B CA 1
ATOM 7555 C C . LYS B 1 450 ? -2.582 33.969 -9.281 1 67.88 450 LYS B C 1
ATOM 7557 O O . LYS B 1 450 ? -2.865 32.781 -9.117 1 67.88 450 LYS B O 1
ATOM 7562 N N . GLN B 1 451 ? -3.641 34.688 -9.555 1 59.12 451 GLN B N 1
ATOM 7563 C CA . GLN B 1 451 ? -4.844 34.219 -10.234 1 59.12 451 GLN B CA 1
ATOM 7564 C C . GLN B 1 451 ? -4.668 34.25 -11.75 1 59.12 451 GLN B C 1
ATOM 7566 O O . GLN B 1 451 ? -4.094 35.219 -12.289 1 59.12 451 GLN B O 1
ATOM 7571 N N . GLY B 1 452 ? -4.188 33.156 -12.32 1 45.72 452 GLY B N 1
ATOM 7572 C CA . GLY B 1 452 ? -4.039 33.125 -13.766 1 45.72 452 GLY B CA 1
ATOM 7573 C C . GLY B 1 452 ? -5.254 33.688 -14.492 1 45.72 452 GLY B C 1
ATOM 7574 O O . GLY B 1 452 ? -6.371 33.219 -14.289 1 45.72 452 GLY B O 1
ATOM 7575 N N . TYR B 1 453 ? -5.344 34.938 -14.703 1 39.56 453 TYR B N 1
ATOM 7576 C CA . TYR B 1 453 ? -6.277 35.312 -15.75 1 39.56 453 TYR B CA 1
ATOM 7577 C C . TYR B 1 453 ? -5.848 34.781 -17.109 1 39.56 453 TYR B C 1
ATOM 7579 O O . TYR B 1 453 ? -4.656 34.594 -17.359 1 39.56 453 TYR B O 1
#

InterPro domains:
  IPR004256 Domain of unknown function DUF234 [PF03008] (310-397)
  IPR011579 ATPase domain [PF01637] (5-207)
  IPR027417 P-loop containing nucleoside triphosphate hydrolase [G3DSA:3.40.50.300] (2-172)
  IPR027417 P-loop containing nucleoside triphosphate hydrolase [SSF52540] (4-246)
  IPR036388 Winged helix-like DNA-binding domain superfamily [G3DSA:1.10.10.10] (235-300)
  IPR036390 Winged helix DNA-binding domain superfamily [SSF46785] (243-351)